Protein 7ANA (pdb70)

Structure (mmCIF, N/CA/C/O backbone):
data_7ANA
#
_entry.id   7ANA
#
_cell.length_a   83.246
_cell.length_b   83.246
_cell.length_c   390.341
_cell.angle_alpha   90.000
_cell.angle_beta   90.000
_cell.angle_gamma   90.000
#
_symmetry.space_group_name_H-M   'P 43 21 2'
#
loop_
_entity.id
_entity.type
_entity.pdbx_description
1 polymer N-acetylgalactosamine-6-sulfatase
2 non-polymer 2-acetamido-2-deoxy-alpha-D-galactopyranose
3 non-polymer 'CALCIUM ION'
4 non-polymer 2-acetamido-2-deoxy-beta-D-galactopyranose
5 non-polymer 1,2-ETHANEDIOL
6 water water
#
loop_
_atom_site.group_PDB
_atom_site.id
_atom_site.type_symbol
_atom_site.label_atom_id
_atom_site.label_alt_id
_atom_site.label_comp_id
_atom_site.label_asym_id
_atom_site.label_entity_id
_atom_site.label_seq_id
_atom_site.pdbx_PDB_ins_code
_atom_site.Cartn_x
_atom_site.Cartn_y
_atom_site.Cartn_z
_atom_site.occupancy
_atom_site.B_iso_or_equiv
_atom_site.auth_seq_id
_atom_site.auth_comp_id
_atom_site.auth_asym_id
_atom_site.auth_atom_id
_atom_site.pdbx_PDB_model_num
ATOM 1 N N . SER A 1 29 ? 25.796 -51.300 -8.370 1.000 133.943 26 SER AAA N 1
ATOM 2 C CA . SER A 1 29 ? 24.673 -50.577 -7.693 1.000 128.399 26 SER AAA CA 1
ATOM 3 C C . SER A 1 29 ? 25.172 -49.254 -7.113 1.000 125.945 26 SER AAA C 1
ATOM 4 O O . SER A 1 29 ? 26.052 -49.238 -6.253 1.000 127.069 26 SER AAA O 1
ATOM 7 N N . PRO A 1 30 ? 24.597 -48.104 -7.535 1.000 121.981 27 PRO AAA N 1
ATOM 8 C CA . PRO A 1 30 ? 25.169 -46.791 -7.238 1.000 119.778 27 PRO AAA CA 1
ATOM 9 C C . PRO A 1 30 ? 24.714 -46.186 -5.906 1.000 115.248 27 PRO AAA C 1
ATOM 10 O O . PRO A 1 30 ? 23.779 -46.687 -5.309 1.000 112.968 27 PRO AAA O 1
ATOM 14 N N . ASN A 1 31 ? 25.361 -45.090 -5.512 1.000 113.676 28 ASN AAA N 1
ATOM 15 C CA . ASN A 1 31 ? 24.887 -44.200 -4.424 1.000 109.171 28 ASN AAA CA 1
ATOM 16 C C . ASN A 1 31 ? 23.539 -43.617 -4.857 1.000 105.185 28 ASN AAA C 1
ATOM 17 O O . ASN A 1 31 ? 23.333 -43.446 -6.077 1.000 105.204 28 ASN AAA O 1
ATOM 22 N N . VAL A 1 32 ? 22.652 -43.359 -3.893 1.000 100.622 29 VAL AAA N 1
ATOM 23 C CA . VAL A 1 32 ? 21.304 -42.764 -4.122 1.000 96.847 29 VAL AAA CA 1
ATOM 24 C C . VAL A 1 32 ? 21.149 -41.570 -3.180 1.000 93.153 29 VAL AAA C 1
ATOM 25 O O . VAL A 1 32 ? 21.304 -41.766 -1.965 1.000 91.614 29 VAL AAA O 1
ATOM 29 N N . ILE A 1 33 ? 20.869 -40.389 -3.736 1.000 91.323 30 ILE AAA N 1
ATOM 30 C CA . ILE A 1 33 ? 20.514 -39.150 -2.984 1.000 87.052 30 ILE AAA CA 1
ATOM 31 C C . ILE A 1 33 ? 19.080 -38.773 -3.376 1.000 83.928 30 ILE AAA C 1
ATOM 32 O O . ILE A 1 33 ? 18.862 -38.454 -4.563 1.000 84.575 30 ILE AAA O 1
ATOM 37 N N . TYR A 1 34 ? 18.142 -38.855 -2.424 1.000 80.160 31 TYR AAA N 1
ATOM 38 C CA . TYR A 1 34 ? 16.699 -38.542 -2.606 1.000 76.443 31 TYR AAA CA 1
ATOM 39 C C . TYR A 1 34 ? 16.407 -37.198 -1.929 1.000 73.376 31 TYR AAA C 1
ATOM 40 O O . TYR A 1 34 ? 16.371 -37.143 -0.680 1.000 72.360 31 TYR AAA O 1
ATOM 49 N N . ILE A 1 35 ? 16.242 -36.143 -2.731 1.000 72.056 32 ILE AAA N 1
ATOM 50 C CA . ILE A 1 35 ? 15.996 -34.750 -2.256 1.000 69.664 32 ILE AAA CA 1
ATOM 51 C C . ILE A 1 35 ? 14.483 -34.502 -2.301 1.000 67.663 32 ILE AAA C 1
ATOM 52 O O . ILE A 1 35 ? 13.897 -34.499 -3.411 1.000 68.266 32 ILE AAA O 1
ATOM 57 N N . LEU A 1 36 ? 13.877 -34.340 -1.124 1.000 65.124 33 LEU AAA N 1
ATOM 58 C CA . LEU A 1 36 ? 12.419 -34.131 -0.939 1.000 62.775 33 LEU AAA CA 1
ATOM 59 C C . LEU A 1 36 ? 12.218 -32.750 -0.324 1.000 61.615 33 LEU AAA C 1
ATOM 60 O O . LEU A 1 36 ? 12.631 -32.559 0.830 1.000 64.089 33 LEU AAA O 1
ATOM 65 N N . MET A 1 37 ? 11.678 -31.802 -1.087 1.000 61.045 34 MET AAA N 1
ATOM 66 C CA . MET A 1 37 ? 11.305 -30.473 -0.549 1.000 59.407 34 MET AAA CA 1
ATOM 67 C C . MET A 1 37 ? 9.912 -30.612 0.074 1.000 57.132 34 MET AAA C 1
ATOM 68 O O . MET A 1 37 ? 9.330 -31.716 -0.018 1.000 56.904 34 MET AAA O 1
ATOM 73 N N . ASP A 1 38 ? 9.433 -29.561 0.739 1.000 55.405 35 ASP AAA N 1
ATOM 74 C CA . ASP A 1 38 ? 8.240 -29.598 1.621 1.000 53.230 35 ASP AAA CA 1
ATOM 75 C C . ASP A 1 38 ? 7.302 -28.461 1.207 1.000 51.668 35 ASP AAA C 1
ATOM 76 O O . ASP A 1 38 ? 7.597 -27.312 1.563 1.000 52.230 35 ASP AAA O 1
ATOM 81 N N . ASP A 1 39 ? 6.213 -28.777 0.500 1.000 50.096 36 ASP AAA N 1
ATOM 82 C CA . ASP A 1 39 ? 5.188 -27.809 0.011 1.000 49.733 36 ASP AAA CA 1
ATOM 83 C C . ASP A 1 39 ? 5.694 -27.062 -1.231 1.000 50.992 36 ASP AAA C 1
ATOM 84 O O . ASP A 1 39 ? 5.158 -25.964 -1.503 1.000 50.536 36 ASP AAA O 1
ATOM 89 N N . LEU A 1 40 ? 6.685 -27.611 -1.948 1.000 52.627 37 LEU AAA N 1
ATOM 90 C CA . LEU A 1 40 ? 7.156 -27.062 -3.252 1.000 55.040 37 LEU AAA CA 1
ATOM 91 C C . LEU A 1 40 ? 6.156 -27.487 -4.325 1.000 55.113 37 LEU AAA C 1
ATOM 92 O O . LEU A 1 40 ? 5.913 -28.701 -4.442 1.000 55.207 37 LEU AAA O 1
ATOM 97 N N . GLY A 1 41 ? 5.602 -26.528 -5.067 1.000 56.263 38 GLY AAA N 1
ATOM 98 C CA . GLY A 1 41 ? 4.565 -26.791 -6.089 1.000 56.949 38 GLY AAA CA 1
ATOM 99 C C . GLY A 1 41 ? 5.127 -27.313 -7.400 1.000 58.948 38 GLY AAA C 1
ATOM 100 O O . GLY A 1 41 ? 6.304 -27.041 -7.694 1.000 61.667 38 GLY AAA O 1
ATOM 101 N N . TYR A 1 42 ? 4.300 -28.024 -8.174 1.000 58.604 39 TYR AAA N 1
ATOM 102 C CA . TYR A 1 42 ? 4.626 -28.572 -9.519 1.000 59.304 39 TYR AAA CA 1
ATOM 103 C C . TYR A 1 42 ? 5.363 -27.501 -10.328 1.000 61.595 39 TYR AAA C 1
ATOM 104 O O . TYR A 1 42 ? 6.337 -27.846 -10.987 1.000 64.386 39 TYR AAA O 1
ATOM 113 N N . GLY A 1 43 ? 4.927 -26.242 -10.252 1.000 62.490 40 GLY AAA N 1
ATOM 114 C CA . GLY A 1 43 ? 5.433 -25.143 -11.098 1.000 65.747 40 GLY AAA CA 1
ATOM 115 C C . GLY A 1 43 ? 6.371 -24.183 -10.380 1.000 67.996 40 GLY AAA C 1
ATOM 116 O O . GLY A 1 43 ? 6.511 -23.050 -10.879 1.000 70.926 40 GLY AAA O 1
ATOM 117 N N . ASP A 1 44 ? 7.005 -24.592 -9.271 1.000 68.467 41 ASP AAA N 1
ATOM 118 C CA . ASP A 1 44 ? 7.877 -23.709 -8.441 1.000 69.232 41 ASP AAA CA 1
ATOM 119 C C . ASP A 1 44 ? 9.345 -23.786 -8.904 1.000 71.736 41 ASP AAA C 1
ATOM 120 O O . ASP A 1 44 ? 10.160 -23.026 -8.347 1.000 72.942 41 ASP AAA O 1
ATOM 125 N N . ILE A 1 45 ? 9.681 -24.633 -9.884 1.000 72.537 42 ILE AAA N 1
ATOM 126 C CA . ILE A 1 45 ? 11.068 -24.746 -10.432 1.000 75.585 42 ILE AAA CA 1
ATOM 127 C C . ILE A 1 45 ? 11.063 -24.421 -11.934 1.000 78.759 42 ILE AAA C 1
ATOM 128 O O . ILE A 1 45 ? 10.071 -24.750 -12.623 1.000 76.338 42 ILE AAA O 1
ATOM 133 N N . GLY A 1 46 ? 12.142 -23.787 -12.410 1.000 82.623 43 GLY AAA N 1
ATOM 134 C CA . GLY A 1 46 ? 12.313 -23.276 -13.785 1.000 84.607 43 GLY AAA CA 1
ATOM 135 C C . GLY A 1 46 ? 11.963 -24.302 -14.848 1.000 86.116 43 GLY AAA C 1
ATOM 136 O O . GLY A 1 46 ? 11.221 -23.945 -15.792 1.000 86.921 43 GLY AAA O 1
ATOM 137 N N . CYS A 1 47 ? 12.441 -25.543 -14.710 1.000 85.864 44 CYS AAA N 1
ATOM 138 C CA . CYS A 1 47 ? 12.250 -26.625 -15.723 1.000 86.545 44 CYS AAA CA 1
ATOM 139 C C . CYS A 1 47 ? 10.797 -27.144 -15.740 1.000 83.569 44 CYS AAA C 1
ATOM 140 O O . CYS A 1 47 ? 10.500 -28.005 -16.583 1.000 83.717 44 CYS AAA O 1
ATOM 143 N N . PHE A 1 48 ? 9.922 -26.666 -14.845 1.000 80.842 45 PHE AAA N 1
ATOM 144 C CA . PHE A 1 48 ? 8.458 -26.945 -14.863 1.000 77.284 45 PHE AAA CA 1
ATOM 145 C C . PHE A 1 48 ? 7.660 -25.641 -15.045 1.000 77.111 45 PHE AAA C 1
ATOM 146 O O . PHE A 1 48 ? 6.441 -25.639 -14.733 1.000 74.674 45 PHE AAA O 1
ATOM 154 N N . GLY A 1 49 ? 8.319 -24.567 -15.509 1.000 78.959 46 GLY AAA N 1
ATOM 155 C CA . GLY A 1 49 ? 7.665 -23.349 -16.034 1.000 79.394 46 GLY AAA CA 1
ATOM 156 C C . GLY A 1 49 ? 7.760 -22.132 -15.122 1.000 78.674 46 GLY AAA C 1
ATOM 157 O O . GLY A 1 49 ? 7.162 -21.101 -15.471 1.000 77.744 46 GLY AAA O 1
ATOM 158 N N . GLN A 1 50 ? 8.469 -22.216 -13.990 1.000 79.127 47 GLN AAA N 1
ATOM 159 C CA . GLN A 1 50 ? 8.604 -21.092 -13.021 1.000 78.330 47 GLN AAA CA 1
ATOM 160 C C . GLN A 1 50 ? 9.403 -19.951 -13.667 1.000 83.533 47 GLN AAA C 1
ATOM 161 O O . GLN A 1 50 ? 10.540 -20.202 -14.105 1.000 84.704 47 GLN AAA O 1
ATOM 167 N N . ASP A 1 51 ? 8.845 -18.735 -13.674 1.000 86.778 48 ASP AAA N 1
ATOM 168 C CA . ASP A 1 51 ? 9.392 -17.554 -14.407 1.000 92.872 48 ASP AAA CA 1
ATOM 169 C C . ASP A 1 51 ? 10.051 -16.549 -13.448 1.000 93.276 48 ASP AAA C 1
ATOM 170 O O . ASP A 1 51 ? 10.848 -15.725 -13.945 1.000 96.026 48 ASP AAA O 1
ATOM 175 N N . LYS A 1 52 ? 9.734 -16.578 -12.147 1.000 91.281 49 LYS AAA N 1
ATOM 176 C CA . LYS A 1 52 ? 10.197 -15.548 -11.172 1.000 91.596 49 LYS AAA CA 1
ATOM 177 C C . LYS A 1 52 ? 11.314 -16.109 -10.288 1.000 88.957 49 LYS AAA C 1
ATOM 178 O O . LYS A 1 52 ? 12.348 -15.432 -10.159 1.000 90.048 49 LYS AAA O 1
ATOM 184 N N . ILE A 1 53 ? 11.119 -17.298 -9.719 1.000 84.727 50 ILE AAA N 1
ATOM 185 C CA . ILE A 1 53 ? 12.116 -17.955 -8.824 1.000 83.339 50 ILE AAA CA 1
ATOM 186 C C . ILE A 1 53 ? 13.192 -18.589 -9.708 1.000 84.940 50 ILE AAA C 1
ATOM 187 O O . ILE A 1 53 ? 12.833 -19.370 -10.601 1.000 83.009 50 ILE AAA O 1
ATOM 192 N N . GLU A 1 54 ? 14.459 -18.264 -9.439 1.000 88.084 51 GLU AAA N 1
ATOM 193 C CA . GLU A 1 54 ? 15.643 -18.795 -10.160 1.000 91.428 51 GLU AAA CA 1
ATOM 194 C C . GLU A 1 54 ? 16.068 -20.105 -9.492 1.000 89.891 51 GLU AAA C 1
ATOM 195 O O . GLU A 1 54 ? 16.401 -20.077 -8.280 1.000 87.428 51 GLU AAA O 1
ATOM 201 N N . THR A 1 55 ? 16.056 -21.198 -10.258 1.000 89.794 52 THR AAA N 1
ATOM 202 C CA . THR A 1 55 ? 16.488 -22.551 -9.821 1.000 88.980 52 THR AAA CA 1
ATOM 203 C C . THR A 1 55 ? 17.509 -23.083 -10.821 1.000 91.614 52 THR AAA C 1
ATOM 204 O O . THR A 1 55 ? 17.306 -24.144 -11.401 1.000 91.609 52 THR AAA O 1
ATOM 208 N N . PRO A 1 56 ? 18.641 -22.372 -11.035 1.000 94.826 53 PRO AAA N 1
ATOM 209 C CA . PRO A 1 56 ? 19.614 -22.758 -12.061 1.000 99.344 53 PRO AAA CA 1
ATOM 210 C C . PRO A 1 56 ? 20.202 -24.164 -11.849 1.000 99.215 53 PRO AAA C 1
ATOM 211 O O . PRO A 1 56 ? 20.334 -24.880 -12.827 1.000 100.698 53 PRO AAA O 1
ATOM 215 N N . HIS A 1 57 ? 20.524 -24.535 -10.603 1.000 96.017 54 HIS AAA N 1
ATOM 216 C CA . HIS A 1 57 ? 21.228 -25.809 -10.289 1.000 96.547 54 HIS AAA CA 1
ATOM 217 C C . HIS A 1 57 ? 20.244 -26.973 -10.468 1.000 93.770 54 HIS AAA C 1
ATOM 218 O O . HIS A 1 57 ? 20.655 -28.017 -11.024 1.000 94.582 54 HIS AAA O 1
ATOM 225 N N . ILE A 1 58 ? 18.986 -26.778 -10.057 1.000 90.124 55 ILE AAA N 1
ATOM 226 C CA . ILE A 1 58 ? 17.873 -27.760 -10.240 1.000 88.160 55 ILE AAA CA 1
ATOM 227 C C . ILE A 1 58 ? 17.555 -27.903 -11.736 1.000 90.342 55 ILE AAA C 1
ATOM 228 O O . ILE A 1 58 ? 17.334 -29.045 -12.179 1.000 88.929 55 ILE AAA O 1
ATOM 233 N N . ASP A 1 59 ? 17.492 -26.791 -12.474 1.000 93.605 56 ASP AAA N 1
ATOM 234 C CA . ASP A 1 59 ? 17.232 -26.789 -13.941 1.000 97.585 56 ASP AAA CA 1
ATOM 235 C C . ASP A 1 59 ? 18.369 -27.543 -14.644 1.000 101.743 56 ASP AAA C 1
ATOM 236 O O . ASP A 1 59 ? 18.072 -28.349 -15.547 1.000 103.720 56 ASP AAA O 1
ATOM 241 N N . ARG A 1 60 ? 19.617 -27.317 -14.218 1.000 105.340 57 ARG AAA N 1
ATOM 242 C CA . ARG A 1 60 ? 20.827 -28.018 -14.734 1.000 110.338 57 ARG AAA CA 1
ATOM 243 C C . ARG A 1 60 ? 20.676 -29.526 -14.499 1.000 109.533 57 ARG AAA C 1
ATOM 244 O O . ARG A 1 60 ? 20.936 -30.305 -15.430 1.000 114.130 57 ARG AAA O 1
ATOM 252 N N . LEU A 1 61 ? 20.266 -29.916 -13.294 1.000 106.791 58 LEU AAA N 1
ATOM 253 C CA . LEU A 1 61 ? 20.003 -31.331 -12.916 1.000 105.287 58 LEU AAA CA 1
ATOM 254 C C . LEU A 1 61 ? 18.981 -31.937 -13.886 1.000 103.689 58 LEU AAA C 1
ATOM 255 O O . LEU A 1 61 ? 19.229 -33.043 -14.378 1.000 104.608 58 LEU AAA O 1
ATOM 260 N N . CYS A 1 62 ? 17.884 -31.227 -14.159 1.000 100.420 59 CYS AAA N 1
ATOM 261 C CA . CYS A 1 62 ? 16.820 -31.643 -15.114 1.000 100.119 59 CYS AAA CA 1
ATOM 262 C C . CYS A 1 62 ? 17.424 -31.845 -16.513 1.000 104.590 59 CYS AAA C 1
ATOM 263 O O . CYS A 1 62 ? 17.170 -32.905 -17.126 1.000 104.439 59 CYS AAA O 1
ATOM 266 N N . SER A 1 63 ? 18.216 -30.881 -16.992 1.000 106.675 60 SER AAA N 1
ATOM 267 C CA . SER A 1 63 ? 18.897 -30.936 -18.314 1.000 110.298 60 SER AAA CA 1
ATOM 268 C C . SER A 1 63 ? 19.804 -32.174 -18.401 1.000 112.524 60 SER AAA C 1
ATOM 269 O O . SER A 1 63 ? 19.994 -32.671 -19.522 1.000 117.139 60 SER AAA O 1
ATOM 272 N N . GLU A 1 64 ? 20.331 -32.667 -17.275 1.000 110.769 61 GLU AAA N 1
ATOM 273 C CA . GLU A 1 64 ? 21.330 -33.773 -17.242 1.000 113.959 61 GLU AAA CA 1
ATOM 274 C C . GLU A 1 64 ? 20.648 -35.130 -16.986 1.000 111.916 61 GLU AAA C 1
ATOM 275 O O . GLU A 1 64 ? 21.381 -36.140 -16.904 1.000 112.734 61 GLU AAA O 1
ATOM 281 N N . GLY A 1 65 ? 19.311 -35.175 -16.895 1.000 108.712 62 GLY AAA N 1
ATOM 282 C CA . GLY A 1 65 ? 18.559 -36.420 -16.626 1.000 106.774 62 GLY AAA CA 1
ATOM 283 C C . GLY A 1 65 ? 17.142 -36.396 -17.176 1.000 104.289 62 GLY AAA C 1
ATOM 284 O O . GLY A 1 65 ? 16.895 -35.662 -18.150 1.000 105.963 62 GLY AAA O 1
ATOM 285 N N . ILE A 1 66 ? 16.247 -37.192 -16.581 1.000 101.254 63 ILE AAA N 1
ATOM 286 C CA . ILE A 1 66 ? 14.842 -37.389 -17.050 1.000 98.752 63 ILE AAA CA 1
ATOM 287 C C . ILE A 1 66 ? 13.887 -36.561 -16.178 1.000 94.215 63 ILE AAA C 1
ATOM 288 O O . ILE A 1 66 ? 14.100 -36.475 -14.952 1.000 91.092 63 ILE AAA O 1
ATOM 293 N N . LYS A 1 67 ? 12.869 -35.979 -16.812 1.000 92.340 64 LYS AAA N 1
ATOM 294 C CA . LYS A 1 67 ? 11.802 -35.167 -16.173 1.000 88.483 64 LYS AAA CA 1
ATOM 295 C C . LYS A 1 67 ? 10.524 -36.010 -16.136 1.000 85.059 64 LYS AAA C 1
ATOM 296 O O . LYS A 1 67 ? 10.095 -36.435 -17.217 1.000 85.337 64 LYS AAA O 1
ATOM 302 N N . LEU A 1 68 ? 9.961 -36.267 -14.949 1.000 80.437 65 LEU AAA N 1
ATOM 303 C CA . LEU A 1 68 ? 8.672 -37.000 -14.796 1.000 77.797 65 LEU AAA CA 1
ATOM 304 C C . LEU A 1 68 ? 7.545 -35.980 -14.617 1.000 74.507 65 LEU AAA C 1
ATOM 305 O O . LEU A 1 68 ? 7.655 -35.126 -13.718 1.000 73.467 65 LEU AAA O 1
ATOM 310 N N . THR A 1 69 ? 6.514 -36.053 -15.466 1.000 73.701 66 THR AAA N 1
ATOM 311 C CA . THR A 1 69 ? 5.440 -35.029 -15.592 1.000 71.042 66 THR AAA CA 1
ATOM 312 C C . THR A 1 69 ? 4.134 -35.524 -14.972 1.000 67.425 66 THR AAA C 1
ATOM 313 O O . THR A 1 69 ? 3.242 -34.672 -14.784 1.000 65.381 66 THR AAA O 1
ATOM 317 N N . GLN A 1 70 ? 4.009 -36.831 -14.713 1.000 67.151 67 GLN AAA N 1
ATOM 318 C CA . GLN A 1 70 ? 2.820 -37.431 -14.051 1.000 65.984 67 GLN AAA CA 1
ATOM 319 C C . GLN A 1 70 ? 3.271 -38.247 -12.831 1.000 65.880 67 GLN AAA C 1
ATOM 320 O O . GLN A 1 70 ? 2.845 -39.422 -12.701 1.000 65.755 67 GLN AAA O 1
ATOM 326 N N . HIS A 1 71 ? 4.086 -37.631 -11.964 1.000 65.209 68 HIS AAA N 1
ATOM 327 C CA . HIS A 1 71 ? 4.568 -38.215 -10.683 1.000 65.372 68 HIS AAA CA 1
ATOM 328 C C . HIS A 1 71 ? 3.743 -37.662 -9.514 1.000 62.003 68 HIS AAA C 1
ATOM 329 O O . HIS A 1 71 ? 3.608 -36.424 -9.403 1.000 59.526 68 HIS AAA O 1
ATOM 336 N N . TYR A 1 72 ? 3.234 -38.553 -8.665 1.000 60.857 69 TYR AAA N 1
ATOM 337 C CA . TYR A 1 72 ? 2.283 -38.230 -7.575 1.000 58.980 69 TYR AAA CA 1
ATOM 338 C C . TYR A 1 72 ? 2.894 -38.554 -6.208 1.000 58.188 69 TYR AAA C 1
ATOM 339 O O . TYR A 1 72 ? 3.574 -39.590 -6.058 1.000 59.956 69 TYR AAA O 1
ATOM 348 N N . SER A 1 73 ? 2.623 -37.694 -5.224 1.000 56.016 70 SER AAA N 1
ATOM 349 C CA . SER A 1 73 ? 2.876 -37.950 -3.785 1.000 53.836 70 SER AAA CA 1
ATOM 350 C C . SER A 1 73 ? 1.968 -39.082 -3.299 1.000 52.677 70 SER AAA C 1
ATOM 351 O O . SER A 1 73 ? 1.068 -39.499 -4.050 1.000 52.046 70 SER AAA O 1
ATOM 354 N N . GLY A 1 74 ? 2.178 -39.531 -2.061 1.000 51.631 71 GLY AAA N 1
ATOM 355 C CA . GLY A 1 74 ? 1.257 -40.446 -1.367 1.000 50.855 71 GLY AAA CA 1
ATOM 356 C C . GLY A 1 74 ? 0.034 -39.708 -0.853 1.000 49.294 71 GLY AAA C 1
ATOM 357 O O . GLY A 1 74 ? -0.996 -40.375 -0.605 1.000 49.168 71 GLY AAA O 1
ATOM 358 N N . SER A 1 75 ? 0.128 -38.384 -0.687 1.000 48.217 72 SER AAA N 1
ATOM 359 C CA . SER A 1 75 ? -0.823 -37.578 0.126 1.000 47.540 72 SER AAA CA 1
ATOM 360 C C . SER A 1 75 ? -0.610 -36.093 -0.133 1.000 46.648 72 SER AAA C 1
ATOM 361 O O . SER A 1 75 ? 0.501 -35.662 -0.447 1.000 47.285 72 SER AAA O 1
ATOM 364 N N . PRO A 1 76 ? -1.667 -35.261 -0.006 1.000 45.884 73 PRO AAA N 1
ATOM 365 C CA . PRO A 1 76 ? -1.517 -33.813 -0.143 1.000 45.455 73 PRO AAA CA 1
ATOM 366 C C . PRO A 1 76 ? -1.068 -33.067 1.128 1.000 44.859 73 PRO AAA C 1
ATOM 367 O O . PRO A 1 76 ? -1.111 -31.842 1.105 1.000 44.119 73 PRO AAA O 1
ATOM 371 N N . VAL A 1 77 ? -0.633 -33.789 2.172 1.000 46.037 74 VAL AAA N 1
ATOM 372 C CA . VAL A 1 77 ? 0.019 -33.224 3.399 1.000 46.582 74 VAL AAA CA 1
ATOM 373 C C . VAL A 1 77 ? 1.237 -34.082 3.783 1.000 47.999 74 VAL AAA C 1
ATOM 374 O O . VAL A 1 77 ? 1.349 -35.203 3.264 1.000 48.540 74 VAL AAA O 1
ATOM 378 N N . SER A 1 78 ? 2.088 -33.578 4.689 1.000 48.855 75 SER AAA N 1
ATOM 379 C CA . SER A 1 78 ? 3.511 -33.977 4.890 1.000 49.948 75 SER AAA CA 1
ATOM 380 C C . SER A 1 78 ? 3.641 -35.422 5.384 1.000 50.055 75 SER AAA C 1
ATOM 381 O O . SER A 1 78 ? 4.262 -36.236 4.682 1.000 52.213 75 SER AAA O 1
ATOM 384 N N . ALA A 1 79 ? 3.134 -35.729 6.573 1.000 48.665 76 ALA AAA N 1
ATOM 385 C CA . ALA A 1 79 ? 3.433 -37.004 7.265 1.000 49.238 76 ALA AAA CA 1
ATOM 386 C C . ALA A 1 79 ? 2.977 -38.178 6.403 1.000 49.355 76 ALA AAA C 1
ATOM 387 O O . ALA A 1 79 ? 3.767 -39.086 6.149 1.000 49.893 76 ALA AAA O 1
ATOM 389 N N . PRO A 1 80 ? 1.689 -38.247 5.991 1.000 48.428 77 PRO AAA N 1
ATOM 390 C CA . PRO A 1 80 ? 1.221 -39.368 5.177 1.000 49.421 77 PRO AAA CA 1
ATOM 391 C C . PRO A 1 80 ? 1.960 -39.488 3.839 1.000 49.492 77 PRO AAA C 1
ATOM 392 O O . PRO A 1 80 ? 2.215 -40.600 3.442 1.000 51.588 77 PRO AAA O 1
ATOM 396 N N . ALA A 1 81 ? 2.332 -38.377 3.203 1.000 49.147 78 ALA AAA N 1
ATOM 397 C CA . ALA A 1 81 ? 3.134 -38.408 1.955 1.000 51.128 78 ALA AAA CA 1
ATOM 398 C C . ALA A 1 81 ? 4.421 -39.184 2.250 1.000 53.225 78 ALA AAA C 1
ATOM 399 O O . ALA A 1 81 ? 4.715 -40.165 1.534 1.000 56.957 78 ALA AAA O 1
ATOM 401 N N . ARG A 1 82 ? 5.125 -38.773 3.305 1.000 53.196 79 ARG AAA N 1
ATOM 402 C CA . ARG A 1 82 ? 6.415 -39.359 3.741 1.000 54.567 79 ARG AAA CA 1
ATOM 403 C C . ARG A 1 82 ? 6.214 -40.817 4.164 1.000 56.040 79 ARG AAA C 1
ATOM 404 O O . ARG A 1 82 ? 7.110 -41.617 3.887 1.000 59.444 79 ARG AAA O 1
ATOM 412 N N . CYS A 1 83 ? 5.088 -41.155 4.796 1.000 55.454 80 CYS AAA N 1
ATOM 413 C CA . CYS A 1 83 ? 4.763 -42.538 5.240 1.000 57.431 80 CYS AAA CA 1
ATOM 414 C C . CYS A 1 83 ? 4.673 -43.449 4.010 1.000 59.741 80 CYS AAA C 1
ATOM 415 O O . CYS A 1 83 ? 5.275 -44.542 4.035 1.000 62.523 80 CYS AAA O 1
ATOM 418 N N . VAL A 1 84 ? 3.991 -42.994 2.956 1.000 59.674 81 VAL AAA N 1
ATOM 419 C CA . VAL A 1 84 ? 3.835 -43.751 1.679 1.000 60.634 81 VAL AAA CA 1
ATOM 420 C C . VAL A 1 84 ? 5.220 -43.936 1.052 1.000 62.585 81 VAL AAA C 1
ATOM 421 O O . VAL A 1 84 ? 5.541 -45.070 0.673 1.000 64.399 81 VAL AAA O 1
ATOM 425 N N . LEU A 1 85 ? 6.009 -42.864 0.976 1.000 61.941 82 LEU AAA N 1
ATOM 426 C CA . LEU A 1 85 ? 7.383 -42.880 0.410 1.000 64.104 82 LEU AAA CA 1
ATOM 427 C C . LEU A 1 85 ? 8.243 -43.899 1.169 1.000 66.743 82 LEU AAA C 1
ATOM 428 O O . LEU A 1 85 ? 8.876 -44.746 0.514 1.000 69.347 82 LEU AAA O 1
ATOM 433 N N . MET A 1 86 ? 8.269 -43.826 2.502 1.000 67.320 83 MET AAA N 1
ATOM 434 C CA . MET A 1 86 ? 9.163 -44.666 3.342 1.000 69.757 83 MET AAA CA 1
ATOM 435 C C . MET A 1 86 ? 8.755 -46.142 3.249 1.000 71.189 83 MET AAA C 1
ATOM 436 O O . MET A 1 86 ? 9.676 -46.982 3.235 1.000 74.405 83 MET AAA O 1
ATOM 441 N N . THR A 1 87 ? 7.453 -46.447 3.186 1.000 69.350 84 THR AAA N 1
ATOM 442 C CA . THR A 1 87 ? 6.918 -47.819 3.415 1.000 71.233 84 THR AAA CA 1
ATOM 443 C C . THR A 1 87 ? 6.469 -48.500 2.113 1.000 72.780 84 THR AAA C 1
ATOM 444 O O . THR A 1 87 ? 6.169 -49.703 2.179 1.000 75.187 84 THR AAA O 1
ATOM 448 N N . GLY A 1 88 ? 6.401 -47.787 0.984 1.000 71.891 85 GLY AAA N 1
ATOM 449 C CA . GLY A 1 88 ? 5.942 -48.350 -0.304 1.000 72.722 85 GLY AAA CA 1
ATOM 450 C C . GLY A 1 88 ? 4.516 -48.895 -0.246 1.000 72.502 85 GLY AAA C 1
ATOM 451 O O . GLY A 1 88 ? 4.204 -49.818 -1.025 1.000 74.544 85 GLY AAA O 1
ATOM 452 N N . MET A 1 89 ? 3.677 -48.346 0.637 1.000 70.083 86 MET AAA N 1
ATOM 453 C CA . MET A 1 89 ? 2.220 -48.630 0.720 1.000 69.485 86 MET AAA CA 1
ATOM 454 C C . MET A 1 89 ? 1.472 -47.324 0.425 1.000 66.557 86 MET AAA C 1
ATOM 455 O O . MET A 1 89 ? 1.898 -46.278 0.945 1.000 64.315 86 MET AAA O 1
ATOM 460 N N . HIS A 1 90 ? 0.416 -47.366 -0.393 1.000 65.628 87 HIS AAA N 1
ATOM 461 C CA . HIS A 1 90 ? -0.370 -46.155 -0.757 1.000 63.381 87 HIS AAA CA 1
ATOM 462 C C . HIS A 1 90 ? -1.273 -45.763 0.423 1.000 62.087 87 HIS AAA C 1
ATOM 463 O O . HIS A 1 90 ? -1.439 -46.588 1.366 1.000 63.571 87 HIS AAA O 1
ATOM 470 N N . SER A 1 91 ? -1.821 -44.544 0.379 1.000 58.944 88 SER AAA N 1
ATOM 471 C CA . SER A 1 91 ? -2.532 -43.876 1.502 1.000 57.371 88 SER AAA CA 1
ATOM 472 C C . SER A 1 91 ? -3.779 -44.664 1.914 1.000 57.577 88 SER AAA C 1
ATOM 473 O O . SER A 1 91 ? -4.262 -44.432 3.031 1.000 58.657 88 SER AAA O 1
ATOM 476 N N . GLY A 1 92 ? -4.288 -45.545 1.048 1.000 58.165 89 GLY AAA N 1
ATOM 477 C CA . GLY A 1 92 ? -5.404 -46.458 1.369 1.000 59.101 89 GLY AAA CA 1
ATOM 478 C C . GLY A 1 92 ? -4.977 -47.634 2.247 1.000 61.285 89 GLY AAA C 1
ATOM 479 O O . GLY A 1 92 ? -5.882 -48.280 2.828 1.000 61.919 89 GLY AAA O 1
ATOM 480 N N . HIS A 1 93 ? -3.668 -47.919 2.337 1.000 61.514 90 HIS AAA N 1
ATOM 481 C CA . HIS A 1 93 ? -3.091 -49.063 3.098 1.000 64.369 90 HIS AAA CA 1
ATOM 482 C C . HIS A 1 93 ? -2.164 -48.591 4.233 1.000 64.572 90 HIS AAA C 1
ATOM 483 O O . HIS A 1 93 ? -1.877 -49.410 5.118 1.000 66.646 90 HIS AAA O 1
ATOM 490 N N . ALA A 1 94 ? -1.716 -47.331 4.212 1.000 63.138 91 ALA AAA N 1
ATOM 491 C CA . ALA A 1 94 ? -0.572 -46.817 5.004 1.000 62.606 91 ALA AAA CA 1
ATOM 492 C C . ALA A 1 94 ? -0.956 -46.679 6.480 1.000 62.973 91 ALA AAA C 1
ATOM 493 O O . ALA A 1 94 ? -2.155 -46.521 6.767 1.000 62.596 91 ALA AAA O 1
ATOM 495 N N . GLN A 1 95 ? 0.043 -46.715 7.372 1.000 64.067 92 GLN AAA N 1
ATOM 496 C CA . GLN A 1 95 ? -0.137 -46.549 8.842 1.000 64.523 92 GLN AAA CA 1
ATOM 497 C C . GLN A 1 95 ? -0.571 -45.118 9.164 1.000 61.726 92 GLN AAA C 1
ATOM 498 O O . GLN A 1 95 ? -1.387 -44.950 10.083 1.000 62.979 92 GLN AAA O 1
ATOM 504 N N . ILE A 1 96 ? -0.009 -44.130 8.462 1.000 59.302 93 ILE AAA N 1
ATOM 505 C CA . ILE A 1 96 ? -0.209 -42.680 8.751 1.000 57.421 93 ILE AAA CA 1
ATOM 506 C C . ILE A 1 96 ? -0.874 -42.039 7.534 1.000 56.022 93 ILE AAA C 1
ATOM 507 O O . ILE A 1 96 ? -0.241 -42.016 6.476 1.000 58.070 93 ILE AAA O 1
ATOM 512 N N . ARG A 1 97 ? -2.098 -41.538 7.703 1.000 55.220 94 ARG AAA N 1
ATOM 513 C CA . ARG A 1 97 ? -2.971 -41.019 6.621 1.000 54.073 94 ARG AAA CA 1
ATOM 514 C C . ARG A 1 97 ? -3.319 -39.542 6.847 1.000 53.087 94 ARG AAA C 1
ATOM 515 O O . ARG A 1 97 ? -3.971 -38.956 5.966 1.000 52.740 94 ARG AAA O 1
ATOM 523 N N . PHE A 1 98 ? -2.920 -38.953 7.980 1.000 53.334 95 PHE AAA N 1
ATOM 524 C CA . PHE A 1 98 ? -3.122 -37.508 8.277 1.000 52.101 95 PHE AAA CA 1
ATOM 525 C C . PHE A 1 98 ? -2.018 -37.046 9.223 1.000 51.226 95 PHE AAA C 1
ATOM 526 O O . PHE A 1 98 ? -1.293 -37.908 9.718 1.000 52.713 95 PHE AAA O 1
ATOM 534 N N . ASN A 1 99 ? -1.856 -35.732 9.393 1.000 49.595 96 ASN AAA N 1
ATOM 535 C CA . ASN A 1 99 ? -0.927 -35.147 10.389 1.000 49.131 96 ASN AAA CA 1
ATOM 536 C C . ASN A 1 99 ? -1.588 -35.285 11.765 1.000 49.381 96 ASN AAA C 1
ATOM 537 O O . ASN A 1 99 ? -2.561 -34.562 12.036 1.000 49.050 96 ASN AAA O 1
ATOM 542 N N . ASN A 1 100 ? -1.086 -36.210 12.581 1.000 50.408 97 ASN AAA N 1
ATOM 543 C CA . ASN A 1 100 ? -1.615 -36.524 13.931 1.000 50.893 97 ASN AAA CA 1
ATOM 544 C C . ASN A 1 100 ? -0.605 -36.020 14.962 1.000 50.806 97 ASN AAA C 1
ATOM 545 O O . ASN A 1 100 ? 0.508 -36.587 15.018 1.000 50.954 97 ASN AAA O 1
ATOM 550 N N . GLU A 1 101 ? -0.984 -34.991 15.729 1.000 50.098 98 GLU AAA N 1
ATOM 551 C CA . GLU A 1 101 ? -0.100 -34.275 16.689 1.000 49.482 98 GLU AAA CA 1
ATOM 552 C C . GLU A 1 101 ? -0.235 -34.901 18.080 1.000 52.280 98 GLU AAA C 1
ATOM 553 O O . GLU A 1 101 ? 0.434 -34.408 19.011 1.000 53.562 98 GLU AAA O 1
ATOM 559 N N . LEU A 1 102 ? -1.058 -35.944 18.217 1.000 54.555 99 LEU AAA N 1
ATOM 560 C CA . LEU A 1 102 ? -1.294 -36.674 19.492 1.000 55.952 99 LEU AAA CA 1
ATOM 561 C C . LEU A 1 102 ? -1.475 -35.657 20.624 1.000 56.087 99 LEU AAA C 1
ATOM 562 O O . LEU A 1 102 ? -0.703 -35.705 21.610 1.000 58.402 99 LEU AAA O 1
ATOM 567 N N . ALA A 1 103 ? -2.490 -34.801 20.489 1.000 55.270 100 ALA AAA N 1
ATOM 568 C CA . ALA A 1 103 ? -2.774 -33.645 21.376 1.000 56.391 100 ALA AAA CA 1
ATOM 569 C C . ALA A 1 103 ? -3.224 -34.102 22.773 1.000 58.685 100 ALA AAA C 1
ATOM 570 O O . ALA A 1 103 ? -3.220 -33.245 23.667 1.000 59.039 100 ALA AAA O 1
ATOM 572 N N . GLU A 1 104 ? -3.583 -35.381 22.954 1.000 61.172 101 GLU AAA N 1
ATOM 573 C CA . GLU A 1 104 ? -4.050 -35.951 24.252 1.000 64.394 101 GLU AAA CA 1
ATOM 574 C C . GLU A 1 104 ? -2.869 -36.062 25.228 1.000 63.929 101 GLU AAA C 1
ATOM 575 O O . GLU A 1 104 ? -3.123 -36.284 26.419 1.000 65.854 101 GLU AAA O 1
ATOM 581 N N . ARG A 1 105 ? -1.628 -35.974 24.739 1.000 61.077 102 ARG AAA N 1
ATOM 582 C CA . ARG A 1 105 ? -0.416 -36.076 25.590 1.000 59.541 102 ARG AAA CA 1
ATOM 583 C C . ARG A 1 105 ? -0.308 -34.847 26.498 1.000 59.589 102 ARG AAA C 1
ATOM 584 O O . ARG A 1 105 ? 0.358 -34.956 27.546 1.000 60.148 102 ARG AAA O 1
ATOM 592 N N . GLY A 1 106 ? -0.894 -33.716 26.093 1.000 58.510 103 GLY AAA N 1
ATOM 593 C CA . GLY A 1 106 ? -0.788 -32.431 26.812 1.000 58.337 103 GLY AAA CA 1
ATOM 594 C C . GLY A 1 106 ? -0.643 -31.258 25.852 1.000 56.315 103 GLY AAA C 1
ATOM 595 O O . GLY A 1 106 ? -1.211 -31.319 24.751 1.000 54.164 103 GLY AAA O 1
ATOM 596 N N . ALA A 1 107 ? 0.096 -30.226 26.264 1.000 55.796 104 ALA AAA N 1
ATOM 597 C CA . ALA A 1 107 ? 0.213 -28.921 25.570 1.000 54.445 104 ALA AAA CA 1
ATOM 598 C C . ALA A 1 107 ? 1.198 -29.023 24.393 1.000 51.918 104 ALA AAA C 1
ATOM 599 O O . ALA A 1 107 ? 2.175 -28.251 24.356 1.000 50.520 104 ALA AAA O 1
ATOM 601 N N . VAL A 1 108 ? 0.905 -29.902 23.428 1.000 51.260 105 VAL AAA N 1
ATOM 602 C CA . VAL A 1 108 ? 1.794 -30.224 22.271 1.000 49.618 105 VAL AAA CA 1
ATOM 603 C C . VAL A 1 108 ? 1.998 -28.970 21.413 1.000 48.849 105 VAL AAA C 1
ATOM 604 O O . VAL A 1 108 ? 3.034 -28.884 20.711 1.000 48.964 105 VAL AAA O 1
ATOM 608 N N . ASN A 1 109 ? 1.048 -28.040 21.454 1.000 49.129 106 ASN AAA N 1
ATOM 609 C CA . ASN A 1 109 ? 1.058 -26.806 20.631 1.000 49.415 106 ASN AAA CA 1
ATOM 610 C C . ASN A 1 109 ? 1.789 -25.677 21.355 1.000 49.556 106 ASN AAA C 1
ATOM 611 O O . ASN A 1 109 ? 1.912 -24.605 20.754 1.000 50.259 106 ASN AAA O 1
ATOM 616 N N . ASN A 1 110 ? 2.229 -25.892 22.598 1.000 49.791 107 ASN AAA N 1
ATOM 617 C CA . ASN A 1 110 ? 2.981 -24.880 23.377 1.000 49.720 107 ASN AAA CA 1
ATOM 618 C C . ASN A 1 110 ? 4.480 -25.167 23.221 1.000 49.278 107 ASN AAA C 1
ATOM 619 O O . ASN A 1 110 ? 4.933 -26.239 23.671 1.000 48.947 107 ASN AAA O 1
ATOM 624 N N . TYR A 1 111 ? 5.211 -24.231 22.611 1.000 48.385 108 TYR AAA N 1
ATOM 625 C CA . TYR A 1 111 ? 6.634 -24.380 22.207 1.000 47.474 108 TYR AAA CA 1
ATOM 626 C C . TYR A 1 111 ? 7.534 -24.359 23.449 1.000 48.116 108 TYR AAA C 1
ATOM 627 O O . TYR A 1 111 ? 8.571 -25.055 23.445 1.000 48.474 108 TYR AAA O 1
ATOM 636 N N . ASP A 1 112 ? 7.158 -23.600 24.483 1.000 48.451 109 ASP AAA N 1
ATOM 637 C CA . ASP A 1 112 ? 7.838 -23.664 25.807 1.000 49.252 109 ASP AAA CA 1
ATOM 638 C C . ASP A 1 112 ? 7.716 -25.097 26.342 1.000 48.330 109 ASP AAA C 1
ATOM 639 O O . ASP A 1 112 ? 8.737 -25.677 26.748 1.000 49.371 109 ASP AAA O 1
ATOM 644 N N . SER A 1 113 ? 6.505 -25.651 26.313 1.000 47.901 110 SER AAA N 1
ATOM 645 C CA . SER A 1 113 ? 6.187 -27.001 26.844 1.000 48.372 110 SER AAA CA 1
ATOM 646 C C . SER A 1 113 ? 6.947 -28.073 26.054 1.000 47.800 110 SER AAA C 1
ATOM 647 O O . SER A 1 113 ? 7.443 -29.008 26.697 1.000 47.641 110 SER AAA O 1
ATOM 650 N N . VAL A 1 114 ? 7.019 -27.974 24.717 1.000 47.065 111 VAL AAA N 1
ATOM 651 C CA . VAL A 1 114 ? 7.711 -29.011 23.896 1.000 47.097 111 VAL AAA CA 1
ATOM 652 C C . VAL A 1 114 ? 9.208 -28.954 24.215 1.000 48.061 111 VAL AAA C 1
ATOM 653 O O . VAL A 1 114 ? 9.814 -30.040 24.328 1.000 50.168 111 VAL AAA O 1
ATOM 657 N N . TYR A 1 115 ? 9.770 -27.750 24.379 1.000 47.636 112 TYR AAA N 1
ATOM 658 C CA . TYR A 1 115 ? 11.184 -27.543 24.779 1.000 48.318 112 TYR AAA CA 1
ATOM 659 C C . TYR A 1 115 ? 11.456 -28.247 26.111 1.000 49.681 112 TYR AAA C 1
ATOM 660 O O . TYR A 1 115 ? 12.528 -28.864 26.255 1.000 50.169 112 TYR AAA O 1
ATOM 669 N N . VAL A 1 116 ? 10.538 -28.138 27.077 1.000 50.432 113 VAL AAA N 1
ATOM 670 C CA . VAL A 1 116 ? 10.738 -28.719 28.440 1.000 51.273 113 VAL AAA CA 1
ATOM 671 C C . VAL A 1 116 ? 10.495 -30.232 28.368 1.000 51.640 113 VAL AAA C 1
ATOM 672 O O . VAL A 1 116 ? 11.282 -30.975 28.949 1.000 52.832 113 VAL AAA O 1
ATOM 676 N N . HIS A 1 117 ? 9.445 -30.657 27.667 1.000 51.956 114 HIS AAA N 1
ATOM 677 C CA . HIS A 1 117 ? 8.956 -32.061 27.629 1.000 53.570 114 HIS AAA CA 1
ATOM 678 C C . HIS A 1 117 ? 9.015 -32.612 26.199 1.000 53.185 114 HIS AAA C 1
ATOM 679 O O . HIS A 1 117 ? 8.088 -32.334 25.426 1.000 52.221 114 HIS AAA O 1
ATOM 686 N N . LYS A 1 118 ? 10.047 -33.399 25.890 1.000 55.669 115 LYS AAA N 1
ATOM 687 C CA . LYS A 1 118 ? 10.233 -34.059 24.572 1.000 57.387 115 LYS AAA CA 1
ATOM 688 C C . LYS A 1 118 ? 9.087 -35.055 24.343 1.000 57.682 115 LYS AAA C 1
ATOM 689 O O . LYS A 1 118 ? 8.778 -35.327 23.174 1.000 57.084 115 LYS AAA O 1
ATOM 695 N N . GLU A 1 119 ? 8.462 -35.544 25.416 1.000 59.241 116 GLU AAA N 1
ATOM 696 C CA . GLU A 1 119 ? 7.266 -36.434 25.379 1.000 59.732 116 GLU AAA CA 1
ATOM 697 C C . GLU A 1 119 ? 6.117 -35.768 24.610 1.000 57.598 116 GLU AAA C 1
ATOM 698 O O . GLU A 1 119 ? 5.218 -36.510 24.170 1.000 58.531 116 GLU AAA O 1
ATOM 704 N N . LEU A 1 120 ? 6.121 -34.432 24.494 1.000 55.531 117 LEU AAA N 1
ATOM 705 C CA . LEU A 1 120 ? 5.037 -33.632 23.856 1.000 53.186 117 LEU AAA CA 1
ATOM 706 C C . LEU A 1 120 ? 5.399 -33.328 22.401 1.000 51.626 117 LEU AAA C 1
ATOM 707 O O . LEU A 1 120 ? 4.523 -32.808 21.677 1.000 51.346 117 LEU AAA O 1
ATOM 712 N N . GLU A 1 121 ? 6.635 -33.621 21.994 1.000 50.761 118 GLU AAA N 1
ATOM 713 C CA . GLU A 1 121 ? 7.183 -33.251 20.662 1.000 50.172 118 GLU AAA CA 1
ATOM 714 C C . GLU A 1 121 ? 6.658 -34.220 19.594 1.000 48.956 118 GLU AAA C 1
ATOM 715 O O . GLU A 1 121 ? 6.334 -35.361 19.931 1.000 49.318 118 GLU AAA O 1
ATOM 721 N N . GLY A 1 122 ? 6.545 -33.749 18.354 1.000 48.375 119 GLY AAA N 1
ATOM 722 C CA . GLY A 1 122 ? 6.472 -34.597 17.151 1.000 48.216 119 GLY AAA CA 1
ATOM 723 C C . GLY A 1 122 ? 5.120 -35.259 16.937 1.000 48.570 119 GLY AAA C 1
ATOM 724 O O . GLY A 1 122 ? 4.117 -34.830 17.564 1.000 48.447 119 GLY AAA O 1
ATOM 725 N N . GLN A 1 123 ? 5.110 -36.291 16.087 1.000 48.941 120 GLN AAA N 1
ATOM 726 C CA . GLN A 1 123 ? 3.896 -36.804 15.400 1.000 50.169 120 GLN AAA CA 1
ATOM 727 C C . GLN A 1 123 ? 3.687 -38.293 15.689 1.000 52.206 120 GLN AAA C 1
ATOM 728 O O . GLN A 1 123 ? 4.600 -38.929 16.215 1.000 52.907 120 GLN AAA O 1
ATOM 734 N N . PHE A 1 124 ? 2.513 -38.811 15.319 1.000 54.448 121 PHE AAA N 1
ATOM 735 C CA . PHE A 1 124 ? 2.136 -40.244 15.431 1.000 57.429 121 PHE AAA CA 1
ATOM 736 C C . PHE A 1 124 ? 3.296 -41.078 14.882 1.000 57.906 121 PHE AAA C 1
ATOM 737 O O . PHE A 1 124 ? 3.856 -40.752 13.843 1.000 57.672 121 PHE AAA O 1
ATOM 745 N N . PRO A 1 125 ? 3.751 -42.129 15.594 1.000 59.436 122 PRO AAA N 1
ATOM 746 C CA . PRO A 1 125 ? 4.894 -42.919 15.134 1.000 61.061 122 PRO AAA CA 1
ATOM 747 C C . PRO A 1 125 ? 4.582 -44.090 14.186 1.000 61.822 122 PRO AAA C 1
ATOM 748 O O . PRO A 1 125 ? 3.562 -44.727 14.342 1.000 61.481 122 PRO AAA O 1
ATOM 752 N N . LEU A 1 126 ? 5.485 -44.340 13.233 1.000 62.497 123 LEU AAA N 1
ATOM 753 C CA . LEU A 1 126 ? 5.598 -45.644 12.527 1.000 65.609 123 LEU AAA CA 1
ATOM 754 C C . LEU A 1 126 ? 5.695 -46.750 13.581 1.000 68.985 123 LEU AAA C 1
ATOM 755 O O . LEU A 1 126 ? 6.300 -46.499 14.633 1.000 69.159 123 LEU AAA O 1
ATOM 760 N N . GLN A 1 127 ? 5.126 -47.923 13.308 1.000 72.411 124 GLN AAA N 1
ATOM 761 C CA . GLN A 1 127 ? 5.196 -49.097 14.221 1.000 76.990 124 GLN AAA CA 1
ATOM 762 C C . GLN A 1 127 ? 6.626 -49.657 14.223 1.000 78.703 124 GLN AAA C 1
ATOM 763 O O . GLN A 1 127 ? 7.361 -49.455 13.222 1.000 78.224 124 GLN AAA O 1
ATOM 769 N N . ALA A 1 128 ? 7.007 -50.315 15.321 1.000 79.661 125 ALA AAA N 1
ATOM 770 C CA . ALA A 1 128 ? 8.307 -51.007 15.478 1.000 82.116 125 ALA AAA CA 1
ATOM 771 C C . ALA A 1 128 ? 8.486 -52.010 14.331 1.000 83.376 125 ALA AAA C 1
ATOM 772 O O . ALA A 1 128 ? 7.511 -52.712 14.014 1.000 83.767 125 ALA AAA O 1
ATOM 774 N N . ASN A 1 129 ? 9.675 -52.024 13.716 1.000 84.034 126 ASN AAA N 1
ATOM 775 C CA . ASN A 1 129 ? 10.133 -53.002 12.686 1.000 87.219 126 ASN AAA CA 1
ATOM 776 C C . ASN A 1 129 ? 9.390 -52.812 11.354 1.000 85.282 126 ASN AAA C 1
ATOM 777 O O . ASN A 1 129 ? 9.455 -53.722 10.507 1.000 86.574 126 ASN AAA O 1
ATOM 782 N N . THR A 1 130 ? 8.750 -51.664 11.148 1.000 81.839 127 THR AAA N 1
ATOM 783 C CA . THR A 1 130 ? 8.152 -51.283 9.843 1.000 80.735 127 THR AAA CA 1
ATOM 784 C C . THR A 1 130 ? 9.245 -51.327 8.773 1.000 82.235 127 THR AAA C 1
ATOM 785 O O . THR A 1 130 ? 10.221 -50.567 8.904 1.000 81.442 127 THR AAA O 1
ATOM 789 N N . MET A 1 131 ? 9.093 -52.175 7.754 1.000 84.525 128 MET AAA N 1
ATOM 790 C CA . MET A 1 131 ? 10.023 -52.188 6.596 1.000 85.011 128 MET AAA CA 1
ATOM 791 C C . MET A 1 131 ? 9.948 -50.807 5.935 1.000 80.849 128 MET AAA C 1
ATOM 792 O O . MET A 1 131 ? 8.845 -50.415 5.526 1.000 80.887 128 MET AAA O 1
ATOM 797 N N . THR A 1 132 ? 11.062 -50.073 5.901 1.000 79.656 129 THR AAA N 1
ATOM 798 C CA . THR A 1 132 ? 11.190 -48.769 5.193 1.000 77.122 129 THR AAA CA 1
ATOM 799 C C . THR A 1 132 ? 12.245 -48.894 4.088 1.000 78.583 129 THR AAA C 1
ATOM 800 O O . THR A 1 132 ? 13.012 -49.877 4.105 1.000 81.043 129 THR AAA O 1
ATOM 804 N N . ILE A 1 133 ? 12.288 -47.925 3.171 1.000 77.329 130 ILE AAA N 1
ATOM 805 C CA . ILE A 1 133 ? 13.330 -47.863 2.103 1.000 80.035 130 ILE AAA CA 1
ATOM 806 C C . ILE A 1 133 ? 14.708 -47.692 2.759 1.000 81.941 130 ILE AAA C 1
ATOM 807 O O . ILE A 1 133 ? 15.691 -48.221 2.209 1.000 84.418 130 ILE AAA O 1
ATOM 812 N N . GLY A 1 134 ? 14.777 -47.027 3.918 1.000 81.157 131 GLY AAA N 1
ATOM 813 C CA . GLY A 1 134 ? 16.007 -46.936 4.735 1.000 82.266 131 GLY AAA CA 1
ATOM 814 C C . GLY A 1 134 ? 16.495 -48.312 5.149 1.000 85.549 131 GLY AAA C 1
ATOM 815 O O . GLY A 1 134 ? 17.643 -48.663 4.819 1.000 87.419 131 GLY AAA O 1
ATOM 816 N N . ARG A 1 135 ? 15.625 -49.073 5.819 1.000 86.752 132 ARG AAA N 1
ATOM 817 C CA . ARG A 1 135 ? 15.891 -50.445 6.328 1.000 91.317 132 ARG AAA CA 1
ATOM 818 C C . ARG A 1 135 ? 16.265 -51.353 5.154 1.000 95.161 132 ARG AAA C 1
ATOM 819 O O . ARG A 1 135 ? 17.269 -52.075 5.267 1.000 98.259 132 ARG AAA O 1
ATOM 827 N N . MET A 1 136 ? 15.476 -51.320 4.076 1.000 94.502 133 MET AAA N 1
ATOM 828 C CA . MET A 1 136 ? 15.693 -52.153 2.866 1.000 97.815 133 MET AAA CA 1
ATOM 829 C C . MET A 1 136 ? 17.100 -51.900 2.306 1.000 99.918 133 MET AAA C 1
ATOM 830 O O . MET A 1 136 ? 17.793 -52.884 2.002 1.000 104.686 133 MET AAA O 1
ATOM 835 N N . MET A 1 137 ? 17.511 -50.635 2.179 1.000 97.753 134 MET AAA N 1
ATOM 836 C CA . MET A 1 137 ? 18.843 -50.249 1.630 1.000 99.566 134 MET AAA CA 1
ATOM 837 C C . MET A 1 137 ? 19.953 -50.661 2.613 1.000 101.439 134 MET AAA C 1
ATOM 838 O O . MET A 1 137 ? 20.999 -51.151 2.139 1.000 104.777 134 MET AAA O 1
ATOM 843 N N . GLN A 1 138 ? 19.730 -50.492 3.922 1.000 99.199 135 GLN AAA N 1
ATOM 844 C CA . GLN A 1 138 ? 20.637 -50.974 5.006 1.000 101.571 135 GLN AAA CA 1
ATOM 845 C C . GLN A 1 138 ? 20.959 -52.460 4.802 1.000 105.155 135 GLN AAA C 1
ATOM 846 O O . GLN A 1 138 ? 22.144 -52.810 4.910 1.000 107.856 135 GLN AAA O 1
ATOM 852 N N . GLN A 1 139 ? 19.947 -53.296 4.534 1.000 105.707 136 GLN AAA N 1
ATOM 853 C CA . GLN A 1 139 ? 20.096 -54.772 4.389 1.000 110.201 136 GLN AAA CA 1
ATOM 854 C C . GLN A 1 139 ? 20.804 -55.106 3.071 1.000 113.764 136 GLN AAA C 1
ATOM 855 O O . GLN A 1 139 ? 21.328 -56.233 2.957 1.000 117.122 136 GLN AAA O 1
ATOM 861 N N . ALA A 1 140 ? 20.799 -54.172 2.113 1.000 112.474 137 ALA AAA N 1
ATOM 862 C CA . ALA A 1 140 ? 21.487 -54.289 0.805 1.000 115.254 137 ALA AAA CA 1
ATOM 863 C C . ALA A 1 140 ? 22.966 -53.882 0.919 1.000 117.142 137 ALA AAA C 1
ATOM 864 O O . ALA A 1 140 ? 23.689 -54.069 -0.077 1.000 120.594 137 ALA AAA O 1
ATOM 866 N N . GLY A 1 141 ? 23.396 -53.347 2.071 1.000 115.127 138 GLY AAA N 1
ATOM 867 C CA . GLY A 1 141 ? 24.797 -52.965 2.350 1.000 116.840 138 GLY AAA CA 1
ATOM 868 C C . GLY A 1 141 ? 25.055 -51.471 2.197 1.000 113.940 138 GLY AAA C 1
ATOM 869 O O . GLY A 1 141 ? 26.236 -51.086 2.142 1.000 115.538 138 GLY AAA O 1
ATOM 870 N N . TYR A 1 142 ? 24.007 -50.644 2.142 1.000 110.322 139 TYR AAA N 1
ATOM 871 C CA . TYR A 1 142 ? 24.116 -49.160 2.101 1.000 107.131 139 TYR AAA CA 1
ATOM 872 C C . TYR A 1 142 ? 24.242 -48.623 3.529 1.000 104.491 139 TYR AAA C 1
ATOM 873 O O . TYR A 1 142 ? 23.603 -49.189 4.437 1.000 102.796 139 TYR AAA O 1
ATOM 882 N N . THR A 1 143 ? 25.049 -47.573 3.706 1.000 103.851 140 THR AAA N 1
ATOM 883 C CA . THR A 1 143 ? 25.039 -46.687 4.899 1.000 101.686 140 THR AAA CA 1
ATOM 884 C C . THR A 1 143 ? 23.941 -45.637 4.672 1.000 97.835 140 THR AAA C 1
ATOM 885 O O . THR A 1 143 ? 24.025 -44.901 3.658 1.000 98.363 140 THR AAA O 1
ATOM 889 N N . THR A 1 144 ? 22.937 -45.588 5.555 1.000 93.796 141 THR AAA N 1
ATOM 890 C CA . THR A 1 144 ? 21.713 -44.769 5.365 1.000 89.413 141 THR AAA CA 1
ATOM 891 C C . THR A 1 144 ? 21.771 -43.521 6.245 1.000 86.583 141 THR AAA C 1
ATOM 892 O O . THR A 1 144 ? 22.272 -43.608 7.382 1.000 86.811 141 THR AAA O 1
ATOM 896 N N . GLY A 1 145 ? 21.266 -42.412 5.707 1.000 84.747 142 GLY AAA N 1
ATOM 897 C CA . GLY A 1 145 ? 21.246 -41.089 6.351 1.000 82.446 142 GLY AAA CA 1
ATOM 898 C C . GLY A 1 145 ? 19.992 -40.322 5.975 1.000 79.572 142 GLY AAA C 1
ATOM 899 O O . GLY A 1 145 ? 19.573 -40.402 4.803 1.000 80.015 142 GLY AAA O 1
ATOM 900 N N . CYS A 1 146 ? 19.396 -39.621 6.939 1.000 76.603 143 CYS AAA N 1
ATOM 901 C CA . CYS A 1 146 ? 18.247 -38.711 6.717 1.000 73.795 143 CYS AAA CA 1
ATOM 902 C C . CYS A 1 146 ? 18.591 -37.346 7.315 1.000 71.685 143 CYS AAA C 1
ATOM 903 O O . CYS A 1 146 ? 18.893 -37.307 8.499 1.000 72.736 143 CYS AAA O 1
ATOM 906 N N . PHE A 1 147 ? 18.590 -36.285 6.506 1.000 70.427 144 PHE AAA N 1
ATOM 907 C CA . PHE A 1 147 ? 18.956 -34.904 6.914 1.000 68.207 144 PHE AAA CA 1
ATOM 908 C C . PHE A 1 147 ? 17.842 -33.941 6.506 1.000 65.715 144 PHE AAA C 1
ATOM 909 O O . PHE A 1 147 ? 17.524 -33.868 5.301 1.000 66.678 144 PHE AAA O 1
ATOM 917 N N . GLY A 1 148 ? 17.260 -33.250 7.489 1.000 63.321 145 GLY AAA N 1
ATOM 918 C CA . GLY A 1 148 ? 16.194 -32.248 7.300 1.000 61.362 145 GLY AAA CA 1
ATOM 919 C C . GLY A 1 148 ? 15.092 -32.384 8.338 1.000 59.813 145 GLY AAA C 1
ATOM 920 O O . GLY A 1 148 ? 15.276 -31.879 9.457 1.000 59.543 145 GLY AAA O 1
ATOM 921 N N . LYS A 1 149 ? 14.001 -33.064 7.984 1.000 58.657 146 LYS AAA N 1
ATOM 922 C CA . LYS A 1 149 ? 12.769 -33.197 8.799 1.000 57.732 146 LYS AAA CA 1
ATOM 923 C C . LYS A 1 149 ? 12.340 -34.668 8.794 1.000 57.330 146 LYS AAA C 1
ATOM 924 O O . LYS A 1 149 ? 12.528 -35.328 7.756 1.000 60.661 146 LYS AAA O 1
ATOM 930 N N . TRP A 1 150 ? 11.783 -35.157 9.905 1.000 54.604 147 TRP AAA N 1
ATOM 931 C CA . TRP A 1 150 ? 11.259 -36.543 10.052 1.000 53.373 147 TRP AAA CA 1
ATOM 932 C C . TRP A 1 150 ? 9.723 -36.527 9.943 1.000 51.272 147 TRP AAA C 1
ATOM 933 O O . TRP A 1 150 ? 9.217 -36.780 8.831 1.000 51.495 147 TRP AAA O 1
ATOM 944 N N . GLY A 1 151 ? 9.004 -36.230 11.033 1.000 49.363 148 GLY AAA N 1
ATOM 945 C CA . GLY A 1 151 ? 7.531 -36.117 11.062 1.000 46.683 148 GLY AAA CA 1
ATOM 946 C C . GLY A 1 151 ? 6.834 -37.465 11.187 1.000 47.183 148 GLY AAA C 1
ATOM 947 O O . GLY A 1 151 ? 5.586 -37.490 11.146 1.000 47.098 148 GLY AAA O 1
ATOM 948 N N . LEU A 1 152 ? 7.577 -38.557 11.366 1.000 48.985 149 LEU AAA N 1
ATOM 949 C CA . LEU A 1 152 ? 7.023 -39.939 11.314 1.000 50.819 149 LEU AAA CA 1
ATOM 950 C C . LEU A 1 152 ? 7.144 -40.660 12.664 1.000 52.748 149 LEU AAA C 1
ATOM 951 O O . LEU A 1 152 ? 6.889 -41.891 12.692 1.000 53.842 149 LEU AAA O 1
ATOM 956 N N . GLY A 1 153 ? 7.468 -39.941 13.743 1.000 53.201 150 GLY AAA N 1
ATOM 957 C CA . GLY A 1 153 ? 7.431 -40.512 15.103 1.000 56.035 150 GLY AAA CA 1
ATOM 958 C C . GLY A 1 153 ? 8.143 -39.658 16.132 1.000 56.175 150 GLY AAA C 1
ATOM 959 O O . GLY A 1 153 ? 9.302 -39.258 15.882 1.000 56.927 150 GLY AAA O 1
ATOM 960 N N . TYR A 1 154 ? 7.470 -39.404 17.255 1.000 56.378 151 TYR AAA N 1
ATOM 961 C CA . TYR A 1 154 ? 7.935 -38.497 18.333 1.000 57.127 151 TYR AAA CA 1
ATOM 962 C C . TYR A 1 154 ? 9.167 -39.081 19.022 1.000 59.180 151 TYR AAA C 1
ATOM 963 O O . TYR A 1 154 ? 9.373 -40.294 19.004 1.000 61.704 151 TYR AAA O 1
ATOM 972 N N . PRO A 1 155 ? 10.022 -38.237 19.650 1.000 58.329 152 PRO AAA N 1
ATOM 973 C CA . PRO A 1 155 ? 11.220 -38.721 20.339 1.000 60.356 152 PRO AAA CA 1
ATOM 974 C C . PRO A 1 155 ? 10.853 -39.668 21.494 1.000 61.892 152 PRO AAA C 1
ATOM 975 O O . PRO A 1 155 ? 9.925 -39.360 22.212 1.000 60.947 152 PRO AAA O 1
ATOM 979 N N . GLY A 1 156 ? 11.563 -40.795 21.609 1.000 64.346 153 GLY AAA N 1
ATOM 980 C CA . GLY A 1 156 ? 11.274 -41.877 22.570 1.000 66.508 153 GLY AAA CA 1
ATOM 981 C C . GLY A 1 156 ? 10.366 -42.954 21.994 1.000 67.807 153 GLY AAA C 1
ATOM 982 O O . GLY A 1 156 ? 10.346 -44.062 22.551 1.000 69.348 153 GLY AAA O 1
ATOM 983 N N . SER A 1 157 ? 9.625 -42.656 20.921 1.000 67.552 154 SER AAA N 1
ATOM 984 C CA . SER A 1 157 ? 8.723 -43.612 20.225 1.000 68.491 154 SER AAA CA 1
ATOM 985 C C . SER A 1 157 ? 9.553 -44.635 19.444 1.000 70.643 154 SER AAA C 1
ATOM 986 O O . SER A 1 157 ? 10.764 -44.399 19.247 1.000 72.825 154 SER AAA O 1
ATOM 989 N N . GLU A 1 158 ? 8.906 -45.699 18.965 1.000 72.572 155 GLU AAA N 1
ATOM 990 C CA . GLU A 1 158 ? 9.534 -46.739 18.106 1.000 74.202 155 GLU AAA CA 1
ATOM 991 C C . GLU A 1 158 ? 9.575 -46.261 16.646 1.000 70.413 155 GLU AAA C 1
ATOM 992 O O . GLU A 1 158 ? 10.118 -47.007 15.805 1.000 70.074 155 GLU AAA O 1
ATOM 998 N N . GLY A 1 159 ? 9.077 -45.047 16.373 1.000 65.903 156 GLY AAA N 1
ATOM 999 C CA . GLY A 1 159 ? 8.979 -44.469 15.020 1.000 63.895 156 GLY AAA CA 1
ATOM 1000 C C . GLY A 1 159 ? 10.107 -43.503 14.687 1.000 62.620 156 GLY AAA C 1
ATOM 1001 O O . GLY A 1 159 ? 10.024 -42.867 13.625 1.000 60.986 156 GLY AAA O 1
ATOM 1002 N N . THR A 1 160 ? 11.139 -43.396 15.524 1.000 63.298 157 THR AAA N 1
ATOM 1003 C CA . THR A 1 160 ? 12.269 -42.445 15.325 1.000 62.961 157 THR AAA CA 1
ATOM 1004 C C . THR A 1 160 ? 13.112 -42.913 14.142 1.000 64.260 157 THR AAA C 1
ATOM 1005 O O . THR A 1 160 ? 13.157 -44.104 13.851 1.000 66.492 157 THR AAA O 1
ATOM 1009 N N . PRO A 1 161 ? 13.768 -41.997 13.397 1.000 63.569 158 PRO AAA N 1
ATOM 1010 C CA . PRO A 1 161 ? 14.482 -42.370 12.178 1.000 65.664 158 PRO AAA CA 1
ATOM 1011 C C . PRO A 1 161 ? 15.546 -43.462 12.381 1.000 70.203 158 PRO AAA C 1
ATOM 1012 O O . PRO A 1 161 ? 15.690 -44.305 11.504 1.000 71.987 158 PRO AAA O 1
ATOM 1016 N N . ASN A 1 162 ? 16.247 -43.444 13.521 1.000 71.961 159 ASN AAA N 1
ATOM 1017 C CA . ASN A 1 162 ? 17.328 -44.418 13.846 1.000 75.443 159 ASN AAA CA 1
ATOM 1018 C C . ASN A 1 162 ? 16.726 -45.808 14.078 1.000 76.665 159 ASN AAA C 1
ATOM 1019 O O . ASN A 1 162 ? 17.469 -46.791 13.929 1.000 80.043 159 ASN AAA O 1
ATOM 1024 N N . LYS A 1 163 ? 15.439 -45.889 14.422 1.000 74.850 160 LYS AAA N 1
ATOM 1025 C CA . LYS A 1 163 ? 14.734 -47.180 14.631 1.000 77.006 160 LYS AAA CA 1
ATOM 1026 C C . LYS A 1 163 ? 13.909 -47.534 13.387 1.000 76.855 160 LYS AAA C 1
ATOM 1027 O O . LYS A 1 163 ? 13.130 -48.500 13.476 1.000 78.198 160 LYS AAA O 1
ATOM 1033 N N . GLN A 1 164 ? 14.074 -46.787 12.288 1.000 75.152 161 GLN AAA N 1
ATOM 1034 C CA . GLN A 1 164 ? 13.290 -46.941 11.033 1.000 75.285 161 GLN AAA CA 1
ATOM 1035 C C . GLN A 1 164 ? 14.236 -46.926 9.821 1.000 76.844 161 GLN AAA C 1
ATOM 1036 O O . GLN A 1 164 ? 13.849 -46.382 8.775 1.000 75.630 161 GLN AAA O 1
ATOM 1042 N N . GLY A 1 165 ? 15.430 -47.510 9.965 1.000 79.838 162 GLY AAA N 1
ATOM 1043 C CA . GLY A 1 165 ? 16.327 -47.871 8.848 1.000 81.922 162 GLY AAA CA 1
ATOM 1044 C C . GLY A 1 165 ? 17.354 -46.800 8.518 1.000 81.901 162 GLY AAA C 1
ATOM 1045 O O . GLY A 1 165 ? 17.951 -46.888 7.424 1.000 82.805 162 GLY AAA O 1
ATOM 1046 N N . PHE A 1 166 ? 17.593 -45.839 9.419 1.000 80.322 163 PHE AAA N 1
ATOM 1047 C CA . PHE A 1 166 ? 18.615 -44.775 9.227 1.000 80.395 163 PHE AAA CA 1
ATOM 1048 C C . PHE A 1 166 ? 19.726 -44.910 10.277 1.000 82.509 163 PHE AAA C 1
ATOM 1049 O O . PHE A 1 166 ? 19.459 -44.798 11.494 1.000 82.916 163 PHE AAA O 1
ATOM 1057 N N . ASP A 1 167 ? 20.948 -45.165 9.799 1.000 84.421 164 ASP AAA N 1
ATOM 1058 C CA . ASP A 1 167 ? 22.184 -45.192 10.626 1.000 85.985 164 ASP AAA CA 1
ATOM 1059 C C . ASP A 1 167 ? 22.418 -43.791 11.198 1.000 82.744 164 ASP AAA C 1
ATOM 1060 O O . ASP A 1 167 ? 23.000 -43.680 12.284 1.000 83.328 164 ASP AAA O 1
ATOM 1065 N N . ARG A 1 168 ? 21.990 -42.767 10.463 1.000 80.717 165 ARG AAA N 1
ATOM 1066 C CA . ARG A 1 168 ? 22.339 -41.353 10.722 1.000 78.775 165 ARG AAA CA 1
ATOM 1067 C C . ARG A 1 168 ? 21.105 -40.477 10.470 1.000 74.685 165 ARG AAA C 1
ATOM 1068 O O . ARG A 1 168 ? 20.503 -40.593 9.386 1.000 74.788 165 ARG AAA O 1
ATOM 1076 N N . PHE A 1 169 ? 20.733 -39.643 11.448 1.000 70.690 166 PHE AAA N 1
ATOM 1077 C CA . PHE A 1 169 ? 19.730 -38.555 11.298 1.000 66.367 166 PHE AAA CA 1
ATOM 1078 C C . PHE A 1 169 ? 20.307 -37.246 11.836 1.000 64.535 166 PHE AAA C 1
ATOM 1079 O O . PHE A 1 169 ? 20.992 -37.279 12.873 1.000 64.839 166 PHE AAA O 1
ATOM 1087 N N . TYR A 1 170 ? 20.007 -36.129 11.170 1.000 62.097 167 TYR AAA N 1
ATOM 1088 C CA . TYR A 1 170 ? 20.182 -34.765 11.736 1.000 60.464 167 TYR AAA CA 1
ATOM 1089 C C . TYR A 1 170 ? 19.043 -33.865 11.254 1.000 58.254 167 TYR AAA C 1
ATOM 1090 O O . TYR A 1 170 ? 18.683 -33.913 10.072 1.000 57.844 167 TYR AAA O 1
ATOM 1099 N N . GLY A 1 171 ? 18.488 -33.076 12.173 1.000 56.934 168 GLY AAA N 1
ATOM 1100 C CA . GLY A 1 171 ? 17.532 -31.995 11.871 1.000 55.645 168 GLY AAA CA 1
ATOM 1101 C C . GLY A 1 171 ? 16.322 -32.046 12.790 1.000 54.101 168 GLY AAA C 1
ATOM 1102 O O . GLY A 1 171 ? 16.490 -32.333 13.987 1.000 53.407 168 GLY AAA O 1
ATOM 1103 N N . TYR A 1 172 ? 15.139 -31.748 12.245 1.000 52.936 169 TYR AAA N 1
ATOM 1104 C CA . TYR A 1 172 ? 13.869 -31.661 13.004 1.000 50.941 169 TYR AAA CA 1
ATOM 1105 C C . TYR A 1 172 ? 13.228 -33.042 13.113 1.000 51.060 169 TYR AAA C 1
ATOM 1106 O O . TYR A 1 172 ? 13.045 -33.687 12.081 1.000 52.327 169 TYR AAA O 1
ATOM 1115 N N . ASN A 1 173 ? 12.870 -33.467 14.321 1.000 52.025 170 ASN AAA N 1
ATOM 1116 C CA . ASN A 1 173 ? 11.964 -34.623 14.527 1.000 52.475 170 ASN AAA CA 1
ATOM 1117 C C . ASN A 1 173 ? 10.545 -34.207 14.130 1.000 51.752 170 ASN AAA C 1
ATOM 1118 O O . ASN A 1 173 ? 9.797 -35.053 13.580 1.000 51.572 170 ASN AAA O 1
ATOM 1123 N N . CYS A 1 174 ? 10.206 -32.946 14.415 1.000 50.497 171 CYS AAA N 1
ATOM 1124 C CA . CYS A 1 174 ? 8.818 -32.471 14.617 1.000 49.282 171 CYS AAA CA 1
ATOM 1125 C C . CYS A 1 174 ? 8.436 -31.447 13.545 1.000 48.084 171 CYS AAA C 1
ATOM 1126 O O . CYS A 1 174 ? 9.158 -30.458 13.373 1.000 47.287 171 CYS AAA O 1
ATOM 1129 N N . GLN A 1 175 ? 7.301 -31.685 12.892 1.000 47.924 172 GLN AAA N 1
ATOM 1130 C CA . GLN A 1 175 ? 6.701 -30.808 11.853 1.000 47.526 172 GLN AAA CA 1
ATOM 1131 C C . GLN A 1 175 ? 6.257 -29.469 12.454 1.000 46.146 172 GLN AAA C 1
ATOM 1132 O O . GLN A 1 175 ? 6.232 -28.485 11.713 1.000 45.798 172 GLN AAA O 1
ATOM 1138 N N . ARG A 1 176 ? 5.921 -29.430 13.747 1.000 45.902 173 ARG AAA N 1
ATOM 1139 C CA . ARG A 1 176 ? 5.528 -28.174 14.448 1.000 45.115 173 ARG AAA CA 1
ATOM 1140 C C . ARG A 1 176 ? 6.788 -27.346 14.745 1.000 44.970 173 ARG AAA C 1
ATOM 1141 O O . ARG A 1 176 ? 6.747 -26.115 14.567 1.000 44.989 173 ARG AAA O 1
ATOM 1149 N N . GLN A 1 177 ? 7.876 -27.998 15.150 1.000 45.354 174 GLN AAA N 1
ATOM 1150 C CA . GLN A 1 177 ? 9.181 -27.342 15.439 1.000 46.701 174 GLN AAA CA 1
ATOM 1151 C C . GLN A 1 177 ? 9.687 -26.580 14.206 1.000 47.534 174 GLN AAA C 1
ATOM 1152 O O . GLN A 1 177 ? 10.279 -25.500 14.388 1.000 47.467 174 GLN AAA O 1
ATOM 1158 N N . SER A 1 178 ? 9.483 -27.123 12.998 1.000 47.605 175 SER AAA N 1
ATOM 1159 C CA . SER A 1 178 ? 10.051 -26.560 11.745 1.000 48.503 175 SER AAA CA 1
ATOM 1160 C C . SER A 1 178 ? 9.233 -25.346 11.280 1.000 48.649 175 SER AAA C 1
ATOM 1161 O O . SER A 1 178 ? 9.621 -24.753 10.265 1.000 49.387 175 SER AAA O 1
ATOM 1164 N N . HIS A 1 179 ? 8.201 -24.931 12.023 1.000 47.366 176 HIS AAA N 1
ATOM 1165 C CA . HIS A 1 179 ? 7.436 -23.685 11.749 1.000 46.974 176 HIS AAA CA 1
ATOM 1166 C C . HIS A 1 179 ? 8.326 -22.457 11.978 1.000 47.854 176 HIS AAA C 1
ATOM 1167 O O . HIS A 1 179 ? 7.920 -21.351 11.556 1.000 47.450 176 HIS AAA O 1
ATOM 1174 N N . THR A 1 180 ? 9.491 -22.644 12.606 1.000 48.572 177 THR AAA N 1
ATOM 1175 C CA . THR A 1 180 ? 10.584 -21.638 12.659 1.000 50.662 177 THR AAA CA 1
ATOM 1176 C C . THR A 1 180 ? 11.887 -22.268 12.147 1.000 51.395 177 THR AAA C 1
ATOM 1177 O O . THR A 1 180 ? 12.112 -23.474 12.389 1.000 50.832 177 THR AAA O 1
ATOM 1181 N N . TYR A 1 181 ? 12.711 -21.469 11.465 1.000 52.742 178 TYR AAA N 1
ATOM 1182 C CA . TYR A 1 181 ? 14.023 -21.880 10.903 1.000 54.352 178 TYR AAA CA 1
ATOM 1183 C C . TYR A 1 181 ? 15.151 -21.483 11.866 1.000 56.736 178 TYR AAA C 1
ATOM 1184 O O . TYR A 1 181 ? 16.328 -21.687 11.508 1.000 57.935 178 TYR AAA O 1
ATOM 1193 N N . TYR A 1 182 ? 14.796 -20.966 13.053 1.000 56.003 179 TYR AAA N 1
ATOM 1194 C CA . TYR A 1 182 ? 15.721 -20.656 14.173 1.000 57.773 179 TYR AAA CA 1
ATOM 1195 C C . TYR A 1 182 ? 15.223 -21.367 15.429 1.000 56.029 179 TYR AAA C 1
ATOM 1196 O O . TYR A 1 182 ? 14.853 -20.728 16.413 1.000 54.896 179 TYR AAA O 1
ATOM 1205 N N . PRO A 1 183 ? 15.189 -22.720 15.416 1.000 54.480 180 PRO AAA N 1
ATOM 1206 C CA . PRO A 1 183 ? 14.639 -23.492 16.526 1.000 53.032 180 PRO AAA CA 1
ATOM 1207 C C . PRO A 1 183 ? 15.624 -23.574 17.687 1.000 53.446 180 PRO AAA C 1
ATOM 1208 O O . PRO A 1 183 ? 16.830 -23.459 17.489 1.000 54.218 180 PRO AAA O 1
ATOM 1212 N N . PRO A 1 184 ? 15.136 -23.800 18.926 1.000 52.590 181 PRO AAA N 1
ATOM 1213 C CA . PRO A 1 184 ? 16.013 -23.861 20.101 1.000 53.732 181 PRO AAA CA 1
ATOM 1214 C C . PRO A 1 184 ? 16.902 -25.118 20.140 1.000 54.123 181 PRO AAA C 1
ATOM 1215 O O . PRO A 1 184 ? 17.891 -25.110 20.828 1.000 55.178 181 PRO AAA O 1
ATOM 1219 N N . PHE A 1 185 ? 16.542 -26.154 19.380 1.000 54.114 182 PHE AAA N 1
ATOM 1220 C CA . PHE A 1 185 ? 17.289 -27.434 19.302 1.000 54.696 182 PHE AAA CA 1
ATOM 1221 C C . PHE A 1 185 ? 16.993 -28.141 17.976 1.000 54.387 182 PHE AAA C 1
ATOM 1222 O O . PHE A 1 185 ? 15.986 -27.839 17.312 1.000 54.424 182 PHE AAA O 1
ATOM 1230 N N . LEU A 1 186 ? 17.859 -29.081 17.609 1.000 55.011 183 LEU AAA N 1
ATOM 1231 C CA . LEU A 1 186 ? 17.595 -30.098 16.559 1.000 54.738 183 LEU AAA CA 1
ATOM 1232 C C . LEU A 1 186 ? 18.009 -31.453 17.127 1.000 55.827 183 LEU AAA C 1
ATOM 1233 O O . LEU A 1 186 ? 18.378 -31.494 18.313 1.000 56.606 183 LEU AAA O 1
ATOM 1238 N N . TYR A 1 187 ? 17.927 -32.515 16.328 1.000 55.948 184 TYR AAA N 1
ATOM 1239 C CA . TYR A 1 187 ? 18.352 -33.877 16.727 1.000 57.628 184 TYR AAA CA 1
ATOM 1240 C C . TYR A 1 187 ? 19.582 -34.261 15.917 1.000 60.105 184 TYR AAA C 1
ATOM 1241 O O . TYR A 1 187 ? 19.609 -34.017 14.711 1.000 60.856 184 TYR AAA O 1
ATOM 1250 N N . ASN A 1 188 ? 20.602 -34.754 16.614 1.000 63.496 185 ASN AAA N 1
ATOM 1251 C CA . ASN A 1 188 ? 21.706 -35.572 16.056 1.000 66.344 185 ASN AAA CA 1
ATOM 1252 C C . ASN A 1 188 ? 21.395 -37.010 16.474 1.000 67.474 185 ASN AAA C 1
ATOM 1253 O O . ASN A 1 188 ? 21.523 -37.321 17.665 1.000 67.805 185 ASN AAA O 1
ATOM 1258 N N . ASP A 1 189 ? 20.932 -37.827 15.531 1.000 68.232 186 ASP AAA N 1
ATOM 1259 C CA . ASP A 1 189 ? 20.425 -39.196 15.801 1.000 69.940 186 ASP AAA CA 1
ATOM 1260 C C . ASP A 1 189 ? 19.318 -39.070 16.857 1.000 68.799 186 ASP AAA C 1
ATOM 1261 O O . ASP A 1 189 ? 18.385 -38.277 16.639 1.000 68.316 186 ASP AAA O 1
ATOM 1266 N N . GLU A 1 190 ? 19.430 -39.780 17.975 1.000 70.783 187 GLU AAA N 1
ATOM 1267 C CA . GLU A 1 190 ? 18.372 -39.884 19.014 1.000 70.503 187 GLU AAA CA 1
ATOM 1268 C C . GLU A 1 190 ? 18.510 -38.727 20.025 1.000 68.558 187 GLU AAA C 1
ATOM 1269 O O . GLU A 1 190 ? 17.594 -38.561 20.852 1.000 68.109 187 GLU AAA O 1
ATOM 1275 N N . GLU A 1 191 ? 19.583 -37.929 19.952 1.000 67.352 188 GLU AAA N 1
ATOM 1276 C CA . GLU A 1 191 ? 19.935 -36.890 20.959 1.000 65.528 188 GLU AAA CA 1
ATOM 1277 C C . GLU A 1 191 ? 19.549 -35.489 20.486 1.000 62.118 188 GLU AAA C 1
ATOM 1278 O O . GLU A 1 191 ? 19.914 -35.125 19.360 1.000 62.162 188 GLU AAA O 1
ATOM 1284 N N . ARG A 1 192 ? 18.959 -34.687 21.365 1.000 59.662 189 ARG AAA N 1
ATOM 1285 C CA . ARG A 1 192 ? 18.830 -33.224 21.149 1.000 57.440 189 ARG AAA CA 1
ATOM 1286 C C . ARG A 1 192 ? 20.222 -32.591 21.181 1.000 57.731 189 ARG AAA C 1
ATOM 1287 O O . ARG A 1 192 ? 21.018 -32.958 22.054 1.000 57.744 189 ARG AAA O 1
ATOM 1295 N N . VAL A 1 193 ? 20.502 -31.694 20.235 1.000 57.959 190 VAL AAA N 1
ATOM 1296 C CA . VAL A 1 193 ? 21.621 -30.711 20.322 1.000 59.165 190 VAL AAA CA 1
ATOM 1297 C C . VAL A 1 193 ? 20.971 -29.334 20.434 1.000 57.432 190 VAL AAA C 1
ATOM 1298 O O . VAL A 1 193 ? 20.197 -28.958 19.529 1.000 56.138 190 VAL AAA O 1
ATOM 1302 N N . TYR A 1 194 ? 21.237 -28.646 21.538 1.000 57.110 191 TYR AAA N 1
ATOM 1303 C CA . TYR A 1 194 ? 20.668 -27.313 21.847 1.000 56.366 191 TYR AAA CA 1
ATOM 1304 C C . TYR A 1 194 ? 21.484 -26.279 21.070 1.000 57.312 191 TYR AAA C 1
ATOM 1305 O O . TYR A 1 194 ? 22.721 -26.377 21.070 1.000 58.700 191 TYR AAA O 1
ATOM 1314 N N . LEU A 1 195 ? 20.794 -25.353 20.403 1.000 57.275 192 LEU AAA N 1
ATOM 1315 C CA . LEU A 1 195 ? 21.391 -24.254 19.601 1.000 58.890 192 LEU AAA CA 1
ATOM 1316 C C . LEU A 1 195 ? 21.360 -22.956 20.415 1.000 59.575 192 LEU AAA C 1
ATOM 1317 O O . LEU A 1 195 ? 20.763 -22.958 21.517 1.000 60.324 192 LEU AAA O 1
ATOM 1322 N N . SER A 1 196 ? 21.964 -21.887 19.889 1.000 60.897 193 SER AAA N 1
ATOM 1323 C CA . SER A 1 196 ? 22.068 -20.562 20.556 1.000 61.752 193 SER AAA CA 1
ATOM 1324 C C . SER A 1 196 ? 20.773 -19.760 20.368 1.000 60.798 193 SER AAA C 1
ATOM 1325 O O . SER A 1 196 ? 20.659 -18.691 20.986 1.000 62.415 193 SER AAA O 1
ATOM 1328 N N . ASN A 1 197 ? 19.835 -20.273 19.568 1.000 59.447 194 ASN AAA N 1
ATOM 1329 C CA . ASN A 1 197 ? 18.516 -19.642 19.295 1.000 58.256 194 ASN AAA CA 1
ATOM 1330 C C . ASN A 1 197 ? 17.622 -19.730 20.541 1.000 56.743 194 ASN AAA C 1
ATOM 1331 O O . ASN A 1 197 ? 17.560 -20.804 21.151 1.000 56.269 194 ASN AAA O 1
ATOM 1336 N N . LYS A 1 198 ? 16.940 -18.639 20.890 1.000 56.628 195 LYS AAA N 1
ATOM 1337 C CA . LYS A 1 198 ? 15.942 -18.580 21.981 1.000 56.328 195 LYS AAA CA 1
ATOM 1338 C C . LYS A 1 198 ? 14.685 -19.337 21.538 1.000 55.228 195 LYS AAA C 1
ATOM 1339 O O . LYS A 1 198 ? 14.398 -19.377 20.315 1.000 55.190 195 LYS AAA O 1
ATOM 1341 N N . VAL A 1 199 ? 13.974 -19.947 22.489 1.000 54.458 196 VAL AAA N 1
ATOM 1342 C CA . VAL A 1 199 ? 12.657 -20.610 22.253 1.000 52.891 196 VAL AAA CA 1
ATOM 1343 C C . VAL A 1 199 ? 11.650 -19.548 21.791 1.000 53.273 196 VAL AAA C 1
ATOM 1344 O O . VAL A 1 199 ? 11.544 -18.502 22.460 1.000 55.617 196 VAL AAA O 1
ATOM 1348 N N . THR A 1 200 ? 10.918 -19.836 20.716 1.000 51.563 197 THR AAA N 1
ATOM 1349 C CA . THR A 1 200 ? 9.880 -18.949 20.130 1.000 51.682 197 THR AAA CA 1
ATOM 1350 C C . THR A 1 200 ? 8.647 -19.786 19.793 1.000 51.342 197 THR AAA C 1
ATOM 1351 O O . THR A 1 200 ? 8.788 -21.019 19.581 1.000 49.942 197 THR AAA O 1
ATOM 1355 N N . ASP A 1 201 ? 7.496 -19.120 19.743 1.000 52.551 198 ASP AAA N 1
ATOM 1356 C CA . ASP A 1 201 ? 6.224 -19.639 19.179 1.000 52.087 198 ASP AAA CA 1
ATOM 1357 C C . ASP A 1 201 ? 5.973 -18.889 17.873 1.000 51.823 198 ASP AAA C 1
ATOM 1358 O O . ASP A 1 201 ? 5.553 -17.735 17.880 1.000 52.329 198 ASP AAA O 1
ATOM 1363 N N . PRO A 1 202 ? 6.253 -19.495 16.700 1.000 51.612 199 PRO AAA N 1
ATOM 1364 C CA . PRO A 1 202 ? 6.133 -18.772 15.431 1.000 51.392 199 PRO AAA CA 1
ATOM 1365 C C . PRO A 1 202 ? 4.691 -18.408 15.028 1.000 51.459 199 PRO AAA C 1
ATOM 1366 O O . PRO A 1 202 ? 4.532 -17.684 14.068 1.000 52.085 199 PRO AAA O 1
ATOM 1370 N N . HIS A 1 203 ? 3.688 -18.868 15.782 1.000 51.860 200 HIS AAA N 1
ATOM 1371 C CA . HIS A 1 203 ? 2.246 -18.517 15.614 1.000 52.669 200 HIS AAA CA 1
ATOM 1372 C C . HIS A 1 203 ? 1.815 -17.423 16.604 1.000 54.780 200 HIS AAA C 1
ATOM 1373 O O . HIS A 1 203 ? 0.710 -16.892 16.437 1.000 54.381 200 HIS AAA O 1
ATOM 1380 N N . ARG A 1 204 ? 2.650 -17.100 17.599 1.000 57.847 201 ARG AAA N 1
ATOM 1381 C CA . ARG A 1 204 ? 2.335 -16.081 18.639 1.000 61.436 201 ARG AAA CA 1
ATOM 1382 C C . ARG A 1 204 ? 3.531 -15.137 18.808 1.000 61.826 201 ARG AAA C 1
ATOM 1383 O O . ARG A 1 204 ? 3.862 -14.796 19.952 1.000 62.362 201 ARG AAA O 1
ATOM 1391 N N . SER A 1 205 ? 4.107 -14.689 17.694 1.000 61.094 202 SER AAA N 1
ATOM 1392 C CA . SER A 1 205 ? 5.220 -13.710 17.647 1.000 63.103 202 SER AAA CA 1
ATOM 1393 C C . SER A 1 205 ? 4.852 -12.571 16.705 1.000 65.329 202 SER AAA C 1
ATOM 1394 O O . SER A 1 205 ? 5.533 -12.354 15.707 1.000 65.834 202 SER AAA O 1
ATOM 1397 N N . PRO A 1 206 ? 3.777 -11.799 16.988 1.000 68.745 203 PRO AAA N 1
ATOM 1398 C CA . PRO A 1 206 ? 3.408 -10.663 16.142 1.000 71.452 203 PRO AAA CA 1
ATOM 1399 C C . PRO A 1 206 ? 4.440 -9.536 16.292 1.000 75.184 203 PRO AAA C 1
ATOM 1400 O O . PRO A 1 206 ? 5.287 -9.624 17.163 1.000 75.291 203 PRO AAA O 1
ATOM 1404 N N . LEU A 1 207 ? 4.362 -8.515 15.438 1.000 79.804 204 LEU AAA N 1
ATOM 1405 C CA . LEU A 1 207 ? 5.252 -7.323 15.493 1.000 83.733 204 LEU AAA CA 1
ATOM 1406 C C . LEU A 1 207 ? 5.094 -6.663 16.870 1.000 87.689 204 LEU AAA C 1
ATOM 1407 O O . LEU A 1 207 ? 3.988 -6.777 17.450 1.000 87.533 204 LEU AAA O 1
ATOM 1412 N N . ASP A 1 208 ? 6.154 -6.029 17.387 1.000 90.682 205 ASP AAA N 1
ATOM 1413 C CA . ASP A 1 208 ? 6.091 -5.225 18.638 1.000 94.887 205 ASP AAA CA 1
ATOM 1414 C C . ASP A 1 208 ? 4.981 -4.183 18.465 1.000 99.419 205 ASP AAA C 1
ATOM 1415 O O . ASP A 1 208 ? 4.810 -3.697 17.329 1.000 100.770 205 ASP AAA O 1
ATOM 1420 N N . LYS A 1 209 ? 4.244 -3.866 19.533 1.000 103.385 206 LYS AAA N 1
ATOM 1421 C CA . LYS A 1 209 ? 3.167 -2.838 19.507 1.000 108.860 206 LYS AAA CA 1
ATOM 1422 C C . LYS A 1 209 ? 3.772 -1.513 19.025 1.000 110.383 206 LYS AAA C 1
ATOM 1423 O O . LYS A 1 209 ? 4.846 -1.131 19.539 1.000 108.011 206 LYS AAA O 1
ATOM 1429 N N . GLY A 1 210 ? 3.134 -0.891 18.027 1.000 111.213 207 GLY AAA N 1
ATOM 1430 C CA . GLY A 1 210 ? 3.528 0.409 17.450 1.000 114.511 207 GLY AAA CA 1
ATOM 1431 C C . GLY A 1 210 ? 4.750 0.325 16.542 1.000 113.616 207 GLY AAA C 1
ATOM 1432 O O . GLY A 1 210 ? 5.267 1.397 16.178 1.000 118.299 207 GLY AAA O 1
ATOM 1433 N N . ALA A 1 211 ? 5.215 -0.880 16.187 1.000 108.097 208 ALA AAA N 1
ATOM 1434 C CA . ALA A 1 211 ? 6.326 -1.097 15.226 1.000 105.633 208 ALA AAA CA 1
ATOM 1435 C C . ALA A 1 211 ? 5.790 -0.911 13.804 1.000 104.612 208 ALA AAA C 1
ATOM 1436 O O . ALA A 1 211 ? 4.716 -1.463 13.513 1.000 102.943 208 ALA AAA O 1
ATOM 1438 N N . ASP A 1 212 ? 6.501 -0.152 12.963 1.000 105.436 209 ASP AAA N 1
ATOM 1439 C CA . ASP A 1 212 ? 6.117 0.116 11.548 1.000 104.663 209 ASP AAA CA 1
ATOM 1440 C C . ASP A 1 212 ? 6.241 -1.193 10.767 1.000 99.790 209 ASP AAA C 1
ATOM 1441 O O . ASP A 1 212 ? 7.339 -1.740 10.660 1.000 97.836 209 ASP AAA O 1
ATOM 1446 N N . PRO A 1 213 ? 5.129 -1.752 10.224 1.000 95.689 210 PRO AAA N 1
ATOM 1447 C CA . PRO A 1 213 ? 5.199 -2.982 9.433 1.000 91.726 210 PRO AAA CA 1
ATOM 1448 C C . PRO A 1 213 ? 5.946 -2.811 8.098 1.000 92.113 210 PRO AAA C 1
ATOM 1449 O O . PRO A 1 213 ? 6.324 -3.812 7.521 1.000 88.051 210 PRO AAA O 1
ATOM 1453 N N . ASN A 1 214 ? 6.140 -1.563 7.649 1.000 95.718 211 ASN AAA N 1
ATOM 1454 C CA . ASN A 1 214 ? 6.867 -1.214 6.397 1.000 97.403 211 ASN AAA CA 1
ATOM 1455 C C . ASN A 1 214 ? 8.372 -1.082 6.667 1.000 97.730 211 ASN AAA C 1
ATOM 1456 O O . ASN A 1 214 ? 9.130 -1.110 5.686 1.000 98.587 211 ASN AAA O 1
ATOM 1461 N N . ASP A 1 215 ? 8.789 -0.950 7.931 1.000 98.224 212 ASP AAA N 1
ATOM 1462 C CA . ASP A 1 215 ? 10.220 -0.851 8.341 1.000 99.317 212 ASP AAA CA 1
ATOM 1463 C C . ASP A 1 215 ? 10.787 -2.265 8.481 1.000 96.054 212 ASP AAA C 1
ATOM 1464 O O . ASP A 1 215 ? 10.285 -3.045 9.287 1.000 93.639 212 ASP AAA O 1
ATOM 1469 N N . PRO A 1 216 ? 11.824 -2.650 7.697 1.000 96.364 213 PRO AAA N 1
ATOM 1470 C CA . PRO A 1 216 ? 12.456 -3.966 7.829 1.000 93.545 213 PRO AAA CA 1
ATOM 1471 C C . PRO A 1 216 ? 13.038 -4.259 9.221 1.000 92.645 213 PRO AAA C 1
ATOM 1472 O O . PRO A 1 216 ? 13.087 -5.413 9.592 1.000 89.416 213 PRO AAA O 1
ATOM 1476 N N . ALA A 1 217 ? 13.463 -3.221 9.948 1.000 95.744 214 ALA AAA N 1
ATOM 1477 C CA . ALA A 1 217 ? 14.020 -3.312 11.322 1.000 95.064 214 ALA AAA CA 1
ATOM 1478 C C . ALA A 1 217 ? 12.999 -3.954 12.276 1.000 92.609 214 ALA AAA C 1
ATOM 1479 O O . ALA A 1 217 ? 13.435 -4.542 13.284 1.000 91.384 214 ALA AAA O 1
ATOM 1481 N N . SER A 1 218 ? 11.697 -3.849 11.974 1.000 91.760 215 SER AAA N 1
ATOM 1482 C CA . SER A 1 218 ? 10.584 -4.418 12.784 1.000 89.524 215 SER AAA CA 1
ATOM 1483 C C . SER A 1 218 ? 10.615 -5.953 12.741 1.000 86.055 215 SER AAA C 1
ATOM 1484 O O . SER A 1 218 ? 9.969 -6.571 13.612 1.000 85.198 215 SER AAA O 1
ATOM 1487 N N . TYR A 1 219 ? 11.326 -6.538 11.768 1.000 84.561 216 TYR AAA N 1
ATOM 1488 C CA . TYR A 1 219 ? 11.372 -8.001 11.498 1.000 80.798 216 TYR AAA CA 1
ATOM 1489 C C . TYR A 1 219 ? 12.731 -8.602 11.905 1.000 80.347 216 TYR AAA C 1
ATOM 1490 O O . TYR A 1 219 ? 12.868 -9.839 11.851 1.000 77.950 216 TYR AAA O 1
ATOM 1499 N N . ALA A 1 220 ? 13.684 -7.772 12.348 1.000 82.308 217 ALA AAA N 1
ATOM 1500 C CA . ALA A 1 220 ? 15.044 -8.174 12.790 1.000 81.952 217 ALA AAA CA 1
ATOM 1501 C C . ALA A 1 220 ? 14.974 -9.315 13.814 1.000 78.851 217 ALA AAA C 1
ATOM 1502 O O . ALA A 1 220 ? 15.816 -10.231 13.730 1.000 78.506 217 ALA AAA O 1
ATOM 1504 N N . LYS A 1 221 ? 14.016 -9.259 14.745 1.000 76.798 218 LYS AAA N 1
ATOM 1505 C CA . LYS A 1 221 ? 13.899 -10.208 15.890 1.000 73.998 218 LYS AAA CA 1
ATOM 1506 C C . LYS A 1 221 ? 13.573 -11.635 15.416 1.000 71.533 218 LYS AAA C 1
ATOM 1507 O O . LYS A 1 221 ? 13.791 -12.565 16.219 1.000 69.450 218 LYS AAA O 1
ATOM 1513 N N . TYR A 1 222 ? 13.064 -11.814 14.187 1.000 69.875 219 TYR AAA N 1
ATOM 1514 C CA . TYR A 1 222 ? 12.665 -13.137 13.633 1.000 66.959 219 TYR AAA CA 1
ATOM 1515 C C . TYR A 1 222 ? 13.918 -13.905 13.191 1.000 67.210 219 TYR AAA C 1
ATOM 1516 O O . TYR A 1 222 ? 13.893 -15.153 13.164 1.000 65.938 219 TYR AAA O 1
ATOM 1525 N N . THR A 1 223 ? 14.991 -13.183 12.869 1.000 69.326 220 THR AAA N 1
ATOM 1526 C CA . THR A 1 223 ? 16.330 -13.742 12.543 1.000 69.900 220 THR AAA CA 1
ATOM 1527 C C . THR A 1 223 ? 17.134 -13.838 13.845 1.000 70.205 220 THR AAA C 1
ATOM 1528 O O . THR A 1 223 ? 17.273 -12.800 14.517 1.000 71.971 220 THR AAA O 1
ATOM 1532 N N . GLN A 1 224 ? 17.609 -15.040 14.190 1.000 68.781 221 GLN AAA N 1
ATOM 1533 C CA . GLN A 1 224 ? 18.486 -15.303 15.363 1.000 68.395 221 GLN AAA CA 1
ATOM 1534 C C . GLN A 1 224 ? 19.867 -15.743 14.851 1.000 69.562 221 GLN AAA C 1
ATOM 1535 O O . GLN A 1 224 ? 20.311 -15.171 13.838 1.000 71.581 221 GLN AAA O 1
ATOM 1541 N N . LYS A 1 225 ? 20.528 -16.699 15.518 1.000 68.816 222 LYS AAA N 1
ATOM 1542 C CA . LYS A 1 225 ? 21.983 -16.974 15.338 1.000 69.652 222 LYS AAA CA 1
ATOM 1543 C C . LYS A 1 225 ? 22.194 -18.124 14.343 1.000 67.660 222 LYS AAA C 1
ATOM 1544 O O . LYS A 1 225 ? 23.119 -18.005 13.533 1.000 69.501 222 LYS AAA O 1
ATOM 1546 N N . GLU A 1 226 ? 21.392 -19.190 14.417 1.000 64.993 223 GLU AAA N 1
ATOM 1547 C CA . GLU A 1 226 ? 21.648 -20.470 13.697 1.000 64.683 223 GLU AAA CA 1
ATOM 1548 C C . GLU A 1 226 ? 20.437 -20.848 12.831 1.000 62.890 223 GLU AAA C 1
ATOM 1549 O O . GLU A 1 226 ? 19.441 -21.388 13.362 1.000 60.592 223 GLU AAA O 1
ATOM 1555 N N . TYR A 1 227 ? 20.521 -20.562 11.530 1.000 64.057 224 TYR AAA N 1
ATOM 1556 C CA . TYR A 1 227 ? 19.531 -20.970 10.497 1.000 62.690 224 TYR AAA CA 1
ATOM 1557 C C . TYR A 1 227 ? 19.633 -22.491 10.356 1.000 61.604 224 TYR AAA C 1
ATOM 1558 O O . TYR A 1 227 ? 20.701 -22.982 9.974 1.000 62.150 224 TYR AAA O 1
ATOM 1567 N N . ALA A 1 228 ? 18.571 -23.215 10.715 1.000 59.945 225 ALA AAA N 1
ATOM 1568 C CA . ALA A 1 228 ? 18.533 -24.698 10.774 1.000 59.370 225 ALA AAA CA 1
ATOM 1569 C C . ALA A 1 228 ? 19.061 -25.297 9.463 1.000 60.641 225 ALA AAA C 1
ATOM 1570 O O . ALA A 1 228 ? 19.770 -26.316 9.530 1.000 60.997 225 ALA AAA O 1
ATOM 1572 N N . ASN A 1 229 ? 18.740 -24.685 8.317 1.000 61.205 226 ASN AAA N 1
ATOM 1573 C CA . ASN A 1 229 ? 19.065 -25.236 6.970 1.000 62.989 226 ASN AAA CA 1
ATOM 1574 C C . ASN A 1 229 ? 20.580 -25.195 6.725 1.000 65.051 226 ASN AAA C 1
ATOM 1575 O O . ASN A 1 229 ? 21.070 -26.086 6.020 1.000 67.028 226 ASN AAA O 1
ATOM 1580 N N . ASP A 1 230 ? 21.292 -24.205 7.272 1.000 65.547 227 ASP AAA N 1
ATOM 1581 C CA . ASP A 1 230 ? 22.779 -24.140 7.205 1.000 67.495 227 ASP AAA CA 1
ATOM 1582 C C . ASP A 1 230 ? 23.348 -25.373 7.917 1.000 67.526 227 ASP AAA C 1
ATOM 1583 O O . ASP A 1 230 ? 24.230 -26.020 7.349 1.000 69.768 227 ASP AAA O 1
ATOM 1588 N N . LEU A 1 231 ? 22.829 -25.697 9.103 1.000 66.051 228 LEU AAA N 1
ATOM 1589 C CA . LEU A 1 231 ? 23.334 -26.793 9.974 1.000 66.165 228 LEU AAA CA 1
ATOM 1590 C C . LEU A 1 231 ? 23.011 -28.142 9.332 1.000 65.694 228 LEU AAA C 1
ATOM 1591 O O . LEU A 1 231 ? 23.903 -28.999 9.303 1.000 66.380 228 LEU AAA O 1
ATOM 1596 N N . ILE A 1 232 ? 21.775 -28.314 8.854 1.000 64.783 229 ILE AAA N 1
ATOM 1597 C CA . ILE A 1 232 ? 21.297 -29.551 8.161 1.000 65.640 229 ILE AAA CA 1
ATOM 1598 C C . ILE A 1 232 ? 22.247 -29.857 6.988 1.000 68.911 229 ILE AAA C 1
ATOM 1599 O O . ILE A 1 232 ? 22.659 -31.034 6.841 1.000 69.060 229 ILE AAA O 1
ATOM 1604 N N . PHE A 1 233 ? 22.617 -28.832 6.214 1.000 70.705 230 PHE AAA N 1
ATOM 1605 C CA . PHE A 1 233 ? 23.471 -28.966 5.008 1.000 75.244 230 PHE AAA CA 1
ATOM 1606 C C . PHE A 1 233 ? 24.892 -29.389 5.417 1.000 77.292 230 PHE AAA C 1
ATOM 1607 O O . PHE A 1 233 ? 25.414 -30.357 4.829 1.000 78.119 230 PHE AAA O 1
ATOM 1615 N N . ASP A 1 234 ? 25.498 -28.702 6.389 1.000 77.242 231 ASP AAA N 1
ATOM 1616 C CA . ASP A 1 234 ? 26.875 -29.005 6.870 1.000 79.509 231 ASP AAA CA 1
ATOM 1617 C C . ASP A 1 234 ? 26.927 -30.459 7.353 1.000 79.033 231 ASP AAA C 1
ATOM 1618 O O . ASP A 1 234 ? 27.931 -31.121 7.086 1.000 82.467 231 ASP AAA O 1
ATOM 1623 N N . GLU A 1 235 ? 25.869 -30.954 7.997 1.000 76.703 232 GLU AAA N 1
ATOM 1624 C CA . GLU A 1 235 ? 25.798 -32.354 8.499 1.000 76.639 232 GLU AAA CA 1
ATOM 1625 C C . GLU A 1 235 ? 25.639 -33.321 7.319 1.000 77.665 232 GLU AAA C 1
ATOM 1626 O O . GLU A 1 235 ? 26.325 -34.350 7.337 1.000 79.986 232 GLU AAA O 1
ATOM 1632 N N . LEU A 1 236 ? 24.780 -33.008 6.339 1.000 76.157 233 LEU AAA N 1
ATOM 1633 C CA . LEU A 1 236 ? 24.613 -33.821 5.100 1.000 77.389 233 LEU AAA CA 1
ATOM 1634 C C . LEU A 1 236 ? 25.962 -33.934 4.370 1.000 80.799 233 LEU AAA C 1
ATOM 1635 O O . LEU A 1 236 ? 26.344 -35.068 3.990 1.000 81.469 233 LEU AAA O 1
ATOM 1640 N N . MET A 1 237 ? 26.660 -32.807 4.193 1.000 81.981 234 MET AAA N 1
ATOM 1641 C CA . MET A 1 237 ? 27.955 -32.723 3.466 1.000 86.228 234 MET AAA CA 1
ATOM 1642 C C . MET A 1 237 ? 29.034 -33.516 4.216 1.000 88.377 234 MET AAA C 1
ATOM 1643 O O . MET A 1 237 ? 29.900 -34.101 3.531 1.000 92.200 234 MET AAA O 1
ATOM 1648 N N . GLY A 1 238 ? 28.976 -33.541 5.553 1.000 86.134 235 GLY AAA N 1
ATOM 1649 C CA . GLY A 1 238 ? 29.882 -34.328 6.411 1.000 87.915 235 GLY AAA CA 1
ATOM 1650 C C . GLY A 1 238 ? 29.630 -35.817 6.265 1.000 88.800 235 GLY AAA C 1
ATOM 1651 O O . GLY A 1 238 ? 30.601 -36.587 6.319 1.000 91.988 235 GLY AAA O 1
ATOM 1652 N N . PHE A 1 239 ? 28.368 -36.214 6.089 1.000 86.472 236 PHE AAA N 1
ATOM 1653 C CA . PHE A 1 239 ? 27.939 -37.620 5.865 1.000 88.120 236 PHE AAA CA 1
ATOM 1654 C C . PHE A 1 239 ? 28.485 -38.111 4.513 1.000 91.746 236 PHE AAA C 1
ATOM 1655 O O . PHE A 1 239 ? 29.040 -39.231 4.451 1.000 94.059 236 PHE AAA O 1
ATOM 1663 N N . VAL A 1 240 ? 28.354 -37.290 3.466 1.000 92.860 237 VAL AAA N 1
ATOM 1664 C CA . VAL A 1 240 ? 28.878 -37.594 2.098 1.000 97.429 237 VAL AAA CA 1
ATOM 1665 C C . VAL A 1 240 ? 30.399 -37.760 2.197 1.000 102.600 237 VAL AAA C 1
ATOM 1666 O O . VAL A 1 240 ? 30.912 -38.760 1.672 1.000 105.523 237 VAL AAA O 1
ATOM 1670 N N . ASP A 1 241 ? 31.073 -36.821 2.872 1.000 103.614 238 ASP AAA N 1
ATOM 1671 C CA . ASP A 1 241 ? 32.549 -36.790 3.054 1.000 107.471 238 ASP AAA CA 1
ATOM 1672 C C . ASP A 1 241 ? 33.001 -38.070 3.770 1.000 109.472 238 ASP AAA C 1
ATOM 1673 O O . ASP A 1 241 ? 34.060 -38.607 3.396 1.000 114.214 238 ASP AAA O 1
ATOM 1678 N N . ALA A 1 242 ? 32.221 -38.543 4.749 1.000 107.070 239 ALA AAA N 1
ATOM 1679 C CA . ALA A 1 242 ? 32.545 -39.700 5.616 1.000 108.399 239 ALA AAA CA 1
ATOM 1680 C C . ALA A 1 242 ? 32.264 -41.020 4.889 1.000 110.309 239 ALA AAA C 1
ATOM 1681 O O . ALA A 1 242 ? 32.953 -42.000 5.195 1.000 112.243 239 ALA AAA O 1
ATOM 1683 N N . ASN A 1 243 ? 31.285 -41.059 3.980 1.000 109.983 240 ASN AAA N 1
ATOM 1684 C CA . ASN A 1 243 ? 30.867 -42.308 3.282 1.000 113.059 240 ASN AAA CA 1
ATOM 1685 C C . ASN A 1 243 ? 31.224 -42.234 1.789 1.000 116.978 240 ASN AAA C 1
ATOM 1686 O O . ASN A 1 243 ? 30.630 -43.000 1.001 1.000 117.683 240 ASN AAA O 1
ATOM 1691 N N . LYS A 1 244 ? 32.200 -41.397 1.415 1.000 120.173 241 LYS AAA N 1
ATOM 1692 C CA . LYS A 1 244 ? 32.555 -41.125 -0.007 1.000 123.511 241 LYS AAA CA 1
ATOM 1693 C C . LYS A 1 244 ? 33.206 -42.350 -0.661 1.000 128.116 241 LYS AAA C 1
ATOM 1694 O O . LYS A 1 244 ? 33.322 -42.335 -1.897 1.000 130.432 241 LYS AAA O 1
ATOM 1700 N N . ARG A 1 245 ? 33.621 -43.356 0.115 1.000 130.375 242 ARG AAA N 1
ATOM 1701 C CA . ARG A 1 245 ? 34.303 -44.571 -0.410 1.000 136.269 242 ARG AAA CA 1
ATOM 1702 C C . ARG A 1 245 ? 33.422 -45.809 -0.174 1.000 134.980 242 ARG AAA C 1
ATOM 1703 O O . ARG A 1 245 ? 33.927 -46.925 -0.385 1.000 138.706 242 ARG AAA O 1
ATOM 1711 N N . LYS A 1 246 ? 32.154 -45.609 0.211 1.000 130.434 243 LYS AAA N 1
ATOM 1712 C CA . LYS A 1 246 ? 31.175 -46.675 0.557 1.000 129.399 243 LYS AAA CA 1
ATOM 1713 C C . LYS A 1 246 ? 29.848 -46.425 -0.154 1.000 124.923 243 LYS AAA C 1
ATOM 1714 O O . LYS A 1 246 ? 29.533 -45.283 -0.481 1.000 121.662 243 LYS AAA O 1
ATOM 1720 N N . PRO A 1 247 ? 29.020 -47.470 -0.388 1.000 123.727 244 PRO AAA N 1
ATOM 1721 C CA . PRO A 1 247 ? 27.649 -47.267 -0.863 1.000 120.106 244 PRO AAA CA 1
ATOM 1722 C C . PRO A 1 247 ? 26.797 -46.529 0.187 1.000 114.439 244 PRO AAA C 1
ATOM 1723 O O . PRO A 1 247 ? 26.715 -47.004 1.306 1.000 114.947 244 PRO AAA O 1
ATOM 1727 N N . PHE A 1 248 ? 26.206 -45.383 -0.167 1.000 110.146 245 PHE AAA N 1
ATOM 1728 C CA . PHE A 1 248 ? 25.335 -44.605 0.756 1.000 105.331 245 PHE AAA CA 1
ATOM 1729 C C . PHE A 1 248 ? 23.987 -44.300 0.096 1.000 102.741 245 PHE AAA C 1
ATOM 1730 O O . PHE A 1 248 ? 23.935 -44.061 -1.134 1.000 105.508 245 PHE AAA O 1
ATOM 1738 N N . PHE A 1 249 ? 22.930 -44.369 0.914 1.000 98.719 246 PHE AAA N 1
ATOM 1739 C CA . PHE A 1 249 ? 21.540 -43.946 0.609 1.000 94.828 246 PHE AAA CA 1
ATOM 1740 C C . PHE A 1 249 ? 21.198 -42.785 1.548 1.000 91.279 246 PHE AAA C 1
ATOM 1741 O O . PHE A 1 249 ? 21.089 -43.004 2.775 1.000 89.170 246 PHE AAA O 1
ATOM 1749 N N . LEU A 1 250 ? 21.050 -41.593 0.969 1.000 89.413 247 LEU AAA N 1
ATOM 1750 C CA . LEU A 1 250 ? 20.967 -40.290 1.673 1.000 86.361 247 LEU AAA CA 1
ATOM 1751 C C . LEU A 1 250 ? 19.631 -39.632 1.316 1.000 82.395 247 LEU AAA C 1
ATOM 1752 O O . LEU A 1 250 ? 19.402 -39.380 0.117 1.000 83.183 247 LEU AAA O 1
ATOM 1757 N N . MET A 1 251 ? 18.767 -39.386 2.304 1.000 78.182 248 MET AAA N 1
ATOM 1758 C CA . MET A 1 251 ? 17.496 -38.651 2.077 1.000 74.014 248 MET AAA CA 1
ATOM 1759 C C . MET A 1 251 ? 17.656 -37.234 2.624 1.000 71.192 248 MET AAA C 1
ATOM 1760 O O . MET A 1 251 ? 17.865 -37.090 3.834 1.000 71.846 248 MET AAA O 1
ATOM 1765 N N . TRP A 1 252 ? 17.634 -36.245 1.734 1.000 69.775 249 TRP AAA N 1
ATOM 1766 C CA . TRP A 1 252 ? 17.667 -34.799 2.062 1.000 67.677 249 TRP AAA CA 1
ATOM 1767 C C . TRP A 1 252 ? 16.218 -34.305 2.141 1.000 64.741 249 TRP AAA C 1
ATOM 1768 O O . TRP A 1 252 ? 15.706 -33.803 1.115 1.000 64.068 249 TRP AAA O 1
ATOM 1779 N N . THR A 1 253 ? 15.576 -34.489 3.302 1.000 61.763 250 THR AAA N 1
ATOM 1780 C CA . THR A 1 253 ? 14.159 -34.133 3.564 1.000 58.584 250 THR AAA CA 1
ATOM 1781 C C . THR A 1 253 ? 14.111 -32.713 4.133 1.000 56.270 250 THR AAA C 1
ATOM 1782 O O . THR A 1 253 ? 13.722 -32.559 5.297 1.000 53.186 250 THR AAA O 1
ATOM 1786 N N . THR A 1 254 ? 14.505 -31.722 3.331 1.000 56.873 251 THR AAA N 1
ATOM 1787 C CA . THR A 1 254 ? 14.512 -30.292 3.724 1.000 56.312 251 THR AAA CA 1
ATOM 1788 C C . THR A 1 254 ? 13.092 -29.859 4.069 1.000 55.024 251 THR AAA C 1
ATOM 1789 O O . THR A 1 254 ? 12.129 -30.229 3.385 1.000 54.470 251 THR AAA O 1
ATOM 1793 N N . PRO A 1 255 ? 12.928 -29.100 5.175 1.000 54.849 252 PRO AAA N 1
ATOM 1794 C CA . PRO A 1 255 ? 11.665 -28.423 5.468 1.000 53.650 252 PRO AAA CA 1
ATOM 1795 C C . PRO A 1 255 ? 11.356 -27.273 4.499 1.000 53.638 252 PRO AAA C 1
ATOM 1796 O O . PRO A 1 255 ? 10.232 -26.826 4.486 1.000 52.303 252 PRO AAA O 1
ATOM 1800 N N . LEU A 1 256 ? 12.335 -26.813 3.715 1.000 56.254 253 LEU AAA N 1
ATOM 1801 C CA . LEU A 1 256 ? 12.092 -25.734 2.716 1.000 56.950 253 LEU AAA CA 1
ATOM 1802 C C . LEU A 1 256 ? 11.234 -26.279 1.579 1.000 55.878 253 LEU AAA C 1
ATOM 1803 O O . LEU A 1 256 ? 11.340 -27.453 1.233 1.000 56.187 253 LEU AAA O 1
ATOM 1808 N N . PRO A 1 257 ? 10.359 -25.455 0.955 1.000 55.228 254 PRO AAA N 1
ATOM 1809 C CA . PRO A 1 257 ? 10.074 -24.089 1.402 1.000 54.385 254 PRO AAA CA 1
ATOM 1810 C C . PRO A 1 257 ? 8.791 -23.938 2.243 1.000 51.863 254 PRO AAA C 1
ATOM 1811 O O . PRO A 1 257 ? 8.059 -22.989 2.039 1.000 50.957 254 PRO AAA O 1
ATOM 1815 N N . HIS A 1 258 ? 8.549 -24.858 3.181 1.000 51.048 255 HIS AAA N 1
ATOM 1816 C CA . HIS A 1 258 ? 7.448 -24.763 4.185 1.000 49.570 255 HIS AAA CA 1
ATOM 1817 C C . HIS A 1 258 ? 7.592 -23.454 4.969 1.000 49.146 255 HIS AAA C 1
ATOM 1818 O O . HIS A 1 258 ? 8.724 -23.099 5.302 1.000 51.682 255 HIS AAA O 1
ATOM 1825 N N . VAL A 1 259 ? 6.491 -22.742 5.208 1.000 49.147 256 VAL AAA N 1
ATOM 1826 C CA . VAL A 1 259 ? 6.452 -21.528 6.081 1.000 50.901 256 VAL AAA CA 1
ATOM 1827 C C . VAL A 1 259 ? 6.875 -21.940 7.495 1.000 50.632 256 VAL AAA C 1
ATOM 1828 O O . VAL A 1 259 ? 6.738 -23.110 7.854 1.000 48.947 256 VAL AAA O 1
ATOM 1832 N N . SER A 1 260 ? 7.403 -21.014 8.310 1.000 51.817 257 SER AAA N 1
ATOM 1833 C CA . SER A 1 260 ? 7.408 -19.573 8.104 1.000 53.760 257 SER AAA CA 1
ATOM 1834 C C . SER A 1 260 ? 8.382 -19.135 7.001 1.000 55.054 257 SER AAA C 1
ATOM 1835 O O . SER A 1 260 ? 9.351 -19.874 6.711 1.000 54.774 257 SER AAA O 1
ATOM 1838 N N . LEU A 1 261 ? 8.149 -17.938 6.459 1.000 56.382 258 LEU AAA N 1
ATOM 1839 C CA . LEU A 1 261 ? 9.012 -17.301 5.430 1.000 59.210 258 LEU AAA CA 1
ATOM 1840 C C . LEU A 1 261 ? 10.242 -16.690 6.108 1.000 60.714 258 LEU AAA C 1
ATOM 1841 O O . LEU A 1 261 ? 10.134 -15.569 6.659 1.000 62.030 258 LEU AAA O 1
ATOM 1846 N N . GLN A 1 262 ? 11.356 -17.423 6.097 1.000 60.224 259 GLN AAA N 1
ATOM 1847 C CA . GLN A 1 262 ? 12.653 -16.968 6.658 1.000 62.879 259 GLN AAA CA 1
ATOM 1848 C C . GLN A 1 262 ? 13.784 -17.443 5.747 1.000 63.914 259 GLN AAA C 1
ATOM 1849 O O . GLN A 1 262 ? 13.836 -18.661 5.441 1.000 62.921 259 GLN AAA O 1
ATOM 1855 N N . ALA A 1 263 ? 14.656 -16.514 5.361 1.000 65.759 260 ALA AAA N 1
ATOM 1856 C CA . ALA A 1 263 ? 15.803 -16.769 4.469 1.000 68.402 260 ALA AAA CA 1
ATOM 1857 C C . ALA A 1 263 ? 16.915 -15.782 4.797 1.000 70.594 260 ALA AAA C 1
ATOM 1858 O O . ALA A 1 263 ? 16.654 -14.686 5.301 1.000 69.251 260 ALA AAA O 1
ATOM 1860 N N . PRO A 1 264 ? 18.183 -16.147 4.508 1.000 73.604 261 PRO AAA N 1
ATOM 1861 C CA . PRO A 1 264 ? 19.303 -15.221 4.672 1.000 77.868 261 PRO AAA CA 1
ATOM 1862 C C . PRO A 1 264 ? 19.055 -13.942 3.857 1.000 82.499 261 PRO AAA C 1
ATOM 1863 O O . PRO A 1 264 ? 18.579 -14.045 2.737 1.000 82.545 261 PRO AAA O 1
ATOM 1867 N N . GLU A 1 265 ? 19.379 -12.785 4.441 1.000 88.149 262 GLU AAA N 1
ATOM 1868 C CA . GLU A 1 265 ? 19.149 -11.433 3.860 1.000 93.291 262 GLU AAA CA 1
ATOM 1869 C C . GLU A 1 265 ? 19.790 -11.331 2.467 1.000 97.158 262 GLU AAA C 1
ATOM 1870 O O . GLU A 1 265 ? 19.185 -10.648 1.627 1.000 97.845 262 GLU AAA O 1
ATOM 1876 N N . ARG A 1 266 ? 20.934 -11.993 2.227 1.000 100.228 263 ARG AAA N 1
ATOM 1877 C CA . ARG A 1 266 ? 21.605 -12.114 0.897 1.000 104.517 263 ARG AAA CA 1
ATOM 1878 C C . ARG A 1 266 ? 20.556 -12.399 -0.181 1.000 101.666 263 ARG AAA C 1
ATOM 1879 O O . ARG A 1 266 ? 20.455 -11.642 -1.178 1.000 103.199 263 ARG AAA O 1
ATOM 1887 N N . TRP A 1 267 ? 19.798 -13.474 0.039 1.000 95.934 264 TRP AAA N 1
ATOM 1888 C CA . TRP A 1 267 ? 18.865 -14.060 -0.956 1.000 93.466 264 TRP AAA CA 1
ATOM 1889 C C . TRP A 1 267 ? 17.566 -13.251 -1.005 1.000 91.390 264 TRP AAA C 1
ATOM 1890 O O . TRP A 1 267 ? 17.020 -13.097 -2.116 1.000 91.762 264 TRP AAA O 1
ATOM 1901 N N . VAL A 1 268 ? 17.102 -12.734 0.135 1.000 87.781 265 VAL AAA N 1
ATOM 1902 C CA . VAL A 1 268 ? 15.893 -11.858 0.188 1.000 86.400 265 VAL AAA CA 1
ATOM 1903 C C . VAL A 1 268 ? 16.158 -10.604 -0.663 1.000 88.315 265 VAL AAA C 1
ATOM 1904 O O . VAL A 1 268 ? 15.286 -10.260 -1.471 1.000 86.705 265 VAL AAA O 1
ATOM 1908 N N . GLN A 1 269 ? 17.320 -9.960 -0.499 1.000 91.021 266 GLN AAA N 1
ATOM 1909 C CA . GLN A 1 269 ? 17.658 -8.676 -1.178 1.000 95.066 266 GLN AAA CA 1
ATOM 1910 C C . GLN A 1 269 ? 17.780 -8.890 -2.695 1.000 95.294 266 GLN AAA C 1
ATOM 1911 O O . GLN A 1 269 ? 17.342 -7.994 -3.436 1.000 96.393 266 GLN AAA O 1
ATOM 1917 N N . HIS A 1 270 ? 18.338 -10.025 -3.132 1.000 93.477 267 HIS AAA N 1
ATOM 1918 C CA . HIS A 1 270 ? 18.410 -10.434 -4.561 1.000 94.840 267 HIS AAA CA 1
ATOM 1919 C C . HIS A 1 270 ? 17.020 -10.276 -5.194 1.000 93.679 267 HIS AAA C 1
ATOM 1920 O O . HIS A 1 270 ? 16.933 -9.662 -6.276 1.000 95.549 267 HIS AAA O 1
ATOM 1927 N N . TYR A 1 271 ? 15.974 -10.764 -4.518 1.000 89.462 268 TYR AAA N 1
ATOM 1928 C CA . TYR A 1 271 ? 14.586 -10.810 -5.042 1.000 87.986 268 TYR AAA CA 1
ATOM 1929 C C . TYR A 1 271 ? 13.851 -9.498 -4.740 1.000 90.009 268 TYR AAA C 1
ATOM 1930 O O . TYR A 1 271 ? 12.878 -9.200 -5.449 1.000 90.113 268 TYR AAA O 1
ATOM 1939 N N . VAL A 1 272 ? 14.290 -8.723 -3.748 1.000 91.908 269 VAL AAA N 1
ATOM 1940 C CA . VAL A 1 272 ? 13.754 -7.347 -3.531 1.000 95.473 269 VAL AAA CA 1
ATOM 1941 C C . VAL A 1 272 ? 14.169 -6.480 -4.728 1.000 101.063 269 VAL AAA C 1
ATOM 1942 O O . VAL A 1 272 ? 13.325 -5.690 -5.186 1.000 103.790 269 VAL AAA O 1
ATOM 1946 N N . LYS A 1 273 ? 15.407 -6.643 -5.217 1.000 104.136 270 LYS AAA N 1
ATOM 1947 C CA . LYS A 1 273 ? 15.956 -5.946 -6.418 1.000 109.194 270 LYS AAA CA 1
ATOM 1948 C C . LYS A 1 273 ? 15.157 -6.342 -7.666 1.000 109.012 270 LYS AAA C 1
ATOM 1949 O O . LYS A 1 273 ? 14.832 -5.445 -8.465 1.000 111.680 270 LYS AAA O 1
ATOM 1955 N N . LYS A 1 274 ? 14.868 -7.636 -7.822 1.000 105.901 271 LYS AAA N 1
ATOM 1956 C CA . LYS A 1 274 ? 14.199 -8.213 -9.019 1.000 105.443 271 LYS AAA CA 1
ATOM 1957 C C . LYS A 1 274 ? 12.708 -7.848 -9.029 1.000 103.738 271 LYS AAA C 1
ATOM 1958 O O . LYS A 1 274 ? 12.243 -7.351 -10.065 1.000 107.782 271 LYS AAA O 1
ATOM 1964 N N . PHE A 1 275 ? 11.987 -8.097 -7.932 1.000 99.603 272 PHE AAA N 1
ATOM 1965 C CA . PHE A 1 275 ? 10.511 -7.928 -7.828 1.000 97.480 272 PHE AAA CA 1
ATOM 1966 C C . PHE A 1 275 ? 10.154 -6.479 -7.480 1.000 99.825 272 PHE AAA C 1
ATOM 1967 O O . PHE A 1 275 ? 9.112 -5.999 -7.966 1.000 101.009 272 PHE AAA O 1
ATOM 1975 N N . GLY A 1 276 ? 10.971 -5.820 -6.651 1.000 100.808 273 GLY AAA N 1
ATOM 1976 C CA . GLY A 1 276 ? 10.700 -4.474 -6.105 1.000 102.182 273 GLY AAA CA 1
ATOM 1977 C C . GLY A 1 276 ? 10.001 -4.549 -4.757 1.000 98.494 273 GLY AAA C 1
ATOM 1978 O O . GLY A 1 276 ? 9.911 -5.656 -4.205 1.000 94.585 273 GLY AAA O 1
ATOM 1979 N N . ASP A 1 277 ? 9.513 -3.412 -4.255 1.000 99.938 274 ASP AAA N 1
ATOM 1980 C CA . ASP A 1 277 ? 8.793 -3.312 -2.956 1.000 98.016 274 ASP AAA CA 1
ATOM 1981 C C . ASP A 1 277 ? 7.477 -4.091 -3.070 1.000 95.164 274 ASP AAA C 1
ATOM 1982 O O . ASP A 1 277 ? 6.981 -4.248 -4.198 1.000 95.425 274 ASP AAA O 1
ATOM 1987 N N . GLU A 1 278 ? 6.961 -4.588 -1.943 1.000 93.525 275 GLU AAA N 1
ATOM 1988 C CA . GLU A 1 278 ? 5.704 -5.382 -1.871 1.000 91.179 275 GLU AAA CA 1
ATOM 1989 C C . GLU A 1 278 ? 5.021 -5.141 -0.519 1.000 90.689 275 GLU AAA C 1
ATOM 1990 O O . GLU A 1 278 ? 5.695 -4.637 0.409 1.000 92.009 275 GLU AAA O 1
ATOM 1996 N N . LYS A 1 279 ? 3.727 -5.469 -0.441 1.000 89.925 276 LYS AAA N 1
ATOM 1997 C CA . LYS A 1 279 ? 2.922 -5.520 0.810 1.000 89.588 276 LYS AAA CA 1
ATOM 1998 C C . LYS A 1 279 ? 3.617 -6.446 1.803 1.000 86.272 276 LYS AAA C 1
ATOM 1999 O O . LYS A 1 279 ? 3.991 -7.561 1.444 1.000 84.079 276 LYS AAA O 1
ATOM 2005 N N . PRO A 1 280 ? 3.814 -6.023 3.072 1.000 85.884 277 PRO AAA N 1
ATOM 2006 C CA . PRO A 1 280 ? 4.344 -6.920 4.100 1.000 83.781 277 PRO AAA CA 1
ATOM 2007 C C . PRO A 1 280 ? 3.294 -7.951 4.540 1.000 80.545 277 PRO AAA C 1
ATOM 2008 O O . PRO A 1 280 ? 2.121 -7.685 4.369 1.000 80.233 277 PRO AAA O 1
ATOM 2012 N N . TYR A 1 281 ? 3.749 -9.086 5.082 1.000 77.804 278 TYR AAA N 1
ATOM 2013 C CA . TYR A 1 281 ? 2.908 -10.128 5.726 1.000 74.281 278 TYR AAA CA 1
ATOM 2014 C C . TYR A 1 281 ? 2.966 -9.940 7.247 1.000 74.220 278 TYR AAA C 1
ATOM 2015 O O . TYR A 1 281 ? 4.074 -9.927 7.809 1.000 74.639 278 TYR AAA O 1
ATOM 2024 N N . THR A 1 282 ? 1.796 -9.798 7.879 1.000 75.002 279 THR AAA N 1
ATOM 2025 C CA . THR A 1 282 ? 1.613 -9.408 9.300 1.000 75.546 279 THR AAA CA 1
ATOM 2026 C C . THR A 1 282 ? 1.163 -10.612 10.143 1.000 73.021 279 THR AAA C 1
ATOM 2027 O O . THR A 1 282 ? 0.942 -10.412 11.348 1.000 75.168 279 THR AAA O 1
ATOM 2031 N N . GLY A 1 283 ? 1.022 -11.803 9.549 1.000 69.980 280 GLY AAA N 1
ATOM 2032 C CA . GLY A 1 283 ? 0.720 -13.061 10.264 1.000 66.967 280 GLY AAA CA 1
ATOM 2033 C C . GLY A 1 283 ? -0.757 -13.425 10.259 1.000 66.489 280 GLY AAA C 1
ATOM 2034 O O . GLY A 1 283 ? -1.112 -14.352 10.997 1.000 64.887 280 GLY AAA O 1
ATOM 2035 N N . GLN A 1 284 ? -1.577 -12.784 9.415 1.000 69.119 281 GLN AAA N 1
ATOM 2036 C CA . GLN A 1 284 ? -3.058 -12.972 9.367 1.000 70.621 281 GLN AAA CA 1
ATOM 2037 C C . GLN A 1 284 ? -3.409 -14.440 9.079 1.000 66.549 281 GLN AAA C 1
ATOM 2038 O O . GLN A 1 284 ? -4.483 -14.885 9.526 1.000 66.692 281 GLN AAA O 1
ATOM 2044 N N . ALA A 1 285 ? -2.568 -15.147 8.319 1.000 61.964 282 ALA AAA N 1
ATOM 2045 C CA . ALA A 1 285 ? -2.786 -16.554 7.910 1.000 58.426 282 ALA AAA CA 1
ATOM 2046 C C . ALA A 1 285 ? -1.785 -17.471 8.626 1.000 55.059 282 ALA AAA C 1
ATOM 2047 O O . ALA A 1 285 ? -1.362 -18.464 8.009 1.000 51.726 282 ALA AAA O 1
ATOM 2049 N N . GLY A 1 286 ? -1.423 -17.142 9.876 1.000 54.254 283 GLY AAA N 1
ATOM 2050 C CA . GLY A 1 286 ? -0.539 -17.961 10.725 1.000 51.757 283 GLY AAA CA 1
ATOM 2051 C C . GLY A 1 286 ? 0.935 -17.735 10.426 1.000 51.837 283 GLY AAA C 1
ATOM 2052 O O . GLY A 1 286 ? 1.257 -16.970 9.500 1.000 52.767 283 GLY AAA O 1
ATOM 2053 N N . TYR A 1 287 ? 1.813 -18.366 11.213 1.000 50.407 284 TYR AAA N 1
ATOM 2054 C CA . TYR A 1 287 ? 3.288 -18.324 11.054 1.000 49.326 284 TYR AAA CA 1
ATOM 2055 C C . TYR A 1 287 ? 3.802 -16.894 11.279 1.000 51.046 284 TYR AAA C 1
ATOM 2056 O O . TYR A 1 287 ? 3.031 -16.013 11.725 1.000 50.996 284 TYR AAA O 1
ATOM 2065 N N . LEU A 1 288 ? 5.099 -16.688 11.052 1.000 52.728 285 LEU AAA N 1
ATOM 2066 C CA . LEU A 1 288 ? 5.800 -15.427 11.409 1.000 56.146 285 LEU AAA CA 1
ATOM 2067 C C . LEU A 1 288 ? 5.433 -14.343 10.402 1.000 58.857 285 LEU AAA C 1
ATOM 2068 O O . LEU A 1 288 ? 5.279 -14.619 9.216 1.000 58.530 285 LEU AAA O 1
ATOM 2073 N N . PRO A 1 289 ? 5.287 -13.075 10.849 1.000 62.291 286 PRO AAA N 1
ATOM 2074 C CA . PRO A 1 289 ? 5.343 -11.932 9.939 1.000 64.444 286 PRO AAA CA 1
ATOM 2075 C C . PRO A 1 289 ? 6.621 -11.974 9.088 1.000 66.394 286 PRO AAA C 1
ATOM 2076 O O . PRO A 1 289 ? 7.624 -12.505 9.544 1.000 66.573 286 PRO AAA O 1
ATOM 2080 N N . CYS A 1 290 ? 6.544 -11.442 7.868 1.000 68.922 287 CYS AAA N 1
ATOM 2081 C CA . CYS A 1 290 ? 7.666 -11.348 6.898 1.000 70.817 287 CYS AAA CA 1
ATOM 2082 C C . CYS A 1 290 ? 7.515 -10.052 6.099 1.000 74.441 287 CYS AAA C 1
ATOM 2083 O O . CYS A 1 290 ? 6.441 -9.856 5.503 1.000 77.500 287 CYS AAA O 1
ATOM 2086 N N . ARG A 1 291 ? 8.535 -9.189 6.124 1.000 77.457 288 ARG AAA N 1
ATOM 2087 C CA . ARG A 1 291 ? 8.518 -7.866 5.444 1.000 79.811 288 ARG AAA CA 1
ATOM 2088 C C . ARG A 1 291 ? 8.262 -8.055 3.943 1.000 79.445 288 ARG AAA C 1
ATOM 2089 O O . ARG A 1 291 ? 7.447 -7.295 3.382 1.000 80.273 288 ARG AAA O 1
ATOM 2097 N N . TYR A 1 292 ? 8.940 -9.034 3.333 1.000 77.244 289 TYR AAA N 1
ATOM 2098 C CA . TYR A 1 292 ? 8.974 -9.285 1.869 1.000 75.951 289 TYR AAA CA 1
ATOM 2099 C C . TYR A 1 292 ? 8.599 -10.739 1.583 1.000 72.028 289 TYR AAA C 1
ATOM 2100 O O . TYR A 1 292 ? 9.472 -11.552 1.281 1.000 70.577 289 TYR AAA O 1
ATOM 2109 N N . PRO A 1 293 ? 7.297 -11.110 1.669 1.000 69.706 290 PRO AAA N 1
ATOM 2110 C CA . PRO A 1 293 ? 6.870 -12.500 1.505 1.000 66.785 290 PRO AAA CA 1
ATOM 2111 C C . PRO A 1 293 ? 7.233 -13.136 0.157 1.000 67.221 290 PRO AAA C 1
ATOM 2112 O O . PRO A 1 293 ? 7.660 -14.269 0.178 1.000 65.794 290 PRO AAA O 1
ATOM 2116 N N . HIS A 1 294 ? 7.047 -12.419 -0.960 1.000 69.878 291 HIS AAA N 1
ATOM 2117 C CA . HIS A 1 294 ? 7.405 -12.890 -2.326 1.000 70.788 291 HIS AAA CA 1
ATOM 2118 C C . HIS A 1 294 ? 8.915 -13.107 -2.403 1.000 71.036 291 HIS AAA C 1
ATOM 2119 O O . HIS A 1 294 ? 9.345 -14.214 -2.770 1.000 69.481 291 HIS AAA O 1
ATOM 2126 N N . ALA A 1 295 ? 9.685 -12.072 -2.076 1.000 72.608 292 ALA AAA N 1
ATOM 2127 C CA . ALA A 1 295 ? 11.163 -12.101 -2.124 1.000 74.447 292 ALA AAA CA 1
ATOM 2128 C C . ALA A 1 295 ? 11.679 -13.237 -1.233 1.000 71.935 292 ALA AAA C 1
ATOM 2129 O O . ALA A 1 295 ? 12.634 -13.918 -1.646 1.000 72.295 292 ALA AAA O 1
ATOM 2131 N N . THR A 1 296 ? 11.063 -13.452 -0.065 1.000 69.496 293 THR AAA N 1
ATOM 2132 C CA . THR A 1 296 ? 11.538 -14.441 0.939 1.000 67.795 293 THR AAA CA 1
ATOM 2133 C C . THR A 1 296 ? 11.196 -15.864 0.466 1.000 65.286 293 THR AAA C 1
ATOM 2134 O O . THR A 1 296 ? 12.061 -16.761 0.614 1.000 63.559 293 THR AAA O 1
ATOM 2138 N N . TYR A 1 297 ? 10.006 -16.082 -0.099 1.000 64.520 294 TYR AAA N 1
ATOM 2139 C CA . TYR A 1 297 ? 9.610 -17.413 -0.632 1.000 63.630 294 TYR AAA CA 1
ATOM 2140 C C . TYR A 1 297 ? 10.581 -17.810 -1.750 1.000 65.362 294 TYR AAA C 1
ATOM 2141 O O . TYR A 1 297 ? 11.067 -18.960 -1.745 1.000 64.328 294 TYR AAA O 1
ATOM 2150 N N . ALA A 1 298 ? 10.869 -16.881 -2.668 1.000 68.268 295 ALA AAA N 1
ATOM 2151 C CA . ALA A 1 298 ? 11.836 -17.069 -3.776 1.000 70.462 295 ALA AAA CA 1
ATOM 2152 C C . ALA A 1 298 ? 13.234 -17.301 -3.189 1.000 70.957 295 ALA AAA C 1
ATOM 2153 O O . ALA A 1 298 ? 13.921 -18.232 -3.647 1.000 71.321 295 ALA AAA O 1
ATOM 2155 N N . ALA A 1 299 ? 13.630 -16.487 -2.206 1.000 70.971 296 ALA AAA N 1
ATOM 2156 C CA . ALA A 1 299 ? 14.932 -16.592 -1.506 1.000 72.364 296 ALA AAA CA 1
ATOM 2157 C C . ALA A 1 299 ? 15.106 -18.013 -0.963 1.000 70.610 296 ALA AAA C 1
ATOM 2158 O O . ALA A 1 299 ? 16.204 -18.579 -1.121 1.000 71.580 296 ALA AAA O 1
ATOM 2160 N N . MET A 1 300 ? 14.056 -18.566 -0.351 1.000 68.005 297 MET AAA N 1
ATOM 2161 C CA . MET A 1 300 ? 14.102 -19.888 0.322 1.000 66.282 297 MET AAA CA 1
ATOM 2162 C C . MET A 1 300 ? 14.441 -20.967 -0.714 1.000 67.439 297 MET AAA C 1
ATOM 2163 O O . MET A 1 300 ? 15.395 -21.753 -0.475 1.000 67.535 297 MET AAA O 1
ATOM 2168 N N . ILE A 1 301 ? 13.740 -20.969 -1.853 1.000 68.050 298 ILE AAA N 1
ATOM 2169 C CA . ILE A 1 301 ? 13.912 -22.010 -2.911 1.000 68.119 298 ILE AAA CA 1
ATOM 2170 C C . ILE A 1 301 ? 15.291 -21.846 -3.574 1.000 70.335 298 ILE AAA C 1
ATOM 2171 O O . ILE A 1 301 ? 15.953 -22.879 -3.796 1.000 69.726 298 ILE AAA O 1
ATOM 2176 N N . SER A 1 302 ? 15.728 -20.616 -3.858 1.000 72.531 299 SER AAA N 1
ATOM 2177 C CA . SER A 1 302 ? 17.004 -20.341 -4.582 1.000 76.575 299 SER AAA CA 1
ATOM 2178 C C . SER A 1 302 ? 18.204 -20.641 -3.672 1.000 77.416 299 SER AAA C 1
ATOM 2179 O O . SER A 1 302 ? 19.240 -21.103 -4.196 1.000 79.007 299 SER AAA O 1
ATOM 2182 N N . TYR A 1 303 ? 18.073 -20.374 -2.365 1.000 75.695 300 TYR AAA N 1
ATOM 2183 C CA . TYR A 1 303 ? 19.084 -20.723 -1.334 1.000 75.611 300 TYR AAA CA 1
ATOM 2184 C C . TYR A 1 303 ? 19.276 -22.242 -1.345 1.000 74.556 300 TYR AAA C 1
ATOM 2185 O O . TYR A 1 303 ? 20.430 -22.704 -1.375 1.000 76.618 300 TYR AAA O 1
ATOM 2194 N N . PHE A 1 304 ? 18.182 -23.002 -1.329 1.000 71.841 301 PHE AAA N 1
ATOM 2195 C CA . PHE A 1 304 ? 18.243 -24.483 -1.345 1.000 71.306 301 PHE AAA CA 1
ATOM 2196 C C . PHE A 1 304 ? 18.842 -24.942 -2.678 1.000 74.835 301 PHE AAA C 1
ATOM 2197 O O . PHE A 1 304 ? 19.682 -25.855 -2.688 1.000 75.965 301 PHE AAA O 1
ATOM 2205 N N . ASP A 1 305 ? 18.416 -24.317 -3.773 1.000 76.952 302 ASP AAA N 1
ATOM 2206 C CA . ASP A 1 305 ? 18.997 -24.527 -5.123 1.000 80.228 302 ASP AAA CA 1
ATOM 2207 C C . ASP A 1 305 ? 20.525 -24.401 -5.048 1.000 83.966 302 ASP AAA C 1
ATOM 2208 O O . ASP A 1 305 ? 21.215 -25.301 -5.566 1.000 85.604 302 ASP AAA O 1
ATOM 2213 N N . GLU A 1 306 ? 21.031 -23.334 -4.419 1.000 85.630 303 GLU AAA N 1
ATOM 2214 C CA . GLU A 1 306 ? 22.493 -23.081 -4.261 1.000 89.104 303 GLU AAA CA 1
ATOM 2215 C C . GLU A 1 306 ? 23.132 -24.232 -3.471 1.000 87.920 303 GLU AAA C 1
ATOM 2216 O O . GLU A 1 306 ? 24.267 -24.607 -3.803 1.000 91.208 303 GLU AAA O 1
ATOM 2222 N N . GLN A 1 307 ? 22.437 -24.790 -2.477 1.000 84.255 304 GLN AAA N 1
ATOM 2223 C CA . GLN A 1 307 ? 22.975 -25.910 -1.657 1.000 83.846 304 GLN AAA CA 1
ATOM 2224 C C . GLN A 1 307 ? 23.109 -27.159 -2.539 1.000 84.416 304 GLN AAA C 1
ATOM 2225 O O . GLN A 1 307 ? 24.145 -27.841 -2.437 1.000 85.975 304 GLN AAA O 1
ATOM 2231 N N . ILE A 1 308 ? 22.118 -27.442 -3.389 1.000 83.247 305 ILE AAA N 1
ATOM 2232 C CA . ILE A 1 308 ? 22.164 -28.596 -4.335 1.000 84.176 305 ILE AAA CA 1
ATOM 2233 C C . ILE A 1 308 ? 23.395 -28.420 -5.231 1.000 87.965 305 ILE AAA C 1
ATOM 2234 O O . ILE A 1 308 ? 24.142 -29.400 -5.395 1.000 88.793 305 ILE AAA O 1
ATOM 2239 N N . GLY A 1 309 ? 23.608 -27.206 -5.752 1.000 89.645 306 GLY AAA N 1
ATOM 2240 C CA . GLY A 1 309 ? 24.797 -26.833 -6.546 1.000 94.380 306 GLY AAA CA 1
ATOM 2241 C C . GLY A 1 309 ? 26.095 -27.181 -5.828 1.000 96.046 306 GLY AAA C 1
ATOM 2242 O O . GLY A 1 309 ? 26.992 -27.729 -6.479 1.000 99.331 306 GLY AAA O 1
ATOM 2243 N N . GLN A 1 310 ? 26.199 -26.880 -4.530 1.000 95.203 307 GLN AAA N 1
ATOM 2244 C CA . GLN A 1 310 ? 27.416 -27.163 -3.718 1.000 97.207 307 GLN AAA CA 1
ATOM 2245 C C . GLN A 1 310 ? 27.591 -28.683 -3.567 1.000 97.392 307 GLN AAA C 1
ATOM 2246 O O . GLN A 1 310 ? 28.750 -29.145 -3.645 1.000 102.068 307 GLN AAA O 1
ATOM 2252 N N . LEU A 1 311 ? 26.495 -29.426 -3.373 1.000 93.490 308 LEU AAA N 1
ATOM 2253 C CA . LEU A 1 311 ? 26.512 -30.910 -3.240 1.000 93.521 308 LEU AAA CA 1
ATOM 2254 C C . LEU A 1 311 ? 27.003 -31.551 -4.547 1.000 97.857 308 LEU AAA C 1
ATOM 2255 O O . LEU A 1 311 ? 27.799 -32.506 -4.458 1.000 100.309 308 LEU AAA O 1
ATOM 2260 N N . ILE A 1 312 ? 26.523 -31.076 -5.703 1.000 98.557 309 ILE AAA N 1
ATOM 2261 C CA . ILE A 1 312 ? 26.930 -31.594 -7.046 1.000 103.256 309 ILE AAA CA 1
ATOM 2262 C C . ILE A 1 312 ? 28.448 -31.407 -7.184 1.000 108.136 309 ILE AAA C 1
ATOM 2263 O O . ILE A 1 312 ? 29.129 -32.380 -7.546 1.000 111.112 309 ILE AAA O 1
ATOM 2268 N N . GLU A 1 313 ? 28.943 -30.198 -6.891 1.000 109.639 310 GLU AAA N 1
ATOM 2269 C CA . GLU A 1 313 ? 30.392 -29.854 -6.856 1.000 113.605 310 GLU AAA CA 1
ATOM 2270 C C . GLU A 1 313 ? 31.165 -30.891 -6.037 1.000 113.996 310 GLU AAA C 1
ATOM 2271 O O . GLU A 1 313 ? 32.204 -31.359 -6.524 1.000 118.997 310 GLU AAA O 1
ATOM 2277 N N . LYS A 1 314 ? 30.700 -31.205 -4.825 1.000 109.797 311 LYS AAA N 1
ATOM 2278 C CA . LYS A 1 314 ? 31.402 -32.139 -3.904 1.000 109.878 311 LYS AAA CA 1
ATOM 2279 C C . LYS A 1 314 ? 31.429 -33.539 -4.527 1.000 110.492 311 LYS AAA C 1
ATOM 2280 O O . LYS A 1 314 ? 32.508 -34.159 -4.511 1.000 112.800 311 LYS AAA O 1
ATOM 2286 N N . LEU A 1 315 ? 30.296 -34.011 -5.056 1.000 108.087 312 LEU AAA N 1
ATOM 2287 C CA . LEU A 1 315 ? 30.182 -35.346 -5.708 1.000 110.315 312 LEU AAA CA 1
ATOM 2288 C C . LEU A 1 315 ? 31.197 -35.442 -6.858 1.000 115.026 312 LEU AAA C 1
ATOM 2289 O O . LEU A 1 315 ? 31.891 -36.473 -6.946 1.000 117.205 312 LEU AAA O 1
ATOM 2294 N N . LYS A 1 316 ? 31.290 -34.396 -7.687 1.000 116.128 313 LYS AAA N 1
ATOM 2295 C CA . LYS A 1 316 ? 32.234 -34.312 -8.834 1.000 121.478 313 LYS AAA CA 1
ATOM 2296 C C . LYS A 1 316 ? 33.681 -34.311 -8.323 1.000 124.132 313 LYS AAA C 1
ATOM 2297 O O . LYS A 1 316 ? 34.483 -35.087 -8.863 1.000 127.726 313 LYS AAA O 1
ATOM 2303 N N . ALA A 1 317 ? 33.996 -33.479 -7.325 1.000 122.218 314 ALA AAA N 1
ATOM 2304 C CA . ALA A 1 317 ? 35.352 -33.323 -6.742 1.000 125.209 314 ALA AAA CA 1
ATOM 2305 C C . ALA A 1 317 ? 35.826 -34.642 -6.110 1.000 126.840 314 ALA AAA C 1
ATOM 2306 O O . ALA A 1 317 ? 37.049 -34.890 -6.137 1.000 131.418 314 ALA AAA O 1
ATOM 2308 N N . GLU A 1 318 ? 34.908 -35.461 -5.581 1.000 124.320 315 GLU AAA N 1
ATOM 2309 C CA . GLU A 1 318 ? 35.209 -36.769 -4.933 1.000 125.706 315 GLU AAA CA 1
ATOM 2310 C C . GLU A 1 318 ? 34.974 -37.924 -5.918 1.000 128.367 315 GLU AAA C 1
ATOM 2311 O O . GLU A 1 318 ? 35.035 -39.086 -5.474 1.000 128.393 315 GLU AAA O 1
ATOM 2317 N N . HIS A 1 319 ? 34.737 -37.624 -7.199 1.000 131.289 316 HIS AAA N 1
ATOM 2318 C CA . HIS A 1 319 ? 34.587 -38.616 -8.300 1.000 135.183 316 HIS AAA CA 1
ATOM 2319 C C . HIS A 1 319 ? 33.412 -39.554 -8.001 1.000 132.706 316 HIS AAA C 1
ATOM 2320 O O . HIS A 1 319 ? 33.533 -40.764 -8.279 1.000 134.230 316 HIS AAA O 1
ATOM 2327 N N . LEU A 1 320 ? 32.319 -39.009 -7.457 1.000 128.644 317 LEU AAA N 1
ATOM 2328 C CA . LEU A 1 320 ? 31.085 -39.766 -7.123 1.000 125.656 317 LEU AAA CA 1
ATOM 2329 C C . LEU A 1 320 ? 29.988 -39.506 -8.165 1.000 124.908 317 LEU AAA C 1
ATOM 2330 O O . LEU A 1 320 ? 29.020 -40.293 -8.173 1.000 123.810 317 LEU AAA O 1
ATOM 2335 N N . TYR A 1 321 ? 30.113 -38.463 -9.000 1.000 126.259 318 TYR AAA N 1
ATOM 2336 C CA . TYR A 1 321 ? 28.980 -37.916 -9.801 1.000 124.805 318 TYR AAA CA 1
ATOM 2337 C C . TYR A 1 321 ? 28.391 -38.983 -10.732 1.000 125.231 318 TYR AAA C 1
ATOM 2338 O O . TYR A 1 321 ? 27.150 -39.030 -10.866 1.000 122.314 318 TYR AAA O 1
ATOM 2347 N N . GLU A 1 322 ? 29.238 -39.802 -11.356 1.000 129.025 319 GLU AAA N 1
ATOM 2348 C CA . GLU A 1 322 ? 28.820 -40.810 -12.370 1.000 130.531 319 GLU AAA CA 1
ATOM 2349 C C . GLU A 1 322 ? 28.183 -42.017 -11.663 1.000 128.212 319 GLU AAA C 1
ATOM 2350 O O . GLU A 1 322 ? 27.356 -42.698 -12.303 1.000 128.518 319 GLU AAA O 1
ATOM 2356 N N . ASN A 1 323 ? 28.536 -42.258 -10.394 1.000 125.951 320 ASN AAA N 1
ATOM 2357 C CA . ASN A 1 323 ? 28.135 -43.466 -9.624 1.000 124.390 320 ASN AAA CA 1
ATOM 2358 C C . ASN A 1 323 ? 27.060 -43.105 -8.583 1.000 118.045 320 ASN AAA C 1
ATOM 2359 O O . ASN A 1 323 ? 26.937 -43.845 -7.579 1.000 116.762 320 ASN AAA O 1
ATOM 2364 N N . THR A 1 324 ? 26.301 -42.026 -8.808 1.000 113.608 321 THR AAA N 1
ATOM 2365 C CA . THR A 1 324 ? 25.260 -41.517 -7.875 1.000 107.956 321 THR AAA CA 1
ATOM 2366 C C . THR A 1 324 ? 23.996 -41.154 -8.661 1.000 104.863 321 THR AAA C 1
ATOM 2367 O O . THR A 1 324 ? 24.086 -40.300 -9.576 1.000 104.819 321 THR AAA O 1
ATOM 2371 N N . LEU A 1 325 ? 22.875 -41.793 -8.305 1.000 101.895 322 LEU AAA N 1
ATOM 2372 C CA . LEU A 1 325 ? 21.508 -41.475 -8.797 1.000 98.752 322 LEU AAA CA 1
ATOM 2373 C C . LEU A 1 325 ? 20.880 -40.457 -7.847 1.000 94.354 322 LEU AAA C 1
ATOM 2374 O O . LEU A 1 325 ? 20.883 -40.701 -6.621 1.000 92.332 322 LEU AAA O 1
ATOM 2379 N N . ILE A 1 326 ? 20.355 -39.368 -8.406 1.000 92.627 323 ILE AAA N 1
ATOM 2380 C CA . ILE A 1 326 ? 19.750 -38.248 -7.637 1.000 88.304 323 ILE AAA CA 1
ATOM 2381 C C . ILE A 1 326 ? 18.281 -38.116 -8.047 1.000 85.611 323 ILE AAA C 1
ATOM 2382 O O . ILE A 1 326 ? 18.019 -37.945 -9.247 1.000 87.283 323 ILE AAA O 1
ATOM 2387 N N . VAL A 1 327 ? 17.372 -38.201 -7.073 1.000 82.416 324 VAL AAA N 1
ATOM 2388 C CA . VAL A 1 327 ? 15.928 -37.846 -7.209 1.000 78.565 324 VAL AAA CA 1
ATOM 2389 C C . VAL A 1 327 ? 15.728 -36.463 -6.585 1.000 75.748 324 VAL AAA C 1
ATOM 2390 O O . VAL A 1 327 ? 16.281 -36.229 -5.503 1.000 75.443 324 VAL AAA O 1
ATOM 2394 N N . PHE A 1 328 ? 14.990 -35.581 -7.261 1.000 75.423 325 PHE AAA N 1
ATOM 2395 C CA . PHE A 1 328 ? 14.496 -34.293 -6.711 1.000 73.433 325 PHE AAA CA 1
ATOM 2396 C C . PHE A 1 328 ? 12.982 -34.239 -6.893 1.000 71.525 325 PHE AAA C 1
ATOM 2397 O O . PHE A 1 328 ? 12.520 -34.410 -8.035 1.000 72.950 325 PHE AAA O 1
ATOM 2405 N N . THR A 1 329 ? 12.242 -34.000 -5.809 1.000 68.388 326 THR AAA N 1
ATOM 2406 C CA . THR A 1 329 ? 10.760 -33.931 -5.827 1.000 65.947 326 THR AAA CA 1
ATOM 2407 C C . THR A 1 329 ? 10.265 -33.189 -4.578 1.000 63.359 326 THR AAA C 1
ATOM 2408 O O . THR A 1 329 ? 11.103 -32.641 -3.838 1.000 61.983 326 THR AAA O 1
ATOM 2412 N N . SER A 1 330 ? 8.943 -33.141 -4.400 1.000 61.315 327 SER AAA N 1
ATOM 2413 C CA . SER A 1 330 ? 8.229 -32.447 -3.298 1.000 58.165 327 SER AAA CA 1
ATOM 2414 C C . SER A 1 330 ? 7.230 -33.424 -2.671 1.000 55.961 327 SER AAA C 1
ATOM 2415 O O . SER A 1 330 ? 6.812 -34.359 -3.362 1.000 55.175 327 SER AAA O 1
ATOM 2418 N N . ASP A 1 331 ? 6.880 -33.238 -1.400 1.000 53.550 328 ASP AAA N 1
ATOM 2419 C CA . ASP A 1 331 ? 6.010 -34.193 -0.663 1.000 52.481 328 ASP AAA CA 1
ATOM 2420 C C . ASP A 1 331 ? 4.530 -33.907 -0.975 1.000 50.925 328 ASP AAA C 1
ATOM 2421 O O . ASP A 1 331 ? 3.699 -34.820 -0.799 1.000 48.831 328 ASP AAA O 1
ATOM 2426 N N . ASN A 1 332 ? 4.198 -32.695 -1.421 1.000 51.010 329 ASN AAA N 1
ATOM 2427 C CA . ASN A 1 332 ? 2.795 -32.337 -1.768 1.000 50.194 329 ASN AAA CA 1
ATOM 2428 C C . ASN A 1 332 ? 2.761 -30.976 -2.459 1.000 50.214 329 ASN AAA C 1
ATOM 2429 O O . ASN A 1 332 ? 3.820 -30.330 -2.563 1.000 49.487 329 ASN AAA O 1
ATOM 2434 N N . GLY A 1 333 ? 1.572 -30.567 -2.908 1.000 51.624 330 GLY AAA N 1
ATOM 2435 C CA . GLY A 1 333 ? 1.359 -29.325 -3.672 1.000 51.678 330 GLY AAA CA 1
ATOM 2436 C C . GLY A 1 333 ? 1.614 -28.100 -2.800 1.000 52.535 330 GLY AAA C 1
ATOM 2437 O O . GLY A 1 333 ? 1.766 -28.206 -1.582 1.000 51.132 330 GLY AAA O 1
ATOM 2438 N N . PRO A 1 334 ? 1.610 -26.895 -3.406 1.000 53.084 331 PRO AAA N 1
ATOM 2439 C CA . PRO A 1 334 ? 1.945 -25.670 -2.691 1.000 52.968 331 PRO AAA CA 1
ATOM 2440 C C . PRO A 1 334 ? 0.813 -25.189 -1.777 1.000 51.999 331 PRO AAA C 1
ATOM 2441 O O . PRO A 1 334 ? -0.354 -25.497 -2.027 1.000 49.516 331 PRO AAA O 1
ATOM 2445 N N . THR A 1 335 ? 1.178 -24.395 -0.768 1.000 51.095 332 THR AAA N 1
ATOM 2446 C CA . THR A 1 335 ? 0.266 -24.047 0.350 1.000 49.669 332 THR AAA CA 1
ATOM 2447 C C . THR A 1 335 ? -0.516 -22.770 0.020 1.000 50.300 332 THR AAA C 1
ATOM 2448 O O . THR A 1 335 ? -0.318 -22.197 -1.077 1.000 52.510 332 THR AAA O 1
ATOM 2452 N N . PHE A 1 336 ? -1.350 -22.352 0.969 1.000 49.178 333 PHE AAA N 1
ATOM 2453 C CA . PHE A 1 336 ? -2.337 -21.251 0.881 1.000 49.377 333 PHE AAA CA 1
ATOM 2454 C C . PHE A 1 336 ? -2.231 -20.322 2.102 1.000 50.141 333 PHE AAA C 1
ATOM 2455 O O . PHE A 1 336 ? -3.093 -19.450 2.229 1.000 52.449 333 PHE AAA O 1
ATOM 2463 N N . ASN A 1 337 ? -1.244 -20.494 2.991 1.000 49.389 334 ASN AAA N 1
ATOM 2464 C CA . ASN A 1 337 ? -1.163 -19.721 4.260 1.000 49.483 334 ASN AAA CA 1
ATOM 2465 C C . ASN A 1 337 ? 0.279 -19.303 4.546 1.000 49.732 334 ASN AAA C 1
ATOM 2466 O O . ASN A 1 337 ? 1.152 -19.520 3.685 1.000 49.275 334 ASN AAA O 1
ATOM 2471 N N . GLY A 1 338 ? 0.499 -18.680 5.707 1.000 50.466 335 GLY AAA N 1
ATOM 2472 C CA . GLY A 1 338 ? 1.836 -18.350 6.234 1.000 52.109 335 GLY AAA CA 1
ATOM 2473 C C . GLY A 1 338 ? 2.523 -17.254 5.436 1.000 53.953 335 GLY AAA C 1
ATOM 2474 O O . GLY A 1 338 ? 3.742 -17.098 5.596 1.000 54.650 335 GLY AAA O 1
ATOM 2475 N N . GLY A 1 339 ? 1.776 -16.519 4.608 1.000 55.929 336 GLY AAA N 1
ATOM 2476 C CA . GLY A 1 339 ? 2.312 -15.452 3.739 1.000 57.714 336 GLY AAA CA 1
ATOM 2477 C C . GLY A 1 339 ? 2.776 -15.974 2.392 1.000 57.565 336 GLY AAA C 1
ATOM 2478 O O . GLY A 1 339 ? 3.326 -15.177 1.616 1.000 59.522 336 GLY AAA O 1
ATOM 2479 N N . SER A 1 340 ? 2.573 -17.264 2.115 1.000 56.194 337 SER AAA N 1
ATOM 2480 C CA . SER A 1 340 ? 2.728 -17.863 0.762 1.000 56.419 337 SER AAA CA 1
ATOM 2481 C C . SER A 1 340 ? 1.866 -17.065 -0.217 1.000 57.182 337 SER AAA C 1
ATOM 2482 O O . SER A 1 340 ? 0.882 -16.454 0.218 1.000 57.606 337 SER AAA O 1
ATOM 2485 N N . ASP A 1 341 ? 2.230 -17.063 -1.493 1.000 59.137 338 ASP AAA N 1
ATOM 2486 C CA . ASP A 1 341 ? 1.392 -16.460 -2.564 1.000 60.655 338 ASP AAA CA 1
ATOM 2487 C C . ASP A 1 341 ? 1.519 -17.352 -3.797 1.000 60.756 338 ASP AAA C 1
ATOM 2488 O O . ASP A 1 341 ? 2.152 -16.935 -4.778 1.000 63.544 338 ASP AAA O 1
ATOM 2493 N N . SER A 1 342 ? 0.959 -18.555 -3.704 1.000 58.805 339 SER AAA N 1
ATOM 2494 C CA . SER A 1 342 ? 1.054 -19.616 -4.730 1.000 59.274 339 SER AAA CA 1
ATOM 2495 C C . SER A 1 342 ? 0.505 -19.117 -6.064 1.000 61.104 339 SER AAA C 1
ATOM 2496 O O . SER A 1 342 ? 1.139 -19.347 -7.095 1.000 60.905 339 SER AAA O 1
ATOM 2499 N N . PRO A 1 343 ? -0.655 -18.413 -6.100 1.000 61.477 340 PRO AAA N 1
ATOM 2500 C CA . PRO A 1 343 ? -1.186 -17.877 -7.358 1.000 63.891 340 PRO AAA CA 1
ATOM 2501 C C . PRO A 1 343 ? -0.218 -16.911 -8.065 1.000 67.398 340 PRO AAA C 1
ATOM 2502 O O . PRO A 1 343 ? -0.071 -17.012 -9.259 1.000 69.089 340 PRO AAA O 1
ATOM 2506 N N . TRP A 1 344 ? 0.437 -16.027 -7.306 1.000 70.063 341 TRP AAA N 1
ATOM 2507 C CA . TRP A 1 344 ? 1.379 -14.992 -7.817 1.000 73.057 341 TRP AAA CA 1
ATOM 2508 C C . TRP A 1 344 ? 2.597 -15.655 -8.481 1.000 72.432 341 TRP AAA C 1
ATOM 2509 O O . TRP A 1 344 ? 3.064 -15.132 -9.504 1.000 76.821 341 TRP AAA O 1
ATOM 2520 N N . PHE A 1 345 ? 3.094 -16.758 -7.921 1.000 69.365 342 PHE AAA N 1
ATOM 2521 C CA . PHE A 1 345 ? 4.238 -17.545 -8.455 1.000 68.964 342 PHE AAA CA 1
ATOM 2522 C C . PHE A 1 345 ? 3.751 -18.587 -9.462 1.000 68.006 342 PHE AAA C 1
ATOM 2523 O O . PHE A 1 345 ? 4.602 -19.264 -10.064 1.000 67.475 342 PHE AAA O 1
ATOM 2531 N N . ASN A 1 346 ? 2.431 -18.752 -9.588 1.000 66.856 343 ASN AAA N 1
ATOM 2532 C CA . ASN A 1 346 ? 1.804 -19.902 -10.284 1.000 66.353 343 ASN AAA CA 1
ATOM 2533 C C . ASN A 1 346 ? 2.495 -21.195 -9.825 1.000 64.153 343 ASN AAA C 1
ATOM 2534 O O . ASN A 1 346 ? 3.019 -21.924 -10.683 1.000 66.064 343 ASN AAA O 1
ATOM 2539 N N . SER A 1 347 ? 2.493 -21.478 -8.517 1.000 60.954 344 SER AAA N 1
ATOM 2540 C CA . SER A 1 347 ? 3.226 -22.619 -7.899 1.000 59.175 344 SER AAA CA 1
ATOM 2541 C C . SER A 1 347 ? 2.616 -23.954 -8.350 1.000 58.214 344 SER AAA C 1
ATOM 2542 O O . SER A 1 347 ? 3.334 -24.977 -8.325 1.000 57.558 344 SER AAA O 1
ATOM 2545 N N . GLY A 1 348 ? 1.346 -23.957 -8.765 1.000 58.084 345 GLY AAA N 1
ATOM 2546 C CA . GLY A 1 348 ? 0.692 -25.151 -9.337 1.000 57.676 345 GLY AAA CA 1
ATOM 2547 C C . GLY A 1 348 ? 1.185 -25.468 -10.744 1.000 59.645 345 GLY AAA C 1
ATOM 2548 O O . GLY A 1 348 ? 0.990 -26.617 -11.189 1.000 59.476 345 GLY AAA O 1
ATOM 2549 N N . GLY A 1 349 ? 1.775 -24.491 -11.438 1.000 61.381 346 GLY AAA N 1
ATOM 2550 C CA . GLY A 1 349 ? 2.225 -24.636 -12.840 1.000 64.349 346 GLY AAA CA 1
ATOM 2551 C C . GLY A 1 349 ? 1.046 -24.807 -13.790 1.000 63.874 346 GLY AAA C 1
ATOM 2552 O O . GLY A 1 349 ? 0.413 -23.797 -14.144 1.000 63.239 346 GLY AAA O 1
ATOM 2553 N N . LEU A 1 350 ? 0.741 -26.054 -14.157 1.000 63.404 347 LEU AAA N 1
ATOM 2554 C CA . LEU A 1 350 ? -0.464 -26.425 -14.943 1.000 63.662 347 LEU AAA CA 1
ATOM 2555 C C . LEU A 1 350 ? -1.728 -26.267 -14.082 1.000 61.098 347 LEU AAA C 1
ATOM 2556 O O . LEU A 1 350 ? -2.810 -26.059 -14.647 1.000 59.997 347 LEU AAA O 1
ATOM 2561 N N . PHE A 1 351 ? -1.615 -26.363 -12.752 1.000 60.078 348 PHE AAA N 1
ATOM 2562 C CA . PHE A 1 351 ? -2.783 -26.541 -11.853 1.000 57.678 348 PHE AAA CA 1
ATOM 2563 C C . PHE A 1 351 ? -3.050 -25.259 -11.065 1.000 58.374 348 PHE AAA C 1
ATOM 2564 O O . PHE A 1 351 ? -2.098 -24.539 -10.739 1.000 60.811 348 PHE AAA O 1
ATOM 2572 N N . ASN A 1 352 ? -4.322 -25.004 -10.746 1.000 58.760 349 ASN AAA N 1
ATOM 2573 C CA . ASN A 1 352 ? -4.738 -23.978 -9.751 1.000 58.845 349 ASN AAA CA 1
ATOM 2574 C C . ASN A 1 352 ? -4.048 -24.294 -8.416 1.000 57.481 349 ASN AAA C 1
ATOM 2575 O O . ASN A 1 352 ? -3.832 -25.500 -8.127 1.000 56.843 349 ASN AAA O 1
ATOM 2580 N N . SER A 1 353 ? -3.711 -23.255 -7.642 1.000 56.039 350 SER AAA N 1
ATOM 2581 C CA . SER A 1 353 ? -2.957 -23.366 -6.368 1.000 54.882 350 SER AAA CA 1
ATOM 2582 C C . SER A 1 353 ? -3.604 -22.561 -5.228 1.000 53.310 350 SER AAA C 1
ATOM 2583 O O . SER A 1 353 ? -3.024 -22.572 -4.126 1.000 54.082 350 SER AAA O 1
ATOM 2586 N N . ALA A 1 354 ? -4.766 -21.935 -5.439 1.000 51.806 351 ALA AAA N 1
ATOM 2587 C CA . ALA A 1 354 ? -5.564 -21.300 -4.367 1.000 51.066 351 ALA AAA CA 1
ATOM 2588 C C . ALA A 1 354 ? -6.016 -22.375 -3.371 1.000 49.844 351 ALA AAA C 1
ATOM 2589 O O . ALA A 1 354 ? -6.046 -23.579 -3.739 1.000 49.710 351 ALA AAA O 1
ATOM 2591 N N . TYR A 1 355 ? -6.375 -21.964 -2.155 1.000 49.074 352 TYR AAA N 1
ATOM 2592 C CA . TYR A 1 355 ? -6.987 -22.857 -1.142 1.000 48.367 352 TYR AAA CA 1
ATOM 2593 C C . TYR A 1 355 ? -8.041 -23.738 -1.818 1.000 47.997 352 TYR AAA C 1
ATOM 2594 O O . TYR A 1 355 ? -8.963 -23.182 -2.436 1.000 49.730 352 TYR AAA O 1
ATOM 2603 N N . GLY A 1 356 ? -7.924 -25.060 -1.672 1.000 46.805 353 GLY AAA N 1
ATOM 2604 C CA . GLY A 1 356 ? -8.897 -26.034 -2.206 1.000 45.424 353 GLY AAA CA 1
ATOM 2605 C C . GLY A 1 356 ? -8.362 -26.763 -3.429 1.000 45.664 353 GLY AAA C 1
ATOM 2606 O O . GLY A 1 356 ? -8.987 -27.767 -3.833 1.000 45.196 353 GLY AAA O 1
ATOM 2607 N N . TRP A 1 357 ? -7.249 -26.288 -3.996 1.000 45.730 354 TRP AAA N 1
ATOM 2608 C CA . TRP A 1 357 ? -6.694 -26.761 -5.297 1.000 47.019 354 TRP AAA CA 1
ATOM 2609 C C . TRP A 1 357 ? -5.285 -27.331 -5.118 1.000 46.981 354 TRP AAA C 1
ATOM 2610 O O . TRP A 1 357 ? -4.835 -28.059 -6.026 1.000 45.456 354 TRP AAA O 1
ATOM 2621 N N . GLY A 1 358 ? -4.615 -27.005 -4.006 1.000 46.548 355 GLY AAA N 1
ATOM 2622 C CA . GLY A 1 358 ? -3.230 -27.433 -3.731 1.000 46.857 355 GLY AAA CA 1
ATOM 2623 C C . GLY A 1 358 ? -3.156 -28.296 -2.490 1.000 46.537 355 GLY AAA C 1
ATOM 2624 O O . GLY A 1 358 ? -3.963 -29.228 -2.368 1.000 46.994 355 GLY AAA O 1
ATOM 2625 N N . LYS A 1 359 ? -2.193 -28.000 -1.620 1.000 46.162 356 LYS AAA N 1
ATOM 2626 C CA . LYS A 1 359 ? -1.964 -28.670 -0.320 1.000 45.835 356 LYS AAA CA 1
ATOM 2627 C C . LYS A 1 359 ? -3.296 -28.922 0.392 1.000 44.830 356 LYS AAA C 1
ATOM 2628 O O . LYS A 1 359 ? -4.127 -28.009 0.419 1.000 45.372 356 LYS AAA O 1
ATOM 2634 N N . CYS A 1 360 ? -3.471 -30.123 0.939 1.000 44.146 357 CYS AAA N 1
ATOM 2635 C CA . CYS A 1 360 ? -4.641 -30.586 1.732 1.000 44.531 357 CYS AAA CA 1
ATOM 2636 C C . CYS A 1 360 ? -5.747 -31.156 0.840 1.000 44.191 357 CYS AAA C 1
ATOM 2637 O O . CYS A 1 360 ? -6.739 -31.631 1.412 1.000 44.939 357 CYS AAA O 1
ATOM 2640 N N . PHE A 1 361 ? -5.619 -31.111 -0.488 1.000 44.872 358 PHE AAA N 1
ATOM 2641 C CA . PHE A 1 361 ? -6.712 -31.523 -1.410 1.000 44.776 358 PHE AAA CA 1
ATOM 2642 C C . PHE A 1 361 ? -6.200 -32.525 -2.441 1.000 45.575 358 PHE AAA C 1
ATOM 2643 O O . PHE A 1 361 ? -4.992 -32.546 -2.736 1.000 46.053 358 PHE AAA O 1
ATOM 2651 N N . LEU A 1 362 ? -7.121 -33.319 -2.994 1.000 45.912 359 LEU AAA N 1
ATOM 2652 C CA . LEU A 1 362 ? -6.790 -34.403 -3.955 1.000 46.033 359 LEU AAA CA 1
ATOM 2653 C C . LEU A 1 362 ? -6.939 -33.919 -5.403 1.000 47.125 359 LEU AAA C 1
ATOM 2654 O O . LEU A 1 362 ? -6.798 -34.767 -6.318 1.000 48.653 359 LEU AAA O 1
ATOM 2659 N N . HIS A 1 363 ? -7.157 -32.621 -5.627 1.000 46.839 360 HIS AAA N 1
ATOM 2660 C CA . HIS A 1 363 ? -6.967 -32.001 -6.968 1.000 47.386 360 HIS AAA CA 1
ATOM 2661 C C . HIS A 1 363 ? -5.512 -32.236 -7.382 1.000 49.615 360 HIS AAA C 1
ATOM 2662 O O . HIS A 1 363 ? -4.657 -32.438 -6.468 1.000 48.310 360 HIS AAA O 1
ATOM 2669 N N . GLU A 1 364 ? -5.246 -32.246 -8.694 1.000 50.773 361 GLU AAA N 1
ATOM 2670 C CA . GLU A 1 364 ? -3.900 -32.508 -9.272 1.000 52.615 361 GLU AAA CA 1
ATOM 2671 C C . GLU A 1 364 ? -2.887 -31.574 -8.608 1.000 52.845 361 GLU AAA C 1
ATOM 2672 O O . GLU A 1 364 ? -1.788 -32.042 -8.273 1.000 53.868 361 GLU AAA O 1
ATOM 2678 N N . GLY A 1 365 ? -3.257 -30.307 -8.409 1.000 52.570 362 GLY AAA N 1
ATOM 2679 C CA . GLY A 1 365 ? -2.379 -29.299 -7.786 1.000 52.826 362 GLY AAA CA 1
ATOM 2680 C C . GLY A 1 365 ? -1.892 -29.725 -6.410 1.000 51.232 362 GLY AAA C 1
ATOM 2681 O O . GLY A 1 365 ? -0.867 -29.202 -5.973 1.000 52.602 362 GLY AAA O 1
ATOM 2682 N N . GLY A 1 366 ? -2.607 -30.629 -5.741 1.000 50.356 363 GLY AAA N 1
ATOM 2683 C CA . GLY A 1 366 ? -2.301 -31.068 -4.362 1.000 48.514 363 GLY AAA CA 1
ATOM 2684 C C . GLY A 1 366 ? -1.405 -32.290 -4.307 1.000 48.914 363 GLY AAA C 1
ATOM 2685 O O . GLY A 1 366 ? -0.584 -32.365 -3.365 1.000 47.166 363 GLY AAA O 1
ATOM 2686 N N . ILE A 1 367 ? -1.540 -33.209 -5.275 1.000 49.570 364 ILE AAA N 1
ATOM 2687 C CA . ILE A 1 367 ? -0.927 -34.571 -5.211 1.000 50.461 364 ILE AAA CA 1
ATOM 2688 C C . ILE A 1 367 ? 0.106 -34.772 -6.326 1.000 52.363 364 ILE AAA C 1
ATOM 2689 O O . ILE A 1 367 ? 0.935 -35.671 -6.184 1.000 53.147 364 ILE AAA O 1
ATOM 2694 N N . ARG A 1 368 ? 0.079 -33.977 -7.391 1.000 53.798 365 ARG AAA N 1
ATOM 2695 C CA . ARG A 1 368 ? 1.105 -34.071 -8.453 1.000 54.995 365 ARG AAA CA 1
ATOM 2696 C C . ARG A 1 368 ? 2.265 -33.132 -8.121 1.000 55.616 365 ARG AAA C 1
ATOM 2697 O O . ARG A 1 368 ? 2.045 -31.919 -7.931 1.000 55.053 365 ARG AAA O 1
ATOM 2705 N N . VAL A 1 369 ? 3.464 -33.697 -8.102 1.000 57.289 366 VAL AAA N 1
ATOM 2706 C CA . VAL A 1 369 ? 4.709 -33.028 -7.639 1.000 57.590 366 VAL AAA CA 1
ATOM 2707 C C . VAL A 1 369 ? 5.728 -33.126 -8.765 1.000 60.554 366 VAL AAA C 1
ATOM 2708 O O . VAL A 1 369 ? 5.757 -34.121 -9.484 1.000 61.531 366 VAL AAA O 1
ATOM 2712 N N . PRO A 1 370 ? 6.608 -32.118 -8.932 1.000 61.661 367 PRO AAA N 1
ATOM 2713 C CA . PRO A 1 370 ? 7.607 -32.152 -9.994 1.000 63.766 367 PRO AAA CA 1
ATOM 2714 C C . PRO A 1 370 ? 8.639 -33.210 -9.589 1.000 65.013 367 PRO AAA C 1
ATOM 2715 O O . PRO A 1 370 ? 8.861 -33.379 -8.396 1.000 63.860 367 PRO AAA O 1
ATOM 2719 N N . ALA A 1 371 ? 9.211 -33.924 -10.555 1.000 67.382 368 ALA AAA N 1
ATOM 2720 C CA . ALA A 1 371 ? 10.206 -34.989 -10.302 1.000 69.863 368 ALA AAA CA 1
ATOM 2721 C C . ALA A 1 371 ? 11.300 -34.951 -11.375 1.000 74.374 368 ALA AAA C 1
ATOM 2722 O O . ALA A 1 371 ? 10.963 -34.900 -12.572 1.000 76.998 368 ALA AAA O 1
ATOM 2724 N N . ILE A 1 372 ? 12.563 -34.951 -10.934 1.000 76.535 369 ILE AAA N 1
ATOM 2725 C CA . ILE A 1 372 ? 13.792 -35.104 -11.767 1.000 79.404 369 ILE AAA CA 1
ATOM 2726 C C . ILE A 1 372 ? 14.590 -36.286 -11.212 1.000 80.565 369 ILE AAA C 1
ATOM 2727 O O . ILE A 1 372 ? 14.753 -36.353 -9.972 1.000 78.151 369 ILE AAA O 1
ATOM 2732 N N . ILE A 1 373 ? 15.080 -37.175 -12.079 1.000 83.314 370 ILE AAA N 1
ATOM 2733 C CA . ILE A 1 373 ? 16.062 -38.230 -11.693 1.000 86.210 370 ILE AAA CA 1
ATOM 2734 C C . ILE A 1 373 ? 17.256 -38.159 -12.653 1.000 92.548 370 ILE AAA C 1
ATOM 2735 O O . ILE A 1 373 ? 17.044 -38.190 -13.896 1.000 94.679 370 ILE AAA O 1
ATOM 2740 N N . THR A 1 374 ? 18.468 -38.060 -12.095 1.000 95.224 371 THR AAA N 1
ATOM 2741 C CA . THR A 1 374 ? 19.741 -38.111 -12.858 1.000 99.596 371 THR AAA CA 1
ATOM 2742 C C . THR A 1 374 ? 20.547 -39.324 -12.395 1.000 101.864 371 THR AAA C 1
ATOM 2743 O O . THR A 1 374 ? 20.416 -39.720 -11.214 1.000 99.654 371 THR AAA O 1
ATOM 2747 N N . TRP A 1 375 ? 21.319 -39.887 -13.324 1.000 106.106 372 TRP AAA N 1
ATOM 2748 C CA . TRP A 1 375 ? 22.317 -40.964 -13.116 1.000 109.308 372 TRP AAA CA 1
ATOM 2749 C C . TRP A 1 375 ? 23.253 -40.920 -14.320 1.000 114.543 372 TRP AAA C 1
ATOM 2750 O O . TRP A 1 375 ? 23.091 -41.681 -15.273 1.000 117.476 372 TRP AAA O 1
ATOM 2761 N N . PRO A 1 376 ? 24.199 -39.950 -14.332 1.000 116.394 373 PRO AAA N 1
ATOM 2762 C CA . PRO A 1 376 ? 25.007 -39.648 -15.517 1.000 120.676 373 PRO AAA CA 1
ATOM 2763 C C . PRO A 1 376 ? 25.613 -40.885 -16.202 1.000 125.371 373 PRO AAA C 1
ATOM 2764 O O . PRO A 1 376 ? 26.297 -41.660 -15.534 1.000 126.465 373 PRO AAA O 1
ATOM 2768 N N . GLY A 1 377 ? 25.334 -41.037 -17.504 1.000 128.112 374 GLY AAA N 1
ATOM 2769 C CA . GLY A 1 377 ? 25.822 -42.137 -18.359 1.000 133.001 374 GLY AAA CA 1
ATOM 2770 C C . GLY A 1 377 ? 24.822 -43.280 -18.461 1.000 132.085 374 GLY AAA C 1
ATOM 2771 O O . GLY A 1 377 ? 25.035 -44.156 -19.310 1.000 135.034 374 GLY AAA O 1
ATOM 2772 N N . LYS A 1 378 ? 23.772 -43.286 -17.630 1.000 127.370 375 LYS AAA N 1
ATOM 2773 C CA . LYS A 1 378 ? 22.778 -44.393 -17.559 1.000 126.532 375 LYS AAA CA 1
ATOM 2774 C C . LYS A 1 378 ? 21.392 -43.860 -17.941 1.000 123.006 375 LYS AAA C 1
ATOM 2775 O O . LYS A 1 378 ? 20.709 -44.526 -18.733 1.000 124.107 375 LYS AAA O 1
ATOM 2781 N N . ILE A 1 379 ? 20.992 -42.717 -17.381 1.000 119.001 376 ILE AAA N 1
ATOM 2782 C CA . ILE A 1 379 ? 19.719 -42.010 -17.713 1.000 116.095 376 ILE AAA CA 1
ATOM 2783 C C . ILE A 1 379 ? 20.028 -40.978 -18.807 1.000 117.841 376 ILE AAA C 1
ATOM 2784 O O . ILE A 1 379 ? 20.896 -40.118 -18.579 1.000 117.951 376 ILE AAA O 1
ATOM 2789 N N . LYS A 1 380 ? 19.370 -41.083 -19.963 1.000 119.326 377 LYS AAA N 1
ATOM 2790 C CA . LYS A 1 380 ? 19.600 -40.177 -21.122 1.000 122.136 377 LYS AAA CA 1
ATOM 2791 C C . LYS A 1 380 ? 19.285 -38.748 -20.690 1.000 118.195 377 LYS AAA C 1
ATOM 2792 O O . LYS A 1 380 ? 18.211 -38.497 -20.152 1.000 112.876 377 LYS AAA O 1
ATOM 2798 N N . PRO A 1 381 ? 20.201 -37.775 -20.903 1.000 120.041 378 PRO AAA N 1
ATOM 2799 C CA . PRO A 1 381 ? 19.994 -36.407 -20.421 1.000 117.481 378 PRO AAA CA 1
ATOM 2800 C C . PRO A 1 381 ? 18.970 -35.604 -21.242 1.000 116.070 378 PRO AAA C 1
ATOM 2801 O O . PRO A 1 381 ? 18.917 -35.744 -22.437 1.000 118.161 378 PRO AAA O 1
ATOM 2805 N N . GLY A 1 382 ? 18.172 -34.779 -20.561 1.000 112.720 379 GLY AAA N 1
ATOM 2806 C CA . GLY A 1 382 ? 17.218 -33.839 -21.178 1.000 111.197 379 GLY AAA CA 1
ATOM 2807 C C . GLY A 1 382 ? 15.983 -34.544 -21.700 1.000 109.343 379 GLY AAA C 1
ATOM 2808 O O . GLY A 1 382 ? 15.311 -33.959 -22.560 1.000 110.895 379 GLY AAA O 1
ATOM 2809 N N . THR A 1 383 ? 15.694 -35.751 -21.200 1.000 107.012 380 THR AAA N 1
ATOM 2810 C CA . THR A 1 383 ? 14.524 -36.573 -21.609 1.000 105.406 380 THR AAA CA 1
ATOM 2811 C C . THR A 1 383 ? 13.361 -36.336 -20.642 1.000 100.577 380 THR AAA C 1
ATOM 2812 O O . THR A 1 383 ? 13.558 -35.694 -19.584 1.000 97.171 380 THR AAA O 1
ATOM 2816 N N . GLN A 1 384 ? 12.194 -36.858 -21.020 1.000 99.615 381 GLN AAA N 1
ATOM 2817 C CA . GLN A 1 384 ? 10.890 -36.666 -20.344 1.000 94.769 381 GLN AAA CA 1
ATOM 2818 C C . GLN A 1 384 ? 10.089 -37.965 -20.457 1.000 92.872 381 GLN AAA C 1
ATOM 2819 O O . GLN A 1 384 ? 10.189 -38.619 -21.501 1.000 96.113 381 GLN AAA O 1
ATOM 2825 N N . SER A 1 385 ? 9.322 -38.316 -19.428 1.000 88.050 382 SER AAA N 1
ATOM 2826 C CA . SER A 1 385 ? 8.362 -39.451 -19.437 1.000 86.326 382 SER AAA CA 1
ATOM 2827 C C . SER A 1 385 ? 7.091 -39.031 -18.698 1.000 81.998 382 SER AAA C 1
ATOM 2828 O O . SER A 1 385 ? 7.206 -38.462 -17.592 1.000 79.745 382 SER AAA O 1
ATOM 2831 N N . ASP A 1 386 ? 5.932 -39.320 -19.290 1.000 80.925 383 ASP AAA N 1
ATOM 2832 C CA . ASP A 1 386 ? 4.597 -39.016 -18.713 1.000 77.650 383 ASP AAA CA 1
ATOM 2833 C C . ASP A 1 386 ? 4.072 -40.259 -17.983 1.000 76.236 383 ASP AAA C 1
ATOM 2834 O O . ASP A 1 386 ? 2.868 -40.297 -17.697 1.000 74.643 383 ASP AAA O 1
ATOM 2839 N N . HIS A 1 387 ? 4.926 -41.249 -17.703 1.000 77.556 384 HIS AAA N 1
ATOM 2840 C CA . HIS A 1 387 ? 4.522 -42.514 -17.038 1.000 77.625 384 HIS AAA CA 1
ATOM 2841 C C . HIS A 1 387 ? 3.880 -42.182 -15.683 1.000 76.164 384 HIS AAA C 1
ATOM 2842 O O . HIS A 1 387 ? 4.505 -41.440 -14.886 1.000 73.339 384 HIS AAA O 1
ATOM 2849 N N . ILE A 1 388 ? 2.668 -42.697 -15.452 1.000 75.660 385 ILE AAA N 1
ATOM 2850 C CA . ILE A 1 388 ? 1.887 -42.483 -14.203 1.000 73.198 385 ILE AAA CA 1
ATOM 2851 C C . ILE A 1 388 ? 2.559 -43.309 -13.104 1.000 74.498 385 ILE AAA C 1
ATOM 2852 O O . ILE A 1 388 ? 2.535 -44.559 -13.204 1.000 77.127 385 ILE AAA O 1
ATOM 2857 N N . CYS A 1 389 ? 3.175 -42.635 -12.128 1.000 72.468 386 CYS AAA N 1
ATOM 2858 C CA . CYS A 1 389 ? 3.877 -43.272 -10.987 1.000 72.160 386 CYS AAA CA 1
ATOM 2859 C C . CYS A 1 389 ? 3.730 -42.391 -9.737 1.000 69.958 386 CYS AAA C 1
ATOM 2860 O O . CYS A 1 389 ? 3.230 -41.250 -9.850 1.000 68.411 386 CYS AAA O 1
ATOM 2863 N N . ALA A 1 390 ? 4.117 -42.920 -8.577 1.000 69.757 387 ALA AAA N 1
ATOM 2864 C CA . ALA A 1 390 ? 3.829 -42.320 -7.256 1.000 66.832 387 ALA AAA CA 1
ATOM 2865 C C . ALA A 1 390 ? 4.846 -42.799 -6.216 1.000 67.103 387 ALA AAA C 1
ATOM 2866 O O . ALA A 1 390 ? 5.691 -43.659 -6.536 1.000 70.407 387 ALA AAA O 1
ATOM 2868 N N . PHE A 1 391 ? 4.749 -42.260 -5.002 1.000 63.552 388 PHE AAA N 1
ATOM 2869 C CA . PHE A 1 391 ? 5.725 -42.466 -3.905 1.000 62.845 388 PHE AAA CA 1
ATOM 2870 C C . PHE A 1 391 ? 5.809 -43.957 -3.553 1.000 64.739 388 PHE AAA C 1
ATOM 2871 O O . PHE A 1 391 ? 6.919 -44.413 -3.263 1.000 68.031 388 PHE AAA O 1
ATOM 2879 N N . GLN A 1 392 ? 4.704 -44.700 -3.598 1.000 64.757 389 GLN AAA N 1
ATOM 2880 C CA . GLN A 1 392 ? 4.715 -46.165 -3.326 1.000 68.088 389 GLN AAA CA 1
ATOM 2881 C C . GLN A 1 392 ? 5.727 -46.872 -4.250 1.000 71.091 389 GLN AAA C 1
ATOM 2882 O O . GLN A 1 392 ? 6.255 -47.930 -3.848 1.000 73.381 389 GLN AAA O 1
ATOM 2888 N N . ASP A 1 393 ? 5.988 -46.323 -5.435 1.000 71.010 390 ASP AAA N 1
ATOM 2889 C CA . ASP A 1 393 ? 6.809 -46.969 -6.490 1.000 74.686 390 ASP AAA CA 1
ATOM 2890 C C . ASP A 1 393 ? 8.296 -46.870 -6.137 1.000 76.254 390 ASP AAA C 1
ATOM 2891 O O . ASP A 1 393 ? 9.089 -47.631 -6.733 1.000 79.200 390 ASP AAA O 1
ATOM 2896 N N . VAL A 1 394 ? 8.675 -45.977 -5.219 1.000 74.714 391 VAL AAA N 1
ATOM 2897 C CA . VAL A 1 394 ? 10.113 -45.714 -4.909 1.000 75.996 391 VAL AAA CA 1
ATOM 2898 C C . VAL A 1 394 ? 10.724 -46.979 -4.287 1.000 78.732 391 VAL AAA C 1
ATOM 2899 O O . VAL A 1 394 ? 11.858 -47.328 -4.669 1.000 80.295 391 VAL AAA O 1
ATOM 2903 N N . MET A 1 395 ? 9.998 -47.662 -3.397 1.000 79.165 392 MET AAA N 1
ATOM 2904 C CA . MET A 1 395 ? 10.524 -48.870 -2.713 1.000 83.115 392 MET AAA CA 1
ATOM 2905 C C . MET A 1 395 ? 10.940 -49.901 -3.763 1.000 87.248 392 MET AAA C 1
ATOM 2906 O O . MET A 1 395 ? 12.106 -50.299 -3.781 1.000 90.919 392 MET AAA O 1
ATOM 2911 N N . PRO A 1 396 ? 10.040 -50.374 -4.664 1.000 87.520 393 PRO AAA N 1
ATOM 2912 C CA . PRO A 1 396 ? 10.433 -51.342 -5.690 1.000 90.579 393 PRO AAA CA 1
ATOM 2913 C C . PRO A 1 396 ? 11.453 -50.800 -6.703 1.000 92.276 393 PRO AAA C 1
ATOM 2914 O O . PRO A 1 396 ? 12.236 -51.598 -7.190 1.000 97.053 393 PRO AAA O 1
ATOM 2918 N N . THR A 1 397 ? 11.443 -49.497 -7.001 1.000 89.437 394 THR AAA N 1
ATOM 2919 C CA . THR A 1 397 ? 12.425 -48.871 -7.928 1.000 91.393 394 THR AAA CA 1
ATOM 2920 C C . THR A 1 397 ? 13.831 -49.047 -7.340 1.000 94.341 394 THR AAA C 1
ATOM 2921 O O . THR A 1 397 ? 14.733 -49.504 -8.076 1.000 97.731 394 THR AAA O 1
ATOM 2925 N N . LEU A 1 398 ? 13.996 -48.722 -6.054 1.000 93.157 395 LEU AAA N 1
ATOM 2926 C CA . LEU A 1 398 ? 15.294 -48.816 -5.341 1.000 95.490 395 LEU AAA CA 1
ATOM 2927 C C . LEU A 1 398 ? 15.694 -50.288 -5.190 1.000 99.837 395 LEU AAA C 1
ATOM 2928 O O . LEU A 1 398 ? 16.901 -50.574 -5.308 1.000 101.838 395 LEU AAA O 1
ATOM 2933 N N . ALA A 1 399 ? 14.725 -51.183 -4.959 1.000 101.002 396 ALA AAA N 1
ATOM 2934 C CA . ALA A 1 399 ? 14.952 -52.642 -4.821 1.000 105.066 396 ALA AAA CA 1
ATOM 2935 C C . ALA A 1 399 ? 15.536 -53.184 -6.130 1.000 109.342 396 ALA AAA C 1
ATOM 2936 O O . ALA A 1 399 ? 16.590 -53.848 -6.075 1.000 113.582 396 ALA AAA O 1
ATOM 2938 N N . GLU A 1 400 ? 14.893 -52.892 -7.264 1.000 109.270 397 GLU AAA N 1
ATOM 2939 C CA . GLU A 1 400 ? 15.382 -53.319 -8.603 1.000 113.202 397 GLU AAA CA 1
ATOM 2940 C C . GLU A 1 400 ? 16.781 -52.732 -8.832 1.000 114.909 397 GLU AAA C 1
ATOM 2941 O O . GLU A 1 400 ? 17.668 -53.487 -9.274 1.000 118.820 397 GLU AAA O 1
ATOM 2947 N N . LEU A 1 401 ? 16.966 -51.449 -8.503 1.000 111.788 398 LEU AAA N 1
ATOM 2948 C CA . LEU A 1 401 ? 18.228 -50.687 -8.718 1.000 112.789 398 LEU AAA CA 1
ATOM 2949 C C . LEU A 1 401 ? 19.378 -51.336 -7.924 1.000 115.371 398 LEU AAA C 1
ATOM 2950 O O . LEU A 1 401 ? 20.450 -51.543 -8.521 1.000 118.808 398 LEU AAA O 1
ATOM 2955 N N . ALA A 1 402 ? 19.164 -51.669 -6.644 1.000 113.703 399 ALA AAA N 1
ATOM 2956 C CA . ALA A 1 402 ? 20.202 -52.189 -5.715 1.000 115.738 399 ALA AAA CA 1
ATOM 2957 C C . ALA A 1 402 ? 20.332 -53.715 -5.826 1.000 119.835 399 ALA AAA C 1
ATOM 2958 O O . ALA A 1 402 ? 21.252 -54.268 -5.187 1.000 122.439 399 ALA AAA O 1
ATOM 2960 N N . GLY A 1 403 ? 19.445 -54.369 -6.585 1.000 120.021 400 GLY AAA N 1
ATOM 2961 C CA . GLY A 1 403 ? 19.515 -55.808 -6.906 1.000 123.789 400 GLY AAA CA 1
ATOM 2962 C C . GLY A 1 403 ? 19.175 -56.692 -5.718 1.000 123.464 400 GLY AAA C 1
ATOM 2963 O O . GLY A 1 403 ? 19.822 -57.751 -5.586 1.000 128.756 400 GLY AAA O 1
ATOM 2964 N N . ILE A 1 404 ? 18.186 -56.298 -4.905 1.000 118.276 401 ILE AAA N 1
ATOM 2965 C CA . ILE A 1 404 ? 17.666 -57.095 -3.751 1.000 117.876 401 ILE AAA CA 1
ATOM 2966 C C . ILE A 1 404 ? 16.169 -57.334 -3.975 1.000 114.584 401 ILE AAA C 1
ATOM 2967 O O . ILE A 1 404 ? 15.536 -56.463 -4.577 1.000 111.574 401 ILE AAA O 1
ATOM 2972 N N . THR A 1 405 ? 15.628 -58.469 -3.522 1.000 115.483 402 THR AAA N 1
ATOM 2973 C CA . THR A 1 405 ? 14.190 -58.808 -3.683 1.000 114.191 402 THR AAA CA 1
ATOM 2974 C C . THR A 1 405 ? 13.363 -57.768 -2.921 1.000 109.487 402 THR AAA C 1
ATOM 2975 O O . THR A 1 405 ? 13.695 -57.464 -1.756 1.000 109.272 402 THR AAA O 1
ATOM 2979 N N . CYS A 1 406 ? 12.350 -57.224 -3.592 1.000 106.646 403 CYS AAA N 1
ATOM 2980 C CA . CYS A 1 406 ? 11.443 -56.169 -3.087 1.000 101.497 403 CYS AAA CA 1
ATOM 2981 C C . CYS A 1 406 ? 10.579 -56.715 -1.953 1.000 100.466 403 CYS AAA C 1
ATOM 2982 O O . CYS A 1 406 ? 9.999 -57.793 -2.078 1.000 101.490 403 CYS AAA O 1
ATOM 2985 N N . PRO A 1 407 ? 10.485 -56.006 -0.803 1.000 97.721 404 PRO AAA N 1
ATOM 2986 C CA . PRO A 1 407 ? 9.513 -56.352 0.235 1.000 96.288 404 PRO AAA CA 1
ATOM 2987 C C . PRO A 1 407 ? 8.082 -56.194 -0.269 1.000 94.111 404 PRO AAA C 1
ATOM 2988 O O . PRO A 1 407 ? 7.866 -55.687 -1.370 1.000 92.819 404 PRO AAA O 1
ATOM 2992 N N . PRO A 1 408 ? 7.064 -56.624 0.512 1.000 93.392 405 PRO AAA N 1
ATOM 2993 C CA . PRO A 1 408 ? 5.668 -56.343 0.165 1.000 90.939 405 PRO AAA CA 1
ATOM 2994 C C . PRO A 1 408 ? 5.479 -54.839 -0.111 1.000 86.916 405 PRO AAA C 1
ATOM 2995 O O . PRO A 1 408 ? 6.063 -54.037 0.602 1.000 86.502 405 PRO AAA O 1
ATOM 2999 N N . THR A 1 409 ? 4.706 -54.487 -1.143 1.000 84.313 406 THR AAA N 1
ATOM 3000 C CA . THR A 1 409 ? 4.537 -53.092 -1.630 1.000 80.539 406 THR AAA CA 1
ATOM 3001 C C . THR A 1 409 ? 3.255 -52.977 -2.468 1.000 79.352 406 THR AAA C 1
ATOM 3002 O O . THR A 1 409 ? 2.812 -54.000 -3.021 1.000 81.348 406 THR AAA O 1
ATOM 3006 N N . ASP A 1 410 ? 2.692 -51.768 -2.547 1.000 76.238 407 ASP AAA N 1
ATOM 3007 C CA . ASP A 1 410 ? 1.610 -51.384 -3.497 1.000 74.700 407 ASP AAA CA 1
ATOM 3008 C C . ASP A 1 410 ? 2.247 -50.787 -4.758 1.000 74.391 407 ASP AAA C 1
ATOM 3009 O O . ASP A 1 410 ? 1.509 -50.506 -5.714 1.000 73.754 407 ASP AAA O 1
ATOM 3014 N N . GLY A 1 411 ? 3.569 -50.612 -4.755 1.000 75.381 408 GLY AAA N 1
ATOM 3015 C CA . GLY A 1 411 ? 4.307 -49.890 -5.805 1.000 76.430 408 GLY AAA CA 1
ATOM 3016 C C . GLY A 1 411 ? 4.675 -50.778 -6.982 1.000 80.471 408 GLY AAA C 1
ATOM 3017 O O . GLY A 1 411 ? 4.568 -52.022 -6.871 1.000 82.413 408 GLY AAA O 1
ATOM 3018 N N . ILE A 1 412 ? 5.086 -50.142 -8.079 1.000 81.753 409 ILE AAA N 1
ATOM 3019 C CA . ILE A 1 412 ? 5.642 -50.780 -9.305 1.000 85.706 409 ILE AAA CA 1
ATOM 3020 C C . ILE A 1 412 ? 6.900 -50.001 -9.686 1.000 86.185 409 ILE AAA C 1
ATOM 3021 O O . ILE A 1 412 ? 6.794 -48.768 -9.843 1.000 82.796 409 ILE AAA O 1
ATOM 3026 N N . SER A 1 413 ? 8.025 -50.704 -9.854 1.000 90.126 410 SER AAA N 1
ATOM 3027 C CA . SER A 1 413 ? 9.328 -50.119 -10.261 1.000 91.573 410 SER AAA CA 1
ATOM 3028 C C . SER A 1 413 ? 9.130 -49.241 -11.498 1.000 91.714 410 SER AAA C 1
ATOM 3029 O O . SER A 1 413 ? 8.468 -49.707 -12.437 1.000 92.952 410 SER AAA O 1
ATOM 3032 N N . PHE A 1 414 ? 9.674 -48.021 -11.492 1.000 91.342 411 PHE AAA N 1
ATOM 3033 C CA . PHE A 1 414 ? 9.743 -47.144 -12.691 1.000 92.357 411 PHE AAA CA 1
ATOM 3034 C C . PHE A 1 414 ? 11.198 -47.038 -13.175 1.000 95.577 411 PHE AAA C 1
ATOM 3035 O O . PHE A 1 414 ? 11.488 -46.140 -13.994 1.000 96.430 411 PHE AAA O 1
ATOM 3043 N N . LEU A 1 415 ? 12.074 -47.958 -12.747 1.000 97.869 412 LEU AAA N 1
ATOM 3044 C CA . LEU A 1 415 ? 13.485 -48.031 -13.223 1.000 101.175 412 LEU AAA CA 1
ATOM 3045 C C . LEU A 1 415 ? 13.511 -48.205 -14.743 1.000 103.619 412 LEU AAA C 1
ATOM 3046 O O . LEU A 1 415 ? 14.303 -47.545 -15.417 1.000 104.055 412 LEU AAA O 1
ATOM 3051 N N . PRO A 1 416 ? 12.672 -49.088 -15.344 1.000 105.079 413 PRO AAA N 1
ATOM 3052 C CA . PRO A 1 416 ? 12.672 -49.263 -16.800 1.000 108.337 413 PRO AAA CA 1
ATOM 3053 C C . PRO A 1 416 ? 12.472 -47.935 -17.552 1.000 107.106 413 PRO AAA C 1
ATOM 3054 O O . PRO A 1 416 ? 13.162 -47.721 -18.527 1.000 109.217 413 PRO AAA O 1
ATOM 3058 N N . THR A 1 417 ? 11.566 -47.075 -17.071 1.000 103.427 414 THR AAA N 1
ATOM 3059 C CA . THR A 1 417 ? 11.337 -45.702 -17.600 1.000 102.209 414 THR AAA CA 1
ATOM 3060 C C . THR A 1 417 ? 12.630 -44.884 -17.478 1.000 104.151 414 THR AAA C 1
ATOM 3061 O O . THR A 1 417 ? 13.011 -44.235 -18.473 1.000 106.745 414 THR AAA O 1
ATOM 3065 N N . LEU A 1 418 ? 13.286 -44.929 -16.315 1.000 103.998 415 LEU AAA N 1
ATOM 3066 C CA . LEU A 1 418 ? 14.519 -44.143 -16.034 1.000 105.714 415 LEU AAA CA 1
ATOM 3067 C C . LEU A 1 418 ? 15.622 -44.541 -17.021 1.000 110.553 415 LEU AAA C 1
ATOM 3068 O O . LEU A 1 418 ? 16.358 -43.639 -17.457 1.000 111.823 415 LEU AAA O 1
ATOM 3073 N N . LEU A 1 419 ? 15.722 -45.831 -17.366 1.000 114.560 416 LEU AAA N 1
ATOM 3074 C CA . LEU A 1 419 ? 16.799 -46.386 -18.236 1.000 120.156 416 LEU AAA CA 1
ATOM 3075 C C . LEU A 1 419 ? 16.364 -46.437 -19.710 1.000 123.283 416 LEU AAA C 1
ATOM 3076 O O . LEU A 1 419 ? 17.173 -46.911 -20.531 1.000 126.884 416 LEU AAA O 1
ATOM 3081 N N . GLY A 1 420 ? 15.152 -45.968 -20.035 1.000 122.078 417 GLY AAA N 1
ATOM 3082 C CA . GLY A 1 420 ? 14.622 -45.906 -21.415 1.000 123.797 417 GLY AAA CA 1
ATOM 3083 C C . GLY A 1 420 ? 14.315 -47.281 -21.989 1.000 126.887 417 GLY AAA C 1
ATOM 3084 O O . GLY A 1 420 ? 14.487 -47.453 -23.208 1.000 130.815 417 GLY AAA O 1
ATOM 3085 N N . LYS A 1 421 ? 13.877 -48.225 -21.147 1.000 126.522 418 LYS AAA N 1
ATOM 3086 C CA . LYS A 1 421 ? 13.425 -49.588 -21.547 1.000 129.967 418 LYS AAA CA 1
ATOM 3087 C C . LYS A 1 421 ? 11.905 -49.664 -21.355 1.000 128.146 418 LYS AAA C 1
ATOM 3088 O O . LYS A 1 421 ? 11.431 -50.565 -20.627 1.000 127.246 418 LYS AAA O 1
ATOM 3094 N N . LYS A 1 422 ? 11.189 -48.744 -22.012 1.000 128.747 419 LYS AAA N 1
ATOM 3095 C CA . LYS A 1 422 ? 9.731 -48.481 -21.858 1.000 126.761 419 LYS AAA CA 1
ATOM 3096 C C . LYS A 1 422 ? 8.928 -49.747 -22.174 1.000 126.830 419 LYS AAA C 1
ATOM 3097 O O . LYS A 1 422 ? 7.844 -49.905 -21.570 1.000 123.436 419 LYS AAA O 1
ATOM 3103 N N . GLY A 1 423 ? 9.436 -50.592 -23.086 1.000 129.325 420 GLY AAA N 1
ATOM 3104 C CA . GLY A 1 423 ? 8.895 -51.928 -23.414 1.000 129.197 420 GLY AAA CA 1
ATOM 3105 C C . GLY A 1 423 ? 8.580 -52.752 -22.172 1.000 126.063 420 GLY AAA C 1
ATOM 3106 O O . GLY A 1 423 ? 7.539 -53.450 -22.187 1.000 124.505 420 GLY AAA O 1
ATOM 3107 N N . LYS A 1 424 ? 9.425 -52.669 -21.130 1.000 123.827 421 LYS AAA N 1
ATOM 3108 C CA . LYS A 1 424 ? 9.327 -53.497 -19.890 1.000 121.210 421 LYS AAA CA 1
ATOM 3109 C C . LYS A 1 424 ? 8.864 -52.657 -18.688 1.000 114.718 421 LYS AAA C 1
ATOM 3110 O O . LYS A 1 424 ? 9.097 -53.089 -17.539 1.000 113.208 421 LYS AAA O 1
ATOM 3116 N N . GLN A 1 425 ? 8.183 -51.533 -18.931 1.000 109.977 422 GLN AAA N 1
ATOM 3117 C CA . GLN A 1 425 ? 7.578 -50.682 -17.868 1.000 103.744 422 GLN AAA CA 1
ATOM 3118 C C . GLN A 1 425 ? 6.142 -51.146 -17.605 1.000 101.109 422 GLN AAA C 1
ATOM 3119 O O . GLN A 1 425 ? 5.268 -50.867 -18.447 1.000 101.080 422 GLN AAA O 1
ATOM 3125 N N . LYS A 1 426 ? 5.909 -51.821 -16.480 1.000 99.860 423 LYS AAA N 1
ATOM 3126 C CA . LYS A 1 426 ? 4.550 -52.229 -16.037 1.000 98.273 423 LYS AAA CA 1
ATOM 3127 C C . LYS A 1 426 ? 3.783 -50.969 -15.620 1.000 93.643 423 LYS AAA C 1
ATOM 3128 O O . LYS A 1 426 ? 4.423 -49.995 -15.178 1.000 90.967 423 LYS AAA O 1
ATOM 3134 N N . GLU A 1 427 ? 2.461 -50.994 -15.780 1.000 92.119 424 GLU AAA N 1
ATOM 3135 C CA . GLU A 1 427 ? 1.553 -49.839 -15.553 1.000 87.824 424 GLU AAA CA 1
ATOM 3136 C C . GLU A 1 427 ? 0.588 -50.195 -14.420 1.000 84.757 424 GLU AAA C 1
ATOM 3137 O O . GLU A 1 427 ? 0.132 -51.355 -14.383 1.000 85.631 424 GLU AAA O 1
ATOM 3143 N N . HIS A 1 428 ? 0.302 -49.236 -13.534 1.000 80.538 425 HIS AAA N 1
ATOM 3144 C CA . HIS A 1 428 ? -0.823 -49.293 -12.564 1.000 77.375 425 HIS AAA CA 1
ATOM 3145 C C . HIS A 1 428 ? -2.142 -49.332 -13.341 1.000 76.374 425 HIS AAA C 1
ATOM 3146 O O . HIS A 1 428 ? -2.317 -48.467 -14.220 1.000 74.214 425 HIS AAA O 1
ATOM 3153 N N . THR A 1 429 ? -3.041 -50.259 -13.004 1.000 77.124 426 THR AAA N 1
ATOM 3154 C CA . THR A 1 429 ? -4.454 -50.248 -13.467 1.000 76.891 426 THR AAA CA 1
ATOM 3155 C C . THR A 1 429 ? -5.084 -48.905 -13.065 1.000 73.582 426 THR AAA C 1
ATOM 3156 O O . THR A 1 429 ? -5.704 -48.256 -13.929 1.000 73.723 426 THR AAA O 1
ATOM 3160 N N . TYR A 1 430 ? -4.911 -48.497 -11.806 1.000 71.466 427 TYR AAA N 1
ATOM 3161 C CA . TYR A 1 430 ? -5.394 -47.202 -11.260 1.000 68.112 427 TYR AAA CA 1
ATOM 3162 C C . TYR A 1 430 ? -4.558 -46.818 -10.034 1.000 66.603 427 TYR AAA C 1
ATOM 3163 O O . TYR A 1 430 ? -3.862 -47.686 -9.477 1.000 67.389 427 TYR AAA O 1
ATOM 3172 N N . LEU A 1 431 ? -4.628 -45.545 -9.644 1.000 62.792 428 LEU AAA N 1
ATOM 3173 C CA . LEU A 1 431 ? -4.065 -45.019 -8.381 1.000 60.602 428 LEU AAA CA 1
ATOM 3174 C C . LEU A 1 431 ? -5.237 -44.550 -7.519 1.000 59.724 428 LEU AAA C 1
ATOM 3175 O O . LEU A 1 431 ? -6.243 -44.038 -8.105 1.000 60.902 428 LEU AAA O 1
ATOM 3180 N N . TYR A 1 432 ? -5.111 -44.743 -6.201 1.000 57.708 429 TYR AAA N 1
ATOM 3181 C CA . TYR A 1 432 ? -6.080 -44.337 -5.152 1.000 56.056 429 TYR AAA CA 1
ATOM 3182 C C . TYR A 1 432 ? -5.355 -43.473 -4.124 1.000 54.728 429 TYR AAA C 1
ATOM 3183 O O . TYR A 1 432 ? -4.181 -43.773 -3.803 1.000 54.978 429 TYR AAA O 1
ATOM 3192 N N . TRP A 1 433 ? -6.032 -42.425 -3.652 1.000 53.249 430 TRP AAA N 1
ATOM 3193 C CA . TRP A 1 433 ? -5.588 -41.558 -2.530 1.000 51.875 430 TRP AAA CA 1
ATOM 3194 C C . TRP A 1 433 ? -6.749 -41.405 -1.556 1.000 51.112 430 TRP AAA C 1
ATOM 3195 O O . TRP A 1 433 ? -7.898 -41.308 -2.012 1.000 50.614 430 TRP AAA O 1
ATOM 3206 N N . GLU A 1 434 ? -6.461 -41.380 -0.259 1.000 52.617 431 GLU AAA N 1
ATOM 3207 C CA . GLU A 1 434 ? -7.416 -40.833 0.735 1.000 51.871 431 GLU AAA CA 1
ATOM 3208 C C . GLU A 1 434 ? -6.663 -39.894 1.671 1.000 51.042 431 GLU AAA C 1
ATOM 3209 O O . GLU A 1 434 ? -5.471 -40.121 1.930 1.000 53.353 431 GLU AAA O 1
ATOM 3215 N N . TYR A 1 435 ? -7.334 -38.813 2.045 1.000 50.610 432 TYR AAA N 1
ATOM 3216 C CA . TYR A 1 435 ? -6.892 -37.842 3.064 1.000 49.777 432 TYR AAA CA 1
ATOM 3217 C C . TYR A 1 435 ? -8.068 -37.656 4.010 1.000 51.108 432 TYR AAA C 1
ATOM 3218 O O . TYR A 1 435 ? -8.918 -36.793 3.793 1.000 50.596 432 TYR AAA O 1
ATOM 3227 N N . PRO A 1 436 ? -8.162 -38.505 5.060 1.000 53.567 433 PRO AAA N 1
ATOM 3228 C CA . PRO A 1 436 ? -9.254 -38.427 6.027 1.000 54.415 433 PRO AAA CA 1
ATOM 3229 C C . PRO A 1 436 ? -8.964 -37.408 7.140 1.000 54.995 433 PRO AAA C 1
ATOM 3230 O O . PRO A 1 436 ? -8.972 -37.785 8.290 1.000 56.110 433 PRO AAA O 1
ATOM 3234 N N . ASP A 1 437 ? -8.717 -36.148 6.771 1.000 55.006 434 ASP AAA N 1
ATOM 3235 C CA . ASP A 1 437 ? -8.567 -35.018 7.725 1.000 54.719 434 ASP AAA CA 1
ATOM 3236 C C . ASP A 1 437 ? -9.868 -34.902 8.514 1.000 56.352 434 ASP AAA C 1
ATOM 3237 O O . ASP A 1 437 ? -10.907 -35.348 8.040 1.000 57.980 434 ASP AAA O 1
ATOM 3242 N N . PRO A 1 438 ? -9.855 -34.321 9.737 1.000 58.089 435 PRO AAA N 1
ATOM 3243 C CA . PRO A 1 438 ? -11.050 -34.282 10.584 1.000 60.520 435 PRO AAA CA 1
ATOM 3244 C C . PRO A 1 438 ? -12.204 -33.440 10.017 1.000 60.816 435 PRO AAA C 1
ATOM 3245 O O . PRO A 1 438 ? -13.338 -33.756 10.297 1.000 61.924 435 PRO AAA O 1
ATOM 3249 N N . ARG A 1 439 ? -11.885 -32.392 9.258 1.000 61.807 436 ARG AAA N 1
ATOM 3250 C CA . ARG A 1 439 ? -12.828 -31.302 8.886 1.000 64.549 436 ARG AAA CA 1
ATOM 3251 C C . ARG A 1 439 ? -13.507 -31.608 7.536 1.000 61.618 436 ARG AAA C 1
ATOM 3252 O O . ARG A 1 439 ? -14.737 -31.391 7.428 1.000 61.743 436 ARG AAA O 1
ATOM 3260 N N . ILE A 1 440 ? -12.761 -32.085 6.531 1.000 55.660 437 ILE AAA N 1
ATOM 3261 C CA . ILE A 1 440 ? -13.267 -32.160 5.126 1.000 52.473 437 ILE AAA CA 1
ATOM 3262 C C . ILE A 1 440 ? -13.383 -33.625 4.685 1.000 49.794 437 ILE AAA C 1
ATOM 3263 O O . ILE A 1 440 ? -14.519 -34.077 4.474 1.000 48.825 437 ILE AAA O 1
ATOM 3268 N N . GLY A 1 441 ? -12.267 -34.344 4.576 1.000 48.210 438 GLY AAA N 1
ATOM 3269 C CA . GLY A 1 441 ? -12.257 -35.776 4.214 1.000 48.573 438 GLY AAA CA 1
ATOM 3270 C C . GLY A 1 441 ? -12.329 -35.976 2.708 1.000 46.805 438 GLY AAA C 1
ATOM 3271 O O . GLY A 1 441 ? -13.305 -35.521 2.104 1.000 46.180 438 GLY AAA O 1
ATOM 3272 N N . ASN A 1 442 ? -11.333 -36.651 2.132 1.000 46.851 439 ASN AAA N 1
ATOM 3273 C CA . ASN A 1 442 ? -11.113 -36.715 0.664 1.000 46.742 439 ASN AAA CA 1
ATOM 3274 C C . ASN A 1 442 ? -10.768 -38.145 0.231 1.000 47.967 439 ASN AAA C 1
ATOM 3275 O O . ASN A 1 442 ? -10.009 -38.814 0.951 1.000 49.595 439 ASN AAA O 1
ATOM 3280 N N . LYS A 1 443 ? -11.301 -38.570 -0.917 1.000 47.325 440 LYS AAA N 1
ATOM 3281 C CA . LYS A 1 443 ? -10.877 -39.775 -1.673 1.000 48.646 440 LYS AAA CA 1
ATOM 3282 C C . LYS A 1 443 ? -10.758 -39.412 -3.162 1.000 49.128 440 LYS AAA C 1
ATOM 3283 O O . LYS A 1 443 ? -11.525 -38.550 -3.635 1.000 48.175 440 LYS AAA O 1
ATOM 3289 N N . ALA A 1 444 ? -9.829 -40.041 -3.877 1.000 50.436 441 ALA AAA N 1
ATOM 3290 C CA . ALA A 1 444 ? -9.610 -39.820 -5.325 1.000 51.631 441 ALA AAA CA 1
ATOM 3291 C C . ALA A 1 444 ? -9.161 -41.116 -6.003 1.000 53.129 441 ALA AAA C 1
ATOM 3292 O O . ALA A 1 444 ? -8.495 -41.936 -5.358 1.000 53.806 441 ALA AAA O 1
ATOM 3294 N N . ILE A 1 445 ? -9.542 -41.261 -7.268 1.000 54.359 442 ILE AAA N 1
ATOM 3295 C CA . ILE A 1 445 ? -9.081 -42.320 -8.209 1.000 56.790 442 ILE AAA CA 1
ATOM 3296 C C . ILE A 1 445 ? -8.524 -41.620 -9.450 1.000 55.600 442 ILE AAA C 1
ATOM 3297 O O . ILE A 1 445 ? -9.155 -40.662 -9.912 1.000 52.749 442 ILE AAA O 1
ATOM 3302 N N . ARG A 1 446 ? -7.388 -42.086 -9.958 1.000 56.839 443 ARG AAA N 1
ATOM 3303 C CA . ARG A 1 446 ? -6.993 -41.846 -11.364 1.000 58.089 443 ARG AAA CA 1
ATOM 3304 C C . ARG A 1 446 ? -6.877 -43.194 -12.080 1.000 60.951 443 ARG AAA C 1
ATOM 3305 O O . ARG A 1 446 ? -6.155 -44.077 -11.588 1.000 61.827 443 ARG AAA O 1
ATOM 3313 N N . MET A 1 447 ? -7.571 -43.321 -13.214 1.000 62.663 444 MET AAA N 1
ATOM 3314 C CA . MET A 1 447 ? -7.510 -44.480 -14.134 1.000 64.524 444 MET AAA CA 1
ATOM 3315 C C . MET A 1 447 ? -7.464 -43.911 -15.549 1.000 65.645 444 MET AAA C 1
ATOM 3316 O O . MET A 1 447 ? -8.522 -43.463 -16.037 1.000 66.393 444 MET AAA O 1
ATOM 3321 N N . GLY A 1 448 ? -6.271 -43.893 -16.151 1.000 66.258 445 GLY AAA N 1
ATOM 3322 C CA . GLY A 1 448 ? -6.014 -43.276 -17.463 1.000 66.704 445 GLY AAA CA 1
ATOM 3323 C C . GLY A 1 448 ? -6.249 -41.779 -17.411 1.000 64.267 445 GLY AAA C 1
ATOM 3324 O O . GLY A 1 448 ? -5.714 -41.119 -16.481 1.000 62.865 445 GLY AAA O 1
ATOM 3325 N N . LYS A 1 449 ? -7.057 -41.261 -18.336 1.000 62.949 446 LYS AAA N 1
ATOM 3326 C CA . LYS A 1 449 ? -7.373 -39.812 -18.431 1.000 61.977 446 LYS AAA CA 1
ATOM 3327 C C . LYS A 1 449 ? -8.408 -39.397 -17.371 1.000 59.409 446 LYS AAA C 1
ATOM 3328 O O . LYS A 1 449 ? -8.565 -38.183 -17.165 1.000 57.127 446 LYS AAA O 1
ATOM 3334 N N . TRP A 1 450 ? -9.075 -40.355 -16.713 1.000 58.739 447 TRP AAA N 1
ATOM 3335 C CA . TRP A 1 450 ? -10.213 -40.106 -15.787 1.000 56.482 447 TRP AAA CA 1
ATOM 3336 C C . TRP A 1 450 ? -9.710 -39.913 -14.347 1.000 56.257 447 TRP AAA C 1
ATOM 3337 O O . TRP A 1 450 ? -8.858 -40.689 -13.880 1.000 57.161 447 TRP AAA O 1
ATOM 3348 N N . LYS A 1 451 ? -10.248 -38.899 -13.671 1.000 54.977 448 LYS AAA N 1
ATOM 3349 C CA . LYS A 1 451 ? -9.868 -38.488 -12.297 1.000 53.259 448 LYS AAA CA 1
ATOM 3350 C C . LYS A 1 451 ? -11.159 -38.258 -11.511 1.000 51.117 448 LYS AAA C 1
ATOM 3351 O O . LYS A 1 451 ? -11.904 -37.330 -11.856 1.000 49.746 448 LYS AAA O 1
ATOM 3357 N N . GLY A 1 452 ? -11.429 -39.126 -10.538 1.000 50.925 449 GLY AAA N 1
ATOM 3358 C CA . GLY A 1 452 ? -12.590 -39.025 -9.641 1.000 50.677 449 GLY AAA CA 1
ATOM 3359 C C . GLY A 1 452 ? -12.168 -38.491 -8.285 1.000 49.342 449 GLY AAA C 1
ATOM 3360 O O . GLY A 1 452 ? -11.124 -38.938 -7.785 1.000 49.664 449 GLY AAA O 1
ATOM 3361 N N . ILE A 1 453 ? -12.940 -37.558 -7.721 1.000 48.789 450 ILE AAA N 1
ATOM 3362 C CA . ILE A 1 453 ? -12.728 -36.996 -6.356 1.000 47.471 450 ILE AAA CA 1
ATOM 3363 C C . ILE A 1 453 ? -14.055 -37.029 -5.597 1.000 48.231 450 ILE AAA C 1
ATOM 3364 O O . ILE A 1 453 ? -15.076 -36.613 -6.176 1.000 48.733 450 ILE AAA O 1
ATOM 3369 N N . ILE A 1 454 ? -14.023 -37.505 -4.349 1.000 48.811 451 ILE AAA N 1
ATOM 3370 C CA . ILE A 1 454 ? -15.092 -37.292 -3.331 1.000 49.153 451 ILE AAA CA 1
ATOM 3371 C C . ILE A 1 454 ? -14.475 -36.458 -2.211 1.000 48.471 451 ILE AAA C 1
ATOM 3372 O O . ILE A 1 454 ? -13.518 -36.949 -1.576 1.000 50.090 451 ILE AAA O 1
ATOM 3377 N N . THR A 1 455 ? -14.970 -35.235 -2.017 1.000 47.391 452 THR AAA N 1
ATOM 3378 C CA . THR A 1 455 ? -14.532 -34.318 -0.935 1.000 47.607 452 THR AAA CA 1
ATOM 3379 C C . THR A 1 455 ? -15.754 -34.046 -0.050 1.000 49.292 452 THR AAA C 1
ATOM 3380 O O . THR A 1 455 ? -16.849 -34.563 -0.382 1.000 48.430 452 THR AAA O 1
ATOM 3384 N N . ASP A 1 456 ? -15.552 -33.318 1.056 1.000 50.549 453 ASP AAA N 1
ATOM 3385 C CA . ASP A 1 456 ? -16.599 -32.986 2.061 1.000 51.773 453 ASP AAA CA 1
ATOM 3386 C C . ASP A 1 456 ? -17.224 -34.287 2.581 1.000 51.349 453 ASP AAA C 1
ATOM 3387 O O . ASP A 1 456 ? -18.440 -34.306 2.805 1.000 52.587 453 ASP AAA O 1
ATOM 3392 N N . ILE A 1 457 ? -16.426 -35.341 2.761 1.000 50.580 454 ILE AAA N 1
ATOM 3393 C CA . ILE A 1 457 ? -16.920 -36.668 3.237 1.000 52.659 454 ILE AAA CA 1
ATOM 3394 C C . ILE A 1 457 ? -17.393 -36.536 4.700 1.000 55.335 454 ILE AAA C 1
ATOM 3395 O O . ILE A 1 457 ? -18.452 -37.096 5.029 1.000 55.598 454 ILE AAA O 1
ATOM 3400 N N . ARG A 1 458 ? -16.668 -35.779 5.531 1.000 56.287 455 ARG AAA N 1
ATOM 3401 C CA . ARG A 1 458 ? -16.997 -35.556 6.969 1.000 59.986 455 ARG AAA CA 1
ATOM 3402 C C . ARG A 1 458 ? -18.328 -34.806 7.117 1.000 62.010 455 ARG AAA C 1
ATOM 3403 O O . ARG A 1 458 ? -18.929 -34.927 8.176 1.000 61.601 455 ARG AAA O 1
ATOM 3411 N N . LYS A 1 459 ? -18.768 -34.071 6.086 1.000 63.979 456 LYS AAA N 1
ATOM 3412 C CA . LYS A 1 459 ? -20.085 -33.379 6.046 1.000 65.859 456 LYS AAA CA 1
ATOM 3413 C C . LYS A 1 459 ? -21.148 -34.314 5.448 1.000 64.693 456 LYS AAA C 1
ATOM 3414 O O . LYS A 1 459 ? -22.268 -33.837 5.204 1.000 65.207 456 LYS AAA O 1
ATOM 3420 N N . GLY A 1 460 ? -20.810 -35.587 5.197 1.000 63.091 457 GLY AAA N 1
ATOM 3421 C CA . GLY A 1 460 ? -21.739 -36.616 4.684 1.000 63.206 457 GLY AAA CA 1
ATOM 3422 C C . GLY A 1 460 ? -21.976 -36.536 3.175 1.000 62.343 457 GLY AAA C 1
ATOM 3423 O O . GLY A 1 460 ? -23.027 -37.028 2.711 1.000 63.690 457 GLY AAA O 1
ATOM 3424 N N . ASN A 1 461 ? -21.055 -35.947 2.407 1.000 58.553 458 ASN AAA N 1
ATOM 3425 C CA . ASN A 1 461 ? -21.096 -36.026 0.923 1.000 56.824 458 ASN AAA CA 1
ATOM 3426 C C . ASN A 1 461 ? -20.513 -37.372 0.482 1.000 55.502 458 ASN AAA C 1
ATOM 3427 O O . ASN A 1 461 ? -19.454 -37.761 0.998 1.000 54.230 458 ASN AAA O 1
ATOM 3432 N N . THR A 1 462 ? -21.193 -38.047 -0.442 1.000 56.729 459 THR AAA N 1
ATOM 3433 C CA . THR A 1 462 ? -20.715 -39.267 -1.148 1.000 57.205 459 THR AAA CA 1
ATOM 3434 C C . THR A 1 462 ? -20.681 -39.016 -2.663 1.000 57.225 459 THR AAA C 1
ATOM 3435 O O . THR A 1 462 ? -20.209 -39.909 -3.398 1.000 57.954 459 THR AAA O 1
ATOM 3439 N N . GLN A 1 463 ? -21.156 -37.854 -3.116 1.000 55.918 460 GLN AAA N 1
ATOM 3440 C CA . GLN A 1 463 ? -21.233 -37.525 -4.557 1.000 55.867 460 GLN AAA CA 1
ATOM 3441 C C . GLN A 1 463 ? -19.826 -37.290 -5.105 1.000 52.613 460 GLN AAA C 1
ATOM 3442 O O . GLN A 1 463 ? -19.107 -36.440 -4.553 1.000 50.145 460 GLN AAA O 1
ATOM 3448 N N . MET A 1 464 ? -19.475 -38.004 -6.173 1.000 51.369 461 MET AAA N 1
ATOM 3449 C CA . MET A 1 464 ? -18.143 -37.935 -6.816 1.000 50.189 461 MET AAA CA 1
ATOM 3450 C C . MET A 1 464 ? -18.160 -36.877 -7.922 1.000 49.652 461 MET AAA C 1
ATOM 3451 O O . MET A 1 464 ? -19.155 -36.780 -8.668 1.000 49.822 461 MET AAA O 1
ATOM 3456 N N . GLN A 1 465 ? -17.075 -36.119 -8.018 1.000 48.925 462 GLN AAA N 1
ATOM 3457 C CA . GLN A 1 465 ? -16.785 -35.219 -9.159 1.000 48.865 462 GLN AAA CA 1
ATOM 3458 C C . GLN A 1 465 ? -15.830 -35.977 -10.084 1.000 48.352 462 GLN AAA C 1
ATOM 3459 O O . GLN A 1 465 ? -14.972 -36.707 -9.551 1.000 47.334 462 GLN AAA O 1
ATOM 3465 N N . LEU A 1 466 ? -16.008 -35.848 -11.404 1.000 47.986 463 LEU AAA N 1
ATOM 3466 C CA . LEU A 1 466 ? -15.242 -36.602 -12.431 1.000 48.541 463 LEU AAA CA 1
ATOM 3467 C C . LEU A 1 466 ? -14.674 -35.615 -13.444 1.000 48.837 463 LEU AAA C 1
ATOM 3468 O O . LEU A 1 466 ? -15.461 -34.826 -14.006 1.000 48.934 463 LEU AAA O 1
ATOM 3473 N N . TYR A 1 467 ? -13.365 -35.666 -13.680 1.000 48.943 464 TYR AAA N 1
ATOM 3474 C CA . TYR A 1 467 ? -12.675 -34.779 -14.645 1.000 50.028 464 TYR AAA CA 1
ATOM 3475 C C . TYR A 1 467 ? -11.928 -35.646 -15.658 1.000 51.158 464 TYR AAA C 1
ATOM 3476 O O . TYR A 1 467 ? -11.347 -36.687 -15.289 1.000 50.260 464 TYR AAA O 1
ATOM 3485 N N . ASN A 1 468 ? -11.984 -35.235 -16.926 1.000 52.115 465 ASN AAA N 1
ATOM 3486 C CA . ASN A 1 468 ? -11.119 -35.774 -18.005 1.000 54.262 465 ASN AAA CA 1
ATOM 3487 C C . ASN A 1 468 ? -9.836 -34.941 -18.005 1.000 54.279 465 ASN AAA C 1
ATOM 3488 O O . ASN A 1 468 ? -9.900 -33.794 -18.415 1.000 54.254 465 ASN AAA O 1
ATOM 3493 N N . LEU A 1 469 ? -8.720 -35.493 -17.528 1.000 54.855 466 LEU AAA N 1
ATOM 3494 C CA . LEU A 1 469 ? -7.413 -34.780 -17.432 1.000 56.008 466 LEU AAA CA 1
ATOM 3495 C C . LEU A 1 469 ? -6.823 -34.516 -18.822 1.000 59.030 466 LEU AAA C 1
ATOM 3496 O O . LEU A 1 469 ? -5.912 -33.679 -18.916 1.000 61.100 466 LEU AAA O 1
ATOM 3501 N N . GLU A 1 470 ? -7.290 -35.218 -19.857 1.000 60.949 467 GLU AAA N 1
ATOM 3502 C CA . GLU A 1 470 ? -6.839 -34.985 -21.252 1.000 63.724 467 GLU AAA CA 1
ATOM 3503 C C . GLU A 1 470 ? -7.470 -33.681 -21.752 1.000 63.782 467 GLU AAA C 1
ATOM 3504 O O . GLU A 1 470 ? -6.769 -32.940 -22.453 1.000 67.210 467 GLU AAA O 1
ATOM 3510 N N . THR A 1 471 ? -8.739 -33.425 -21.422 1.000 61.596 468 THR AAA N 1
ATOM 3511 C CA . THR A 1 471 ? -9.539 -32.289 -21.957 1.000 62.652 468 THR AAA CA 1
ATOM 3512 C C . THR A 1 471 ? -9.768 -31.207 -20.891 1.000 60.919 468 THR AAA C 1
ATOM 3513 O O . THR A 1 471 ? -10.224 -30.108 -21.258 1.000 60.204 468 THR AAA O 1
ATOM 3517 N N . ASP A 1 472 ? -9.466 -31.491 -19.619 1.000 60.336 469 ASP AAA N 1
ATOM 3518 C CA . ASP A 1 472 ? -9.711 -30.577 -18.475 1.000 59.081 469 ASP AAA CA 1
ATOM 3519 C C . ASP A 1 472 ? -8.633 -30.820 -17.402 1.000 59.160 469 ASP AAA C 1
ATOM 3520 O O . ASP A 1 472 ? -8.971 -31.331 -16.313 1.000 56.038 469 ASP AAA O 1
ATOM 3525 N N . ILE A 1 473 ? -7.386 -30.442 -17.705 1.000 60.636 470 ILE AAA N 1
ATOM 3526 C CA . ILE A 1 473 ? -6.181 -30.671 -16.850 1.000 60.284 470 ILE AAA CA 1
ATOM 3527 C C . ILE A 1 473 ? -6.363 -29.970 -15.492 1.000 59.646 470 ILE AAA C 1
ATOM 3528 O O . ILE A 1 473 ? -5.804 -30.472 -14.499 1.000 60.121 470 ILE AAA O 1
ATOM 3533 N N . ARG A 1 474 ? -7.125 -28.871 -15.445 1.000 60.399 471 ARG AAA N 1
ATOM 3534 C CA . ARG A 1 474 ? -7.297 -28.010 -14.246 1.000 58.733 471 ARG AAA CA 1
ATOM 3535 C C . ARG A 1 474 ? -8.519 -28.455 -13.437 1.000 56.583 471 ARG AAA C 1
ATOM 3536 O O . ARG A 1 474 ? -8.784 -27.834 -12.387 1.000 55.290 471 ARG AAA O 1
ATOM 3544 N N . GLU A 1 475 ? -9.228 -29.491 -13.886 1.000 55.746 472 GLU AAA N 1
ATOM 3545 C CA . GLU A 1 475 ? -10.377 -30.081 -13.150 1.000 54.346 472 GLU AAA CA 1
ATOM 3546 C C . GLU A 1 475 ? -11.396 -28.976 -12.830 1.000 53.761 472 GLU AAA C 1
ATOM 3547 O O . GLU A 1 475 ? -11.777 -28.838 -11.660 1.000 51.669 472 GLU AAA O 1
ATOM 3553 N N . GLU A 1 476 ? -11.822 -28.240 -13.859 1.000 55.370 473 GLU AAA N 1
ATOM 3554 C CA . GLU A 1 476 ? -12.742 -27.076 -13.755 1.000 56.012 473 GLU AAA CA 1
ATOM 3555 C C . GLU A 1 476 ? -14.131 -27.446 -14.288 1.000 55.487 473 GLU AAA C 1
ATOM 3556 O O . GLU A 1 476 ? -15.062 -26.631 -14.087 1.000 55.434 473 GLU AAA O 1
ATOM 3562 N N . HIS A 1 477 ? -14.280 -28.626 -14.906 1.000 54.425 474 HIS AAA N 1
ATOM 3563 C CA . HIS A 1 477 ? -15.527 -29.048 -15.602 1.000 54.215 474 HIS AAA CA 1
ATOM 3564 C C . HIS A 1 477 ? -15.905 -30.472 -15.178 1.000 52.932 474 HIS AAA C 1
ATOM 3565 O O . HIS A 1 477 ? -15.547 -31.427 -15.901 1.000 54.385 474 HIS AAA O 1
ATOM 3572 N N . ASP A 1 478 ? -16.612 -30.583 -14.049 1.000 50.721 475 ASP AAA N 1
ATOM 3573 C CA . ASP A 1 478 ? -17.169 -31.842 -13.497 1.000 49.044 475 ASP AAA CA 1
ATOM 3574 C C . ASP A 1 478 ? -18.179 -32.388 -14.502 1.000 48.506 475 ASP AAA C 1
ATOM 3575 O O . ASP A 1 478 ? -19.086 -31.631 -14.889 1.000 48.123 475 ASP AAA O 1
ATOM 3580 N N . VAL A 1 479 ? -18.011 -33.652 -14.906 1.000 47.925 476 VAL AAA N 1
ATOM 3581 C CA . VAL A 1 479 ? -18.843 -34.312 -15.955 1.000 48.703 476 VAL AAA CA 1
ATOM 3582 C C . VAL A 1 479 ? -19.307 -35.676 -15.435 1.000 48.043 476 VAL AAA C 1
ATOM 3583 O O . VAL A 1 479 ? -19.556 -36.560 -16.262 1.000 49.279 476 VAL AAA O 1
ATOM 3587 N N . ALA A 1 480 ? -19.451 -35.826 -14.116 1.000 47.339 477 ALA AAA N 1
ATOM 3588 C CA . ALA A 1 480 ? -19.847 -37.086 -13.439 1.000 47.090 477 ALA AAA CA 1
ATOM 3589 C C . ALA A 1 480 ? -21.165 -37.628 -14.013 1.000 47.637 477 ALA AAA C 1
ATOM 3590 O O . ALA A 1 480 ? -21.212 -38.826 -14.340 1.000 48.823 477 ALA AAA O 1
ATOM 3592 N N . ALA A 1 481 ? -22.172 -36.773 -14.200 1.000 47.731 478 ALA AAA N 1
ATOM 3593 C CA . ALA A 1 481 ? -23.513 -37.143 -14.721 1.000 48.723 478 ALA AAA CA 1
ATOM 3594 C C . ALA A 1 481 ? -23.437 -37.628 -16.175 1.000 50.709 478 ALA AAA C 1
ATOM 3595 O O . ALA A 1 481 ? -24.379 -38.307 -16.614 1.000 52.101 478 ALA AAA O 1
ATOM 3597 N N . GLN A 1 482 ? -22.389 -37.265 -16.919 1.000 50.883 479 GLN AAA N 1
ATOM 3598 C CA . GLN A 1 482 ? -22.202 -37.675 -18.335 1.000 52.819 479 GLN AAA CA 1
ATOM 3599 C C . GLN A 1 482 ? -21.494 -39.034 -18.418 1.000 53.189 479 GLN AAA C 1
ATOM 3600 O O . GLN A 1 482 ? -21.422 -39.587 -19.538 1.000 54.634 479 GLN AAA O 1
ATOM 3606 N N . HIS A 1 483 ? -20.983 -39.561 -17.297 1.000 52.759 480 HIS AAA N 1
ATOM 3607 C CA . HIS A 1 483 ? -20.271 -40.870 -17.245 1.000 53.075 480 HIS AAA CA 1
ATOM 3608 C C . HIS A 1 483 ? -20.619 -41.616 -15.962 1.000 52.649 480 HIS AAA C 1
ATOM 3609 O O . HIS A 1 483 ? -19.735 -41.916 -15.150 1.000 51.853 480 HIS AAA O 1
ATOM 3616 N N . PRO A 1 484 ? -21.911 -41.959 -15.746 1.000 53.531 481 PRO AAA N 1
ATOM 3617 C CA . PRO A 1 484 ? -22.324 -42.651 -14.526 1.000 54.239 481 PRO AAA CA 1
ATOM 3618 C C . PRO A 1 484 ? -21.664 -44.036 -14.443 1.000 56.103 481 PRO AAA C 1
ATOM 3619 O O . PRO A 1 484 ? -21.421 -44.480 -13.346 1.000 55.793 481 PRO AAA O 1
ATOM 3623 N N . ASP A 1 485 ? -21.381 -44.652 -15.600 1.000 58.739 482 ASP AAA N 1
ATOM 3624 C CA . ASP A 1 485 ? -20.631 -45.932 -15.728 1.000 61.525 482 ASP AAA CA 1
ATOM 3625 C C . ASP A 1 485 ? -19.275 -45.787 -15.025 1.000 60.383 482 ASP AAA C 1
ATOM 3626 O O . ASP A 1 485 ? -18.940 -46.668 -14.197 1.000 60.703 482 ASP AAA O 1
ATOM 3631 N N . ILE A 1 486 ? -18.545 -44.702 -15.304 1.000 58.494 483 ILE AAA N 1
ATOM 3632 C CA . ILE A 1 486 ? -17.157 -44.483 -14.803 1.000 56.662 483 ILE AAA CA 1
ATOM 3633 C C . ILE A 1 486 ? -17.224 -44.193 -13.298 1.000 55.796 483 ILE AAA C 1
ATOM 3634 O O . ILE A 1 486 ? -16.334 -44.654 -12.559 1.000 54.225 483 ILE AAA O 1
ATOM 3639 N N . VAL A 1 487 ? -18.256 -43.477 -12.856 1.000 55.935 484 VAL AAA N 1
ATOM 3640 C CA . VAL A 1 487 ? -18.415 -43.103 -11.424 1.000 55.865 484 VAL AAA CA 1
ATOM 3641 C C . VAL A 1 487 ? -18.652 -44.390 -10.627 1.000 58.316 484 VAL AAA C 1
ATOM 3642 O O . VAL A 1 487 ? -17.994 -44.565 -9.594 1.000 58.605 484 VAL AAA O 1
ATOM 3646 N N . LYS A 1 488 ? -19.522 -45.272 -11.112 1.000 61.952 485 LYS AAA N 1
ATOM 3647 C CA . LYS A 1 488 ? -19.838 -46.561 -10.445 1.000 66.150 485 LYS AAA CA 1
ATOM 3648 C C . LYS A 1 488 ? -18.569 -47.418 -10.358 1.000 66.418 485 LYS AAA C 1
ATOM 3649 O O . LYS A 1 488 ? -18.324 -47.971 -9.263 1.000 65.563 485 LYS AAA O 1
ATOM 3655 N N . ARG A 1 489 ? -17.789 -47.506 -11.444 1.000 66.214 486 ARG AAA N 1
ATOM 3656 C CA . ARG A 1 489 ? -16.512 -48.268 -11.478 1.000 67.712 486 ARG AAA CA 1
ATOM 3657 C C . ARG A 1 489 ? -15.549 -47.695 -10.429 1.000 65.017 486 ARG AAA C 1
ATOM 3658 O O . ARG A 1 489 ? -14.874 -48.486 -9.761 1.000 66.299 486 ARG AAA O 1
ATOM 3666 N N . PHE A 1 490 ? -15.480 -46.371 -10.290 1.000 61.898 487 PHE AAA N 1
ATOM 3667 C CA . PHE A 1 490 ? -14.531 -45.677 -9.379 1.000 59.822 487 PHE AAA CA 1
ATOM 3668 C C . PHE A 1 490 ? -14.948 -45.888 -7.917 1.000 59.982 487 PHE AAA C 1
ATOM 3669 O O . PHE A 1 490 ? -14.051 -46.060 -7.065 1.000 59.713 487 PHE AAA O 1
ATOM 3677 N N . GLU A 1 491 ? -16.255 -45.860 -7.636 1.000 60.983 488 GLU AAA N 1
ATOM 3678 C CA . GLU A 1 491 ? -16.830 -46.154 -6.296 1.000 62.642 488 GLU AAA CA 1
ATOM 3679 C C . GLU A 1 491 ? -16.401 -47.571 -5.888 1.000 66.307 488 GLU AAA C 1
ATOM 3680 O O . GLU A 1 491 ? -15.932 -47.732 -4.739 1.000 66.162 488 GLU AAA O 1
ATOM 3686 N N . ARG A 1 492 ? -16.531 -48.543 -6.804 1.000 69.189 489 ARG AAA N 1
ATOM 3687 C CA . ARG A 1 492 ? -16.146 -49.960 -6.571 1.000 72.747 489 ARG AAA CA 1
ATOM 3688 C C . ARG A 1 492 ? -14.642 -50.023 -6.273 1.000 71.918 489 ARG AAA C 1
ATOM 3689 O O . ARG A 1 492 ? -14.277 -50.635 -5.240 1.000 73.268 489 ARG AAA O 1
ATOM 3697 N N . LEU A 1 493 ? -13.808 -49.413 -7.126 1.000 69.282 490 LEU AAA N 1
ATOM 3698 C CA . LEU A 1 493 ? -12.326 -49.471 -7.016 1.000 68.861 490 LEU AAA CA 1
ATOM 3699 C C . LEU A 1 493 ? -11.872 -48.796 -5.716 1.000 67.490 490 LEU AAA C 1
ATOM 3700 O O . LEU A 1 493 ? -10.825 -49.213 -5.183 1.000 67.698 490 LEU AAA O 1
ATOM 3705 N N . MET A 1 494 ? -12.622 -47.808 -5.218 1.000 66.285 491 MET AAA N 1
ATOM 3706 C CA . MET A 1 494 ? -12.300 -47.112 -3.939 1.000 65.484 491 MET AAA CA 1
ATOM 3707 C C . MET A 1 494 ? -12.499 -48.073 -2.757 1.000 68.474 491 MET AAA C 1
ATOM 3708 O O . MET A 1 494 ? -11.673 -48.026 -1.826 1.000 70.604 491 MET AAA O 1
ATOM 3713 N N . LYS A 1 495 ? -13.537 -48.913 -2.782 1.000 71.482 492 LYS AAA N 1
ATOM 3714 C CA . LYS A 1 495 ? -13.780 -49.948 -1.735 1.000 75.538 492 LYS AAA CA 1
ATOM 3715 C C . LYS A 1 495 ? -12.659 -50.998 -1.784 1.000 76.551 492 LYS AAA C 1
ATOM 3716 O O . LYS A 1 495 ? -12.126 -51.333 -0.717 1.000 76.225 492 LYS AAA O 1
ATOM 3722 N N . GLU A 1 496 ? -12.283 -51.465 -2.977 1.000 77.055 493 GLU AAA N 1
ATOM 3723 C CA . GLU A 1 496 ? -11.261 -52.533 -3.168 1.000 78.663 493 GLU AAA CA 1
ATOM 3724 C C . GLU A 1 496 ? -9.867 -52.060 -2.735 1.000 76.711 493 GLU AAA C 1
ATOM 3725 O O . GLU A 1 496 ? -9.074 -52.914 -2.316 1.000 77.967 493 GLU AAA O 1
ATOM 3731 N N . ALA A 1 497 ? -9.568 -50.764 -2.853 1.000 74.079 494 ALA AAA N 1
ATOM 3732 C CA . ALA A 1 497 ? -8.197 -50.212 -2.738 1.000 72.940 494 ALA AAA CA 1
ATOM 3733 C C . ALA A 1 497 ? -7.804 -49.953 -1.279 1.000 71.620 494 ALA AAA C 1
ATOM 3734 O O . ALA A 1 497 ? -6.593 -49.868 -1.027 1.000 71.511 494 ALA AAA O 1
ATOM 3736 N N . ARG A 1 498 ? -8.770 -49.815 -0.364 1.000 71.065 495 ARG AAA N 1
ATOM 3737 C CA . ARG A 1 498 ? -8.517 -49.244 0.986 1.000 71.176 495 ARG AAA CA 1
ATOM 3738 C C . ARG A 1 498 ? -8.640 -50.313 2.088 1.000 74.601 495 ARG AAA C 1
ATOM 3739 O O . ARG A 1 498 ? -9.425 -51.271 1.908 1.000 75.964 495 ARG AAA O 1
ATOM 3747 N N . ASN A 1 499 ? -7.879 -50.111 3.178 1.000 74.936 496 ASN AAA N 1
ATOM 3748 C CA . ASN A 1 499 ? -7.861 -50.881 4.459 1.000 77.909 496 ASN AAA CA 1
ATOM 3749 C C . ASN A 1 499 ? -8.421 -50.043 5.605 1.000 77.188 496 ASN AAA C 1
ATOM 3750 O O . ASN A 1 499 ? -8.481 -48.806 5.456 1.000 74.419 496 ASN AAA O 1
ATOM 3755 N N . GLY A 1 500 ? -8.679 -50.694 6.741 1.000 78.857 497 GLY AAA N 1
ATOM 3756 C CA . GLY A 1 500 ? -8.924 -50.044 8.041 1.000 78.669 497 GLY AAA CA 1
ATOM 3757 C C . GLY A 1 500 ? -10.317 -49.433 8.105 1.000 78.954 497 GLY AAA C 1
ATOM 3758 O O . GLY A 1 500 ? -11.100 -49.565 7.164 1.000 78.067 497 GLY AAA O 1
ATOM 3759 N N . PRO A 1 501 ? -10.657 -48.749 9.220 1.000 79.193 498 PRO AAA N 1
ATOM 3760 C CA . PRO A 1 501 ? -11.966 -48.111 9.370 1.000 79.349 498 PRO AAA CA 1
ATOM 3761 C C . PRO A 1 501 ? -12.244 -47.092 8.253 1.000 77.700 498 PRO AAA C 1
ATOM 3762 O O . PRO A 1 501 ? -11.360 -46.318 7.948 1.000 75.689 498 PRO AAA O 1
ATOM 3766 N N . ASP A 1 502 ? -13.449 -47.124 7.672 1.000 79.107 499 ASP AAA N 1
ATOM 3767 C CA . ASP A 1 502 ? -13.929 -46.127 6.676 1.000 76.457 499 ASP AAA CA 1
ATOM 3768 C C . ASP A 1 502 ? -14.227 -44.812 7.411 1.000 75.910 499 ASP AAA C 1
ATOM 3769 O O . ASP A 1 502 ? -14.210 -44.809 8.663 1.000 76.404 499 ASP AAA O 1
ATOM 3774 N N . PHE A 1 503 ? -14.464 -43.730 6.665 1.000 74.175 500 PHE AAA N 1
ATOM 3775 C CA . PHE A 1 503 ? -14.838 -42.395 7.206 1.000 72.625 500 PHE AAA CA 1
ATOM 3776 C C . PHE A 1 503 ? -15.976 -41.810 6.351 1.000 72.628 500 PHE AAA C 1
ATOM 3777 O O . PHE A 1 503 ? -16.605 -40.819 6.736 1.000 72.551 500 PHE AAA O 1
ATOM 3786 N N . SER B 1 29 ? -33.990 -13.897 -26.797 1.000 70.992 26 SER BBB N 1
ATOM 3787 C CA . SER B 1 29 ? -33.864 -15.042 -27.775 1.000 69.377 26 SER BBB CA 1
ATOM 3788 C C . SER B 1 29 ? -32.469 -15.058 -28.396 1.000 64.735 26 SER BBB C 1
ATOM 3789 O O . SER B 1 29 ? -32.067 -14.113 -29.081 1.000 67.824 26 SER BBB O 1
ATOM 3792 N N . PRO B 1 30 ? -31.701 -16.149 -28.202 1.000 58.540 27 PRO BBB N 1
ATOM 3793 C CA . PRO B 1 30 ? -30.278 -16.151 -28.523 1.000 56.440 27 PRO BBB CA 1
ATOM 3794 C C . PRO B 1 30 ? -29.956 -16.539 -29.969 1.000 53.311 27 PRO BBB C 1
ATOM 3795 O O . PRO B 1 30 ? -30.825 -17.039 -30.661 1.000 51.590 27 PRO BBB O 1
ATOM 3799 N N . ASN B 1 31 ? -28.699 -16.330 -30.355 1.000 52.028 28 ASN BBB N 1
ATOM 3800 C CA . ASN B 1 31 ? -28.105 -16.910 -31.581 1.000 50.892 28 ASN BBB CA 1
ATOM 3801 C C . ASN B 1 31 ? -28.157 -18.433 -31.436 1.000 49.688 28 ASN BBB C 1
ATOM 3802 O O . ASN B 1 31 ? -28.076 -18.936 -30.290 1.000 50.884 28 ASN BBB O 1
ATOM 3807 N N . VAL B 1 32 ? -28.300 -19.142 -32.554 1.000 48.294 29 VAL BBB N 1
ATOM 3808 C CA . VAL B 1 32 ? -28.316 -20.630 -32.613 1.000 45.851 29 VAL BBB CA 1
ATOM 3809 C C . VAL B 1 32 ? -27.301 -21.067 -33.669 1.000 44.283 29 VAL BBB C 1
ATOM 3810 O O . VAL B 1 32 ? -27.417 -20.600 -34.815 1.000 45.278 29 VAL BBB O 1
ATOM 3814 N N . ILE B 1 33 ? -26.352 -21.918 -33.280 1.000 43.068 30 ILE BBB N 1
ATOM 3815 C CA . ILE B 1 33 ? -25.395 -22.610 -34.190 1.000 42.662 30 ILE BBB CA 1
ATOM 3816 C C . ILE B 1 33 ? -25.678 -24.116 -34.103 1.000 41.731 30 ILE BBB C 1
ATOM 3817 O O . ILE B 1 33 ? -25.521 -24.680 -32.998 1.000 41.115 30 ILE BBB O 1
ATOM 3822 N N . TYR B 1 34 ? -26.129 -24.721 -35.212 1.000 40.862 31 TYR BBB N 1
ATOM 3823 C CA . TYR B 1 34 ? -26.476 -26.162 -35.323 1.000 40.798 31 TYR BBB CA 1
ATOM 3824 C C . TYR B 1 34 ? -25.386 -26.858 -36.141 1.000 41.583 31 TYR BBB C 1
ATOM 3825 O O . TYR B 1 34 ? -25.339 -26.663 -37.365 1.000 44.554 31 TYR BBB O 1
ATOM 3834 N N . ILE B 1 35 ? -24.507 -27.613 -35.477 1.000 42.101 32 ILE BBB N 1
ATOM 3835 C CA . ILE B 1 35 ? -23.353 -28.310 -36.116 1.000 40.873 32 ILE BBB CA 1
ATOM 3836 C C . ILE B 1 35 ? -23.770 -29.764 -36.348 1.000 41.233 32 ILE BBB C 1
ATOM 3837 O O . ILE B 1 35 ? -24.009 -30.497 -35.357 1.000 41.497 32 ILE BBB O 1
ATOM 3842 N N . LEU B 1 36 ? -23.885 -30.143 -37.622 1.000 41.631 33 LEU BBB N 1
ATOM 3843 C CA . LEU B 1 36 ? -24.299 -31.488 -38.072 1.000 40.956 33 LEU BBB CA 1
ATOM 3844 C C . LEU B 1 36 ? -23.131 -32.117 -38.834 1.000 39.797 33 LEU BBB C 1
ATOM 3845 O O . LEU B 1 36 ? -22.797 -31.614 -39.917 1.000 39.698 33 LEU BBB O 1
ATOM 3850 N N . MET B 1 37 ? -22.502 -33.140 -38.263 1.000 38.424 34 MET BBB N 1
ATOM 3851 C CA . MET B 1 37 ? -21.459 -33.916 -38.973 1.000 37.542 34 MET BBB CA 1
ATOM 3852 C C . MET B 1 37 ? -22.178 -34.975 -39.810 1.000 37.061 34 MET BBB C 1
ATOM 3853 O O . MET B 1 37 ? -23.414 -35.059 -39.710 1.000 37.629 34 MET BBB O 1
ATOM 3858 N N . ASP B 1 38 ? -21.435 -35.691 -40.653 1.000 37.431 35 ASP BBB N 1
ATOM 3859 C CA . ASP B 1 38 ? -21.975 -36.570 -41.718 1.000 36.857 35 ASP BBB CA 1
ATOM 3860 C C . ASP B 1 38 ? -21.348 -37.961 -41.581 1.000 36.584 35 ASP BBB C 1
ATOM 3861 O O . ASP B 1 38 ? -20.195 -38.117 -41.991 1.000 39.198 35 ASP BBB O 1
ATOM 3866 N N . ASP B 1 39 ? -22.090 -38.929 -41.046 1.000 35.535 36 ASP BBB N 1
ATOM 3867 C CA . ASP B 1 39 ? -21.649 -40.334 -40.829 1.000 36.219 36 ASP BBB CA 1
ATOM 3868 C C . ASP B 1 39 ? -20.752 -40.435 -39.579 1.000 36.685 36 ASP BBB C 1
ATOM 3869 O O . ASP B 1 39 ? -19.981 -41.415 -39.489 1.000 37.102 36 ASP BBB O 1
ATOM 3874 N N . LEU B 1 40 ? -20.827 -39.472 -38.659 1.000 36.664 37 LEU BBB N 1
ATOM 3875 C CA . LEU B 1 40 ? -20.128 -39.531 -37.347 1.000 36.523 37 LEU BBB CA 1
ATOM 3876 C C . LEU B 1 40 ? -20.931 -40.447 -36.425 1.000 36.274 37 LEU BBB C 1
ATOM 3877 O O . LEU B 1 40 ? -22.134 -40.191 -36.259 1.000 38.769 37 LEU BBB O 1
ATOM 3882 N N . GLY B 1 41 ? -20.301 -41.489 -35.888 1.000 35.154 38 GLY BBB N 1
ATOM 3883 C CA . GLY B 1 41 ? -20.974 -42.499 -35.053 1.000 35.780 38 GLY BBB CA 1
ATOM 3884 C C . GLY B 1 41 ? -21.172 -42.032 -33.613 1.000 35.196 38 GLY BBB C 1
ATOM 3885 O O . GLY B 1 41 ? -20.423 -41.159 -33.144 1.000 34.861 38 GLY BBB O 1
ATOM 3886 N N . TYR B 1 42 ? -22.154 -42.614 -32.931 1.000 35.806 39 TYR BBB N 1
ATOM 3887 C CA . TYR B 1 42 ? -22.485 -42.355 -31.504 1.000 36.854 39 TYR BBB CA 1
ATOM 3888 C C . TYR B 1 42 ? -21.188 -42.312 -30.680 1.000 38.102 39 TYR BBB C 1
ATOM 3889 O O . TYR B 1 42 ? -21.064 -41.429 -29.818 1.000 39.716 39 TYR BBB O 1
ATOM 3898 N N . GLY B 1 43 ? -20.242 -43.208 -30.957 1.000 38.124 40 GLY BBB N 1
ATOM 3899 C CA . GLY B 1 43 ? -19.023 -43.388 -30.147 1.000 38.482 40 GLY BBB CA 1
ATOM 3900 C C . GLY B 1 43 ? -17.769 -42.817 -30.782 1.000 38.046 40 GLY BBB C 1
ATOM 3901 O O . GLY B 1 43 ? -16.699 -43.258 -30.370 1.000 37.499 40 GLY BBB O 1
ATOM 3902 N N . ASP B 1 44 ? -17.881 -41.858 -31.714 1.000 39.140 41 ASP BBB N 1
ATOM 3903 C CA . ASP B 1 44 ? -16.724 -41.303 -32.475 1.000 39.408 41 ASP BBB CA 1
ATOM 3904 C C . ASP B 1 44 ? -16.149 -40.057 -31.779 1.000 39.819 41 ASP BBB C 1
ATOM 3905 O O . ASP B 1 44 ? -15.118 -39.557 -32.244 1.000 40.550 41 ASP BBB O 1
ATOM 3910 N N . ILE B 1 45 ? -16.757 -39.584 -30.692 1.000 41.089 42 ILE BBB N 1
ATOM 3911 C CA . ILE B 1 45 ? -16.258 -38.414 -29.908 1.000 41.786 42 ILE BBB CA 1
ATOM 3912 C C . ILE B 1 45 ? -15.950 -38.856 -28.473 1.000 43.299 42 ILE BBB C 1
ATOM 3913 O O . ILE B 1 45 ? -16.668 -39.723 -27.935 1.000 45.037 42 ILE BBB O 1
ATOM 3918 N N . GLY B 1 46 ? -14.902 -38.269 -27.893 1.000 44.521 43 GLY BBB N 1
ATOM 3919 C CA . GLY B 1 46 ? -14.369 -38.596 -26.553 1.000 46.018 43 GLY BBB CA 1
ATOM 3920 C C . GLY B 1 46 ? -15.443 -38.647 -25.481 1.000 45.711 43 GLY BBB C 1
ATOM 3921 O O . GLY B 1 46 ? -15.420 -39.610 -24.702 1.000 48.848 43 GLY BBB O 1
ATOM 3922 N N . CYS B 1 47 ? -16.358 -37.672 -25.442 1.000 45.154 44 CYS BBB N 1
ATOM 3923 C CA . CYS B 1 47 ? -17.408 -37.544 -24.390 1.000 45.515 44 CYS BBB CA 1
ATOM 3924 C C . CYS B 1 47 ? -18.495 -38.623 -24.556 1.000 44.874 44 CYS BBB C 1
ATOM 3925 O O . CYS B 1 47 ? -19.374 -38.698 -23.674 1.000 45.014 44 CYS BBB O 1
ATOM 3928 N N . PHE B 1 48 ? -18.446 -39.439 -25.617 1.000 42.793 45 PHE BBB N 1
ATOM 3929 C CA . PHE B 1 48 ? -19.319 -40.630 -25.790 1.000 41.631 45 PHE BBB CA 1
ATOM 3930 C C . PHE B 1 48 ? -18.492 -41.928 -25.831 1.000 41.667 45 PHE BBB C 1
ATOM 3931 O O . PHE B 1 48 ? -19.028 -42.971 -26.284 1.000 40.458 45 PHE BBB O 1
ATOM 3939 N N . GLY B 1 49 ? -17.240 -41.870 -25.366 1.000 42.468 46 GLY BBB N 1
ATOM 3940 C CA . GLY B 1 49 ? -16.409 -43.052 -25.051 1.000 43.564 46 GLY BBB CA 1
ATOM 3941 C C . GLY B 1 49 ? -15.298 -43.341 -26.059 1.000 43.630 46 GLY BBB C 1
ATOM 3942 O O . GLY B 1 49 ? -14.617 -44.358 -25.859 1.000 45.344 46 GLY BBB O 1
ATOM 3943 N N . GLN B 1 50 ? -15.069 -42.481 -27.059 1.000 42.148 47 GLN BBB N 1
ATOM 3944 C CA . GLN B 1 50 ? -14.018 -42.680 -28.099 1.000 42.844 47 GLN BBB CA 1
ATOM 3945 C C . GLN B 1 50 ? -12.626 -42.641 -27.450 1.000 45.005 47 GLN BBB C 1
ATOM 3946 O O . GLN B 1 50 ? -12.309 -41.620 -26.786 1.000 45.965 47 GLN BBB O 1
ATOM 3952 N N . ASP B 1 51 ? -11.816 -43.677 -27.689 1.000 47.147 48 ASP BBB N 1
ATOM 3953 C CA . ASP B 1 51 ? -10.487 -43.906 -27.063 1.000 52.220 48 ASP BBB CA 1
ATOM 3954 C C . ASP B 1 51 ? -9.307 -43.485 -27.961 1.000 51.269 48 ASP BBB C 1
ATOM 3955 O O . ASP B 1 51 ? -8.224 -43.258 -27.411 1.000 53.101 48 ASP BBB O 1
ATOM 3960 N N . LYS B 1 52 ? -9.471 -43.442 -29.286 1.000 50.070 49 LYS BBB N 1
ATOM 3961 C CA . LYS B 1 52 ? -8.353 -43.245 -30.253 1.000 49.199 49 LYS BBB CA 1
ATOM 3962 C C . LYS B 1 52 ? -8.375 -41.828 -30.825 1.000 47.171 49 LYS BBB C 1
ATOM 3963 O O . LYS B 1 52 ? -7.319 -41.178 -30.815 1.000 46.365 49 LYS BBB O 1
ATOM 3969 N N . ILE B 1 53 ? -9.534 -41.377 -31.298 1.000 45.441 50 ILE BBB N 1
ATOM 3970 C CA . ILE B 1 53 ? -9.705 -40.036 -31.925 1.000 44.939 50 ILE BBB CA 1
ATOM 3971 C C . ILE B 1 53 ? -9.801 -38.993 -30.806 1.000 45.703 50 ILE BBB C 1
ATOM 3972 O O . ILE B 1 53 ? -10.638 -39.162 -29.908 1.000 45.477 50 ILE BBB O 1
ATOM 3977 N N . GLU B 1 54 ? -8.968 -37.955 -30.872 1.000 45.871 51 GLU BBB N 1
ATOM 3978 C CA . GLU B 1 54 ? -8.922 -36.837 -29.892 1.000 45.584 51 GLU BBB CA 1
ATOM 3979 C C . GLU B 1 54 ? -9.906 -35.761 -30.351 1.000 44.155 51 GLU BBB C 1
ATOM 3980 O O . GLU B 1 54 ? -9.721 -35.231 -31.466 1.000 44.235 51 GLU BBB O 1
ATOM 3986 N N . THR B 1 55 ? -10.905 -35.461 -29.517 1.000 43.136 52 THR BBB N 1
ATOM 3987 C CA . THR B 1 55 ? -11.949 -34.426 -29.753 1.000 42.002 52 THR BBB CA 1
ATOM 3988 C C . THR B 1 55 ? -12.011 -33.499 -28.542 1.000 42.559 52 THR BBB C 1
ATOM 3989 O O . THR B 1 55 ? -13.064 -33.341 -27.927 1.000 43.179 52 THR BBB O 1
ATOM 3993 N N . PRO B 1 56 ? -10.890 -32.837 -28.179 1.000 43.226 53 PRO BBB N 1
ATOM 3994 C CA . PRO B 1 56 ? -10.838 -32.000 -26.976 1.000 44.415 53 PRO BBB CA 1
ATOM 3995 C C . PRO B 1 56 ? -11.862 -30.854 -26.967 1.000 44.635 53 PRO BBB C 1
ATOM 3996 O O . PRO B 1 56 ? -12.468 -30.634 -25.939 1.000 43.734 53 PRO BBB O 1
ATOM 4000 N N . HIS B 1 57 ? -12.063 -30.173 -28.101 1.000 44.475 54 HIS BBB N 1
ATOM 4001 C CA . HIS B 1 57 ? -12.916 -28.952 -28.173 1.000 44.736 54 HIS BBB CA 1
ATOM 4002 C C . HIS B 1 57 ? -14.389 -29.368 -28.096 1.000 43.704 54 HIS BBB C 1
ATOM 4003 O O . HIS B 1 57 ? -15.162 -28.677 -27.391 1.000 44.674 54 HIS BBB O 1
ATOM 4010 N N . ILE B 1 58 ? -14.743 -30.483 -28.738 1.000 42.512 55 ILE BBB N 1
ATOM 4011 C CA . ILE B 1 58 ? -16.106 -31.095 -28.672 1.000 41.873 55 ILE BBB CA 1
ATOM 4012 C C . ILE B 1 58 ? -16.368 -31.601 -27.243 1.000 41.926 55 ILE BBB C 1
ATOM 4013 O O . ILE B 1 58 ? -17.490 -31.401 -26.753 1.000 40.561 55 ILE BBB O 1
ATOM 4018 N N . ASP B 1 59 ? -15.391 -32.271 -26.626 1.000 43.098 56 ASP BBB N 1
ATOM 4019 C CA . ASP B 1 59 ? -15.509 -32.791 -25.235 1.000 45.059 56 ASP BBB CA 1
ATOM 4020 C C . ASP B 1 59 ? -15.701 -31.600 -24.279 1.000 47.345 56 ASP BBB C 1
ATOM 4021 O O . ASP B 1 59 ? -16.549 -31.697 -23.378 1.000 47.592 56 ASP BBB O 1
ATOM 4026 N N . ARG B 1 60 ? -14.964 -30.502 -24.492 1.000 49.734 57 ARG BBB N 1
ATOM 4027 C CA . ARG B 1 60 ? -15.078 -29.236 -23.716 1.000 51.456 57 ARG BBB CA 1
ATOM 4028 C C . ARG B 1 60 ? -16.501 -28.688 -23.845 1.000 48.578 57 ARG BBB C 1
ATOM 4029 O O . ARG B 1 60 ? -17.088 -28.320 -22.820 1.000 48.831 57 ARG BBB O 1
ATOM 4037 N N . LEU B 1 61 ? -17.033 -28.648 -25.066 1.000 45.748 58 LEU BBB N 1
ATOM 4038 C CA . LEU B 1 61 ? -18.422 -28.211 -25.355 1.000 44.614 58 LEU BBB CA 1
ATOM 4039 C C . LEU B 1 61 ? -19.404 -29.054 -24.537 1.000 43.872 58 LEU BBB C 1
ATOM 4040 O O . LEU B 1 61 ? -20.297 -28.468 -23.898 1.000 44.496 58 LEU BBB O 1
ATOM 4045 N N . CYS B 1 62 ? -19.242 -30.379 -24.553 1.000 42.571 59 CYS BBB N 1
ATOM 4046 C CA . CYS B 1 62 ? -20.072 -31.334 -23.773 1.000 42.982 59 CYS BBB CA 1
ATOM 4047 C C . CYS B 1 62 ? -19.983 -31.001 -22.269 1.000 44.294 59 CYS BBB C 1
ATOM 4048 O O . CYS B 1 62 ? -21.052 -30.903 -21.616 1.000 45.291 59 CYS BBB O 1
ATOM 4051 N N . SER B 1 63 ? -18.770 -30.801 -21.742 1.000 44.332 60 SER BBB N 1
ATOM 4052 C CA . SER B 1 63 ? -18.520 -30.458 -20.313 1.000 46.682 60 SER BBB CA 1
ATOM 4053 C C . SER B 1 63 ? -19.250 -29.159 -19.936 1.000 48.297 60 SER BBB C 1
ATOM 4054 O O . SER B 1 63 ? -19.599 -29.020 -18.761 1.000 50.836 60 SER BBB O 1
ATOM 4057 N N . GLU B 1 64 ? -19.475 -28.253 -20.893 1.000 48.568 61 GLU BBB N 1
ATOM 4058 C CA . GLU B 1 64 ? -20.043 -26.901 -20.640 1.000 51.206 61 GLU BBB CA 1
ATOM 4059 C C . GLU B 1 64 ? -21.562 -26.884 -20.886 1.000 49.942 61 GLU BBB C 1
ATOM 4060 O O . GLU B 1 64 ? -22.169 -25.789 -20.745 1.000 50.829 61 GLU BBB O 1
ATOM 4066 N N . GLY B 1 65 ? -22.178 -28.032 -21.197 1.000 47.904 62 GLY BBB N 1
ATOM 4067 C CA . GLY B 1 65 ? -23.631 -28.120 -21.448 1.000 47.599 62 GLY BBB CA 1
ATOM 4068 C C . GLY B 1 65 ? -24.211 -29.490 -21.134 1.000 47.553 62 GLY BBB C 1
ATOM 4069 O O . GLY B 1 65 ? -23.640 -30.202 -20.277 1.000 48.949 62 GLY BBB O 1
ATOM 4070 N N . ILE B 1 66 ? -25.306 -29.852 -21.812 1.000 45.959 63 ILE BBB N 1
ATOM 4071 C CA . ILE B 1 66 ? -26.072 -31.110 -21.566 1.000 45.517 63 ILE BBB CA 1
ATOM 4072 C C . ILE B 1 66 ? -25.716 -32.141 -22.641 1.000 44.899 63 ILE BBB C 1
ATOM 4073 O O . ILE B 1 66 ? -25.556 -31.760 -23.838 1.000 44.369 63 ILE BBB O 1
ATOM 4078 N N . LYS B 1 67 ? -25.612 -33.405 -22.222 1.000 44.256 64 LYS BBB N 1
ATOM 4079 C CA . LYS B 1 67 ? -25.358 -34.570 -23.102 1.000 42.847 64 LYS BBB CA 1
ATOM 4080 C C . LYS B 1 67 ? -26.674 -35.330 -23.277 1.000 42.697 64 LYS BBB C 1
ATOM 4081 O O . LYS B 1 67 ? -27.234 -35.747 -22.253 1.000 43.373 64 LYS BBB O 1
ATOM 4087 N N . LEU B 1 68 ? -27.155 -35.490 -24.517 1.000 41.519 65 LEU BBB N 1
ATOM 4088 C CA . LEU B 1 68 ? -28.357 -36.315 -24.818 1.000 41.768 65 LEU BBB CA 1
ATOM 4089 C C . LEU B 1 68 ? -27.895 -37.706 -25.259 1.000 40.911 65 LEU BBB C 1
ATOM 4090 O O . LEU B 1 68 ? -27.082 -37.779 -26.206 1.000 40.868 65 LEU BBB O 1
ATOM 4095 N N . THR B 1 69 ? -28.402 -38.754 -24.604 1.000 40.222 66 THR BBB N 1
ATOM 4096 C CA . THR B 1 69 ? -27.959 -40.162 -24.797 1.000 39.925 66 THR BBB CA 1
ATOM 4097 C C . THR B 1 69 ? -28.962 -40.952 -25.634 1.000 39.582 66 THR BBB C 1
ATOM 4098 O O . THR B 1 69 ? -28.567 -42.035 -26.085 1.000 39.725 66 THR BBB O 1
ATOM 4102 N N . GLN B 1 70 ? -30.200 -40.464 -25.783 1.000 40.588 67 GLN BBB N 1
ATOM 4103 C CA . GLN B 1 70 ? -31.272 -41.146 -26.562 1.000 41.469 67 GLN BBB CA 1
ATOM 4104 C C . GLN B 1 70 ? -31.838 -40.176 -27.604 1.000 41.598 67 GLN BBB C 1
ATOM 4105 O O . GLN B 1 70 ? -33.070 -40.034 -27.679 1.000 42.870 67 GLN BBB O 1
ATOM 4111 N N . HIS B 1 71 ? -30.950 -39.540 -28.372 1.000 40.701 68 HIS BBB N 1
ATOM 4112 C CA . HIS B 1 71 ? -31.280 -38.610 -29.483 1.000 41.188 68 HIS BBB CA 1
ATOM 4113 C C . HIS B 1 71 ? -31.121 -39.338 -30.819 1.000 40.502 68 HIS BBB C 1
ATOM 4114 O O . HIS B 1 71 ? -30.054 -39.951 -31.056 1.000 41.032 68 HIS BBB O 1
ATOM 4121 N N . TYR B 1 72 ? -32.146 -39.262 -31.663 1.000 40.029 69 TYR BBB N 1
ATOM 4122 C CA . TYR B 1 72 ? -32.252 -40.033 -32.920 1.000 39.234 69 TYR BBB CA 1
ATOM 4123 C C . TYR B 1 72 ? -32.320 -39.095 -34.128 1.000 38.451 69 TYR BBB C 1
ATOM 4124 O O . TYR B 1 72 ? -32.991 -38.035 -34.060 1.000 39.435 69 TYR BBB O 1
ATOM 4133 N N . SER B 1 73 ? -31.647 -39.488 -35.208 1.000 36.494 70 SER BBB N 1
ATOM 4134 C CA . SER B 1 73 ? -31.782 -38.883 -36.555 1.000 36.775 70 SER BBB CA 1
ATOM 4135 C C . SER B 1 73 ? -33.193 -39.122 -37.092 1.000 37.483 70 SER BBB C 1
ATOM 4136 O O . SER B 1 73 ? -33.954 -39.886 -36.474 1.000 38.616 70 SER BBB O 1
ATOM 4139 N N . GLY B 1 74 ? -33.512 -38.506 -38.225 1.000 38.062 71 GLY BBB N 1
ATOM 4140 C CA . GLY B 1 74 ? -34.736 -38.806 -38.987 1.000 39.395 71 GLY BBB CA 1
ATOM 4141 C C . GLY B 1 74 ? -34.601 -40.105 -39.757 1.000 39.401 71 GLY BBB C 1
ATOM 4142 O O . GLY B 1 74 ? -35.643 -40.708 -40.074 1.000 41.946 71 GLY BBB O 1
ATOM 4143 N N . SER B 1 75 ? -33.364 -40.524 -40.048 1.000 38.556 72 SER BBB N 1
ATOM 4144 C CA . SER B 1 75 ? -33.046 -41.559 -41.068 1.000 38.740 72 SER BBB CA 1
ATOM 4145 C C . SER B 1 75 ? -31.608 -42.046 -40.915 1.000 37.423 72 SER BBB C 1
ATOM 4146 O O . SER B 1 75 ? -30.735 -41.293 -40.469 1.000 36.557 72 SER BBB O 1
ATOM 4149 N N . PRO B 1 76 ? -31.314 -43.308 -41.298 1.000 36.643 73 PRO BBB N 1
ATOM 4150 C CA . PRO B 1 76 ? -29.945 -43.816 -41.279 1.000 36.276 73 PRO BBB CA 1
ATOM 4151 C C . PRO B 1 76 ? -29.093 -43.485 -42.517 1.000 36.249 73 PRO BBB C 1
ATOM 4152 O O . PRO B 1 76 ? -28.012 -44.038 -42.603 1.000 35.892 73 PRO BBB O 1
ATOM 4156 N N . VAL B 1 77 ? -29.564 -42.592 -43.401 1.000 36.771 74 VAL BBB N 1
ATOM 4157 C CA . VAL B 1 77 ? -28.787 -42.008 -44.538 1.000 38.018 74 VAL BBB CA 1
ATOM 4158 C C . VAL B 1 77 ? -29.044 -40.490 -44.629 1.000 38.748 74 VAL BBB C 1
ATOM 4159 O O . VAL B 1 77 ? -29.999 -40.019 -43.991 1.000 40.236 74 VAL BBB O 1
ATOM 4163 N N . SER B 1 78 ? -28.240 -39.767 -45.426 1.000 38.620 75 SER BBB N 1
ATOM 4164 C CA . SER B 1 78 ? -27.998 -38.298 -45.332 1.000 38.525 75 SER BBB CA 1
ATOM 4165 C C . SER B 1 78 ? -29.254 -37.488 -45.662 1.000 38.357 75 SER BBB C 1
ATOM 4166 O O . SER B 1 78 ? -29.713 -36.745 -44.791 1.000 39.088 75 SER BBB O 1
ATOM 4169 N N . ALA B 1 79 ? -29.761 -37.577 -46.889 1.000 37.580 76 ALA BBB N 1
ATOM 4170 C CA . ALA B 1 79 ? -30.793 -36.645 -47.399 1.000 38.252 76 ALA BBB CA 1
ATOM 4171 C C . ALA B 1 79 ? -32.045 -36.732 -46.527 1.000 37.696 76 ALA BBB C 1
ATOM 4172 O O . ALA B 1 79 ? -32.535 -35.704 -46.073 1.000 37.855 76 ALA BBB O 1
ATOM 4174 N N . PRO B 1 80 ? -32.648 -37.925 -46.324 1.000 38.789 77 PRO BBB N 1
ATOM 4175 C CA . PRO B 1 80 ? -33.855 -38.027 -45.509 1.000 40.916 77 PRO BBB CA 1
ATOM 4176 C C . PRO B 1 80 ? -33.634 -37.579 -44.054 1.000 41.695 77 PRO BBB C 1
ATOM 4177 O O . PRO B 1 80 ? -34.535 -36.975 -43.503 1.000 42.729 77 PRO BBB O 1
ATOM 4181 N N . ALA B 1 81 ? -32.460 -37.828 -43.473 1.000 41.351 78 ALA BBB N 1
ATOM 4182 C CA . ALA B 1 81 ? -32.136 -37.343 -42.104 1.000 42.046 78 ALA BBB CA 1
ATOM 4183 C C . ALA B 1 81 ? -32.292 -35.820 -42.105 1.000 42.000 78 ALA BBB C 1
ATOM 4184 O O . ALA B 1 81 ? -33.036 -35.281 -41.261 1.000 43.461 78 ALA BBB O 1
ATOM 4186 N N . ARG B 1 82 ? -31.646 -35.173 -43.072 1.000 40.488 79 ARG BBB N 1
ATOM 4187 C CA . ARG B 1 82 ? -31.613 -33.701 -43.216 1.000 40.210 79 ARG BBB CA 1
ATOM 4188 C C . ARG B 1 82 ? -33.019 -33.181 -43.527 1.000 40.241 79 ARG BBB C 1
ATOM 4189 O O . ARG B 1 82 ? -33.354 -32.102 -43.030 1.000 40.085 79 ARG BBB O 1
ATOM 4197 N N . CYS B 1 83 ? -33.808 -33.916 -44.318 1.000 39.758 80 CYS BBB N 1
ATOM 4198 C CA . CYS B 1 83 ? -35.203 -33.546 -44.667 1.000 40.609 80 CYS BBB CA 1
ATOM 4199 C C . CYS B 1 83 ? -36.048 -33.483 -43.385 1.000 40.601 80 CYS BBB C 1
ATOM 4200 O O . CYS B 1 83 ? -36.773 -32.487 -43.199 1.000 41.356 80 CYS BBB O 1
ATOM 4203 N N . VAL B 1 84 ? -35.927 -34.483 -42.511 1.000 40.956 81 VAL BBB N 1
ATOM 4204 C CA . VAL B 1 84 ? -36.658 -34.543 -41.209 1.000 40.998 81 VAL BBB CA 1
ATOM 4205 C C . VAL B 1 84 ? -36.223 -33.359 -40.341 1.000 40.493 81 VAL BBB C 1
ATOM 4206 O O . VAL B 1 84 ? -37.095 -32.677 -39.800 1.000 41.326 81 VAL BBB O 1
ATOM 4210 N N . LEU B 1 85 ? -34.919 -33.115 -40.238 1.000 39.644 82 LEU BBB N 1
ATOM 4211 C CA . LEU B 1 85 ? -34.343 -32.003 -39.448 1.000 39.639 82 LEU BBB CA 1
ATOM 4212 C C . LEU B 1 85 ? -34.900 -30.669 -39.948 1.000 41.676 82 LEU BBB C 1
ATOM 4213 O O . LEU B 1 85 ? -35.403 -29.880 -39.109 1.000 44.468 82 LEU BBB O 1
ATOM 4218 N N . MET B 1 86 ? -34.830 -30.419 -41.256 1.000 41.989 83 MET BBB N 1
ATOM 4219 C CA . MET B 1 86 ? -35.211 -29.113 -41.856 1.000 42.653 83 MET BBB CA 1
ATOM 4220 C C . MET B 1 86 ? -36.716 -28.878 -41.702 1.000 42.417 83 MET BBB C 1
ATOM 4221 O O . MET B 1 86 ? -37.084 -27.716 -41.474 1.000 42.762 83 MET BBB O 1
ATOM 4226 N N . THR B 1 87 ? -37.544 -29.917 -41.838 1.000 42.283 84 THR BBB N 1
ATOM 4227 C CA . THR B 1 87 ? -39.013 -29.776 -42.028 1.000 45.307 84 THR BBB CA 1
ATOM 4228 C C . THR B 1 87 ? -39.807 -30.129 -40.762 1.000 45.276 84 THR BBB C 1
ATOM 4229 O O . THR B 1 87 ? -41.011 -29.868 -40.766 1.000 46.980 84 THR BBB O 1
ATOM 4233 N N . GLY B 1 88 ? -39.186 -30.718 -39.738 1.000 45.592 85 GLY BBB N 1
ATOM 4234 C CA . GLY B 1 88 ? -39.865 -31.108 -38.482 1.000 45.882 85 GLY BBB CA 1
ATOM 4235 C C . GLY B 1 88 ? -40.972 -32.128 -38.716 1.000 46.449 85 GLY BBB C 1
ATOM 4236 O O . GLY B 1 88 ? -41.930 -32.156 -37.921 1.000 47.244 85 GLY BBB O 1
ATOM 4237 N N . MET B 1 89 ? -40.845 -32.939 -39.768 1.000 46.780 86 MET BBB N 1
ATOM 4238 C CA . MET B 1 89 ? -41.741 -34.083 -40.075 1.000 48.618 86 MET BBB CA 1
ATOM 4239 C C . MET B 1 89 ? -40.889 -35.351 -40.031 1.000 46.765 86 MET BBB C 1
ATOM 4240 O O . MET B 1 89 ? -39.766 -35.321 -40.559 1.000 46.500 86 MET BBB O 1
ATOM 4245 N N . HIS B 1 90 ? -41.377 -36.417 -39.401 1.000 46.549 87 HIS BBB N 1
ATOM 4246 C CA . HIS B 1 90 ? -40.620 -37.691 -39.291 1.000 45.726 87 HIS BBB CA 1
ATOM 4247 C C . HIS B 1 90 ? -40.665 -38.430 -40.641 1.000 45.177 87 HIS BBB C 1
ATOM 4248 O O . HIS B 1 90 ? -41.483 -38.050 -41.519 1.000 45.323 87 HIS BBB O 1
ATOM 4255 N N . SER B 1 91 ? -39.806 -39.442 -40.788 1.000 43.733 88 SER BBB N 1
ATOM 4256 C CA . SER B 1 91 ? -39.501 -40.142 -42.062 1.000 43.387 88 SER BBB CA 1
ATOM 4257 C C . SER B 1 91 ? -40.750 -40.838 -42.616 1.000 44.589 88 SER BBB C 1
ATOM 4258 O O . SER B 1 91 ? -40.748 -41.154 -43.811 1.000 44.146 88 SER BBB O 1
ATOM 4261 N N . GLY B 1 92 ? -41.766 -41.067 -41.781 1.000 45.234 89 GLY BBB N 1
ATOM 4262 C CA . GLY B 1 92 ? -43.072 -41.609 -42.204 1.000 46.758 89 GLY BBB CA 1
ATOM 4263 C C . GLY B 1 92 ? -43.949 -40.573 -42.889 1.000 47.623 89 GLY BBB C 1
ATOM 4264 O O . GLY B 1 92 ? -44.921 -40.997 -43.534 1.000 47.959 89 GLY BBB O 1
ATOM 4265 N N . HIS B 1 93 ? -43.648 -39.273 -42.731 1.000 47.849 90 HIS BBB N 1
ATOM 4266 C CA . HIS B 1 93 ? -44.438 -38.132 -43.281 1.000 49.149 90 HIS BBB CA 1
ATOM 4267 C C . HIS B 1 93 ? -43.623 -37.297 -44.285 1.000 47.956 90 HIS BBB C 1
ATOM 4268 O O . HIS B 1 93 ? -44.238 -36.517 -45.022 1.000 48.174 90 HIS BBB O 1
ATOM 4275 N N . ALA B 1 94 ? -42.296 -37.439 -44.304 1.000 47.156 91 ALA BBB N 1
ATOM 4276 C CA . ALA B 1 94 ? -41.339 -36.503 -44.942 1.000 46.709 91 ALA BBB CA 1
ATOM 4277 C C . ALA B 1 94 ? -41.390 -36.622 -46.470 1.000 47.260 91 ALA BBB C 1
ATOM 4278 O O . ALA B 1 94 ? -41.771 -37.678 -46.964 1.000 48.418 91 ALA BBB O 1
ATOM 4280 N N . GLN B 1 95 ? -41.005 -35.557 -47.176 1.000 47.915 92 GLN BBB N 1
ATOM 4281 C CA . GLN B 1 95 ? -40.948 -35.488 -48.668 1.000 48.179 92 GLN BBB CA 1
ATOM 4282 C C . GLN B 1 95 ? -39.858 -36.423 -49.209 1.000 47.335 92 GLN BBB C 1
ATOM 4283 O O . GLN B 1 95 ? -40.077 -37.030 -50.256 1.000 48.058 92 GLN BBB O 1
ATOM 4289 N N . ILE B 1 96 ? -38.713 -36.490 -48.529 1.000 45.868 93 ILE BBB N 1
ATOM 4290 C CA . ILE B 1 96 ? -37.494 -37.222 -48.981 1.000 44.912 93 ILE BBB CA 1
ATOM 4291 C C . ILE B 1 96 ? -37.187 -38.302 -47.943 1.000 44.176 93 ILE BBB C 1
ATOM 4292 O O . ILE B 1 96 ? -36.882 -37.940 -46.777 1.000 44.983 93 ILE BBB O 1
ATOM 4297 N N . ARG B 1 97 ? -37.270 -39.566 -48.350 1.000 43.788 94 ARG BBB N 1
ATOM 4298 C CA . ARG B 1 97 ? -37.157 -40.758 -47.473 1.000 44.416 94 ARG BBB CA 1
ATOM 4299 C C . ARG B 1 97 ? -35.987 -41.653 -47.904 1.000 45.820 94 ARG BBB C 1
ATOM 4300 O O . ARG B 1 97 ? -35.735 -42.646 -47.189 1.000 45.992 94 ARG BBB O 1
ATOM 4308 N N . PHE B 1 98 ? -35.303 -41.336 -49.012 1.000 47.203 95 PHE BBB N 1
ATOM 4309 C CA . PHE B 1 98 ? -34.083 -42.051 -49.476 1.000 47.429 95 PHE BBB CA 1
ATOM 4310 C C . PHE B 1 98 ? -33.212 -41.077 -50.273 1.000 46.841 95 PHE BBB C 1
ATOM 4311 O O . PHE B 1 98 ? -33.701 -39.978 -50.576 1.000 48.842 95 PHE BBB O 1
ATOM 4319 N N . ASN B 1 99 ? -31.956 -41.444 -50.543 1.000 46.209 96 ASN BBB N 1
ATOM 4320 C CA . ASN B 1 99 ? -31.036 -40.666 -51.411 1.000 45.872 96 ASN BBB CA 1
ATOM 4321 C C . ASN B 1 99 ? -31.446 -40.942 -52.866 1.000 47.453 96 ASN BBB C 1
ATOM 4322 O O . ASN B 1 99 ? -31.243 -42.077 -53.354 1.000 45.182 96 ASN BBB O 1
ATOM 4327 N N . ASN B 1 100 ? -32.060 -39.946 -53.503 1.000 47.277 97 ASN BBB N 1
ATOM 4328 C CA . ASN B 1 100 ? -32.569 -40.024 -54.892 1.000 49.783 97 ASN BBB CA 1
ATOM 4329 C C . ASN B 1 100 ? -31.671 -39.158 -55.780 1.000 49.788 97 ASN BBB C 1
ATOM 4330 O O . ASN B 1 100 ? -31.690 -37.914 -55.602 1.000 50.489 97 ASN BBB O 1
ATOM 4335 N N . GLU B 1 101 ? -30.911 -39.794 -56.679 1.000 49.816 98 GLU BBB N 1
ATOM 4336 C CA . GLU B 1 101 ? -29.880 -39.133 -57.525 1.000 49.306 98 GLU BBB CA 1
ATOM 4337 C C . GLU B 1 101 ? -30.501 -38.694 -58.849 1.000 48.607 98 GLU BBB C 1
ATOM 4338 O O . GLU B 1 101 ? -29.763 -38.095 -59.654 1.000 50.071 98 GLU BBB O 1
ATOM 4344 N N . LEU B 1 102 ? -31.799 -38.956 -59.044 1.000 48.095 99 LEU BBB N 1
ATOM 4345 C CA . LEU B 1 102 ? -32.556 -38.586 -60.272 1.000 49.161 99 LEU BBB CA 1
ATOM 4346 C C . LEU B 1 102 ? -31.705 -38.955 -61.494 1.000 49.427 99 LEU BBB C 1
ATOM 4347 O O . LEU B 1 102 ? -31.391 -38.071 -62.300 1.000 48.393 99 LEU BBB O 1
ATOM 4352 N N . ALA B 1 103 ? -31.327 -40.231 -61.583 1.000 50.922 100 ALA BBB N 1
ATOM 4353 C CA . ALA B 1 103 ? -30.398 -40.811 -62.582 1.000 53.816 100 ALA BBB CA 1
ATOM 4354 C C . ALA B 1 103 ? -31.018 -40.797 -63.983 1.000 55.012 100 ALA BBB C 1
ATOM 4355 O O . ALA B 1 103 ? -30.243 -40.958 -64.925 1.000 55.929 100 ALA BBB O 1
ATOM 4357 N N . GLU B 1 104 ? -32.338 -40.586 -64.097 1.000 56.598 101 GLU BBB N 1
ATOM 4358 C CA . GLU B 1 104 ? -33.088 -40.463 -65.377 1.000 59.225 101 GLU BBB CA 1
ATOM 4359 C C . GLU B 1 104 ? -32.679 -39.185 -66.125 1.000 58.295 101 GLU BBB C 1
ATOM 4360 O O . GLU B 1 104 ? -33.028 -39.069 -67.301 1.000 58.371 101 GLU BBB O 1
ATOM 4366 N N . ARG B 1 105 ? -32.032 -38.222 -65.466 1.000 54.986 102 ARG BBB N 1
ATOM 4367 C CA . ARG B 1 105 ? -31.627 -36.945 -66.110 1.000 54.770 102 ARG BBB CA 1
ATOM 4368 C C . ARG B 1 105 ? -30.499 -37.194 -67.116 1.000 54.658 102 ARG BBB C 1
ATOM 4369 O O . ARG B 1 105 ? -30.337 -36.354 -68.016 1.000 55.916 102 ARG BBB O 1
ATOM 4377 N N . GLY B 1 106 ? -29.732 -38.273 -66.934 1.000 53.193 103 GLY BBB N 1
ATOM 4378 C CA . GLY B 1 106 ? -28.532 -38.581 -67.733 1.000 53.910 103 GLY BBB CA 1
ATOM 4379 C C . GLY B 1 106 ? -27.393 -39.094 -66.872 1.000 52.649 103 GLY BBB C 1
ATOM 4380 O O . GLY B 1 106 ? -27.670 -39.763 -65.857 1.000 52.674 103 GLY BBB O 1
ATOM 4381 N N . ALA B 1 107 ? -26.156 -38.748 -67.235 1.000 53.154 104 ALA BBB N 1
ATOM 4382 C CA . ALA B 1 107 ? -24.907 -39.296 -66.658 1.000 52.189 104 ALA BBB CA 1
ATOM 4383 C C . ALA B 1 107 ? -24.578 -38.605 -65.322 1.000 51.242 104 ALA BBB C 1
ATOM 4384 O O . ALA B 1 107 ? -23.472 -38.055 -65.194 1.000 50.748 104 ALA BBB O 1
ATOM 4386 N N . VAL B 1 108 ? -25.483 -38.687 -64.341 1.000 50.485 105 VAL BBB N 1
ATOM 4387 C CA . VAL B 1 108 ? -25.364 -38.011 -63.014 1.000 49.859 105 VAL BBB CA 1
ATOM 4388 C C . VAL B 1 108 ? -24.130 -38.542 -62.266 1.000 48.409 105 VAL BBB C 1
ATOM 4389 O O . VAL B 1 108 ? -23.586 -37.805 -61.401 1.000 46.083 105 VAL BBB O 1
ATOM 4393 N N . ASN B 1 109 ? -23.703 -39.762 -62.592 1.000 48.776 106 ASN BBB N 1
ATOM 4394 C CA . ASN B 1 109 ? -22.561 -40.447 -61.937 1.000 49.026 106 ASN BBB CA 1
ATOM 4395 C C . ASN B 1 109 ? -21.246 -40.097 -62.634 1.000 48.878 106 ASN BBB C 1
ATOM 4396 O O . ASN B 1 109 ? -20.208 -40.539 -62.133 1.000 49.869 106 ASN BBB O 1
ATOM 4401 N N . ASN B 1 110 ? -21.282 -39.358 -63.748 1.000 49.136 107 ASN BBB N 1
ATOM 4402 C CA . ASN B 1 110 ? -20.060 -38.933 -64.475 1.000 48.620 107 ASN BBB CA 1
ATOM 4403 C C . ASN B 1 110 ? -19.695 -37.518 -64.016 1.000 47.576 107 ASN BBB C 1
ATOM 4404 O O . ASN B 1 110 ? -20.480 -36.593 -64.270 1.000 47.811 107 ASN BBB O 1
ATOM 4409 N N . TYR B 1 111 ? -18.542 -37.367 -63.359 1.000 46.958 108 TYR BBB N 1
ATOM 4410 C CA . TYR B 1 111 ? -18.113 -36.115 -62.678 1.000 46.373 108 TYR BBB CA 1
ATOM 4411 C C . TYR B 1 111 ? -17.706 -35.078 -63.734 1.000 48.064 108 TYR BBB C 1
ATOM 4412 O O . TYR B 1 111 ? -17.881 -33.873 -63.494 1.000 47.270 108 TYR BBB O 1
ATOM 4421 N N . ASP B 1 112 ? -17.169 -35.526 -64.874 1.000 48.503 109 ASP BBB N 1
ATOM 4422 C CA . ASP B 1 112 ? -16.907 -34.637 -66.034 1.000 49.918 109 ASP BBB CA 1
ATOM 4423 C C . ASP B 1 112 ? -18.251 -34.061 -66.501 1.000 50.300 109 ASP BBB C 1
ATOM 4424 O O . ASP B 1 112 ? -18.343 -32.825 -66.698 1.000 51.904 109 ASP BBB O 1
ATOM 4429 N N . SER B 1 113 ? -19.266 -34.917 -66.644 1.000 49.647 110 SER BBB N 1
ATOM 4430 C CA . SER B 1 113 ? -20.625 -34.532 -67.103 1.000 49.551 110 SER BBB CA 1
ATOM 4431 C C . SER B 1 113 ? -21.268 -33.558 -66.109 1.000 47.935 110 SER BBB C 1
ATOM 4432 O O . SER B 1 113 ? -21.887 -32.601 -66.577 1.000 48.961 110 SER BBB O 1
ATOM 4435 N N . VAL B 1 114 ? -21.154 -33.795 -64.797 1.000 46.575 111 VAL BBB N 1
ATOM 4436 C CA . VAL B 1 114 ? -21.788 -32.903 -63.783 1.000 45.815 111 VAL BBB CA 1
ATOM 4437 C C . VAL B 1 114 ? -21.101 -31.529 -63.844 1.000 46.357 111 VAL BBB C 1
ATOM 4438 O O . VAL B 1 114 ? -21.815 -30.523 -63.749 1.000 46.948 111 VAL BBB O 1
ATOM 4442 N N . TYR B 1 115 ? -19.777 -31.490 -64.017 1.000 46.015 112 TYR BBB N 1
ATOM 4443 C CA . TYR B 1 115 ? -18.983 -30.243 -64.171 1.000 46.398 112 TYR BBB CA 1
ATOM 4444 C C . TYR B 1 115 ? -19.508 -29.445 -65.373 1.000 48.573 112 TYR BBB C 1
ATOM 4445 O O . TYR B 1 115 ? -19.635 -28.218 -65.263 1.000 48.654 112 TYR BBB O 1
ATOM 4454 N N . VAL B 1 116 ? -19.799 -30.115 -66.492 1.000 49.347 113 VAL BBB N 1
ATOM 4455 C CA . VAL B 1 116 ? -20.255 -29.435 -67.735 1.000 51.377 113 VAL BBB CA 1
ATOM 4456 C C . VAL B 1 116 ? -21.730 -29.056 -67.575 1.000 51.315 113 VAL BBB C 1
ATOM 4457 O O . VAL B 1 116 ? -22.088 -27.938 -67.961 1.000 52.459 113 VAL BBB O 1
ATOM 4461 N N . HIS B 1 117 ? -22.550 -29.962 -67.035 1.000 50.569 114 HIS BBB N 1
ATOM 4462 C CA . HIS B 1 117 ? -24.032 -29.839 -66.966 1.000 51.144 114 HIS BBB CA 1
ATOM 4463 C C . HIS B 1 117 ? -24.498 -29.836 -65.507 1.000 50.623 114 HIS BBB C 1
ATOM 4464 O O . HIS B 1 117 ? -24.630 -30.925 -64.923 1.000 49.100 114 HIS BBB O 1
ATOM 4471 N N . LYS B 1 118 ? -24.765 -28.649 -64.962 1.000 52.112 115 LYS BBB N 1
ATOM 4472 C CA . LYS B 1 118 ? -25.257 -28.441 -63.578 1.000 52.477 115 LYS BBB CA 1
ATOM 4473 C C . LYS B 1 118 ? -26.627 -29.110 -63.418 1.000 51.853 115 LYS BBB C 1
ATOM 4474 O O . LYS B 1 118 ? -26.957 -29.495 -62.287 1.000 49.526 115 LYS BBB O 1
ATOM 4480 N N . GLU B 1 119 ? -27.364 -29.267 -64.520 1.000 53.794 116 GLU BBB N 1
ATOM 4481 C CA . GLU B 1 119 ? -28.680 -29.957 -64.591 1.000 55.700 116 GLU BBB CA 1
ATOM 4482 C C . GLU B 1 119 ? -28.558 -31.404 -64.085 1.000 54.376 116 GLU BBB C 1
ATOM 4483 O O . GLU B 1 119 ? -29.607 -31.980 -63.733 1.000 54.085 116 GLU BBB O 1
ATOM 4489 N N . LEU B 1 120 ? -27.347 -31.981 -64.098 1.000 52.445 117 LEU BBB N 1
ATOM 4490 C CA . LEU B 1 120 ? -27.077 -33.399 -63.734 1.000 51.346 117 LEU BBB CA 1
ATOM 4491 C C . LEU B 1 120 ? -26.632 -33.497 -62.275 1.000 49.228 117 LEU BBB C 1
ATOM 4492 O O . LEU B 1 120 ? -26.535 -34.623 -61.773 1.000 47.915 117 LEU BBB O 1
ATOM 4497 N N . GLU B 1 121 ? -26.362 -32.358 -61.637 1.000 49.615 118 GLU BBB N 1
ATOM 4498 C CA . GLU B 1 121 ? -25.794 -32.278 -60.267 1.000 47.064 118 GLU BBB CA 1
ATOM 4499 C C . GLU B 1 121 ? -26.902 -32.532 -59.240 1.000 46.562 118 GLU BBB C 1
ATOM 4500 O O . GLU B 1 121 ? -28.071 -32.260 -59.548 1.000 45.803 118 GLU BBB O 1
ATOM 4506 N N . GLY B 1 122 ? -26.535 -33.086 -58.085 1.000 45.570 119 GLY BBB N 1
ATOM 4507 C CA . GLY B 1 122 ? -27.332 -33.025 -56.842 1.000 46.199 119 GLY BBB CA 1
ATOM 4508 C C . GLY B 1 122 ? -28.494 -33.999 -56.809 1.000 44.989 119 GLY BBB C 1
ATOM 4509 O O . GLY B 1 122 ? -28.525 -34.922 -57.630 1.000 44.545 119 GLY BBB O 1
ATOM 4510 N N . GLN B 1 123 ? -29.438 -33.752 -55.899 1.000 44.327 120 GLN BBB N 1
ATOM 4511 C CA . GLN B 1 123 ? -30.416 -34.747 -55.386 1.000 44.539 120 GLN BBB CA 1
ATOM 4512 C C . GLN B 1 123 ? -31.852 -34.249 -55.565 1.000 44.812 120 GLN BBB C 1
ATOM 4513 O O . GLN B 1 123 ? -32.038 -33.059 -55.870 1.000 45.292 120 GLN BBB O 1
ATOM 4519 N N . PHE B 1 124 ? -32.825 -35.133 -55.332 1.000 45.326 121 PHE BBB N 1
ATOM 4520 C CA . PHE B 1 124 ? -34.279 -34.835 -55.399 1.000 47.265 121 PHE BBB CA 1
ATOM 4521 C C . PHE B 1 124 ? -34.527 -33.569 -54.582 1.000 46.978 121 PHE BBB C 1
ATOM 4522 O O . PHE B 1 124 ? -33.991 -33.423 -53.494 1.000 45.205 121 PHE BBB O 1
ATOM 4530 N N . PRO B 1 125 ? -35.282 -32.576 -55.102 1.000 48.331 122 PRO BBB N 1
ATOM 4531 C CA . PRO B 1 125 ? -35.495 -31.320 -54.375 1.000 47.413 122 PRO BBB CA 1
ATOM 4532 C C . PRO B 1 125 ? -36.676 -31.292 -53.391 1.000 47.228 122 PRO BBB C 1
ATOM 4533 O O . PRO B 1 125 ? -37.686 -31.917 -53.635 1.000 46.763 122 PRO BBB O 1
ATOM 4537 N N . LEU B 1 126 ? -36.502 -30.565 -52.284 1.000 47.707 123 LEU BBB N 1
ATOM 4538 C CA . LEU B 1 126 ? -37.618 -30.095 -51.425 1.000 48.787 123 LEU BBB CA 1
ATOM 4539 C C . LEU B 1 126 ? -38.602 -29.350 -52.326 1.000 51.115 123 LEU BBB C 1
ATOM 4540 O O . LEU B 1 126 ? -38.122 -28.695 -53.280 1.000 51.588 123 LEU BBB O 1
ATOM 4545 N N . GLN B 1 127 ? -39.903 -29.419 -52.029 1.000 52.840 124 GLN BBB N 1
ATOM 4546 C CA . GLN B 1 127 ? -40.945 -28.695 -52.802 1.000 56.030 124 GLN BBB CA 1
ATOM 4547 C C . GLN B 1 127 ? -40.827 -27.190 -52.519 1.000 56.529 124 GLN BBB C 1
ATOM 4548 O O . GLN B 1 127 ? -40.327 -26.816 -51.422 1.000 55.829 124 GLN BBB O 1
ATOM 4554 N N . ALA B 1 128 ? -41.239 -26.360 -53.482 1.000 57.215 125 ALA BBB N 1
ATOM 4555 C CA . ALA B 1 128 ? -41.304 -24.888 -53.362 1.000 58.161 125 ALA BBB CA 1
ATOM 4556 C C . ALA B 1 128 ? -42.116 -24.519 -52.115 1.000 58.644 125 ALA BBB C 1
ATOM 4557 O O . ALA B 1 128 ? -43.169 -25.141 -51.894 1.000 58.735 125 ALA BBB O 1
ATOM 4559 N N . ASN B 1 129 ? -41.613 -23.565 -51.325 1.000 59.592 126 ASN BBB N 1
ATOM 4560 C CA . ASN B 1 129 ? -42.302 -22.927 -50.165 1.000 61.707 126 ASN BBB CA 1
ATOM 4561 C C . ASN B 1 129 ? -42.442 -23.891 -48.981 1.000 58.207 126 ASN BBB C 1
ATOM 4562 O O . ASN B 1 129 ? -43.217 -23.571 -48.068 1.000 59.447 126 ASN BBB O 1
ATOM 4567 N N . THR B 1 130 ? -41.706 -25.003 -48.974 1.000 55.314 127 THR BBB N 1
ATOM 4568 C CA . THR B 1 130 ? -41.653 -25.947 -47.831 1.000 53.889 127 THR BBB CA 1
ATOM 4569 C C . THR B 1 130 ? -41.218 -25.174 -46.583 1.000 53.131 127 THR BBB C 1
ATOM 4570 O O . THR B 1 130 ? -40.097 -24.629 -46.599 1.000 51.630 127 THR BBB O 1
ATOM 4574 N N . MET B 1 131 ? -42.054 -25.134 -45.546 1.000 53.105 128 MET BBB N 1
ATOM 4575 C CA . MET B 1 131 ? -41.651 -24.558 -44.238 1.000 52.502 128 MET BBB CA 1
ATOM 4576 C C . MET B 1 131 ? -40.435 -25.346 -43.732 1.000 49.974 128 MET BBB C 1
ATOM 4577 O O . MET B 1 131 ? -40.560 -26.575 -43.541 1.000 48.304 128 MET BBB O 1
ATOM 4582 N N . THR B 1 132 ? -39.286 -24.679 -43.591 1.000 48.741 129 THR BBB N 1
ATOM 4583 C CA . THR B 1 132 ? -38.058 -25.252 -42.982 1.000 47.967 129 THR BBB CA 1
ATOM 4584 C C . THR B 1 132 ? -37.706 -24.476 -41.705 1.000 48.781 129 THR BBB C 1
ATOM 4585 O O . THR B 1 132 ? -38.276 -23.391 -41.481 1.000 48.866 129 THR BBB O 1
ATOM 4589 N N . ILE B 1 133 ? -36.795 -25.016 -40.890 1.000 48.627 130 ILE BBB N 1
ATOM 4590 C CA . ILE B 1 133 ? -36.304 -24.330 -39.658 1.000 48.674 130 ILE BBB CA 1
ATOM 4591 C C . ILE B 1 133 ? -35.572 -23.051 -40.087 1.000 48.905 130 ILE BBB C 1
ATOM 4592 O O . ILE B 1 133 ? -35.629 -22.057 -39.338 1.000 49.209 130 ILE BBB O 1
ATOM 4597 N N . GLY B 1 134 ? -34.944 -23.056 -41.267 1.000 48.458 131 GLY BBB N 1
ATOM 4598 C CA . GLY B 1 134 ? -34.337 -21.849 -41.860 1.000 48.573 131 GLY BBB CA 1
ATOM 4599 C C . GLY B 1 134 ? -35.374 -20.758 -42.065 1.000 49.288 131 GLY BBB C 1
ATOM 4600 O O . GLY B 1 134 ? -35.200 -19.660 -41.506 1.000 48.736 131 GLY BBB O 1
ATOM 4601 N N . ARG B 1 135 ? -36.434 -21.083 -42.811 1.000 50.167 132 ARG BBB N 1
ATOM 4602 C CA . ARG B 1 135 ? -37.568 -20.182 -43.133 1.000 52.967 132 ARG BBB CA 1
ATOM 4603 C C . ARG B 1 135 ? -38.221 -19.692 -41.841 1.000 52.114 132 ARG BBB C 1
ATOM 4604 O O . ARG B 1 135 ? -38.440 -18.488 -41.723 1.000 52.436 132 ARG BBB O 1
ATOM 4612 N N . MET B 1 136 ? -38.527 -20.605 -40.921 1.000 51.429 133 MET BBB N 1
ATOM 4613 C CA . MET B 1 136 ? -39.179 -20.290 -39.621 1.000 52.634 133 MET BBB CA 1
ATOM 4614 C C . MET B 1 136 ? -38.350 -19.248 -38.863 1.000 52.020 133 MET BBB C 1
ATOM 4615 O O . MET B 1 136 ? -38.942 -18.277 -38.377 1.000 54.295 133 MET BBB O 1
ATOM 4620 N N . MET B 1 137 ? -37.033 -19.431 -38.783 1.000 51.245 134 MET BBB N 1
ATOM 4621 C CA . MET B 1 137 ? -36.120 -18.519 -38.043 1.000 53.305 134 MET BBB CA 1
ATOM 4622 C C . MET B 1 137 ? -36.022 -17.175 -38.778 1.000 55.707 134 MET BBB C 1
ATOM 4623 O O . MET B 1 137 ? -36.038 -16.124 -38.092 1.000 56.583 134 MET BBB O 1
ATOM 4628 N N . GLN B 1 138 ? -35.951 -17.206 -40.117 1.000 56.389 135 GLN BBB N 1
ATOM 4629 C CA . GLN B 1 138 ? -36.000 -16.001 -40.988 1.000 57.015 135 GLN BBB CA 1
ATOM 4630 C C . GLN B 1 138 ? -37.215 -15.141 -40.632 1.000 58.203 135 GLN BBB C 1
ATOM 4631 O O . GLN B 1 138 ? -37.043 -13.908 -40.529 1.000 59.235 135 GLN BBB O 1
ATOM 4637 N N . GLN B 1 139 ? -38.403 -15.739 -40.478 1.000 58.148 136 GLN BBB N 1
ATOM 4638 C CA . GLN B 1 139 ? -39.629 -14.927 -40.254 1.000 61.244 136 GLN BBB CA 1
ATOM 4639 C C . GLN B 1 139 ? -39.711 -14.510 -38.779 1.000 61.835 136 GLN BBB C 1
ATOM 4640 O O . GLN B 1 139 ? -40.521 -13.622 -38.489 1.000 63.833 136 GLN BBB O 1
ATOM 4646 N N . ALA B 1 140 ? -38.859 -15.058 -37.905 1.000 60.036 137 ALA BBB N 1
ATOM 4647 C CA . ALA B 1 140 ? -38.689 -14.615 -36.501 1.000 59.709 137 ALA BBB CA 1
ATOM 4648 C C . ALA B 1 140 ? -37.688 -13.451 -36.404 1.000 59.389 137 ALA BBB C 1
ATOM 4649 O O . ALA B 1 140 ? -37.526 -12.926 -35.283 1.000 59.848 137 ALA BBB O 1
ATOM 4651 N N . GLY B 1 141 ? -37.022 -13.081 -37.509 1.000 57.999 138 GLY BBB N 1
ATOM 4652 C CA . GLY B 1 141 ? -36.069 -11.949 -37.581 1.000 57.777 138 GLY BBB CA 1
ATOM 4653 C C . GLY B 1 141 ? -34.603 -12.375 -37.496 1.000 55.761 138 GLY BBB C 1
ATOM 4654 O O . GLY B 1 141 ? -33.746 -11.501 -37.283 1.000 55.747 138 GLY BBB O 1
ATOM 4655 N N . TYR B 1 142 ? -34.299 -13.666 -37.652 1.000 53.562 139 TYR BBB N 1
ATOM 4656 C CA . TYR B 1 142 ? -32.910 -14.193 -37.693 1.000 52.593 139 TYR BBB CA 1
ATOM 4657 C C . TYR B 1 142 ? -32.371 -14.064 -39.123 1.000 51.815 139 TYR BBB C 1
ATOM 4658 O O . TYR B 1 142 ? -33.140 -14.239 -40.070 1.000 50.600 139 TYR BBB O 1
ATOM 4667 N N . THR B 1 143 ? -31.079 -13.761 -39.257 1.000 51.284 140 THR BBB N 1
ATOM 4668 C CA . THR B 1 143 ? -30.292 -13.923 -40.502 1.000 50.800 140 THR BBB CA 1
ATOM 4669 C C . THR B 1 143 ? -29.802 -15.380 -40.546 1.000 49.502 140 THR BBB C 1
ATOM 4670 O O . THR B 1 143 ? -29.103 -15.797 -39.595 1.000 48.906 140 THR BBB O 1
ATOM 4674 N N . THR B 1 144 ? -30.176 -16.134 -41.585 1.000 48.235 141 THR BBB N 1
ATOM 4675 C CA . THR B 1 144 ? -29.950 -17.598 -41.668 1.000 46.416 141 THR BBB CA 1
ATOM 4676 C C . THR B 1 144 ? -28.808 -17.909 -42.632 1.000 45.832 141 THR BBB C 1
ATOM 4677 O O . THR B 1 144 ? -28.668 -17.222 -43.639 1.000 46.231 141 THR BBB O 1
ATOM 4681 N N . GLY B 1 145 ? -28.025 -18.935 -42.300 1.000 45.104 142 GLY BBB N 1
ATOM 4682 C CA . GLY B 1 145 ? -26.841 -19.365 -43.053 1.000 44.767 142 GLY BBB CA 1
ATOM 4683 C C . GLY B 1 145 ? -26.680 -20.867 -42.977 1.000 44.222 142 GLY BBB C 1
ATOM 4684 O O . GLY B 1 145 ? -26.931 -21.434 -41.901 1.000 45.378 142 GLY BBB O 1
ATOM 4685 N N . CYS B 1 146 ? -26.293 -21.492 -44.084 1.000 44.251 143 CYS BBB N 1
ATOM 4686 C CA . CYS B 1 146 ? -25.957 -22.930 -44.157 1.000 43.048 143 CYS BBB CA 1
ATOM 4687 C C . CYS B 1 146 ? -24.577 -23.049 -44.803 1.000 43.076 143 CYS BBB C 1
ATOM 4688 O O . CYS B 1 146 ? -24.419 -22.561 -45.927 1.000 45.873 143 CYS BBB O 1
ATOM 4691 N N . PHE B 1 147 ? -23.610 -23.635 -44.097 1.000 42.267 144 PHE BBB N 1
ATOM 4692 C CA . PHE B 1 147 ? -22.213 -23.808 -44.567 1.000 41.769 144 PHE BBB CA 1
ATOM 4693 C C . PHE B 1 147 ? -21.819 -25.280 -44.448 1.000 42.204 144 PHE BBB C 1
ATOM 4694 O O . PHE B 1 147 ? -21.876 -25.838 -43.316 1.000 43.731 144 PHE BBB O 1
ATOM 4702 N N . GLY B 1 148 ? -21.453 -25.886 -45.583 1.000 42.074 145 GLY BBB N 1
ATOM 4703 C CA . GLY B 1 148 ? -21.003 -27.288 -45.676 1.000 41.670 145 GLY BBB CA 1
ATOM 4704 C C . GLY B 1 148 ? -21.604 -27.995 -46.878 1.000 42.605 145 GLY BBB C 1
ATOM 4705 O O . GLY B 1 148 ? -21.060 -27.846 -47.990 1.000 43.699 145 GLY BBB O 1
ATOM 4706 N N . LYS B 1 149 ? -22.695 -28.731 -46.658 1.000 42.626 146 LYS BBB N 1
ATOM 4707 C CA . LYS B 1 149 ? -23.328 -29.633 -47.652 1.000 43.441 146 LYS BBB CA 1
ATOM 4708 C C . LYS B 1 149 ? -24.838 -29.400 -47.590 1.000 43.077 146 LYS BBB C 1
ATOM 4709 O O . LYS B 1 149 ? -25.349 -29.134 -46.487 1.000 44.372 146 LYS BBB O 1
ATOM 4715 N N . TRP B 1 150 ? -25.517 -29.488 -48.730 1.000 42.130 147 TRP BBB N 1
ATOM 4716 C CA . TRP B 1 150 ? -26.991 -29.352 -48.845 1.000 41.491 147 TRP BBB CA 1
ATOM 4717 C C . TRP B 1 150 ? -27.625 -30.745 -49.009 1.000 39.768 147 TRP BBB C 1
ATOM 4718 O O . TRP B 1 150 ? -28.081 -31.292 -47.995 1.000 39.251 147 TRP BBB O 1
ATOM 4729 N N . GLY B 1 151 ? -27.672 -31.290 -50.234 1.000 38.787 148 GLY BBB N 1
ATOM 4730 C CA . GLY B 1 151 ? -28.200 -32.637 -50.536 1.000 37.973 148 GLY BBB CA 1
ATOM 4731 C C . GLY B 1 151 ? -29.717 -32.686 -50.654 1.000 37.898 148 GLY BBB C 1
ATOM 4732 O O . GLY B 1 151 ? -30.260 -33.801 -50.822 1.000 37.881 148 GLY BBB O 1
ATOM 4733 N N . LEU B 1 152 ? -30.392 -31.537 -50.598 1.000 38.610 149 LEU BBB N 1
ATOM 4734 C CA . LEU B 1 152 ? -31.876 -31.469 -50.523 1.000 40.097 149 LEU BBB CA 1
ATOM 4735 C C . LEU B 1 152 ? -32.472 -30.791 -51.764 1.000 41.581 149 LEU BBB C 1
ATOM 4736 O O . LEU B 1 152 ? -33.686 -30.493 -51.740 1.000 42.698 149 LEU BBB O 1
ATOM 4741 N N . GLY B 1 153 ? -31.689 -30.589 -52.825 1.000 42.993 150 GLY BBB N 1
ATOM 4742 C CA . GLY B 1 153 ? -32.225 -30.107 -54.113 1.000 45.005 150 GLY BBB CA 1
ATOM 4743 C C . GLY B 1 153 ? -31.142 -29.645 -55.063 1.000 45.848 150 GLY BBB C 1
ATOM 4744 O O . GLY B 1 153 ? -30.274 -28.846 -54.643 1.000 46.108 150 GLY BBB O 1
ATOM 4745 N N . TYR B 1 154 ? -31.211 -30.114 -56.309 1.000 45.762 151 TYR BBB N 1
ATOM 4746 C CA . TYR B 1 154 ? -30.196 -29.870 -57.365 1.000 45.997 151 TYR BBB CA 1
ATOM 4747 C C . TYR B 1 154 ? -30.191 -28.397 -57.753 1.000 46.564 151 TYR BBB C 1
ATOM 4748 O O . TYR B 1 154 ? -31.191 -27.700 -57.582 1.000 47.006 151 TYR BBB O 1
ATOM 4757 N N . PRO B 1 155 ? -29.062 -27.878 -58.292 1.000 47.269 152 PRO BBB N 1
ATOM 4758 C CA . PRO B 1 155 ? -28.977 -26.480 -58.739 1.000 48.434 152 PRO BBB CA 1
ATOM 4759 C C . PRO B 1 155 ? -30.001 -26.188 -59.840 1.000 49.373 152 PRO BBB C 1
ATOM 4760 O O . PRO B 1 155 ? -30.134 -27.012 -60.714 1.000 49.618 152 PRO BBB O 1
ATOM 4764 N N . GLY B 1 156 ? -30.698 -25.050 -59.745 1.000 50.997 153 GLY BBB N 1
ATOM 4765 C CA . GLY B 1 156 ? -31.810 -24.667 -60.638 1.000 51.732 153 GLY BBB CA 1
ATOM 4766 C C . GLY B 1 156 ? -33.170 -25.117 -60.116 1.000 52.250 153 GLY BBB C 1
ATOM 4767 O O . GLY B 1 156 ? -34.188 -24.569 -60.574 1.000 52.763 153 GLY BBB O 1
ATOM 4768 N N . SER B 1 157 ? -33.210 -26.082 -59.187 1.000 52.267 154 SER BBB N 1
ATOM 4769 C CA . SER B 1 157 ? -34.465 -26.611 -58.584 1.000 52.704 154 SER BBB CA 1
ATOM 4770 C C . SER B 1 157 ? -35.037 -25.588 -57.594 1.000 52.936 154 SER BBB C 1
ATOM 4771 O O . SER B 1 157 ? -34.331 -24.644 -57.244 1.000 52.670 154 SER BBB O 1
ATOM 4774 N N . GLU B 1 158 ? -36.276 -25.798 -57.151 1.000 54.773 155 GLU BBB N 1
ATOM 4775 C CA . GLU B 1 158 ? -36.945 -24.977 -56.109 1.000 56.515 155 GLU BBB CA 1
ATOM 4776 C C . GLU B 1 158 ? -36.509 -25.463 -54.716 1.000 54.594 155 GLU BBB C 1
ATOM 4777 O O . GLU B 1 158 ? -36.949 -24.860 -53.719 1.000 53.273 155 GLU BBB O 1
ATOM 4783 N N . GLY B 1 159 ? -35.645 -26.483 -54.650 1.000 53.075 156 GLY BBB N 1
ATOM 4784 C CA . GLY B 1 159 ? -35.152 -27.081 -53.393 1.000 50.934 156 GLY BBB CA 1
ATOM 4785 C C . GLY B 1 159 ? -33.791 -26.563 -52.959 1.000 49.203 156 GLY BBB C 1
ATOM 4786 O O . GLY B 1 159 ? -33.252 -27.124 -51.996 1.000 49.569 156 GLY BBB O 1
ATOM 4787 N N . THR B 1 160 ? -33.255 -25.524 -53.605 1.000 49.749 157 THR BBB N 1
ATOM 4788 C CA . THR B 1 160 ? -31.910 -24.962 -53.301 1.000 48.411 157 THR BBB CA 1
ATOM 4789 C C . THR B 1 160 ? -31.971 -24.265 -51.944 1.000 48.176 157 THR BBB C 1
ATOM 4790 O O . THR B 1 160 ? -33.026 -23.790 -51.543 1.000 48.244 157 THR BBB O 1
ATOM 4794 N N . PRO B 1 161 ? -30.858 -24.213 -51.179 1.000 47.272 158 PRO BBB N 1
ATOM 4795 C CA . PRO B 1 161 ? -30.879 -23.661 -49.828 1.000 46.992 158 PRO BBB CA 1
ATOM 4796 C C . PRO B 1 161 ? -31.397 -22.217 -49.756 1.000 48.353 158 PRO BBB C 1
ATOM 4797 O O . PRO B 1 161 ? -32.110 -21.924 -48.793 1.000 46.296 158 PRO BBB O 1
ATOM 4801 N N . ASN B 1 162 ? -31.086 -21.389 -50.765 1.000 48.986 159 ASN BBB N 1
ATOM 4802 C CA . ASN B 1 162 ? -31.497 -19.959 -50.809 1.000 51.298 159 ASN BBB CA 1
ATOM 4803 C C . ASN B 1 162 ? -33.012 -19.862 -51.016 1.000 51.621 159 ASN BBB C 1
ATOM 4804 O O . ASN B 1 162 ? -33.576 -18.808 -50.692 1.000 51.735 159 ASN BBB O 1
ATOM 4809 N N . LYS B 1 163 ? -33.647 -20.914 -51.537 1.000 51.365 160 LYS BBB N 1
ATOM 4810 C CA . LYS B 1 163 ? -35.120 -20.952 -51.752 1.000 52.475 160 LYS BBB CA 1
ATOM 4811 C C . LYS B 1 163 ? -35.783 -21.777 -50.646 1.000 50.191 160 LYS BBB C 1
ATOM 4812 O O . LYS B 1 163 ? -36.983 -22.040 -50.777 1.000 49.992 160 LYS BBB O 1
ATOM 4818 N N . GLN B 1 164 ? -35.029 -22.164 -49.611 1.000 49.042 161 GLN BBB N 1
ATOM 4819 C CA . GLN B 1 164 ? -35.501 -23.051 -48.505 1.000 48.596 161 GLN BBB CA 1
ATOM 4820 C C . GLN B 1 164 ? -35.083 -22.473 -47.150 1.000 48.034 161 GLN BBB C 1
ATOM 4821 O O . GLN B 1 164 ? -34.773 -23.250 -46.240 1.000 47.365 161 GLN BBB O 1
ATOM 4827 N N . GLY B 1 165 ? -35.100 -21.147 -47.029 1.000 49.642 162 GLY BBB N 1
ATOM 4828 C CA . GLY B 1 165 ? -35.035 -20.433 -45.745 1.000 50.350 162 GLY BBB CA 1
ATOM 4829 C C . GLY B 1 165 ? -33.624 -20.039 -45.345 1.000 50.234 162 GLY BBB C 1
ATOM 4830 O O . GLY B 1 165 ? -33.441 -19.693 -44.157 1.000 51.395 162 GLY BBB O 1
ATOM 4831 N N . PHE B 1 166 ? -32.661 -20.045 -46.273 1.000 48.849 163 PHE BBB N 1
ATOM 4832 C CA . PHE B 1 166 ? -31.260 -19.629 -45.999 1.000 48.517 163 PHE BBB CA 1
ATOM 4833 C C . PHE B 1 166 ? -30.908 -18.390 -46.823 1.000 51.191 163 PHE BBB C 1
ATOM 4834 O O . PHE B 1 166 ? -30.924 -18.423 -48.080 1.000 52.994 163 PHE BBB O 1
ATOM 4842 N N . ASP B 1 167 ? -30.615 -17.299 -46.115 1.000 51.498 164 ASP BBB N 1
ATOM 4843 C CA . ASP B 1 167 ? -30.134 -16.026 -46.708 1.000 53.410 164 ASP BBB CA 1
ATOM 4844 C C . ASP B 1 167 ? -28.767 -16.275 -47.343 1.000 52.963 164 ASP BBB C 1
ATOM 4845 O O . ASP B 1 167 ? -28.417 -15.585 -48.310 1.000 54.287 164 ASP BBB O 1
ATOM 4850 N N . ARG B 1 168 ? -28.017 -17.212 -46.772 1.000 52.532 165 ARG BBB N 1
ATOM 4851 C CA . ARG B 1 168 ? -26.591 -17.426 -47.091 1.000 52.909 165 ARG BBB CA 1
ATOM 4852 C C . ARG B 1 168 ? -26.305 -18.929 -47.160 1.000 50.329 165 ARG BBB C 1
ATOM 4853 O O . ARG B 1 168 ? -26.673 -19.638 -46.210 1.000 49.608 165 ARG BBB O 1
ATOM 4861 N N . PHE B 1 169 ? -25.730 -19.390 -48.275 1.000 47.997 166 PHE BBB N 1
ATOM 4862 C CA . PHE B 1 169 ? -25.181 -20.759 -48.431 1.000 46.044 166 PHE BBB CA 1
ATOM 4863 C C . PHE B 1 169 ? -23.758 -20.682 -48.979 1.000 45.889 166 PHE BBB C 1
ATOM 4864 O O . PHE B 1 169 ? -23.490 -19.853 -49.874 1.000 48.900 166 PHE BBB O 1
ATOM 4872 N N . TYR B 1 170 ? -22.876 -21.534 -48.469 1.000 43.824 167 TYR BBB N 1
ATOM 4873 C CA . TYR B 1 170 ? -21.572 -21.838 -49.101 1.000 43.513 167 TYR BBB CA 1
ATOM 4874 C C . TYR B 1 170 ? -21.242 -23.317 -48.912 1.000 42.945 167 TYR BBB C 1
ATOM 4875 O O . TYR B 1 170 ? -21.436 -23.854 -47.805 1.000 43.300 167 TYR BBB O 1
ATOM 4884 N N . GLY B 1 171 ? -20.785 -23.956 -49.986 1.000 42.658 168 GLY BBB N 1
ATOM 4885 C CA . GLY B 1 171 ? -20.226 -25.316 -49.953 1.000 41.941 168 GLY BBB CA 1
ATOM 4886 C C . GLY B 1 171 ? -20.773 -26.182 -51.065 1.000 41.879 168 GLY BBB C 1
ATOM 4887 O O . GLY B 1 171 ? -20.960 -25.672 -52.191 1.000 44.238 168 GLY BBB O 1
ATOM 4888 N N . TYR B 1 172 ? -20.995 -27.463 -50.772 1.000 40.237 169 TYR BBB N 1
ATOM 4889 C CA . TYR B 1 172 ? -21.467 -28.464 -51.757 1.000 39.361 169 TYR BBB CA 1
ATOM 4890 C C . TYR B 1 172 ? -22.993 -28.454 -51.823 1.000 39.396 169 TYR BBB C 1
ATOM 4891 O O . TYR B 1 172 ? -23.649 -28.548 -50.781 1.000 39.453 169 TYR BBB O 1
ATOM 4900 N N . ASN B 1 173 ? -23.543 -28.364 -53.025 1.000 39.843 170 ASN BBB N 1
ATOM 4901 C CA . ASN B 1 173 ? -24.975 -28.638 -53.277 1.000 39.629 170 ASN BBB CA 1
ATOM 4902 C C . ASN B 1 173 ? -25.211 -30.144 -53.159 1.000 39.456 170 ASN BBB C 1
ATOM 4903 O O . ASN B 1 173 ? -26.290 -30.558 -52.683 1.000 39.139 170 ASN BBB O 1
ATOM 4908 N N . CYS B 1 174 ? -24.230 -30.925 -53.617 1.000 39.521 171 CYS BBB N 1
ATOM 4909 C CA . CYS B 1 174 ? -24.408 -32.314 -54.099 1.000 39.538 171 CYS BBB CA 1
ATOM 4910 C C . CYS B 1 174 ? -23.642 -33.280 -53.200 1.000 38.144 171 CYS BBB C 1
ATOM 4911 O O . CYS B 1 174 ? -22.437 -33.087 -53.003 1.000 38.207 171 CYS BBB O 1
ATOM 4914 N N . GLN B 1 175 ? -24.342 -34.305 -52.726 1.000 38.314 172 GLN BBB N 1
ATOM 4915 C CA . GLN B 1 175 ? -23.799 -35.415 -51.900 1.000 38.904 172 GLN BBB CA 1
ATOM 4916 C C . GLN B 1 175 ? -22.786 -36.237 -52.699 1.000 39.056 172 GLN BBB C 1
ATOM 4917 O O . GLN B 1 175 ? -21.896 -36.809 -52.064 1.000 38.498 172 GLN BBB O 1
ATOM 4923 N N . ARG B 1 176 ? -22.914 -36.308 -54.029 1.000 40.405 173 ARG BBB N 1
ATOM 4924 C CA . ARG B 1 176 ? -21.949 -37.041 -54.895 1.000 41.018 173 ARG BBB CA 1
ATOM 4925 C C . ARG B 1 176 ? -20.666 -36.212 -55.053 1.000 40.747 173 ARG BBB C 1
ATOM 4926 O O . ARG B 1 176 ? -19.584 -36.794 -55.013 1.000 41.889 173 ARG BBB O 1
ATOM 4934 N N . GLN B 1 177 ? -20.785 -34.894 -55.212 1.000 40.909 174 GLN BBB N 1
ATOM 4935 C CA . GLN B 1 177 ? -19.635 -33.957 -55.337 1.000 40.531 174 GLN BBB CA 1
ATOM 4936 C C . GLN B 1 177 ? -18.726 -34.060 -54.103 1.000 40.001 174 GLN BBB C 1
ATOM 4937 O O . GLN B 1 177 ? -17.492 -33.965 -54.270 1.000 40.184 174 GLN BBB O 1
ATOM 4943 N N . SER B 1 178 ? -19.297 -34.232 -52.907 1.000 38.333 175 SER BBB N 1
ATOM 4944 C CA . SER B 1 178 ? -18.529 -34.234 -51.631 1.000 38.948 175 SER BBB CA 1
ATOM 4945 C C . SER B 1 178 ? -17.785 -35.562 -51.441 1.000 38.387 175 SER BBB C 1
ATOM 4946 O O . SER B 1 178 ? -17.087 -35.679 -50.455 1.000 39.463 175 SER BBB O 1
ATOM 4949 N N . HIS B 1 179 ? -17.854 -36.497 -52.397 1.000 39.242 176 HIS BBB N 1
ATOM 4950 C CA . HIS B 1 179 ? -17.055 -37.752 -52.369 1.000 39.194 176 HIS BBB CA 1
ATOM 4951 C C . HIS B 1 179 ? -15.569 -37.430 -52.546 1.000 39.276 176 HIS BBB C 1
ATOM 4952 O O . HIS B 1 179 ? -14.751 -38.330 -52.295 1.000 41.697 176 HIS BBB O 1
ATOM 4959 N N . THR B 1 180 ? -15.235 -36.205 -52.943 1.000 39.065 177 THR BBB N 1
ATOM 4960 C CA . THR B 1 180 ? -13.858 -35.654 -52.887 1.000 40.454 177 THR BBB CA 1
ATOM 4961 C C . THR B 1 180 ? -13.858 -34.336 -52.090 1.000 40.434 177 THR BBB C 1
ATOM 4962 O O . THR B 1 180 ? -14.850 -33.576 -52.183 1.000 40.343 177 THR BBB O 1
ATOM 4966 N N . TYR B 1 181 ? -12.776 -34.081 -51.348 1.000 39.928 178 TYR BBB N 1
ATOM 4967 C CA . TYR B 1 181 ? -12.577 -32.850 -50.537 1.000 40.465 178 TYR BBB CA 1
ATOM 4968 C C . TYR B 1 181 ? -11.721 -31.839 -51.307 1.000 41.652 178 TYR BBB C 1
ATOM 4969 O O . TYR B 1 181 ? -11.401 -30.778 -50.733 1.000 42.400 178 TYR BBB O 1
ATOM 4978 N N . TYR B 1 182 ? -11.402 -32.142 -52.574 1.000 41.581 179 TYR BBB N 1
ATOM 4979 C CA . TYR B 1 182 ? -10.731 -31.235 -53.539 1.000 42.535 179 TYR BBB CA 1
ATOM 4980 C C . TYR B 1 182 ? -11.597 -31.148 -54.790 1.000 42.416 179 TYR BBB C 1
ATOM 4981 O O . TYR B 1 182 ? -11.166 -31.537 -55.873 1.000 42.271 179 TYR BBB O 1
ATOM 4990 N N . PRO B 1 183 ? -12.838 -30.619 -54.663 1.000 41.648 180 PRO BBB N 1
ATOM 4991 C CA . PRO B 1 183 ? -13.773 -30.549 -55.776 1.000 41.812 180 PRO BBB CA 1
ATOM 4992 C C . PRO B 1 183 ? -13.421 -29.417 -56.731 1.000 43.674 180 PRO BBB C 1
ATOM 4993 O O . PRO B 1 183 ? -12.789 -28.439 -56.330 1.000 44.826 180 PRO BBB O 1
ATOM 4997 N N . PRO B 1 184 ? -13.847 -29.500 -58.008 1.000 43.965 181 PRO BBB N 1
ATOM 4998 C CA . PRO B 1 184 ? -13.533 -28.459 -58.989 1.000 45.127 181 PRO BBB CA 1
ATOM 4999 C C . PRO B 1 184 ? -14.287 -27.141 -58.738 1.000 44.983 181 PRO BBB C 1
ATOM 5000 O O . PRO B 1 184 ? -13.866 -26.121 -59.245 1.000 45.325 181 PRO BBB O 1
ATOM 5004 N N . PHE B 1 185 ? -15.379 -27.189 -57.974 1.000 43.790 182 PHE BBB N 1
ATOM 5005 C CA . PHE B 1 185 ? -16.212 -25.999 -57.663 1.000 44.345 182 PHE BBB CA 1
ATOM 5006 C C . PHE B 1 185 ? -16.985 -26.220 -56.358 1.000 41.506 182 PHE BBB C 1
ATOM 5007 O O . PHE B 1 185 ? -17.150 -27.358 -55.910 1.000 39.556 182 PHE BBB O 1
ATOM 5015 N N . LEU B 1 186 ? -17.455 -25.122 -55.772 1.000 42.054 183 LEU BBB N 1
ATOM 5016 C CA . LEU B 1 186 ? -18.483 -25.123 -54.703 1.000 41.654 183 LEU BBB CA 1
ATOM 5017 C C . LEU B 1 186 ? -19.524 -24.075 -55.079 1.000 43.082 183 LEU BBB C 1
ATOM 5018 O O . LEU B 1 186 ? -19.398 -23.497 -56.173 1.000 44.618 183 LEU BBB O 1
ATOM 5023 N N . TYR B 1 187 ? -20.520 -23.863 -54.220 1.000 43.845 184 TYR BBB N 1
ATOM 5024 C CA . TYR B 1 187 ? -21.559 -22.824 -54.416 1.000 44.778 184 TYR BBB CA 1
ATOM 5025 C C . TYR B 1 187 ? -21.371 -21.737 -53.364 1.000 44.861 184 TYR BBB C 1
ATOM 5026 O O . TYR B 1 187 ? -21.152 -22.061 -52.196 1.000 44.456 184 TYR BBB O 1
ATOM 5035 N N . ASN B 1 188 ? -21.366 -20.488 -53.819 1.000 46.814 185 ASN BBB N 1
ATOM 5036 C CA . ASN B 1 188 ? -21.635 -19.274 -53.016 1.000 47.918 185 ASN BBB CA 1
ATOM 5037 C C . ASN B 1 188 ? -23.069 -18.866 -53.357 1.000 48.884 185 ASN BBB C 1
ATOM 5038 O O . ASN B 1 188 ? -23.292 -18.386 -54.489 1.000 49.905 185 ASN BBB O 1
ATOM 5043 N N . ASP B 1 189 ? -24.004 -19.114 -52.436 1.000 49.018 186 ASP BBB N 1
ATOM 5044 C CA . ASP B 1 189 ? -25.460 -18.945 -52.665 1.000 50.694 186 ASP BBB CA 1
ATOM 5045 C C . ASP B 1 189 ? -25.817 -19.752 -53.918 1.000 52.131 186 ASP BBB C 1
ATOM 5046 O O . ASP B 1 189 ? -25.500 -20.971 -53.947 1.000 53.072 186 ASP BBB O 1
ATOM 5051 N N . GLU B 1 190 ? -26.399 -19.119 -54.934 1.000 54.033 187 GLU BBB N 1
ATOM 5052 C CA . GLU B 1 190 ? -26.960 -19.823 -56.118 1.000 56.002 187 GLU BBB CA 1
ATOM 5053 C C . GLU B 1 190 ? -25.866 -20.014 -57.190 1.000 55.751 187 GLU BBB C 1
ATOM 5054 O O . GLU B 1 190 ? -26.112 -20.749 -58.144 1.000 56.530 187 GLU BBB O 1
ATOM 5060 N N . GLU B 1 191 ? -24.682 -19.415 -57.017 1.000 55.264 188 GLU BBB N 1
ATOM 5061 C CA . GLU B 1 191 ? -23.602 -19.340 -58.048 1.000 54.560 188 GLU BBB CA 1
ATOM 5062 C C . GLU B 1 191 ? -22.486 -20.346 -57.761 1.000 50.729 188 GLU BBB C 1
ATOM 5063 O O . GLU B 1 191 ? -21.986 -20.381 -56.618 1.000 48.893 188 GLU BBB O 1
ATOM 5069 N N . ARG B 1 192 ? -22.019 -21.042 -58.790 1.000 49.003 189 ARG BBB N 1
ATOM 5070 C CA . ARG B 1 192 ? -20.753 -21.823 -58.735 1.000 48.465 189 ARG BBB CA 1
ATOM 5071 C C . ARG B 1 192 ? -19.571 -20.859 -58.566 1.000 48.609 189 ARG BBB C 1
ATOM 5072 O O . ARG B 1 192 ? -19.560 -19.828 -59.242 1.000 49.033 189 ARG BBB O 1
ATOM 5080 N N . VAL B 1 193 ? -18.647 -21.173 -57.660 1.000 48.400 190 VAL BBB N 1
ATOM 5081 C CA . VAL B 1 193 ? -17.280 -20.576 -57.631 1.000 49.950 190 VAL BBB CA 1
ATOM 5082 C C . VAL B 1 193 ? -16.308 -21.714 -57.945 1.000 49.455 190 VAL BBB C 1
ATOM 5083 O O . VAL B 1 193 ? -16.292 -22.731 -57.204 1.000 46.779 190 VAL BBB O 1
ATOM 5087 N N . TYR B 1 194 ? -15.562 -21.549 -59.030 1.000 50.519 191 TYR BBB N 1
ATOM 5088 C CA . TYR B 1 194 ? -14.604 -22.553 -59.542 1.000 50.949 191 TYR BBB CA 1
ATOM 5089 C C . TYR B 1 194 ? -13.319 -22.421 -58.718 1.000 50.862 191 TYR BBB C 1
ATOM 5090 O O . TYR B 1 194 ? -12.855 -21.289 -58.493 1.000 51.523 191 TYR BBB O 1
ATOM 5099 N N . LEU B 1 195 ? -12.794 -23.560 -58.268 1.000 49.691 192 LEU BBB N 1
ATOM 5100 C CA . LEU B 1 195 ? -11.529 -23.677 -57.507 1.000 50.223 192 LEU BBB CA 1
ATOM 5101 C C . LEU B 1 195 ? -10.394 -24.097 -58.457 1.000 53.162 192 LEU BBB C 1
ATOM 5102 O O . LEU B 1 195 ? -10.664 -24.391 -59.625 1.000 53.609 192 LEU BBB O 1
ATOM 5107 N N . SER B 1 196 ? -9.152 -24.083 -57.970 1.000 56.294 193 SER BBB N 1
ATOM 5108 C CA . SER B 1 196 ? -7.919 -24.437 -58.722 1.000 58.940 193 SER BBB CA 1
ATOM 5109 C C . SER B 1 196 ? -7.746 -25.960 -58.792 1.000 58.067 193 SER BBB C 1
ATOM 5110 O O . SER B 1 196 ? -6.811 -26.416 -59.464 1.000 63.472 193 SER BBB O 1
ATOM 5113 N N . ASN B 1 197 ? -8.621 -26.716 -58.132 1.000 54.001 194 ASN BBB N 1
ATOM 5114 C CA . ASN B 1 197 ? -8.631 -28.200 -58.146 1.000 52.219 194 ASN BBB CA 1
ATOM 5115 C C . ASN B 1 197 ? -9.109 -28.692 -59.516 1.000 52.190 194 ASN BBB C 1
ATOM 5116 O O . ASN B 1 197 ? -10.114 -28.159 -60.023 1.000 52.339 194 ASN BBB O 1
ATOM 5121 N N . LYS B 1 198 ? -8.433 -29.696 -60.077 1.000 51.873 195 LYS BBB N 1
ATOM 5122 C CA . LYS B 1 198 ? -8.835 -30.368 -61.333 1.000 51.932 195 LYS BBB CA 1
ATOM 5123 C C . LYS B 1 198 ? -10.047 -31.257 -61.029 1.000 49.856 195 LYS BBB C 1
ATOM 5124 O O . LYS B 1 198 ? -10.165 -31.742 -59.889 1.000 50.162 195 LYS BBB O 1
ATOM 5126 N N . VAL B 1 199 ? -10.958 -31.401 -61.983 1.000 49.656 196 VAL BBB N 1
ATOM 5127 C CA . VAL B 1 199 ? -12.132 -32.319 -61.902 1.000 49.451 196 VAL BBB CA 1
ATOM 5128 C C . VAL B 1 199 ? -11.610 -33.755 -61.772 1.000 49.494 196 VAL BBB C 1
ATOM 5129 O O . VAL B 1 199 ? -10.750 -34.175 -62.603 1.000 50.301 196 VAL BBB O 1
ATOM 5133 N N . THR B 1 200 ? -12.150 -34.496 -60.805 1.000 47.486 197 THR BBB N 1
ATOM 5134 C CA . THR B 1 200 ? -11.806 -35.909 -60.540 1.000 47.818 197 THR BBB CA 1
ATOM 5135 C C . THR B 1 200 ? -13.094 -36.705 -60.358 1.000 47.655 197 THR BBB C 1
ATOM 5136 O O . THR B 1 200 ? -14.130 -36.099 -60.012 1.000 48.141 197 THR BBB O 1
ATOM 5140 N N . ASP B 1 201 ? -12.998 -38.012 -60.585 1.000 47.859 198 ASP BBB N 1
ATOM 5141 C CA . ASP B 1 201 ? -14.004 -39.029 -60.203 1.000 47.740 198 ASP BBB CA 1
ATOM 5142 C C . ASP B 1 201 ? -13.418 -39.826 -59.043 1.000 47.424 198 ASP BBB C 1
ATOM 5143 O O . ASP B 1 201 ? -12.553 -40.670 -59.240 1.000 46.372 198 ASP BBB O 1
ATOM 5148 N N . PRO B 1 202 ? -13.842 -39.566 -57.787 1.000 47.312 199 PRO BBB N 1
ATOM 5149 C CA . PRO B 1 202 ? -13.237 -40.231 -56.633 1.000 47.034 199 PRO BBB CA 1
ATOM 5150 C C . PRO B 1 202 ? -13.504 -41.742 -56.551 1.000 46.963 199 PRO BBB C 1
ATOM 5151 O O . PRO B 1 202 ? -12.891 -42.362 -55.719 1.000 47.081 199 PRO BBB O 1
ATOM 5155 N N . HIS B 1 203 ? -14.353 -42.292 -57.429 1.000 47.040 200 HIS BBB N 1
ATOM 5156 C CA . HIS B 1 203 ? -14.643 -43.749 -57.558 1.000 47.207 200 HIS BBB CA 1
ATOM 5157 C C . HIS B 1 203 ? -13.878 -44.376 -58.739 1.000 49.326 200 HIS BBB C 1
ATOM 5158 O O . HIS B 1 203 ? -13.908 -45.625 -58.872 1.000 50.023 200 HIS BBB O 1
ATOM 5165 N N . ARG B 1 204 ? -13.223 -43.567 -59.576 1.000 50.945 201 ARG BBB N 1
ATOM 5166 C CA . ARG B 1 204 ? -12.441 -44.045 -60.750 1.000 53.038 201 ARG BBB CA 1
ATOM 5167 C C . ARG B 1 204 ? -11.090 -43.331 -60.803 1.000 52.399 201 ARG BBB C 1
ATOM 5168 O O . ARG B 1 204 ? -10.670 -42.935 -61.894 1.000 53.768 201 ARG BBB O 1
ATOM 5176 N N . SER B 1 205 ? -10.408 -43.245 -59.665 1.000 50.974 202 SER BBB N 1
ATOM 5177 C CA . SER B 1 205 ? -9.055 -42.647 -59.525 1.000 51.580 202 SER BBB CA 1
ATOM 5178 C C . SER B 1 205 ? -8.159 -43.632 -58.790 1.000 51.252 202 SER BBB C 1
ATOM 5179 O O . SER B 1 205 ? -7.6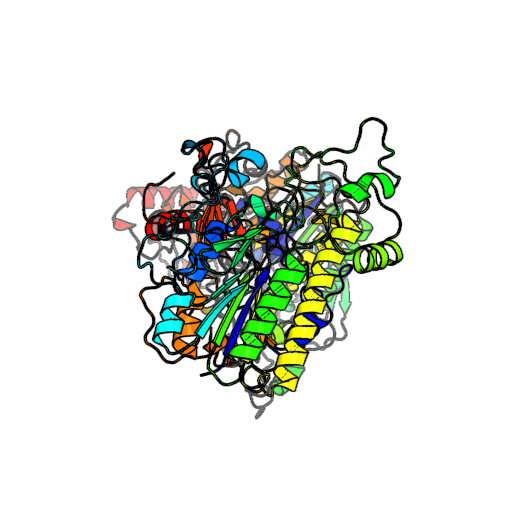89 -43.340 -57.691 1.000 51.739 202 SER BBB O 1
ATOM 5182 N N . PRO B 1 206 ? -7.899 -44.823 -59.369 1.000 52.728 203 PRO BBB N 1
ATOM 5183 C CA . PRO B 1 206 ? -7.041 -45.811 -58.712 1.000 53.333 203 PRO BBB CA 1
ATOM 5184 C C . PRO B 1 206 ? -5.583 -45.328 -58.743 1.000 54.758 203 PRO BBB C 1
ATOM 5185 O O . PRO B 1 206 ? -5.294 -44.348 -59.425 1.000 54.378 203 PRO BBB O 1
ATOM 5189 N N . LEU B 1 207 ? -4.700 -46.011 -58.018 1.000 56.587 204 LEU BBB N 1
ATOM 5190 C CA . LEU B 1 207 ? -3.238 -45.722 -58.021 1.000 59.162 204 LEU BBB CA 1
ATOM 5191 C C . LEU B 1 207 ? -2.717 -45.859 -59.457 1.000 62.008 204 LEU BBB C 1
ATOM 5192 O O . LEU B 1 207 ? -3.292 -46.645 -60.215 1.000 63.007 204 LEU BBB O 1
ATOM 5197 N N . ASP B 1 208 ? -1.687 -45.095 -59.824 1.000 65.284 205 ASP BBB N 1
ATOM 5198 C CA . ASP B 1 208 ? -0.971 -45.249 -61.119 1.000 67.754 205 ASP BBB CA 1
ATOM 5199 C C . ASP B 1 208 ? -0.515 -46.710 -61.232 1.000 70.171 205 ASP BBB C 1
ATOM 5200 O O . ASP B 1 208 ? -0.149 -47.298 -60.191 1.000 67.216 205 ASP BBB O 1
ATOM 5205 N N . LYS B 1 209 ? -0.550 -47.282 -62.439 1.000 74.362 206 LYS BBB N 1
ATOM 5206 C CA . LYS B 1 209 ? -0.131 -48.689 -62.675 1.000 78.775 206 LYS BBB CA 1
ATOM 5207 C C . LYS B 1 209 ? 1.328 -48.834 -62.233 1.000 77.326 206 LYS BBB C 1
ATOM 5208 O O . LYS B 1 209 ? 2.141 -47.960 -62.588 1.000 75.696 206 LYS BBB O 1
ATOM 5214 N N . GLY B 1 210 ? 1.603 -49.862 -61.423 1.000 75.930 207 GLY BBB N 1
ATOM 5215 C CA . GLY B 1 210 ? 2.946 -50.207 -60.919 1.000 77.098 207 GLY BBB CA 1
ATOM 5216 C C . GLY B 1 210 ? 3.428 -49.287 -59.806 1.000 75.698 207 GLY BBB C 1
ATOM 5217 O O . GLY B 1 210 ? 4.617 -49.414 -59.436 1.000 76.777 207 GLY BBB O 1
ATOM 5218 N N . ALA B 1 211 ? 2.569 -48.401 -59.282 1.000 71.951 208 ALA BBB N 1
ATOM 5219 C CA . ALA B 1 211 ? 2.882 -47.518 -58.132 1.000 71.032 208 ALA BBB CA 1
ATOM 5220 C C . ALA B 1 211 ? 2.803 -48.343 -56.844 1.000 69.565 208 ALA BBB C 1
ATOM 5221 O O . ALA B 1 211 ? 1.818 -49.099 -56.696 1.000 68.309 208 ALA BBB O 1
ATOM 5223 N N . ASP B 1 212 ? 3.805 -48.214 -55.965 1.000 69.546 209 ASP BBB N 1
ATOM 5224 C CA . ASP B 1 212 ? 3.878 -48.940 -54.666 1.000 68.606 209 ASP BBB CA 1
ATOM 5225 C C . ASP B 1 212 ? 2.756 -48.419 -53.768 1.000 64.480 209 ASP BBB C 1
ATOM 5226 O O . ASP B 1 212 ? 2.745 -47.234 -53.432 1.000 63.400 209 ASP BBB O 1
ATOM 5231 N N . PRO B 1 213 ? 1.764 -49.259 -53.383 1.000 62.285 210 PRO BBB N 1
ATOM 5232 C CA . PRO B 1 213 ? 0.688 -48.818 -52.489 1.000 60.110 210 PRO BBB CA 1
ATOM 5233 C C . PRO B 1 213 ? 1.174 -48.485 -51.065 1.000 59.266 210 PRO BBB C 1
ATOM 5234 O O . PRO B 1 213 ? 0.454 -47.816 -50.354 1.000 57.235 210 PRO BBB O 1
ATOM 5238 N N . ASN B 1 214 ? 2.379 -48.939 -50.700 1.000 61.382 211 ASN BBB N 1
ATOM 5239 C CA . ASN B 1 214 ? 3.019 -48.689 -49.380 1.000 62.367 211 ASN BBB CA 1
ATOM 5240 C C . ASN B 1 214 ? 3.798 -47.367 -49.402 1.000 63.045 211 ASN BBB C 1
ATOM 5241 O O . ASN B 1 214 ? 4.116 -46.879 -48.311 1.000 62.856 211 ASN BBB O 1
ATOM 5246 N N . ASP B 1 215 ? 4.089 -46.809 -50.585 1.000 63.771 212 ASP BBB N 1
ATOM 5247 C CA . ASP B 1 215 ? 4.799 -45.509 -50.748 1.000 64.388 212 ASP BBB CA 1
ATOM 5248 C C . ASP B 1 215 ? 3.773 -44.382 -50.662 1.000 62.411 212 ASP BBB C 1
ATOM 5249 O O . ASP B 1 215 ? 2.843 -44.337 -51.462 1.000 61.059 212 ASP BBB O 1
ATOM 5254 N N . PRO B 1 216 ? 3.879 -43.457 -49.676 1.000 62.056 213 PRO BBB N 1
ATOM 5255 C CA . PRO B 1 216 ? 2.957 -42.323 -49.577 1.000 60.224 213 PRO BBB CA 1
ATOM 5256 C C . PRO B 1 216 ? 2.954 -41.403 -50.809 1.000 59.824 213 PRO BBB C 1
ATOM 5257 O O . PRO B 1 216 ? 1.944 -40.787 -51.064 1.000 58.472 213 PRO BBB O 1
ATOM 5261 N N . ALA B 1 217 ? 4.071 -41.327 -51.534 1.000 61.480 214 ALA BBB N 1
ATOM 5262 C CA . ALA B 1 217 ? 4.219 -40.527 -52.776 1.000 63.064 214 ALA BBB CA 1
ATOM 5263 C C . ALA B 1 217 ? 3.186 -40.960 -53.834 1.000 61.537 214 ALA BBB C 1
ATOM 5264 O O . ALA B 1 217 ? 2.831 -40.110 -54.688 1.000 61.304 214 ALA BBB O 1
ATOM 5266 N N . SER B 1 218 ? 2.713 -42.216 -53.777 1.000 60.108 215 SER BBB N 1
ATOM 5267 C CA . SER B 1 218 ? 1.707 -42.795 -54.712 1.000 58.245 215 SER BBB CA 1
ATOM 5268 C C . SER B 1 218 ? 0.343 -42.117 -54.521 1.000 55.724 215 SER BBB C 1
ATOM 5269 O O . SER B 1 218 ? -0.501 -42.244 -55.416 1.000 54.631 215 SER BBB O 1
ATOM 5272 N N . TYR B 1 219 ? 0.136 -41.434 -53.389 1.000 54.910 216 TYR BBB N 1
ATOM 5273 C CA . TYR B 1 219 ? -1.158 -40.826 -52.974 1.000 52.695 216 TYR BBB CA 1
ATOM 5274 C C . TYR B 1 219 ? -1.120 -39.295 -53.093 1.000 52.550 216 TYR BBB C 1
ATOM 5275 O O . TYR B 1 219 ? -2.175 -38.688 -52.917 1.000 52.288 216 TYR BBB O 1
ATOM 5284 N N . ALA B 1 220 ? 0.033 -38.707 -53.417 1.000 54.856 217 ALA BBB N 1
ATOM 5285 C CA . ALA B 1 220 ? 0.243 -37.244 -53.575 1.000 56.376 217 ALA BBB CA 1
ATOM 5286 C C . ALA B 1 220 ? -0.855 -36.609 -54.440 1.000 55.804 217 ALA BBB C 1
ATOM 5287 O O . ALA B 1 220 ? -1.313 -35.516 -54.085 1.000 55.899 217 ALA BBB O 1
ATOM 5289 N N . LYS B 1 221 ? -1.238 -37.260 -55.544 1.000 57.168 218 LYS BBB N 1
ATOM 5290 C CA . LYS B 1 221 ? -2.176 -36.722 -56.571 1.000 57.344 218 LYS BBB CA 1
ATOM 5291 C C . LYS B 1 221 ? -3.587 -36.508 -55.998 1.000 55.820 218 LYS BBB C 1
ATOM 5292 O O . LYS B 1 221 ? -4.353 -35.757 -56.622 1.000 57.631 218 LYS BBB O 1
ATOM 5298 N N . TYR B 1 222 ? -3.935 -37.146 -54.876 1.000 53.093 219 TYR BBB N 1
ATOM 5299 C CA . TYR B 1 222 ? -5.285 -37.071 -54.257 1.000 50.877 219 TYR BBB CA 1
ATOM 5300 C C . TYR B 1 222 ? -5.420 -35.749 -53.486 1.000 50.698 219 TYR BBB C 1
ATOM 5301 O O . TYR B 1 222 ? -6.551 -35.273 -53.330 1.000 50.460 219 TYR BBB O 1
ATOM 5310 N N . THR B 1 223 ? -4.299 -35.171 -53.047 1.000 50.340 220 THR BBB N 1
ATOM 5311 C CA . THR B 1 223 ? -4.215 -33.817 -52.444 1.000 49.347 220 THR BBB CA 1
ATOM 5312 C C . THR B 1 223 ? -3.961 -32.805 -53.569 1.000 50.942 220 THR BBB C 1
ATOM 5313 O O . THR B 1 223 ? -2.953 -32.975 -54.287 1.000 52.953 220 THR BBB O 1
ATOM 5317 N N . GLN B 1 224 ? -4.851 -31.821 -53.734 1.000 50.120 221 GLN BBB N 1
ATOM 5318 C CA . GLN B 1 224 ? -4.718 -30.707 -54.719 1.000 50.290 221 GLN BBB CA 1
ATOM 5319 C C . GLN B 1 224 ? -4.537 -29.386 -53.945 1.000 50.487 221 GLN BBB C 1
ATOM 5320 O O . GLN B 1 224 ? -3.824 -29.423 -52.952 1.000 51.527 221 GLN BBB O 1
ATOM 5326 N N . LYS B 1 225 ? -5.147 -28.273 -54.373 1.000 51.056 222 LYS BBB N 1
ATOM 5327 C CA . LYS B 1 225 ? -4.792 -26.902 -53.900 1.000 52.837 222 LYS BBB CA 1
ATOM 5328 C C . LYS B 1 225 ? -5.738 -26.454 -52.785 1.000 52.243 222 LYS BBB C 1
ATOM 5329 O O . LYS B 1 225 ? -5.236 -25.857 -51.819 1.000 53.277 222 LYS BBB O 1
ATOM 5331 N N . GLU B 1 226 ? -7.043 -26.722 -52.910 1.000 50.651 223 GLU BBB N 1
ATOM 5332 C CA . GLU B 1 226 ? -8.103 -26.115 -52.063 1.000 49.670 223 GLU BBB CA 1
ATOM 5333 C C . GLU B 1 226 ? -8.934 -27.212 -51.385 1.000 47.504 223 GLU BBB C 1
ATOM 5334 O O . GLU B 1 226 ? -9.836 -27.778 -52.029 1.000 46.313 223 GLU BBB O 1
ATOM 5340 N N . TYR B 1 227 ? -8.628 -27.496 -50.117 1.000 45.630 224 TYR BBB N 1
ATOM 5341 C CA . TYR B 1 227 ? -9.398 -28.415 -49.239 1.000 44.042 224 TYR BBB CA 1
ATOM 5342 C C . TYR B 1 227 ? -10.736 -27.728 -48.950 1.000 43.183 224 TYR BBB C 1
ATOM 5343 O O . TYR B 1 227 ? -10.722 -26.650 -48.336 1.000 45.236 224 TYR BBB O 1
ATOM 5352 N N . ALA B 1 228 ? -11.843 -28.300 -49.427 1.000 41.808 225 ALA BBB N 1
ATOM 5353 C CA . ALA B 1 228 ? -13.198 -27.705 -49.353 1.000 41.609 225 ALA BBB CA 1
ATOM 5354 C C . ALA B 1 228 ? -13.508 -27.231 -47.921 1.000 41.761 225 ALA BBB C 1
ATOM 5355 O O . ALA B 1 228 ? -14.116 -26.166 -47.768 1.000 42.285 225 ALA BBB O 1
ATOM 5357 N N . ASN B 1 229 ? -13.086 -27.988 -46.906 1.000 41.881 226 ASN BBB N 1
ATOM 5358 C CA . ASN B 1 229 ? -13.444 -27.736 -45.482 1.000 42.159 226 ASN BBB CA 1
ATOM 5359 C C . ASN B 1 229 ? -12.753 -26.467 -44.973 1.000 43.658 226 ASN BBB C 1
ATOM 5360 O O . ASN B 1 229 ? -13.353 -25.793 -44.118 1.000 44.092 226 ASN BBB O 1
ATOM 5365 N N . ASP B 1 230 ? -11.556 -26.141 -45.472 1.000 45.840 227 ASP BBB N 1
AT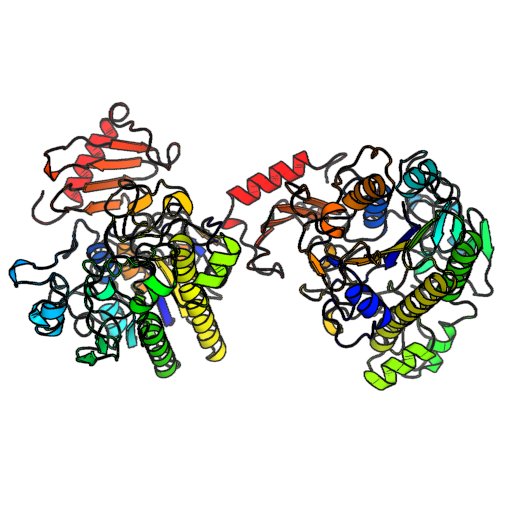OM 5366 C CA . ASP B 1 230 ? -10.873 -24.858 -45.143 1.000 47.108 227 ASP BB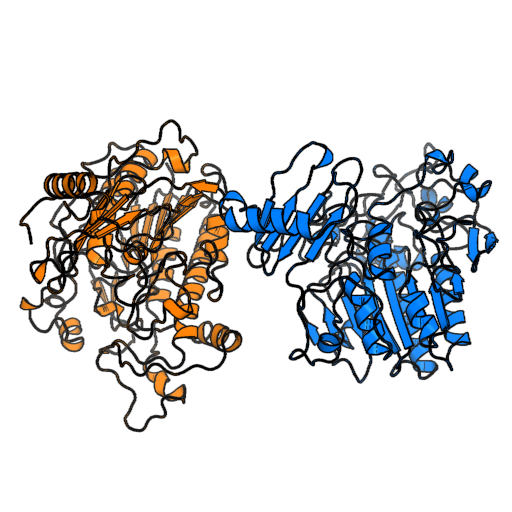B CA 1
ATOM 5367 C C . ASP B 1 230 ? -11.751 -23.697 -45.630 1.000 47.458 227 ASP BBB C 1
ATOM 5368 O O . ASP B 1 230 ? -11.952 -22.755 -44.858 1.000 48.924 227 ASP BBB O 1
ATOM 5373 N N . LEU B 1 231 ? -12.262 -23.786 -46.864 1.000 47.637 228 LEU BBB N 1
ATOM 5374 C CA . LEU B 1 231 ? -13.049 -22.721 -47.548 1.000 47.934 228 LEU BBB CA 1
ATOM 5375 C C . LEU B 1 231 ? -14.398 -22.559 -46.841 1.000 45.353 228 LEU BBB C 1
ATOM 5376 O O . LEU B 1 231 ? -14.807 -21.422 -46.594 1.000 45.489 228 LEU BBB O 1
ATOM 5381 N N . ILE B 1 232 ? -15.072 -23.672 -46.571 1.000 44.180 229 ILE BBB N 1
ATOM 5382 C CA . ILE B 1 232 ? -16.393 -23.703 -45.880 1.000 44.311 229 ILE BBB CA 1
ATOM 5383 C C . ILE B 1 232 ? -16.265 -22.973 -44.532 1.000 45.502 229 ILE BBB C 1
ATOM 5384 O O . ILE B 1 232 ? -17.159 -22.155 -44.202 1.000 45.942 229 ILE BBB O 1
ATOM 5389 N N . PHE B 1 233 ? -15.176 -23.218 -43.799 1.000 46.092 230 PHE BBB N 1
ATOM 5390 C CA . PHE B 1 233 ? -14.942 -22.642 -42.452 1.000 48.020 230 PHE BBB CA 1
ATOM 5391 C C . PHE B 1 233 ? -14.711 -21.125 -42.567 1.000 49.393 230 PHE BBB C 1
ATOM 5392 O O . PHE B 1 233 ? -15.360 -20.368 -41.805 1.000 49.253 230 PHE BBB O 1
ATOM 5400 N N . ASP B 1 234 ? -13.828 -20.689 -43.474 1.000 49.932 231 ASP BBB N 1
ATOM 5401 C CA . ASP B 1 234 ? -13.534 -19.247 -43.707 1.000 52.625 231 ASP BBB CA 1
ATOM 5402 C C . ASP B 1 234 ? -14.840 -18.504 -44.015 1.000 51.300 231 ASP BBB C 1
ATOM 5403 O O . ASP B 1 234 ? -15.012 -17.391 -43.507 1.000 53.339 231 ASP BBB O 1
ATOM 5408 N N . GLU B 1 235 ? -15.745 -19.115 -44.777 1.000 49.099 232 GLU BBB N 1
ATOM 5409 C CA . GLU B 1 235 ? -17.045 -18.502 -45.146 1.000 49.131 232 GLU BBB CA 1
ATOM 5410 C C . GLU B 1 235 ? -17.980 -18.479 -43.934 1.000 47.679 232 GLU BBB C 1
ATOM 5411 O O . GLU B 1 235 ? -18.620 -17.434 -43.724 1.000 47.941 232 GLU BBB O 1
ATOM 5417 N N . LEU B 1 236 ? -18.055 -19.569 -43.161 1.000 46.150 233 LEU BBB N 1
ATOM 5418 C CA . LEU B 1 236 ? -18.844 -19.613 -41.892 1.000 46.703 233 LEU BBB CA 1
ATOM 5419 C C . LEU B 1 236 ? -18.376 -18.500 -40.935 1.000 46.521 233 LEU BBB C 1
ATOM 5420 O O . LEU B 1 236 ? -19.231 -17.761 -40.409 1.000 46.328 233 LEU BBB O 1
ATOM 5425 N N . MET B 1 237 ? -17.064 -18.364 -40.756 1.000 46.671 234 MET BBB N 1
ATOM 5426 C CA . MET B 1 237 ? -16.447 -17.380 -39.828 1.000 48.264 234 MET BBB CA 1
ATOM 5427 C C . MET B 1 237 ? -16.700 -15.948 -40.313 1.000 49.227 234 MET BBB C 1
ATOM 5428 O O . MET B 1 237 ? -16.839 -15.059 -39.448 1.000 49.544 234 MET BBB O 1
ATOM 5433 N N . GLY B 1 238 ? -16.768 -15.737 -41.635 1.000 49.341 235 GLY BBB N 1
ATOM 5434 C CA . GLY B 1 238 ? -17.111 -14.446 -42.266 1.000 49.313 235 GLY BBB CA 1
ATOM 5435 C C . GLY B 1 238 ? -18.564 -14.074 -42.011 1.000 48.848 235 GLY BBB C 1
ATOM 5436 O O . GLY B 1 238 ? -18.859 -12.876 -41.813 1.000 50.724 235 GLY BBB O 1
ATOM 5437 N N . PHE B 1 239 ? -19.451 -15.069 -42.010 1.000 48.000 236 PHE BBB N 1
ATOM 5438 C CA . PHE B 1 239 ? -20.901 -14.915 -41.719 1.000 48.523 236 PHE BBB CA 1
ATOM 5439 C C . PHE B 1 239 ? -21.093 -14.492 -40.252 1.000 49.319 236 PHE BBB C 1
ATOM 5440 O O . PHE B 1 239 ? -21.871 -13.539 -39.975 1.000 49.669 236 PHE BBB O 1
ATOM 5448 N N . VAL B 1 240 ? -20.385 -15.157 -39.334 1.000 48.949 237 VAL BBB N 1
ATOM 5449 C CA . VAL B 1 240 ? -20.421 -14.835 -37.875 1.000 50.263 237 VAL BBB CA 1
ATOM 5450 C C . VAL B 1 240 ? -19.928 -13.399 -37.693 1.000 52.151 237 VAL BBB C 1
ATOM 5451 O O . VAL B 1 240 ? -20.602 -12.639 -36.992 1.000 53.874 237 VAL BBB O 1
ATOM 5455 N N . ASP B 1 241 ? -18.813 -13.048 -38.336 1.000 54.044 238 ASP BBB N 1
ATOM 5456 C CA . ASP B 1 241 ? -18.170 -11.713 -38.232 1.000 57.513 238 ASP BBB CA 1
ATOM 5457 C C . ASP B 1 241 ? -19.136 -10.635 -38.743 1.000 58.658 238 ASP BBB C 1
ATOM 5458 O O . ASP B 1 241 ? -19.174 -9.546 -38.132 1.000 60.335 238 ASP BBB O 1
ATOM 5463 N N . ALA B 1 242 ? -19.903 -10.935 -39.796 1.000 57.002 239 ALA BBB N 1
ATOM 5464 C CA . ALA B 1 242 ? -20.832 -9.988 -40.460 1.000 56.871 239 ALA BBB CA 1
ATOM 5465 C C . ALA B 1 242 ? -22.131 -9.841 -39.659 1.000 55.732 239 ALA BBB C 1
ATOM 5466 O O . ALA B 1 242 ? -22.732 -8.764 -39.729 1.000 56.608 239 ALA BBB O 1
ATOM 5468 N N . ASN B 1 243 ? -22.564 -10.881 -38.942 1.000 53.915 240 ASN BBB N 1
ATOM 5469 C CA . ASN B 1 243 ? -23.856 -10.875 -38.201 1.000 54.171 240 ASN BBB CA 1
ATOM 5470 C C . ASN B 1 243 ? -23.602 -10.892 -36.684 1.000 54.604 240 ASN BBB C 1
ATOM 5471 O O . ASN B 1 243 ? -24.525 -11.266 -35.942 1.000 53.416 240 ASN BBB O 1
ATOM 5476 N N . LYS B 1 244 ? -22.426 -10.451 -36.233 1.000 56.480 241 LYS BBB N 1
ATOM 5477 C CA . LYS B 1 244 ? -22.013 -10.542 -34.803 1.000 59.393 241 LYS BBB CA 1
ATOM 5478 C C . LYS B 1 244 ? -22.829 -9.589 -33.924 1.000 60.417 241 LYS BBB C 1
ATOM 5479 O O . LYS B 1 244 ? -22.768 -9.761 -32.702 1.000 62.702 241 LYS BBB O 1
ATOM 5485 N N . ARG B 1 245 ? -23.567 -8.641 -34.501 1.000 61.506 242 ARG BBB N 1
ATOM 5486 C CA . ARG B 1 245 ? -24.385 -7.663 -33.731 1.000 63.859 242 ARG BBB CA 1
ATOM 5487 C C . ARG B 1 245 ? -25.866 -7.824 -34.086 1.000 61.427 242 ARG BBB C 1
ATOM 5488 O O . ARG B 1 245 ? -26.637 -6.875 -33.827 1.000 61.372 242 ARG BBB O 1
ATOM 5496 N N . LYS B 1 246 ? -26.234 -8.976 -34.649 1.000 58.795 243 LYS BBB N 1
ATOM 5497 C CA . LYS B 1 246 ? -27.604 -9.301 -35.143 1.000 59.189 243 LYS BBB CA 1
ATOM 5498 C C . LYS B 1 246 ? -27.972 -10.720 -34.716 1.000 56.556 243 LYS BBB C 1
ATOM 5499 O O . LYS B 1 246 ? -27.088 -11.562 -34.555 1.000 55.134 243 LYS BBB O 1
ATOM 5505 N N . PRO B 1 247 ? -29.278 -11.052 -34.573 1.000 56.001 244 PRO BBB N 1
ATOM 5506 C CA . PRO B 1 247 ? -29.694 -12.438 -34.361 1.000 54.662 244 PRO BBB CA 1
ATOM 5507 C C . PRO B 1 247 ? -29.377 -13.312 -35.589 1.000 54.223 244 PRO BBB C 1
ATOM 5508 O O . PRO B 1 247 ? -29.821 -12.961 -36.686 1.000 53.828 244 PRO BBB O 1
ATOM 5512 N N . PHE B 1 248 ? -28.615 -14.400 -35.417 1.000 52.362 245 PHE BBB N 1
ATOM 5513 C CA . PHE B 1 248 ? -28.293 -15.325 -36.536 1.000 50.974 245 PHE BBB CA 1
ATOM 5514 C C . PHE B 1 248 ? -28.610 -16.770 -36.147 1.000 50.685 245 PHE BBB C 1
ATOM 5515 O O . PHE B 1 248 ? -28.418 -17.156 -34.968 1.000 51.224 245 PHE BBB O 1
ATOM 5523 N N . PHE B 1 249 ? -29.114 -17.522 -37.134 1.000 48.861 246 PHE BBB N 1
ATOM 5524 C CA . PHE B 1 249 ? -29.299 -18.992 -37.121 1.000 46.976 246 PHE BBB CA 1
ATOM 5525 C C . PHE B 1 249 ? -28.386 -19.591 -38.195 1.000 46.790 246 PHE BBB C 1
ATOM 5526 O O . PHE B 1 249 ? -28.629 -19.368 -39.394 1.000 48.070 246 PHE BBB O 1
ATOM 5534 N N . LEU B 1 250 ? -27.371 -20.336 -37.764 1.000 46.390 247 LEU BBB N 1
ATOM 5535 C CA . LEU B 1 250 ? -26.236 -20.827 -38.586 1.000 46.214 247 LEU BBB CA 1
ATOM 5536 C C . LEU B 1 250 ? -26.216 -22.358 -38.537 1.000 44.847 247 LEU BBB C 1
ATOM 5537 O O . LEU B 1 250 ? -26.090 -22.900 -37.423 1.000 44.071 247 LEU BBB O 1
ATOM 5542 N N . MET B 1 251 ? -26.359 -23.034 -39.679 1.000 43.322 248 MET BBB N 1
ATOM 5543 C CA . MET B 1 251 ? -26.226 -24.515 -39.744 1.000 42.384 248 MET BBB CA 1
ATOM 5544 C C . MET B 1 251 ? -24.878 -24.849 -40.378 1.000 40.608 248 MET BBB C 1
ATOM 5545 O O . MET B 1 251 ? -24.630 -24.450 -41.524 1.000 40.774 248 MET BBB O 1
ATOM 5550 N N . TRP B 1 252 ? -24.007 -25.476 -39.594 1.000 39.441 249 TRP BBB N 1
ATOM 5551 C CA . TRP B 1 252 ? -22.679 -25.970 -40.027 1.000 38.743 249 TRP BBB CA 1
ATOM 5552 C C . TRP B 1 252 ? -22.847 -27.442 -40.416 1.000 38.751 249 TRP BBB C 1
ATOM 5553 O O . TRP B 1 252 ? -22.623 -28.306 -39.545 1.000 37.114 249 TRP BBB O 1
ATOM 5564 N N . THR B 1 253 ? -23.282 -27.699 -41.661 1.000 38.927 250 THR BBB N 1
ATOM 5565 C CA . THR B 1 253 ? -23.573 -29.055 -42.191 1.000 39.500 250 THR BBB CA 1
ATOM 5566 C C . THR B 1 253 ? -22.315 -29.581 -42.881 1.000 40.140 250 THR BBB C 1
ATOM 5567 O O . THR B 1 253 ? -22.337 -29.749 -44.114 1.000 41.186 250 THR BBB O 1
ATOM 5571 N N . THR B 1 254 ? -21.252 -29.809 -42.108 1.000 39.358 251 THR BBB N 1
ATOM 5572 C CA . THR B 1 254 ? -19.961 -30.313 -42.622 1.000 39.001 251 THR BBB CA 1
ATOM 5573 C C . THR B 1 254 ? -20.174 -31.686 -43.254 1.000 40.143 251 THR BBB C 1
ATOM 5574 O O . THR B 1 254 ? -20.915 -32.519 -42.722 1.000 36.622 251 THR BBB O 1
ATOM 5578 N N . PRO B 1 255 ? -19.568 -31.929 -44.443 1.000 41.178 252 PRO BBB N 1
ATOM 5579 C CA . PRO B 1 255 ? -19.486 -33.269 -45.010 1.000 41.604 252 PRO BBB CA 1
ATOM 5580 C C . PRO B 1 255 ? -18.573 -34.206 -44.208 1.000 41.324 252 PRO BBB C 1
ATOM 5581 O O . PRO B 1 255 ? -18.651 -35.392 -44.429 1.000 41.658 252 PRO BBB O 1
ATOM 5585 N N . LEU B 1 256 ? -17.738 -33.681 -43.305 1.000 40.590 253 LEU BBB N 1
ATOM 5586 C CA . LEU B 1 256 ? -16.859 -34.537 -42.463 1.000 39.423 253 LEU BBB CA 1
ATOM 5587 C C . LEU B 1 256 ? -17.707 -35.304 -41.455 1.000 38.311 253 LEU BBB C 1
ATOM 5588 O O . LEU B 1 256 ? -18.723 -34.794 -40.990 1.000 38.494 253 LEU BBB O 1
ATOM 5593 N N . PRO B 1 257 ? -17.330 -36.550 -41.081 1.000 37.886 254 PRO BBB N 1
ATOM 5594 C CA . PRO B 1 257 ? -16.215 -37.274 -41.690 1.000 37.699 254 PRO BBB CA 1
ATOM 5595 C C . PRO B 1 257 ? -16.620 -38.305 -42.759 1.000 36.983 254 PRO BBB C 1
ATOM 5596 O O . PRO B 1 257 ? -16.055 -39.384 -42.790 1.000 36.287 254 PRO BBB O 1
ATOM 5600 N N . HIS B 1 258 ? -17.566 -37.950 -43.632 1.000 37.044 255 HIS BBB N 1
ATOM 5601 C CA . HIS B 1 258 ? -17.963 -38.770 -44.809 1.000 36.491 255 HIS BBB CA 1
ATOM 5602 C C . HIS B 1 258 ? -16.722 -39.023 -45.674 1.000 37.173 255 HIS BBB C 1
ATOM 5603 O O . HIS B 1 258 ? -15.911 -38.092 -45.843 1.000 37.229 255 HIS BBB O 1
ATOM 5610 N N . VAL B 1 259 ? -16.562 -40.244 -46.179 1.000 37.672 256 VAL BBB N 1
ATOM 5611 C CA . VAL B 1 259 ? -15.486 -40.613 -47.148 1.000 37.809 256 VAL BBB CA 1
ATOM 5612 C C . VAL B 1 259 ? -15.690 -39.776 -48.410 1.000 37.240 256 VAL BBB C 1
ATOM 5613 O O . VAL B 1 259 ? -16.818 -39.360 -48.666 1.000 37.208 256 VAL BBB O 1
ATOM 5617 N N . SER B 1 260 ? -14.636 -39.516 -49.201 1.000 37.886 257 SER BBB N 1
ATOM 5618 C CA . SER B 1 260 ? -13.323 -40.145 -49.130 1.000 38.600 257 SER BBB CA 1
ATOM 5619 C C . SER B 1 260 ? -12.512 -39.685 -47.915 1.000 39.114 257 SER BBB C 1
ATOM 5620 O O . SER B 1 260 ? -12.744 -38.588 -47.390 1.000 36.731 257 SER BBB O 1
ATOM 5623 N N . LEU B 1 261 ? -11.530 -40.505 -47.536 1.000 41.489 258 LEU BBB N 1
ATOM 5624 C CA . LEU B 1 261 ? -10.570 -40.221 -46.441 1.000 41.597 258 LEU BBB CA 1
ATOM 5625 C C . LEU B 1 261 ? -9.498 -39.267 -46.968 1.000 43.110 258 LEU BBB C 1
ATOM 5626 O O . LEU B 1 261 ? -8.552 -39.735 -47.645 1.000 44.897 258 LEU BBB O 1
ATOM 5631 N N . GLN B 1 262 ? -9.677 -37.973 -46.697 1.000 42.803 259 GLN BBB N 1
ATOM 5632 C CA . GLN B 1 262 ? -8.714 -36.900 -47.041 1.000 43.675 259 GLN BBB CA 1
ATOM 5633 C C . GLN B 1 262 ? -8.673 -35.892 -45.888 1.000 43.703 259 GLN BBB C 1
ATOM 5634 O O . GLN B 1 262 ? -9.744 -35.407 -45.460 1.000 41.735 259 GLN BBB O 1
ATOM 5640 N N . ALA B 1 263 ? -7.467 -35.573 -45.432 1.000 44.379 260 ALA BBB N 1
ATOM 5641 C CA . ALA B 1 263 ? -7.210 -34.633 -44.326 1.000 44.964 260 ALA BBB CA 1
ATOM 5642 C C . ALA B 1 263 ? -5.851 -33.985 -44.535 1.000 46.065 260 ALA BBB C 1
ATOM 5643 O O . ALA B 1 263 ? -4.983 -34.556 -45.206 1.000 45.292 260 ALA BBB O 1
ATOM 5645 N N . PRO B 1 264 ? -5.641 -32.776 -43.969 1.000 46.123 261 PRO BBB N 1
ATOM 5646 C CA . PRO B 1 264 ? -4.344 -32.110 -44.054 1.000 48.432 261 PRO BBB CA 1
ATOM 5647 C C . PRO B 1 264 ? -3.257 -33.007 -43.452 1.000 49.176 261 PRO BBB C 1
ATOM 5648 O O . PRO B 1 264 ? -3.507 -33.626 -42.448 1.000 48.684 261 PRO BBB O 1
ATOM 5652 N N . GLU B 1 265 ? -2.092 -33.034 -44.097 1.000 52.470 262 GLU BBB N 1
ATOM 5653 C CA . GLU B 1 265 ? -0.923 -33.887 -43.763 1.000 55.927 262 GLU BBB CA 1
ATOM 5654 C C . GLU B 1 265 ? -0.557 -33.740 -42.273 1.000 55.218 262 GLU BBB C 1
ATOM 5655 O O . GLU B 1 265 ? -0.194 -34.761 -41.655 1.000 55.532 262 GLU BBB O 1
ATOM 5661 N N A ARG B 1 266 ? -0.649 -32.520 -41.728 0.500 55.086 263 ARG BBB N 1
ATOM 5662 N N B ARG B 1 266 ? -0.667 -32.539 -41.691 0.500 55.555 263 ARG BBB N 1
ATOM 5663 C CA A ARG B 1 266 ? -0.306 -32.225 -40.311 0.500 55.473 263 ARG BBB CA 1
ATOM 5664 C CA B ARG B 1 266 ? -0.250 -32.289 -40.281 0.500 56.335 263 ARG BBB CA 1
ATOM 5665 C C A ARG B 1 266 ? -1.109 -33.170 -39.407 0.500 54.283 263 ARG BBB C 1
ATOM 5666 C C B ARG B 1 266 ? -1.128 -33.120 -39.332 0.500 54.760 263 ARG BBB C 1
ATOM 5667 O O A ARG B 1 266 ? -0.478 -33.789 -38.539 0.500 55.444 263 ARG BBB O 1
ATOM 5668 O O B ARG B 1 266 ? -0.583 -33.594 -38.315 0.500 55.909 263 ARG BBB O 1
ATOM 5683 N N . TRP B 1 267 ? -2.416 -33.321 -39.650 1.000 52.031 264 TRP BBB N 1
ATOM 5684 C CA . TRP B 1 267 ? -3.343 -34.117 -38.800 1.000 49.986 264 TRP BBB CA 1
ATOM 5685 C C . TRP B 1 267 ? -3.178 -35.616 -39.066 1.000 49.797 264 TRP BBB C 1
ATOM 5686 O O . TRP B 1 267 ? -3.264 -36.392 -38.095 1.000 50.638 264 TRP BBB O 1
ATOM 5697 N N . VAL B 1 268 ? -2.934 -36.016 -40.316 1.000 49.119 265 VAL BBB N 1
ATOM 5698 C CA . VAL B 1 268 ? -2.680 -37.443 -40.664 1.000 48.626 265 VAL BBB CA 1
ATOM 5699 C C . VAL B 1 268 ? -1.419 -37.906 -39.925 1.000 50.921 265 VAL BBB C 1
ATOM 5700 O O . VAL B 1 268 ? -1.472 -38.990 -39.327 1.000 51.101 265 VAL BBB O 1
ATOM 5704 N N . GLN B 1 269 ? -0.337 -37.118 -39.954 1.000 53.520 266 GLN BBB N 1
ATOM 5705 C CA . GLN B 1 269 ? 0.981 -37.509 -39.370 1.000 56.178 266 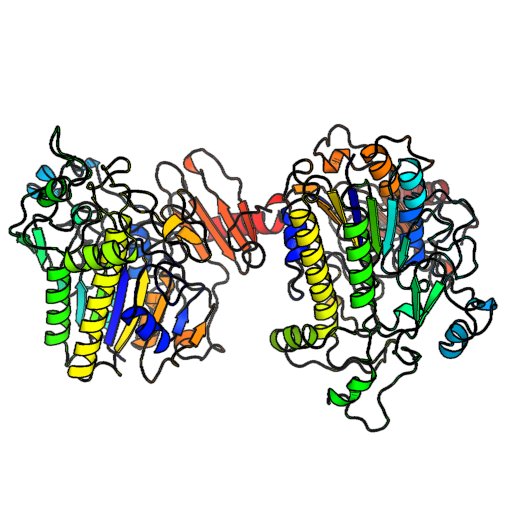GLN BBB CA 1
ATOM 5706 C C . GLN B 1 269 ? 0.865 -37.619 -37.842 1.000 55.721 266 GLN BBB C 1
ATOM 5707 O O . GLN B 1 269 ? 1.490 -38.536 -37.279 1.000 55.886 266 GLN BBB O 1
ATOM 5713 N N . HIS B 1 270 ? 0.089 -36.739 -37.196 1.000 55.177 267 HIS BBB N 1
ATOM 5714 C CA . HIS B 1 270 ? -0.219 -36.798 -35.737 1.000 54.048 267 HIS BBB CA 1
ATOM 5715 C C . HIS B 1 270 ? -0.679 -38.218 -35.389 1.000 52.300 267 HIS BBB C 1
ATOM 5716 O O . HIS B 1 270 ? -0.162 -38.777 -34.422 1.000 54.213 267 HIS BBB O 1
ATOM 5723 N N . TYR B 1 271 ? -1.581 -38.793 -36.185 1.000 49.948 268 TYR BBB N 1
ATOM 5724 C CA . TYR B 1 271 ? -2.215 -40.110 -35.917 1.000 49.693 268 TYR BBB CA 1
ATOM 5725 C C . TYR B 1 271 ? -1.360 -41.253 -36.476 1.000 49.974 268 TYR BBB C 1
ATOM 5726 O O . TYR B 1 271 ? -1.509 -42.381 -35.994 1.000 50.119 268 TYR BBB O 1
ATOM 5735 N N . VAL B 1 272 ? -0.479 -40.988 -37.437 1.000 51.668 269 VAL BBB N 1
ATOM 5736 C CA . VAL B 1 272 ? 0.526 -41.997 -37.883 1.000 53.638 269 VAL BBB CA 1
ATOM 5737 C C . VAL B 1 272 ? 1.500 -42.241 -36.724 1.000 56.709 269 VAL BBB C 1
ATOM 5738 O O . VAL B 1 272 ? 1.844 -43.417 -36.496 1.000 57.678 269 VAL BBB O 1
ATOM 5742 N N . LYS B 1 273 ? 1.907 -41.177 -36.020 1.000 58.895 270 LYS BBB N 1
ATOM 5743 C CA . LYS B 1 273 ? 2.777 -41.228 -34.808 1.000 62.342 270 LYS BBB CA 1
ATOM 5744 C C . LYS B 1 273 ? 2.082 -42.017 -33.693 1.000 60.572 270 LYS BBB C 1
ATOM 5745 O O . LYS B 1 273 ? 2.762 -42.851 -33.050 1.000 61.343 270 LYS BBB O 1
ATOM 5751 N N . LYS B 1 274 ? 0.786 -41.758 -33.472 1.000 56.548 271 LYS BBB N 1
ATOM 5752 C CA . LYS B 1 274 ? -0.003 -42.350 -32.362 1.000 55.951 271 LYS BBB CA 1
ATOM 5753 C C . LYS B 1 274 ? -0.306 -43.827 -32.648 1.000 54.968 271 LYS BBB C 1
ATOM 5754 O O . LYS B 1 274 ? -0.049 -44.656 -31.769 1.000 56.378 271 LYS BBB O 1
ATOM 5760 N N . PHE B 1 275 ? -0.867 -44.137 -33.818 1.000 53.642 272 PHE BBB N 1
ATOM 5761 C CA . PHE B 1 275 ? -1.366 -45.491 -34.187 1.000 52.753 272 PHE BBB CA 1
ATOM 5762 C C . PHE B 1 275 ? -0.237 -46.352 -34.753 1.000 54.311 272 PHE BBB C 1
ATOM 5763 O O . PHE B 1 275 ? -0.281 -47.567 -34.533 1.000 54.336 272 PHE BBB O 1
ATOM 5771 N N . GLY B 1 276 ? 0.702 -45.741 -35.485 1.000 56.267 273 GLY BBB N 1
ATOM 5772 C CA . GLY B 1 276 ? 1.805 -46.432 -36.182 1.000 57.699 273 GLY BBB CA 1
ATOM 5773 C C . GLY B 1 276 ? 1.434 -46.727 -37.627 1.000 57.433 273 GLY BBB C 1
ATOM 5774 O O . GLY B 1 276 ? 0.375 -46.230 -38.092 1.000 56.467 273 GLY BBB O 1
ATOM 5775 N N . ASP B 1 277 ? 2.262 -47.512 -38.319 1.000 58.722 274 ASP BBB N 1
ATOM 5776 C CA . ASP B 1 277 ? 2.034 -47.929 -39.727 1.000 58.611 274 ASP BBB CA 1
ATOM 5777 C C . ASP B 1 277 ? 0.772 -48.801 -39.773 1.000 57.148 274 ASP BBB C 1
ATOM 5778 O O . ASP B 1 277 ? 0.419 -49.399 -38.742 1.000 59.261 274 ASP BBB O 1
ATOM 5783 N N . GLU B 1 278 ? 0.097 -48.837 -40.920 1.000 56.027 275 GLU BBB N 1
ATOM 5784 C CA . GLU B 1 278 ? -1.153 -49.611 -41.141 1.000 54.534 275 GLU BBB CA 1
ATOM 5785 C C . GLU B 1 278 ? -1.226 -50.028 -42.613 1.000 56.082 275 GLU BBB C 1
ATOM 5786 O O . GLU B 1 278 ? -0.501 -49.433 -43.447 1.000 55.299 275 GLU BBB O 1
ATOM 5792 N N . LYS B 1 279 ? -2.063 -51.029 -42.897 1.000 58.155 276 LYS BBB N 1
ATOM 5793 C CA . LYS B 1 279 ? -2.459 -51.457 -44.265 1.000 59.324 276 LYS BBB CA 1
ATOM 5794 C C . LYS B 1 279 ? -3.025 -50.247 -45.012 1.000 56.505 276 LYS BBB C 1
ATOM 5795 O O . LYS B 1 279 ? -3.885 -49.536 -44.489 1.000 53.618 276 LYS BBB O 1
ATOM 5801 N N . PRO B 1 280 ? -2.568 -49.977 -46.257 1.000 54.895 277 PRO BBB N 1
ATOM 5802 C CA . PRO B 1 280 ? -3.165 -48.929 -47.082 1.000 52.763 277 PRO BBB CA 1
ATOM 5803 C C . PRO B 1 280 ? -4.547 -49.334 -47.611 1.000 50.469 277 PRO BBB C 1
ATOM 5804 O O . PRO B 1 280 ? -4.814 -50.514 -47.682 1.000 51.964 277 PRO BBB O 1
ATOM 5808 N N . TYR B 1 281 ? -5.379 -48.346 -47.944 1.000 47.868 278 TYR BBB N 1
ATOM 5809 C CA . TYR B 1 281 ? -6.693 -48.521 -48.618 1.000 47.199 278 TYR BBB CA 1
ATOM 5810 C C . TYR B 1 281 ? -6.522 -48.220 -50.112 1.000 48.939 278 TYR BBB C 1
ATOM 5811 O O . TYR B 1 281 ? -6.046 -47.124 -50.447 1.000 47.270 278 TYR BBB O 1
ATOM 5820 N N . THR B 1 282 ? -6.896 -49.166 -50.978 1.000 50.750 279 THR BBB N 1
ATOM 5821 C CA . THR B 1 282 ? -6.652 -49.125 -52.451 1.000 52.724 279 THR BBB CA 1
ATOM 5822 C C . THR B 1 282 ? -7.957 -48.859 -53.214 1.000 50.228 279 THR BBB C 1
ATOM 5823 O O . THR B 1 282 ? -7.912 -48.863 -54.451 1.000 49.330 279 THR BBB O 1
ATOM 5827 N N . GLY B 1 283 ? -9.068 -48.630 -52.509 1.000 48.770 280 GLY BBB N 1
ATOM 5828 C CA . GLY B 1 283 ? -10.360 -48.255 -53.120 1.000 47.109 280 GLY BBB CA 1
ATOM 5829 C C . GLY B 1 283 ? -11.292 -49.433 -53.342 1.000 46.246 280 GLY BBB C 1
ATOM 5830 O O . GLY B 1 283 ? -12.290 -49.226 -54.019 1.000 44.459 280 GLY BBB O 1
ATOM 5831 N N . GLN B 1 284 ? -11.026 -50.592 -52.724 1.000 47.638 281 GLN BBB N 1
ATOM 5832 C CA . GLN B 1 284 ? -11.801 -51.848 -52.913 1.000 49.976 281 GLN BBB CA 1
ATOM 5833 C C . GLN B 1 284 ? -13.267 -51.641 -52.523 1.000 47.155 281 GLN BBB C 1
ATOM 5834 O O . GLN B 1 284 ? -14.114 -52.349 -53.084 1.000 48.316 281 GLN BBB O 1
ATOM 5840 N N . ALA B 1 285 ? -13.550 -50.759 -51.559 1.000 44.060 282 ALA BBB N 1
ATOM 5841 C CA . ALA B 1 285 ? -14.914 -50.471 -51.058 1.000 41.276 282 ALA BBB CA 1
ATOM 5842 C C . ALA B 1 285 ? -15.345 -49.067 -51.496 1.000 39.246 282 ALA BBB C 1
ATOM 5843 O O . ALA B 1 285 ? -16.082 -48.419 -50.730 1.000 37.388 282 ALA BBB O 1
ATOM 5845 N N . GLY B 1 286 ? -14.926 -48.626 -52.694 1.000 38.998 283 GLY BBB N 1
ATOM 5846 C CA . GLY B 1 286 ? -15.305 -47.327 -53.285 1.000 38.231 283 GLY BBB CA 1
ATOM 5847 C C . GLY B 1 286 ? -14.463 -46.172 -52.754 1.000 38.314 283 GLY BBB C 1
ATOM 5848 O O . GLY B 1 286 ? -13.641 -46.380 -51.850 1.000 40.006 283 GLY BBB O 1
ATOM 5849 N N . TYR B 1 287 ? -14.654 -44.977 -53.300 1.000 38.526 284 TYR BBB N 1
ATOM 5850 C CA . TYR B 1 287 ? -13.988 -43.717 -52.874 1.000 38.470 284 TYR BBB CA 1
ATOM 5851 C C . TYR B 1 287 ? -12.481 -43.817 -53.145 1.000 39.522 284 TYR BBB C 1
ATOM 5852 O O . TYR B 1 287 ? -12.019 -44.768 -53.810 1.000 41.273 284 TYR BBB O 1
ATOM 5861 N N . LEU B 1 288 ? -11.737 -42.797 -52.736 1.000 39.898 285 LEU BBB N 1
ATOM 5862 C CA . LEU B 1 288 ? -10.308 -42.630 -53.104 1.000 41.551 285 LEU BBB CA 1
ATOM 5863 C C . LEU B 1 288 ? -9.459 -43.601 -52.295 1.000 42.483 285 LEU BBB C 1
ATOM 5864 O O . LEU B 1 288 ? -9.746 -43.857 -51.130 1.000 41.793 285 LEU BBB O 1
ATOM 5869 N N . PRO B 1 289 ? -8.381 -44.152 -52.894 1.000 44.279 286 PRO BBB N 1
ATOM 5870 C CA . PRO B 1 289 ? -7.301 -44.743 -52.113 1.000 44.512 286 PRO BBB CA 1
ATOM 5871 C C . PRO B 1 289 ? -6.798 -43.759 -51.045 1.000 44.662 286 PRO BBB C 1
ATOM 5872 O O . PRO B 1 289 ? -6.867 -42.555 -51.255 1.000 44.103 286 PRO BBB O 1
ATOM 5876 N N . CYS B 1 290 ? -6.334 -44.303 -49.920 1.000 44.702 287 CYS BBB N 1
ATOM 5877 C CA . CYS B 1 290 ? -5.789 -43.562 -48.761 1.000 45.051 287 CYS BBB CA 1
ATOM 5878 C C . CYS B 1 290 ? -4.674 -44.407 -48.137 1.000 46.208 287 CYS BBB C 1
ATOM 5879 O O . CYS B 1 290 ? -4.952 -45.563 -47.764 1.000 46.058 287 CYS BBB O 1
ATOM 5882 N N . ARG B 1 291 ? -3.452 -43.871 -48.072 1.000 47.062 288 ARG BBB N 1
ATOM 5883 C CA . ARG B 1 291 ? -2.261 -44.579 -47.538 1.000 48.295 288 ARG BBB CA 1
ATOM 5884 C C . ARG B 1 291 ? -2.530 -45.027 -46.097 1.000 47.380 288 ARG BBB C 1
ATOM 5885 O O . ARG B 1 291 ? -2.183 -46.182 -45.780 1.000 48.102 288 ARG BBB O 1
ATOM 5893 N N . TYR B 1 292 ? -3.128 -44.152 -45.279 1.000 46.267 289 TYR BBB N 1
ATOM 5894 C CA . TYR B 1 292 ? -3.321 -44.327 -43.812 1.000 45.931 289 TYR BBB CA 1
ATOM 5895 C C . TYR B 1 292 ? -4.788 -44.110 -43.436 1.000 44.478 289 TYR BBB C 1
ATOM 5896 O O . TYR B 1 292 ? -5.153 -43.061 -42.901 1.000 44.265 289 TYR BBB O 1
ATOM 5905 N N . PRO B 1 293 ? -5.682 -45.086 -43.718 1.000 43.533 290 PRO BBB N 1
ATOM 5906 C CA . PRO B 1 293 ? -7.118 -44.907 -43.495 1.000 42.059 290 PRO BBB CA 1
ATOM 5907 C C . PRO B 1 293 ? -7.523 -44.607 -42.042 1.000 41.680 290 PRO BBB C 1
ATOM 5908 O O . PRO B 1 293 ? -8.370 -43.769 -41.854 1.000 41.193 290 PRO BBB O 1
ATOM 5912 N N . HIS B 1 294 ? -6.939 -45.297 -41.059 1.000 43.025 291 HIS BBB N 1
ATOM 5913 C CA . HIS B 1 294 ? -7.205 -45.062 -39.614 1.000 42.828 291 HIS BBB CA 1
ATOM 5914 C C . HIS B 1 294 ? -6.750 -43.648 -39.236 1.000 42.737 291 HIS BBB C 1
ATOM 5915 O O . HIS B 1 294 ? -7.554 -42.871 -38.690 1.000 42.625 291 HIS BBB O 1
ATOM 5922 N N . ALA B 1 295 ? -5.493 -43.330 -39.518 1.000 43.513 292 ALA BBB N 1
ATOM 5923 C CA . ALA B 1 295 ? -4.888 -42.018 -39.209 1.000 44.197 292 ALA BBB CA 1
ATOM 5924 C C . ALA B 1 295 ? -5.705 -40.908 -39.876 1.000 42.857 292 ALA BBB C 1
ATOM 5925 O O . ALA B 1 295 ? -5.894 -39.854 -39.238 1.000 43.514 292 ALA BBB O 1
ATOM 5927 N N . THR B 1 296 ? -6.179 -41.132 -41.107 1.000 41.537 293 THR BBB N 1
ATOM 5928 C CA . THR B 1 296 ? -6.877 -40.095 -41.908 1.000 40.623 293 THR BBB CA 1
ATOM 5929 C C . THR B 1 296 ? -8.300 -39.889 -41.364 1.000 39.205 293 THR BBB C 1
ATOM 5930 O O . THR B 1 296 ? -8.736 -38.711 -41.261 1.000 38.152 293 THR BBB O 1
ATOM 5934 N N . TYR B 1 297 ? -9.006 -40.966 -41.013 1.000 39.070 294 TYR BBB N 1
ATOM 5935 C CA . TYR B 1 297 ? -10.369 -40.861 -40.423 1.000 39.217 294 TYR BBB CA 1
ATOM 5936 C C . TYR B 1 297 ? -10.289 -40.066 -39.111 1.000 39.779 294 TYR BBB C 1
ATOM 5937 O O . TYR B 1 297 ? -11.109 -39.163 -38.907 1.000 39.679 294 TYR BBB O 1
ATOM 5946 N N . ALA B 1 298 ? -9.314 -40.382 -38.254 1.000 40.866 295 ALA BBB N 1
ATOM 5947 C CA . ALA B 1 298 ? -9.059 -39.664 -36.979 1.000 41.918 295 ALA BBB CA 1
ATOM 5948 C C . ALA B 1 298 ? -8.669 -38.213 -37.279 1.000 42.226 295 ALA BBB C 1
ATOM 5949 O O . ALA B 1 298 ? -9.206 -37.306 -36.617 1.000 42.927 295 ALA BBB O 1
ATOM 5951 N N . ALA B 1 299 ? -7.779 -38.003 -38.253 1.000 42.370 296 ALA BBB N 1
ATOM 5952 C CA . ALA B 1 299 ? -7.333 -36.661 -38.697 1.000 42.751 296 ALA BBB CA 1
ATOM 5953 C C . ALA B 1 299 ? -8.552 -35.808 -39.064 1.000 41.709 296 ALA BBB C 1
ATOM 5954 O O . ALA B 1 299 ? -8.597 -34.630 -38.681 1.000 42.365 296 ALA BBB O 1
ATOM 5956 N N . MET B 1 300 ? -9.514 -36.390 -39.777 1.000 41.516 297 MET BBB N 1
ATOM 5957 C CA . MET B 1 300 ? -10.694 -35.658 -40.308 1.000 41.168 297 MET BBB CA 1
ATOM 5958 C C . MET B 1 300 ? -11.511 -35.118 -39.129 1.000 40.753 297 MET BBB C 1
ATOM 5959 O O . MET B 1 300 ? -11.823 -33.902 -39.112 1.000 40.132 297 MET BBB O 1
ATOM 5964 N N . ILE B 1 301 ? -11.794 -35.967 -38.141 1.000 41.227 298 ILE BBB N 1
ATOM 5965 C CA . ILE B 1 301 ? -12.651 -35.595 -36.974 1.000 40.397 298 ILE BBB CA 1
ATOM 5966 C C . ILE B 1 301 ? -11.907 -34.581 -36.088 1.000 40.521 298 ILE BBB C 1
ATOM 5967 O O . ILE B 1 301 ? -12.547 -33.609 -35.651 1.000 39.424 298 ILE BBB O 1
ATOM 5972 N N . SER B 1 302 ? -10.603 -34.758 -35.861 1.000 41.226 299 SER BBB N 1
ATOM 5973 C CA . SER B 1 302 ? -9.799 -33.877 -34.972 1.000 42.842 299 SER BBB CA 1
ATOM 5974 C C . SER B 1 302 ? -9.589 -32.501 -35.622 1.000 43.357 299 SER BBB C 1
ATOM 5975 O O . SER B 1 302 ? -9.563 -31.485 -34.889 1.000 44.029 299 SER BBB O 1
ATOM 5978 N N . TYR B 1 303 ? -9.414 -32.467 -36.945 1.000 43.176 300 TYR BBB N 1
ATOM 5979 C CA . TYR B 1 303 ? -9.312 -31.215 -37.739 1.000 42.740 300 TYR BBB CA 1
ATOM 5980 C C . TYR B 1 303 ? -10.614 -30.425 -37.564 1.000 41.741 300 TYR BBB C 1
ATOM 5981 O O . TYR B 1 303 ? -10.563 -29.212 -37.303 1.000 42.986 300 TYR BBB O 1
ATOM 5990 N N . PHE B 1 304 ? -11.759 -31.091 -37.698 1.000 40.427 301 PHE BBB N 1
ATOM 5991 C CA . PHE B 1 304 ? -13.078 -30.433 -37.531 1.000 40.501 301 PHE BBB CA 1
ATOM 5992 C C . PHE B 1 304 ? -13.228 -29.959 -36.087 1.000 40.491 301 PHE BBB C 1
ATOM 5993 O O . PHE B 1 304 ? -13.693 -28.831 -35.854 1.000 41.233 301 PHE BBB O 1
ATOM 6001 N N . ASP B 1 305 ? -12.834 -30.809 -35.143 1.000 41.083 302 ASP BBB N 1
ATOM 6002 C CA . ASP B 1 305 ? -12.757 -30.462 -33.703 1.000 41.323 302 ASP BBB CA 1
ATOM 6003 C C . ASP B 1 305 ? -12.004 -29.139 -33.532 1.000 43.174 302 ASP BBB C 1
ATOM 6004 O O . ASP B 1 305 ? -12.524 -28.257 -32.822 1.000 43.774 302 ASP BBB O 1
ATOM 6009 N N . GLU B 1 306 ? -10.829 -29.007 -34.153 1.000 45.617 303 GLU BBB N 1
ATOM 6010 C CA . GLU B 1 306 ? -9.987 -27.781 -34.070 1.000 48.495 303 GLU BBB CA 1
ATOM 6011 C C . GLU B 1 306 ? -10.765 -26.583 -34.630 1.000 47.275 303 GLU BBB C 1
ATOM 6012 O O . GLU B 1 306 ? -10.634 -25.486 -34.066 1.000 49.033 303 GLU BBB O 1
ATOM 6018 N N . GLN B 1 307 ? -11.570 -26.773 -35.675 1.000 45.989 304 GLN BBB N 1
ATOM 6019 C CA . GLN B 1 307 ? -12.375 -25.672 -36.271 1.000 44.685 304 GLN BBB CA 1
ATOM 6020 C C . GLN B 1 307 ? -13.440 -25.216 -35.257 1.000 43.285 304 GLN BBB C 1
ATOM 6021 O O . GLN B 1 307 ? -13.630 -23.997 -35.108 1.000 42.002 304 GLN BBB O 1
ATOM 6027 N N . ILE B 1 308 ? -14.105 -26.149 -34.577 1.000 42.074 305 ILE BBB N 1
ATOM 6028 C CA . ILE B 1 308 ? -15.126 -25.810 -33.539 1.000 43.835 305 ILE BBB CA 1
ATOM 6029 C C . ILE B 1 308 ? -14.449 -24.972 -32.446 1.000 44.307 305 ILE BBB C 1
ATOM 6030 O O . ILE B 1 308 ? -15.016 -23.938 -32.052 1.000 44.094 305 ILE BBB O 1
ATOM 6035 N N . GLY B 1 309 ? -13.251 -25.381 -32.026 1.000 45.604 306 GLY BBB N 1
ATOM 6036 C CA . GLY B 1 309 ? -12.411 -24.637 -31.069 1.000 47.380 306 GLY BBB CA 1
ATOM 6037 C C . GLY B 1 309 ? -12.175 -23.205 -31.516 1.000 48.751 306 GLY BBB C 1
ATOM 6038 O O . GLY B 1 309 ? -12.263 -22.306 -30.665 1.000 51.315 306 GLY BBB O 1
ATOM 6039 N N . GLN B 1 310 ? -11.878 -22.985 -32.800 1.000 48.079 307 GLN BBB N 1
ATOM 6040 C CA . GLN B 1 310 ? -11.618 -21.625 -33.350 1.000 49.312 307 GLN BBB CA 1
ATOM 6041 C C . GLN B 1 310 ? -12.918 -20.808 -33.324 1.000 47.995 307 GLN BBB C 1
ATOM 6042 O O . GLN B 1 310 ? -12.839 -19.603 -33.007 1.000 48.652 307 GLN BBB O 1
ATOM 6048 N N . LEU B 1 311 ? -14.060 -21.437 -33.625 1.000 46.108 308 LEU BBB N 1
ATOM 6049 C CA . LEU B 1 311 ? -15.396 -20.785 -33.612 1.000 46.257 308 LEU BBB CA 1
ATOM 6050 C C . LEU B 1 311 ? -15.743 -20.336 -32.191 1.000 48.340 308 LEU BBB C 1
ATOM 6051 O O . LEU B 1 311 ? -16.264 -19.210 -32.055 1.000 50.230 308 LEU BBB O 1
ATOM 6056 N N . ILE B 1 312 ? -15.501 -21.182 -31.184 1.000 48.599 309 ILE BBB N 1
ATOM 6057 C CA . ILE B 1 312 ? -15.777 -20.856 -29.749 1.000 50.121 309 ILE BBB CA 1
ATOM 6058 C C . ILE B 1 312 ? -14.948 -19.623 -29.377 1.000 52.328 309 ILE BBB C 1
ATOM 6059 O O . ILE B 1 312 ? -15.524 -18.693 -28.797 1.000 55.191 309 ILE BBB O 1
ATOM 6064 N N . GLU B 1 313 ? -13.649 -19.627 -29.697 1.000 53.855 310 GLU BBB N 1
ATOM 6065 C CA . GLU B 1 313 ? -12.725 -18.475 -29.510 1.000 57.422 310 GLU BBB CA 1
ATOM 6066 C C . GLU B 1 313 ? -13.349 -17.199 -30.080 1.000 57.711 310 GLU BBB C 1
ATOM 6067 O O . GLU B 1 313 ? -13.332 -16.175 -29.369 1.000 60.126 310 GLU BBB O 1
ATOM 6073 N N . LYS B 1 314 ? -13.842 -17.247 -31.323 1.000 56.082 311 LYS BBB N 1
ATOM 6074 C CA . LYS B 1 314 ? -14.411 -16.058 -32.011 1.000 57.447 311 LYS BBB CA 1
ATOM 6075 C C . LYS B 1 314 ? -15.652 -15.581 -31.247 1.000 56.862 311 LYS BBB C 1
ATOM 6076 O O . LYS B 1 314 ? -15.754 -14.362 -31.004 1.000 59.437 311 LYS BBB O 1
ATOM 6082 N N . LEU B 1 315 ? -16.549 -16.501 -30.879 1.000 53.872 312 LEU BBB N 1
ATOM 6083 C CA . LEU B 1 315 ? -17.798 -16.177 -30.143 1.000 54.077 312 LEU BBB CA 1
ATOM 6084 C C . LEU B 1 315 ? -17.442 -15.470 -28.828 1.000 56.669 312 LEU BBB C 1
ATOM 6085 O O . LEU B 1 315 ? -18.083 -14.450 -28.526 1.000 58.027 312 LEU BBB O 1
ATOM 6090 N N . LYS B 1 316 ? -16.452 -15.984 -28.090 1.000 57.062 313 LYS BBB N 1
ATOM 6091 C CA . LYS B 1 316 ? -15.973 -15.396 -26.805 1.000 59.189 313 LYS BBB CA 1
ATOM 6092 C C . LYS B 1 316 ? -15.363 -14.012 -27.049 1.000 60.813 313 LYS BBB C 1
ATOM 6093 O O . LYS B 1 316 ? -15.723 -13.093 -26.314 1.000 63.283 313 LYS BBB O 1
ATOM 6099 N N . ALA B 1 317 ? -14.484 -13.876 -28.045 1.000 61.643 314 ALA BBB N 1
ATOM 6100 C CA . ALA B 1 317 ? -13.779 -12.615 -28.391 1.000 63.924 314 ALA BBB CA 1
ATOM 6101 C C . ALA B 1 317 ? -14.785 -11.526 -28.804 1.000 64.490 314 ALA BBB C 1
ATOM 6102 O O . ALA B 1 317 ? -14.506 -10.343 -28.538 1.000 66.193 314 ALA BBB O 1
ATOM 6104 N N . GLU B 1 318 ? -15.918 -11.909 -29.409 1.000 63.727 315 GLU BBB N 1
ATOM 6105 C CA . GLU B 1 318 ? -16.985 -10.979 -29.876 1.000 64.271 315 GLU BBB CA 1
ATOM 6106 C C . GLU B 1 318 ? -18.121 -10.904 -28.849 1.000 64.603 315 GLU BBB C 1
ATOM 6107 O O . GLU B 1 318 ? -19.145 -10.280 -29.162 1.000 64.806 315 GLU BBB O 1
ATOM 6113 N N . HIS B 1 319 ? -17.940 -11.496 -27.664 1.000 65.216 316 HIS BBB N 1
ATOM 6114 C CA . HIS B 1 319 ? -18.898 -11.449 -26.526 1.000 67.232 316 HIS BBB CA 1
ATOM 6115 C C . HIS B 1 319 ? -20.242 -12.051 -26.953 1.000 64.989 316 HIS BBB C 1
ATOM 6116 O O . HIS B 1 319 ? -21.289 -11.517 -26.547 1.000 65.009 316 HIS BBB O 1
ATOM 6123 N N . LEU B 1 320 ? -20.205 -13.127 -27.740 1.000 63.086 317 LEU BBB N 1
ATOM 6124 C CA . LEU B 1 320 ? -21.407 -13.848 -28.229 1.000 62.398 317 LEU BBB CA 1
ATOM 6125 C C . LEU B 1 320 ? -21.621 -15.153 -27.453 1.000 62.269 317 LEU BBB C 1
ATOM 6126 O O . LEU B 1 320 ? -22.736 -15.682 -27.550 1.000 62.112 317 LEU BBB O 1
ATOM 6131 N N . TYR B 1 321 ? -20.621 -15.644 -26.711 1.000 64.153 318 TYR BBB N 1
ATOM 6132 C CA . TYR B 1 321 ? -20.598 -17.015 -26.133 1.000 65.338 318 TYR BBB CA 1
ATOM 6133 C C . TYR B 1 321 ? -21.812 -17.249 -25.226 1.000 66.433 318 TYR BBB C 1
ATOM 6134 O O . TYR B 1 321 ? -22.381 -18.350 -25.295 1.000 67.148 318 TYR BBB O 1
ATOM 6143 N N . GLU B 1 322 ? -22.198 -16.265 -24.413 1.000 68.932 319 GLU BBB N 1
ATOM 6144 C CA . GLU B 1 322 ? -23.294 -16.415 -23.418 1.000 70.712 319 GLU BBB CA 1
ATOM 6145 C C . GLU B 1 322 ? -24.651 -16.315 -24.124 1.000 67.875 319 GLU BBB C 1
ATOM 6146 O O . GLU B 1 322 ? -25.621 -16.864 -23.584 1.000 66.580 319 GLU BBB O 1
ATOM 6152 N N . ASN B 1 323 ? -24.711 -15.655 -25.286 1.000 66.812 320 ASN BBB N 1
ATOM 6153 C CA . ASN B 1 323 ? -25.975 -15.345 -26.013 1.000 66.503 320 ASN BBB CA 1
ATOM 6154 C C . ASN B 1 323 ? -26.135 -16.255 -27.239 1.000 61.600 320 ASN BBB C 1
ATOM 6155 O O . ASN B 1 323 ? -26.864 -15.858 -28.171 1.000 61.559 320 ASN BBB O 1
ATOM 6160 N N . THR B 1 324 ? -25.494 -17.428 -27.244 1.000 56.405 321 THR BBB N 1
ATOM 6161 C CA . THR B 1 324 ? -25.494 -18.381 -28.386 1.000 52.612 321 THR BBB CA 1
ATOM 6162 C C . THR B 1 324 ? -25.699 -19.799 -27.849 1.000 51.969 321 THR BBB C 1
ATOM 6163 O O . THR B 1 324 ? -24.886 -20.233 -26.994 1.000 51.965 321 THR BBB O 1
ATOM 6167 N N . LEU B 1 325 ? -26.759 -20.462 -28.328 1.000 50.340 322 LEU BBB N 1
ATOM 6168 C CA . LEU B 1 325 ? -27.044 -21.898 -28.101 1.000 48.177 322 LEU BBB CA 1
ATOM 6169 C C . LEU B 1 325 ? -26.403 -22.692 -29.237 1.000 47.016 322 LEU BBB C 1
ATOM 6170 O O . LEU B 1 325 ? -26.641 -22.357 -30.421 1.000 47.296 322 LEU BBB O 1
ATOM 6175 N N . ILE B 1 326 ? -25.634 -23.718 -28.891 1.000 44.895 323 ILE BBB N 1
ATOM 6176 C CA . ILE B 1 326 ? -24.888 -24.563 -29.858 1.000 42.469 323 ILE BBB CA 1
ATOM 6177 C C . ILE B 1 326 ? -25.376 -26.003 -29.709 1.000 41.495 323 ILE BBB C 1
ATOM 6178 O O . ILE B 1 326 ? -25.298 -26.530 -28.601 1.000 41.740 323 ILE BBB O 1
ATOM 6183 N N . VAL B 1 327 ? -25.847 -26.597 -30.808 1.000 40.599 324 VAL BBB N 1
ATOM 6184 C CA . VAL B 1 327 ? -26.133 -28.049 -30.940 1.000 39.342 324 VAL BBB CA 1
ATOM 6185 C C . VAL B 1 327 ? -24.977 -28.671 -31.732 1.000 39.123 324 VAL BBB C 1
ATOM 6186 O O . VAL B 1 327 ? -24.549 -28.063 -32.743 1.000 40.362 324 VAL BBB O 1
ATOM 6190 N N . PHE B 1 328 ? -24.486 -29.827 -31.281 1.000 38.491 325 PHE BBB N 1
ATOM 6191 C CA . PHE B 1 328 ? -23.548 -30.697 -32.027 1.000 38.567 325 PHE BBB CA 1
ATOM 6192 C C . PHE B 1 328 ? -24.143 -32.096 -32.119 1.000 38.874 325 PHE BBB C 1
ATOM 6193 O O . PHE B 1 328 ? -24.486 -32.662 -31.080 1.000 40.490 325 PHE BBB O 1
ATOM 6201 N N . THR B 1 329 ? -24.257 -32.630 -33.335 1.000 39.272 326 THR BBB N 1
ATOM 6202 C CA . THR B 1 329 ? -24.808 -33.987 -33.586 1.000 38.499 326 THR BBB CA 1
ATOM 6203 C C . THR B 1 329 ? -24.338 -34.488 -34.953 1.000 37.894 326 THR BBB C 1
ATOM 6204 O O . THR B 1 329 ? -23.497 -33.823 -35.582 1.000 37.397 326 THR BBB O 1
ATOM 6208 N N . SER B 1 330 ? -24.837 -35.654 -35.355 1.0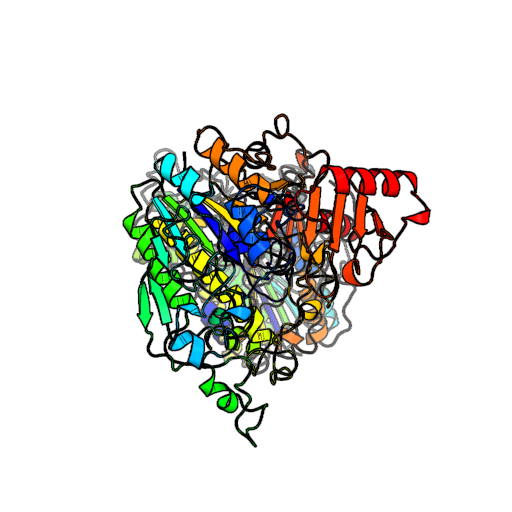00 38.754 327 SER BBB N 1
ATOM 6209 C CA . SER B 1 330 ? -24.534 -36.349 -36.631 1.000 37.927 327 SER BBB CA 1
ATOM 6210 C C . SER B 1 330 ? -25.856 -36.696 -37.320 1.000 38.587 327 SER BBB C 1
ATOM 6211 O O . SER B 1 330 ? -26.868 -36.816 -36.619 1.000 38.948 327 SER BBB O 1
ATOM 6214 N N . ASP B 1 331 ? -25.851 -36.825 -38.642 1.000 37.867 328 ASP BBB N 1
ATOM 6215 C CA . ASP B 1 331 ? -27.087 -37.069 -39.430 1.000 38.510 328 ASP BBB CA 1
ATOM 6216 C C . ASP B 1 331 ? -27.442 -38.560 -39.408 1.000 37.736 328 ASP BBB C 1
ATOM 6217 O O . ASP B 1 331 ? -28.617 -38.877 -39.626 1.000 39.541 328 ASP BBB O 1
ATOM 6222 N N . ASN B 1 332 ? -26.487 -39.446 -39.138 1.000 36.875 329 ASN BBB N 1
ATOM 6223 C CA . ASN B 1 332 ? -26.757 -40.910 -39.075 1.000 36.410 329 ASN BBB CA 1
ATOM 6224 C C . ASN B 1 332 ? -25.530 -41.652 -38.540 1.000 35.333 329 ASN BBB C 1
ATOM 6225 O O . ASN B 1 332 ? -24.499 -41.008 -38.319 1.000 35.373 329 ASN BBB O 1
ATOM 6230 N N . GLY B 1 333 ? -25.658 -42.967 -38.369 1.000 35.593 330 GLY BBB N 1
ATOM 6231 C CA . GLY B 1 333 ? -24.620 -43.835 -37.798 1.000 35.868 330 GLY BBB CA 1
ATOM 6232 C C . GLY B 1 333 ? -23.408 -43.932 -38.711 1.000 36.048 330 GLY BBB C 1
ATOM 6233 O O . GLY B 1 333 ? -23.446 -43.494 -39.856 1.000 37.987 330 GLY BBB O 1
ATOM 6234 N N . PRO B 1 334 ? -22.319 -44.560 -38.236 1.000 35.689 331 PRO BBB N 1
ATOM 6235 C CA . PRO B 1 334 ? -21.076 -44.630 -38.987 1.000 35.664 331 PRO BBB CA 1
ATOM 6236 C C . PRO B 1 334 ? -21.126 -45.658 -40.126 1.000 35.974 331 PRO BBB C 1
ATOM 6237 O O . PRO B 1 334 ? -21.895 -46.592 -40.076 1.000 37.475 331 PRO BBB O 1
ATOM 6241 N N . THR B 1 335 ? -20.258 -45.494 -41.113 1.000 36.350 332 THR BBB N 1
ATOM 6242 C CA . THR B 1 335 ? -20.365 -46.213 -42.408 1.000 37.155 332 THR BBB CA 1
ATOM 6243 C C . THR B 1 335 ? -19.545 -47.507 -42.363 1.000 37.829 332 THR BBB C 1
ATOM 6244 O O . THR B 1 335 ? -18.937 -47.807 -41.311 1.000 38.713 332 THR BBB O 1
ATOM 6248 N N . PHE B 1 336 ? -19.539 -48.222 -43.489 1.000 37.726 333 PHE BBB N 1
ATOM 6249 C CA . PHE B 1 336 ? -18.975 -49.586 -43.679 1.000 37.892 333 PHE BBB CA 1
ATOM 6250 C C . PHE B 1 336 ? -18.092 -49.644 -44.937 1.000 38.509 333 PHE BBB C 1
ATOM 6251 O O . PHE B 1 336 ? -17.633 -50.722 -45.255 1.000 38.492 333 PHE BBB O 1
ATOM 6259 N N . ASN B 1 337 ? -17.837 -48.520 -45.620 1.000 38.140 334 ASN BBB N 1
ATOM 6260 C CA . ASN B 1 337 ? -17.100 -48.508 -46.912 1.000 38.300 334 ASN BBB CA 1
ATOM 6261 C C . ASN B 1 337 ? -16.103 -47.341 -46.957 1.000 38.388 334 ASN BBB C 1
ATOM 6262 O O . ASN B 1 337 ? -15.912 -46.658 -45.944 1.000 36.226 334 ASN BBB O 1
ATOM 6267 N N . GLY B 1 338 ? -15.455 -47.159 -48.109 1.000 39.773 335 GLY BBB N 1
ATOM 6268 C CA . GLY B 1 338 ? -14.612 -45.988 -48.411 1.000 39.573 335 GLY BBB CA 1
ATOM 6269 C C . GLY B 1 338 ? -13.314 -45.973 -47.632 1.000 39.482 335 GLY BBB C 1
ATOM 6270 O O . GLY B 1 338 ? -12.659 -44.915 -47.632 1.000 39.132 335 GLY BBB O 1
ATOM 6271 N N . GLY B 1 339 ? -12.944 -47.103 -47.020 1.000 39.687 336 GLY BBB N 1
ATOM 6272 C CA . GLY B 1 339 ? -11.741 -47.227 -46.181 1.000 40.298 336 GLY BBB CA 1
ATOM 6273 C C . GLY B 1 339 ? -12.019 -46.893 -44.721 1.000 39.524 336 GLY BBB C 1
ATOM 6274 O O . GLY B 1 339 ? -11.070 -46.929 -43.934 1.000 40.198 336 GLY BBB O 1
ATOM 6275 N N . SER B 1 340 ? -13.271 -46.594 -44.362 1.000 38.918 337 SER BBB N 1
ATOM 6276 C CA . SER B 1 340 ? -13.747 -46.519 -42.953 1.000 37.681 337 SER BBB CA 1
ATOM 6277 C C . SER B 1 340 ? -13.391 -47.822 -42.247 1.000 38.994 337 SER BBB C 1
ATOM 6278 O O . SER B 1 340 ? -13.273 -48.850 -42.928 1.000 39.385 337 SER BBB O 1
ATOM 6281 N N . ASP B 1 341 ? -13.216 -47.770 -40.926 1.000 39.214 338 ASP BBB N 1
ATOM 6282 C CA . ASP B 1 341 ? -13.036 -48.981 -40.089 1.000 39.435 338 ASP BBB CA 1
ATOM 6283 C C . ASP B 1 341 ? -13.766 -48.728 -38.767 1.000 39.253 338 ASP BBB C 1
ATOM 6284 O O . ASP B 1 341 ? -13.105 -48.528 -37.730 1.000 38.800 338 ASP BBB O 1
ATOM 6289 N N . SER B 1 342 ? -15.094 -48.693 -38.839 1.000 37.817 339 SER BBB N 1
ATOM 6290 C CA . SER B 1 342 ? -15.990 -48.367 -37.711 1.000 38.190 339 SER BBB CA 1
ATOM 6291 C C . SER B 1 342 ? -15.749 -49.308 -36.533 1.000 39.694 339 SER BBB C 1
ATOM 6292 O O . SER B 1 342 ? -15.677 -48.845 -35.404 1.000 40.836 339 SER BBB O 1
ATOM 6295 N N . PRO B 1 343 ? -15.631 -50.641 -36.740 1.000 41.675 340 PRO BBB N 1
ATOM 6296 C CA . PRO B 1 343 ? -15.375 -51.567 -35.635 1.000 42.738 340 PRO BBB CA 1
ATOM 6297 C C . PRO B 1 343 ? -14.059 -51.270 -34.889 1.000 43.900 340 PRO BBB C 1
ATOM 6298 O O . PRO B 1 343 ? -14.064 -51.332 -33.679 1.000 45.061 340 PRO BBB O 1
ATOM 6302 N N . TRP B 1 344 ? -12.989 -50.929 -35.616 1.000 44.094 341 TRP BBB N 1
ATOM 6303 C CA . TRP B 1 344 ? -11.641 -50.617 -35.066 1.000 44.375 341 TRP BBB CA 1
ATOM 6304 C C . TRP B 1 344 ? -11.701 -49.384 -34.142 1.000 44.630 341 TRP BBB C 1
ATOM 6305 O O . TRP B 1 344 ? -11.020 -49.396 -33.103 1.000 44.565 341 TRP BBB O 1
ATOM 6316 N N . PHE B 1 345 ? -12.485 -48.368 -34.503 1.000 43.362 342 PHE BBB N 1
ATOM 6317 C CA . PHE B 1 345 ? -12.700 -47.127 -33.708 1.000 43.441 342 PHE BBB CA 1
ATOM 6318 C C . PHE B 1 345 ? -13.832 -47.330 -32.698 1.000 42.229 342 PHE BBB C 1
ATOM 6319 O O . PHE B 1 345 ? -14.062 -46.428 -31.893 1.000 42.574 342 PHE BBB O 1
ATOM 6327 N N . ASN B 1 346 ? -14.554 -48.444 -32.788 1.000 41.838 343 ASN BBB N 1
ATOM 6328 C CA . ASN B 1 346 ? -15.856 -48.644 -32.101 1.000 42.407 343 ASN BBB CA 1
ATOM 6329 C C . ASN B 1 346 ? -16.722 -47.391 -32.309 1.000 40.630 343 ASN BBB C 1
ATOM 6330 O O . ASN B 1 346 ? -17.143 -46.782 -31.312 1.000 40.920 343 ASN BBB O 1
ATOM 6335 N N . SER B 1 347 ? -16.992 -47.022 -33.562 1.000 39.576 344 SER BBB N 1
ATOM 6336 C CA . SER B 1 347 ? -17.724 -45.780 -33.937 1.000 38.809 344 SER BBB CA 1
ATOM 6337 C C . SER B 1 347 ? -19.183 -45.839 -33.464 1.000 38.497 344 SER BBB C 1
ATOM 6338 O O . SER B 1 347 ? -19.801 -44.769 -33.270 1.000 38.142 344 SER BBB O 1
ATOM 6341 N N . GLY B 1 348 ? -19.721 -47.042 -33.262 1.000 38.529 345 GLY BBB N 1
ATOM 6342 C CA . GLY B 1 348 ? -21.071 -47.230 -32.707 1.000 38.496 345 GLY BBB CA 1
ATOM 6343 C C . GLY B 1 348 ? -21.137 -46.944 -31.217 1.000 38.345 345 GLY BBB C 1
ATOM 6344 O O . GLY B 1 348 ? -22.256 -46.726 -30.713 1.000 39.704 345 GLY BBB O 1
ATOM 6345 N N . GLY B 1 349 ? -20.000 -46.956 -30.522 1.000 37.895 346 GLY BBB N 1
ATOM 6346 C CA . GLY B 1 349 ? -19.934 -46.752 -29.057 1.000 37.873 346 GLY BBB CA 1
ATOM 6347 C C . GLY B 1 349 ? -20.581 -47.897 -28.301 1.000 38.866 346 GLY BBB C 1
ATOM 6348 O O . GLY B 1 349 ? -19.922 -48.920 -28.119 1.000 39.576 346 GLY BBB O 1
ATOM 6349 N N . LEU B 1 350 ? -21.837 -47.732 -27.882 1.000 39.210 347 LEU BBB N 1
ATOM 6350 C CA . LEU B 1 350 ? -22.668 -48.811 -27.289 1.000 40.358 347 LEU BBB CA 1
ATOM 6351 C C . LEU B 1 350 ? -23.055 -49.842 -28.365 1.000 40.386 347 LEU BBB C 1
ATOM 6352 O O . LEU B 1 350 ? -23.327 -50.991 -28.014 1.000 40.588 347 LEU BBB O 1
ATOM 6357 N N . PHE B 1 351 ? -23.113 -49.449 -29.639 1.000 40.361 348 PHE BBB N 1
ATOM 6358 C CA . PHE B 1 351 ? -23.785 -50.235 -30.703 1.000 39.389 348 PHE BBB CA 1
ATOM 6359 C C . PHE B 1 351 ? -22.749 -50.844 -31.647 1.000 39.161 348 PHE BBB C 1
ATOM 6360 O O . PHE B 1 351 ? -21.715 -50.226 -31.909 1.000 38.727 348 PHE BBB O 1
ATOM 6368 N N . ASN B 1 352 ? -23.044 -52.034 -32.164 1.000 40.873 349 ASN BBB N 1
ATOM 6369 C CA . ASN B 1 352 ? -22.340 -52.629 -33.333 1.000 40.424 349 ASN BBB CA 1
ATOM 6370 C C . ASN B 1 352 ? -22.349 -51.624 -34.502 1.000 39.135 349 ASN BBB C 1
ATOM 6371 O O . ASN B 1 352 ? -23.339 -50.875 -34.635 1.000 37.557 349 ASN BBB O 1
ATOM 6376 N N . SER B 1 353 ? -21.276 -51.604 -35.306 1.000 38.332 350 SER BBB N 1
ATOM 6377 C CA . SER B 1 353 ? -21.071 -50.660 -36.432 1.000 37.524 350 SER BBB CA 1
ATOM 6378 C C . SER B 1 353 ? -20.608 -51.364 -37.723 1.000 37.453 350 SER BBB C 1
ATOM 6379 O O . SER B 1 353 ? -20.360 -50.650 -38.701 1.000 36.392 350 SER BBB O 1
ATOM 6382 N N . ALA B 1 354 ? -20.543 -52.699 -37.780 1.000 37.746 351 ALA BBB N 1
ATOM 6383 C CA . ALA B 1 354 ? -20.293 -53.438 -39.049 1.000 38.713 351 ALA BBB CA 1
ATOM 6384 C C . ALA B 1 354 ? -21.482 -53.231 -39.997 1.000 38.339 351 ALA BBB C 1
ATOM 6385 O O . ALA B 1 354 ? -22.571 -52.849 -39.523 1.000 37.033 351 ALA BBB O 1
ATOM 6387 N N . TYR B 1 355 ? -21.288 -53.485 -41.292 1.000 38.971 352 TYR BBB N 1
ATOM 6388 C CA . TYR B 1 355 ? -22.382 -53.472 -42.299 1.000 39.079 352 TYR BBB CA 1
ATOM 6389 C C . TYR B 1 355 ? -23.612 -54.173 -41.721 1.000 38.255 352 TYR BBB C 1
ATOM 6390 O O . TYR B 1 355 ? -23.503 -55.346 -41.319 1.000 39.763 352 TYR BBB O 1
ATOM 6399 N N . GLY B 1 356 ? -24.753 -53.488 -41.713 1.000 37.850 353 GLY BBB N 1
ATOM 6400 C CA . GLY B 1 356 ? -26.044 -54.038 -41.264 1.000 38.670 353 GLY BBB CA 1
ATOM 6401 C C . GLY B 1 356 ? -26.446 -53.499 -39.901 1.000 38.257 353 GLY BBB C 1
ATOM 6402 O O . GLY B 1 356 ? -27.614 -53.713 -39.520 1.000 38.572 353 GLY BBB O 1
ATOM 6403 N N . TRP B 1 357 ? -25.521 -52.834 -39.198 1.000 37.316 354 TRP BBB N 1
ATOM 6404 C CA . TRP B 1 357 ? -25.701 -52.376 -37.792 1.000 38.084 354 TRP BBB CA 1
ATOM 6405 C C . TRP B 1 357 ? -25.624 -50.851 -37.671 1.000 37.317 354 TRP BBB C 1
ATOM 6406 O O . TRP B 1 357 ? -26.077 -50.326 -36.638 1.000 37.935 354 TRP BBB O 1
ATOM 6417 N N . GLY B 1 358 ? -25.052 -50.168 -38.663 1.000 37.210 355 GLY BBB N 1
ATOM 6418 C CA . GLY B 1 358 ? -24.852 -48.707 -38.663 1.000 35.895 355 GLY BBB CA 1
ATOM 6419 C C . GLY B 1 358 ? -25.608 -48.043 -39.795 1.000 36.318 355 GLY BBB C 1
ATOM 6420 O O . GLY B 1 358 ? -26.806 -48.340 -39.965 1.000 37.551 355 GLY BBB O 1
ATOM 6421 N N . LYS B 1 359 ? -24.940 -47.139 -40.512 1.000 36.542 356 LYS BBB N 1
ATOM 6422 C CA . LYS B 1 359 ? -25.486 -46.396 -41.671 1.000 37.740 356 LYS BBB CA 1
ATOM 6423 C C . LYS B 1 359 ? -26.298 -47.332 -42.578 1.000 38.065 356 LYS BBB C 1
ATOM 6424 O O . LYS B 1 359 ? -25.824 -48.432 -42.847 1.000 37.912 356 LYS BBB O 1
ATOM 6430 N N . CYS B 1 360 ? -27.471 -46.880 -43.027 1.000 39.260 357 CYS BBB N 1
ATOM 6431 C CA . CYS B 1 360 ? -28.413 -47.570 -43.961 1.000 40.204 357 CYS BBB CA 1
ATOM 6432 C C . CYS B 1 360 ? -29.382 -48.499 -43.220 1.000 40.690 357 CYS BBB C 1
ATOM 6433 O O . CYS B 1 360 ? -30.262 -49.070 -43.903 1.000 40.390 357 CYS BBB O 1
ATOM 6436 N N . PHE B 1 361 ? -29.250 -48.677 -41.897 1.000 40.901 358 PHE BBB N 1
ATOM 6437 C CA . PHE B 1 361 ? -30.087 -49.648 -41.142 1.000 40.870 358 PHE BBB CA 1
ATOM 6438 C C . PHE B 1 361 ? -30.759 -48.968 -39.949 1.000 41.381 358 PHE BBB C 1
ATOM 6439 O O . PHE B 1 361 ? -30.233 -47.959 -39.444 1.000 42.505 358 PHE BBB O 1
ATOM 6447 N N . LEU B 1 362 ? -31.882 -49.533 -39.494 1.000 41.853 359 LEU BBB N 1
ATOM 6448 C CA . LEU B 1 362 ? -32.701 -48.959 -38.394 1.000 40.330 359 LEU BBB CA 1
ATOM 6449 C C . LEU B 1 362 ? -32.320 -49.572 -37.039 1.000 41.317 359 LEU BBB C 1
ATOM 6450 O O . LEU B 1 362 ? -33.013 -49.281 -36.041 1.000 41.154 359 LEU BBB O 1
ATOM 6455 N N . HIS B 1 363 ? -31.247 -50.370 -36.980 1.000 41.490 360 HIS BBB N 1
ATOM 6456 C CA . HIS B 1 363 ? -30.563 -50.708 -35.708 1.000 40.221 360 HIS BBB CA 1
ATOM 6457 C C . HIS B 1 363 ? -30.155 -49.395 -35.028 1.000 39.925 360 HIS BBB C 1
ATOM 6458 O O . HIS B 1 363 ? -29.985 -48.383 -35.744 1.000 38.409 360 HIS BBB O 1
ATOM 6465 N N . GLU B 1 364 ? -30.051 -49.401 -33.694 1.000 40.040 361 GLU BBB N 1
ATOM 6466 C CA . GLU B 1 364 ? -29.698 -48.210 -32.874 1.000 40.161 361 GLU BBB CA 1
ATOM 6467 C C . GLU B 1 364 ? -28.412 -47.592 -33.431 1.000 39.044 361 GLU BBB C 1
ATOM 6468 O O . GLU B 1 364 ? -28.344 -46.356 -33.520 1.000 37.816 361 GLU BBB O 1
ATOM 6474 N N . GLY B 1 365 ? -27.442 -48.424 -33.819 1.000 39.318 362 GLY BBB N 1
ATOM 6475 C CA . GLY B 1 365 ? -26.159 -47.957 -34.380 1.000 39.266 362 GLY BBB CA 1
ATOM 6476 C C . GLY B 1 365 ? -26.343 -47.089 -35.613 1.000 39.070 362 GLY BBB C 1
ATOM 6477 O O . GLY B 1 365 ? -25.426 -46.307 -35.920 1.000 39.377 362 GLY BBB O 1
ATOM 6478 N N . GLY B 1 366 ? -27.475 -47.211 -36.307 1.000 38.966 363 GLY BBB N 1
ATOM 6479 C CA . GLY B 1 366 ? -27.751 -46.461 -37.547 1.000 38.435 363 GLY BBB CA 1
ATOM 6480 C C . GLY B 1 366 ? -28.468 -45.138 -37.303 1.000 38.094 363 GLY BBB C 1
ATOM 6481 O O . GLY B 1 366 ? -28.208 -44.188 -38.079 1.000 37.433 363 GLY BBB O 1
ATOM 6482 N N . ILE B 1 367 ? -29.335 -45.059 -36.284 1.000 37.547 364 ILE BBB N 1
ATOM 6483 C CA . ILE B 1 367 ? -30.318 -43.944 -36.118 1.000 38.561 364 ILE BBB CA 1
ATOM 6484 C C . ILE B 1 367 ? -30.056 -43.158 -34.832 1.000 39.199 364 ILE BBB C 1
ATOM 6485 O O . ILE B 1 367 ? -30.519 -42.024 -34.751 1.000 39.100 364 ILE BBB O 1
ATOM 6490 N N . ARG B 1 368 ? -29.342 -43.720 -33.862 1.000 40.430 365 ARG BBB N 1
ATOM 6491 C CA . ARG B 1 368 ? -28.997 -42.973 -32.633 1.000 40.144 365 ARG BBB CA 1
ATOM 6492 C C . ARG B 1 368 ? -27.655 -42.277 -32.831 1.000 39.746 365 ARG BBB C 1
ATOM 6493 O O . ARG B 1 368 ? -26.645 -42.947 -33.162 1.000 39.725 365 ARG BBB O 1
ATOM 6501 N N . VAL B 1 369 ? -27.660 -40.972 -32.593 1.000 39.039 366 VAL BBB N 1
ATOM 6502 C CA . VAL B 1 369 ? -26.532 -40.064 -32.898 1.000 39.004 366 VAL BBB CA 1
ATOM 6503 C C . VAL B 1 369 ? -26.175 -39.343 -31.613 1.000 39.920 366 VAL BBB C 1
ATOM 6504 O O . VAL B 1 369 ? -27.055 -39.063 -30.798 1.000 41.446 366 VAL BBB O 1
ATOM 6508 N N . PRO B 1 370 ? -24.885 -39.004 -31.402 1.000 38.814 367 PRO BBB N 1
ATOM 6509 C CA . PRO B 1 370 ? -24.478 -38.314 -30.189 1.000 39.781 367 PRO BBB CA 1
ATOM 6510 C C . PRO B 1 370 ? -25.016 -36.884 -30.309 1.000 40.192 367 PRO BBB C 1
ATOM 6511 O O . PRO B 1 370 ? -25.101 -36.391 -31.427 1.000 38.676 367 PRO BBB O 1
ATOM 6515 N N . ALA B 1 371 ? -25.409 -36.278 -29.186 1.000 40.076 368 ALA BBB N 1
ATOM 6516 C CA . ALA B 1 371 ? -25.954 -34.907 -29.163 1.000 40.213 368 ALA BBB CA 1
ATOM 6517 C C . ALA B 1 371 ? -25.445 -34.154 -27.927 1.000 40.255 368 ALA BBB C 1
ATOM 6518 O O . ALA B 1 371 ? -25.506 -34.701 -26.813 1.000 40.675 368 ALA BBB O 1
ATOM 6520 N N . ILE B 1 372 ? -24.930 -32.948 -28.162 1.000 40.128 369 ILE BBB N 1
ATOM 6521 C CA . ILE B 1 372 ? -24.510 -31.944 -27.145 1.000 41.444 369 ILE BBB CA 1
ATOM 6522 C C . ILE B 1 372 ? -25.272 -30.648 -27.424 1.000 41.837 369 ILE BBB C 1
ATOM 6523 O O . ILE B 1 372 ? -25.297 -30.239 -28.608 1.000 40.914 369 ILE BBB O 1
ATOM 6528 N N . ILE B 1 373 ? -25.844 -30.014 -26.396 1.000 42.165 370 ILE BBB N 1
ATOM 6529 C CA . ILE B 1 373 ? -26.383 -28.626 -26.513 1.000 43.537 370 ILE BBB CA 1
ATOM 6530 C C . ILE B 1 373 ? -25.796 -27.780 -25.380 1.000 45.279 370 ILE BBB C 1
ATOM 6531 O O . ILE B 1 373 ? -25.899 -28.204 -24.200 1.000 44.595 370 ILE BBB O 1
ATOM 6536 N N . THR B 1 374 ? -25.209 -26.626 -25.723 1.000 45.420 371 THR BBB N 1
ATOM 6537 C CA . THR B 1 374 ? -24.694 -25.635 -24.748 1.000 47.753 371 THR BBB CA 1
ATOM 6538 C C . THR B 1 374 ? -25.456 -24.327 -24.944 1.000 48.397 371 THR BBB C 1
ATOM 6539 O O . THR B 1 374 ? -25.872 -24.040 -26.084 1.000 47.247 371 THR BBB O 1
ATOM 6543 N N . TRP B 1 375 ? -25.622 -23.588 -23.846 1.000 48.566 372 TRP BBB N 1
ATOM 6544 C CA . TRP B 1 375 ? -26.180 -22.217 -23.784 1.000 49.294 372 TRP BBB CA 1
ATOM 6545 C C . TRP B 1 375 ? -25.734 -21.635 -22.452 1.000 51.527 372 TRP BBB C 1
ATOM 6546 O O . TRP B 1 375 ? -26.478 -21.642 -21.470 1.000 54.036 372 TRP BBB O 1
ATOM 6557 N N . PRO B 1 376 ? -24.457 -21.195 -22.368 1.000 52.063 373 PRO BBB N 1
ATOM 6558 C CA . PRO B 1 376 ? -23.841 -20.790 -21.097 1.000 53.235 373 PRO BBB CA 1
ATOM 6559 C C . PRO B 1 376 ? -24.710 -19.864 -20.231 1.000 54.721 373 PRO BBB C 1
ATOM 6560 O O . PRO B 1 376 ? -25.135 -18.833 -20.707 1.000 53.991 373 PRO BBB O 1
ATOM 6564 N N . GLY B 1 377 ? -24.941 -20.279 -18.980 1.000 56.837 374 GLY BBB N 1
ATOM 6565 C CA . GLY B 1 377 ? -25.738 -19.566 -17.960 1.000 58.151 374 GLY BBB CA 1
ATOM 6566 C C . GLY B 1 377 ? -27.187 -20.030 -17.929 1.000 58.376 374 GLY BBB C 1
ATOM 6567 O O . GLY B 1 377 ? -27.888 -19.657 -16.995 1.000 60.808 374 GLY BBB O 1
ATOM 6568 N N . LYS B 1 378 ? -27.632 -20.819 -18.914 1.000 58.322 375 LYS BBB N 1
ATOM 6569 C CA . LYS B 1 378 ? -29.054 -21.247 -19.050 1.000 58.181 375 LYS BBB CA 1
ATOM 6570 C C . LYS B 1 378 ? -29.136 -22.773 -18.961 1.000 55.367 375 LYS BBB C 1
ATOM 6571 O O . LYS B 1 378 ? -30.011 -23.265 -18.235 1.000 56.003 375 LYS BBB O 1
ATOM 6577 N N . ILE B 1 379 ? -28.271 -23.480 -19.690 1.000 52.534 376 ILE BBB N 1
ATOM 6578 C CA . ILE B 1 379 ? -28.151 -24.966 -19.655 1.000 51.077 376 ILE BBB CA 1
ATOM 6579 C C . ILE B 1 379 ? -27.052 -25.314 -18.644 1.000 51.984 376 ILE BBB C 1
ATOM 6580 O O . ILE B 1 379 ? -25.908 -24.875 -18.846 1.000 51.150 376 ILE BBB O 1
ATOM 6585 N N . LYS B 1 380 ? -27.399 -26.054 -17.586 1.000 53.030 377 LYS BBB N 1
ATOM 6586 C CA . LYS B 1 380 ? -26.451 -26.423 -16.503 1.000 53.869 377 LYS BBB CA 1
ATOM 6587 C C . LYS B 1 380 ? -25.325 -27.245 -17.130 1.000 50.938 377 LYS BBB C 1
ATOM 6588 O O . LYS B 1 380 ? -25.588 -28.209 -17.848 1.000 48.983 377 LYS BBB O 1
ATOM 6594 N N . PRO B 1 381 ? -24.044 -26.888 -16.882 1.000 49.499 378 PRO BBB N 1
ATOM 6595 C CA . PRO B 1 381 ? -22.918 -27.584 -17.502 1.000 47.887 378 PRO BBB CA 1
ATOM 6596 C C . PRO B 1 381 ? -22.648 -28.988 -16.933 1.000 47.866 378 PRO BBB C 1
ATOM 6597 O O . PRO B 1 381 ? -22.783 -29.196 -15.753 1.000 49.092 378 PRO BBB O 1
ATOM 6601 N N . GLY B 1 382 ? -22.263 -29.922 -17.806 1.000 47.122 379 GLY BBB N 1
ATOM 6602 C CA . GLY B 1 382 ? -21.835 -31.282 -17.424 1.000 46.824 379 GLY BBB CA 1
ATOM 6603 C C . GLY B 1 382 ? -23.009 -32.162 -17.037 1.000 46.735 379 GLY BBB C 1
ATOM 6604 O O . GLY B 1 382 ? -22.779 -33.158 -16.346 1.000 46.573 379 GLY BBB O 1
ATOM 6605 N N . THR B 1 383 ? -24.220 -31.814 -17.480 1.000 47.494 380 THR BBB N 1
ATOM 6606 C CA . THR B 1 383 ? -25.468 -32.573 -17.206 1.000 48.410 380 THR BBB CA 1
ATOM 6607 C C . THR B 1 383 ? -25.755 -33.538 -18.355 1.000 47.427 380 THR BBB C 1
ATOM 6608 O O . THR B 1 383 ? -25.089 -33.446 -19.420 1.000 46.622 380 THR BBB O 1
ATOM 6612 N N . GLN B 1 384 ? -26.708 -34.438 -18.111 1.000 47.986 381 GLN BBB N 1
ATOM 6613 C CA . GLN B 1 384 ? -27.105 -35.540 -19.022 1.000 46.886 381 GLN BBB CA 1
ATOM 6614 C C . GLN B 1 384 ? -28.625 -35.723 -18.939 1.000 47.377 381 GLN BBB C 1
ATOM 6615 O O . GLN B 1 384 ? -29.157 -35.564 -17.848 1.000 47.852 381 GLN BBB O 1
ATOM 6621 N N . SER B 1 385 ? -29.282 -36.038 -20.057 1.000 46.583 382 SER BBB N 1
ATOM 6622 C CA . SER B 1 385 ? -30.711 -36.435 -20.109 1.000 47.071 382 SER BBB CA 1
ATOM 6623 C C . SER B 1 385 ? -30.872 -37.598 -21.085 1.000 46.604 382 SER BBB C 1
ATOM 6624 O O . SER B 1 385 ? -30.309 -37.523 -22.202 1.000 46.356 382 SER BBB O 1
ATOM 6627 N N . ASP B 1 386 ? -31.617 -38.621 -20.671 1.000 47.243 383 ASP BBB N 1
ATOM 6628 C CA . ASP B 1 386 ? -31.917 -39.824 -21.487 1.000 48.309 383 ASP BBB CA 1
ATOM 6629 C C . ASP B 1 386 ? -33.279 -39.635 -22.179 1.000 46.729 383 ASP BBB C 1
ATOM 6630 O O . ASP B 1 386 ? -33.817 -40.631 -22.671 1.000 46.070 383 ASP BBB O 1
ATOM 6635 N N . HIS B 1 387 ? -33.819 -38.413 -22.198 1.000 45.734 384 HIS BBB N 1
ATOM 6636 C CA . HIS B 1 387 ? -35.120 -38.088 -22.841 1.000 45.388 384 HIS BBB CA 1
ATOM 6637 C C . HIS B 1 387 ? -35.091 -38.529 -24.315 1.000 44.310 384 HIS BBB C 1
ATOM 6638 O O . HIS B 1 387 ? -34.155 -38.154 -25.045 1.000 41.758 384 HIS BBB O 1
ATOM 6645 N N . ILE B 1 388 ? -36.078 -39.332 -24.712 1.000 44.609 385 ILE BBB N 1
ATOM 6646 C CA . ILE B 1 388 ? -36.212 -39.874 -26.090 1.000 44.532 385 ILE BBB CA 1
ATOM 6647 C C . ILE B 1 388 ? -36.696 -38.722 -26.974 1.000 44.561 385 ILE BBB C 1
ATOM 6648 O O . ILE B 1 388 ? -37.821 -38.241 -26.760 1.000 46.390 385 ILE BBB O 1
ATOM 6653 N N . CYS B 1 389 ? -35.834 -38.262 -27.880 1.000 43.231 386 CYS BBB N 1
ATOM 6654 C CA . CYS B 1 389 ? -36.121 -37.163 -28.831 1.000 43.009 386 CYS BBB CA 1
ATOM 6655 C C . CYS B 1 389 ? -35.409 -37.435 -30.168 1.000 41.294 386 CYS BBB C 1
ATOM 6656 O O . CYS B 1 389 ? -34.601 -38.381 -30.247 1.000 40.526 386 CYS BBB O 1
ATOM 6659 N N . ALA B 1 390 ? -35.719 -36.639 -31.189 1.000 40.963 387 ALA BBB N 1
ATOM 6660 C CA . ALA B 1 390 ? -35.319 -36.890 -32.590 1.000 40.587 387 ALA BBB CA 1
ATOM 6661 C C . ALA B 1 390 ? -35.327 -35.585 -33.395 1.000 40.417 387 ALA BBB C 1
ATOM 6662 O O . ALA B 1 390 ? -35.721 -34.532 -32.859 1.000 39.832 387 ALA BBB O 1
ATOM 6664 N N . PHE B 1 391 ? -34.901 -35.672 -34.657 1.000 40.164 388 PHE BBB N 1
ATOM 6665 C CA . PHE B 1 391 ? -34.673 -34.508 -35.547 1.000 39.778 388 PHE BBB CA 1
ATOM 6666 C C . PHE B 1 391 ? -35.978 -33.724 -35.737 1.000 41.017 388 PHE BBB C 1
ATOM 6667 O O . PHE B 1 391 ? -35.894 -32.489 -35.788 1.000 42.487 388 PHE BBB O 1
ATOM 6675 N N . GLN B 1 392 ? -37.137 -34.393 -35.810 1.000 42.350 389 GLN BBB N 1
ATOM 6676 C CA . GLN B 1 392 ? -38.477 -33.733 -35.854 1.000 43.104 389 GLN BBB CA 1
ATOM 6677 C C . GLN B 1 392 ? -38.577 -32.643 -34.785 1.000 43.403 389 GLN BBB C 1
ATOM 6678 O O . GLN B 1 392 ? -39.315 -31.669 -35.001 1.000 44.410 389 GLN BBB O 1
ATOM 6684 N N . ASP B 1 393 ? -37.972 -32.896 -33.618 1.000 42.672 390 ASP BBB N 1
ATOM 6685 C CA . ASP B 1 393 ? -38.183 -32.104 -32.379 1.000 43.925 390 ASP BBB CA 1
ATOM 6686 C C . ASP B 1 393 ? -37.465 -30.761 -32.495 1.000 43.163 390 ASP BBB C 1
ATOM 6687 O O . ASP B 1 393 ? -37.806 -29.853 -31.711 1.000 43.999 390 ASP BBB O 1
ATOM 6692 N N . VAL B 1 394 ? -36.518 -30.626 -33.426 1.000 42.617 391 VAL BBB N 1
ATOM 6693 C CA . VAL B 1 394 ? -35.664 -29.405 -33.514 1.000 42.378 391 VAL BBB CA 1
ATOM 6694 C C . VAL B 1 394 ? -36.544 -28.211 -33.894 1.000 43.519 391 VAL BBB C 1
ATOM 6695 O O . VAL B 1 394 ? -36.379 -27.142 -33.283 1.000 44.042 391 VAL BBB O 1
ATOM 6699 N N . MET B 1 395 ? -37.479 -28.389 -34.827 1.000 45.215 392 MET BBB N 1
ATOM 6700 C CA . MET B 1 395 ? -38.341 -27.278 -35.301 1.000 46.032 392 MET BBB CA 1
ATOM 6701 C C . MET B 1 395 ? -39.089 -26.688 -34.104 1.000 46.511 392 MET BBB C 1
ATOM 6702 O O . MET B 1 395 ? -38.960 -25.492 -33.856 1.000 46.727 392 MET BBB O 1
ATOM 6707 N N . PRO B 1 396 ? -39.898 -27.462 -33.335 1.000 46.212 393 PRO BBB N 1
ATOM 6708 C CA . PRO B 1 396 ? -40.594 -26.904 -32.171 1.000 48.188 393 PRO BBB CA 1
ATOM 6709 C C . PRO B 1 396 ? -39.659 -26.430 -31.044 1.000 48.412 393 PRO BBB C 1
ATOM 6710 O O . PRO B 1 396 ? -40.031 -25.512 -30.357 1.000 51.175 393 PRO BBB O 1
ATOM 6714 N N . THR B 1 397 ? -38.478 -27.035 -30.881 1.000 47.340 394 THR BBB N 1
ATOM 6715 C CA . THR B 1 397 ? -37.487 -26.607 -29.855 1.000 47.704 394 THR BBB CA 1
ATOM 6716 C C . THR B 1 397 ? -37.045 -25.180 -30.182 1.000 48.491 394 THR BBB C 1
ATOM 6717 O O . THR B 1 397 ? -37.063 -24.331 -29.274 1.000 49.471 394 THR BBB O 1
ATOM 6721 N N . LEU B 1 398 ? -36.702 -24.924 -31.446 1.000 49.016 395 LEU BBB N 1
ATOM 6722 C CA . LEU B 1 398 ? -36.248 -23.593 -31.924 1.000 48.880 395 LEU BBB CA 1
ATOM 6723 C C . LEU B 1 398 ? -37.410 -22.594 -31.862 1.000 50.106 395 LEU BBB C 1
ATOM 6724 O O . LEU B 1 398 ? -37.151 -21.421 -31.516 1.000 51.291 395 LEU BBB O 1
ATOM 6729 N N . ALA B 1 399 ? -38.638 -23.037 -32.156 1.000 50.643 396 ALA BBB N 1
ATOM 6730 C CA . ALA B 1 399 ? -39.859 -22.196 -32.109 1.000 52.062 396 ALA BBB CA 1
ATOM 6731 C C . ALA B 1 399 ? -40.078 -21.713 -30.669 1.000 53.066 396 ALA BBB C 1
ATOM 6732 O O . ALA B 1 399 ? -40.230 -20.501 -30.468 1.000 53.795 396 ALA BBB O 1
ATOM 6734 N N . GLU B 1 400 ? -40.070 -22.628 -29.700 1.000 53.630 397 GLU BBB N 1
ATOM 6735 C CA . GLU B 1 400 ? -40.223 -22.285 -28.262 1.000 55.476 397 GLU BBB CA 1
ATOM 6736 C C . GLU B 1 400 ? -39.092 -21.332 -27.856 1.000 56.096 397 GLU BBB C 1
ATOM 6737 O O . GLU B 1 400 ? -39.385 -20.316 -27.191 1.000 58.561 397 GLU BBB O 1
ATOM 6743 N N . LEU B 1 401 ? -37.864 -21.634 -28.277 1.000 54.703 398 LEU BBB N 1
ATOM 6744 C CA . LEU B 1 401 ? -36.641 -20.866 -27.933 1.000 55.902 398 LEU BBB CA 1
ATOM 6745 C C . LEU B 1 401 ? -36.749 -19.421 -28.448 1.000 57.423 398 LEU BBB C 1
ATOM 6746 O O . LEU B 1 401 ? -36.474 -18.510 -27.655 1.000 59.545 398 LEU BBB O 1
ATOM 6751 N N . ALA B 1 402 ? -37.168 -19.213 -29.702 1.000 58.557 399 ALA BBB N 1
ATOM 6752 C CA . ALA B 1 402 ? -37.242 -17.887 -30.372 1.000 59.175 399 ALA BBB CA 1
ATOM 6753 C C . ALA B 1 402 ? -38.564 -17.164 -30.056 1.000 61.721 399 ALA BBB C 1
ATOM 6754 O O . ALA B 1 402 ? -38.703 -15.994 -30.465 1.000 62.694 399 ALA BBB O 1
ATOM 6756 N N . GLY B 1 403 ? -39.505 -17.831 -29.380 1.000 62.377 400 GLY BBB N 1
ATOM 6757 C CA . GLY B 1 403 ? -40.767 -17.239 -28.899 1.000 64.150 400 GLY BBB CA 1
ATOM 6758 C C . GLY B 1 403 ? -41.755 -16.973 -30.023 1.000 65.698 400 GLY BBB C 1
ATOM 6759 O O . GLY B 1 403 ? -42.451 -15.951 -29.961 1.000 69.181 400 GLY BBB O 1
ATOM 6760 N N . ILE B 1 404 ? -41.841 -17.880 -30.997 1.000 64.919 401 ILE BBB N 1
ATOM 6761 C CA . ILE B 1 404 ? -42.709 -17.781 -32.209 1.000 65.606 401 ILE BBB CA 1
ATOM 6762 C C . ILE B 1 404 ? -43.603 -19.019 -32.243 1.000 65.355 401 ILE BBB C 1
ATOM 6763 O O . ILE B 1 404 ? -43.136 -20.091 -31.784 1.000 65.504 401 ILE BBB O 1
ATOM 6768 N N . THR B 1 405 ? -44.830 -18.896 -32.761 1.000 66.515 402 THR BBB N 1
ATOM 6769 C CA . THR B 1 405 ? -45.789 -20.029 -32.851 1.000 66.639 402 THR BBB CA 1
ATOM 6770 C C . THR B 1 405 ? -45.187 -21.064 -33.805 1.000 64.521 402 THR BBB C 1
ATOM 6771 O O . THR B 1 405 ? -44.715 -20.682 -34.891 1.000 64.190 402 THR BBB O 1
ATOM 6775 N N . CYS B 1 406 ? -45.166 -22.320 -33.367 1.000 61.764 403 CYS BBB N 1
ATOM 6776 C CA . CYS B 1 406 ? -44.581 -23.466 -34.097 1.000 58.972 403 CYS BBB CA 1
ATOM 6777 C C . CYS B 1 406 ? -45.432 -23.790 -35.322 1.000 58.677 403 CYS BBB C 1
ATOM 6778 O O . CYS B 1 406 ? -46.654 -23.874 -35.222 1.000 59.708 403 CYS BBB O 1
ATOM 6781 N N . PRO B 1 407 ? -44.825 -23.953 -36.522 1.000 56.290 404 PRO BBB N 1
ATOM 6782 C CA . PRO B 1 407 ? -45.549 -24.479 -37.676 1.000 56.498 404 PRO BBB CA 1
ATOM 6783 C C . PRO B 1 407 ? -46.001 -25.915 -37.438 1.000 55.343 404 PRO BBB C 1
ATOM 6784 O O . PRO B 1 407 ? -45.642 -26.522 -36.434 1.000 53.533 404 PRO BBB O 1
ATOM 6788 N N . PRO B 1 408 ? -46.821 -26.491 -38.347 1.000 55.920 405 PRO BBB N 1
ATOM 6789 C CA . PRO B 1 408 ? -47.161 -27.914 -38.280 1.000 55.399 405 PRO BBB CA 1
ATOM 6790 C C . PRO B 1 408 ? -45.884 -28.757 -38.137 1.000 53.622 405 PRO BBB C 1
ATOM 6791 O O . PRO B 1 408 ? -44.911 -28.452 -38.800 1.000 53.167 405 PRO BBB O 1
ATOM 6795 N N . THR B 1 409 ? -45.904 -29.770 -37.267 1.000 52.328 406 THR BBB N 1
ATOM 6796 C CA . THR B 1 409 ? -44.717 -30.602 -36.943 1.000 49.737 406 THR BBB CA 1
ATOM 6797 C C . THR B 1 409 ? -45.162 -31.942 -36.347 1.000 49.854 406 THR BBB C 1
ATOM 6798 O O . THR B 1 409 ? -46.267 -32.008 -35.779 1.000 51.125 406 THR BBB O 1
ATOM 6802 N N . ASP B 1 410 ? -44.319 -32.968 -36.488 1.000 48.793 407 ASP BBB N 1
ATOM 6803 C CA . ASP B 1 410 ? -44.435 -34.274 -35.782 1.000 48.768 407 ASP BBB CA 1
ATOM 6804 C C . ASP B 1 410 ? -43.592 -34.223 -34.499 1.000 47.949 407 ASP BBB C 1
ATOM 6805 O O . ASP B 1 410 ? -43.610 -35.199 -33.727 1.000 47.202 407 ASP BBB O 1
ATOM 6810 N N . GLY B 1 411 ? -42.869 -33.121 -34.297 1.000 47.841 408 GLY BBB N 1
ATOM 6811 C CA . GLY B 1 411 ? -41.891 -32.970 -33.210 1.000 47.647 408 GLY BBB CA 1
ATOM 6812 C C . GLY B 1 411 ? -42.533 -32.492 -31.922 1.000 48.941 408 GLY BBB C 1
ATOM 6813 O O . GLY B 1 411 ? -43.697 -32.043 -31.945 1.000 50.786 408 GLY BBB O 1
ATOM 6814 N N . ILE B 1 412 ? -41.780 -32.610 -30.832 1.000 48.792 409 ILE BBB N 1
ATOM 6815 C CA . ILE B 1 412 ? -42.109 -32.076 -29.480 1.000 49.710 409 ILE BBB CA 1
ATOM 6816 C C . ILE B 1 412 ? -40.861 -31.362 -28.972 1.000 48.240 409 ILE BBB C 1
ATOM 6817 O O . ILE B 1 412 ? -39.794 -32.002 -28.949 1.000 46.033 409 ILE BBB O 1
ATOM 6822 N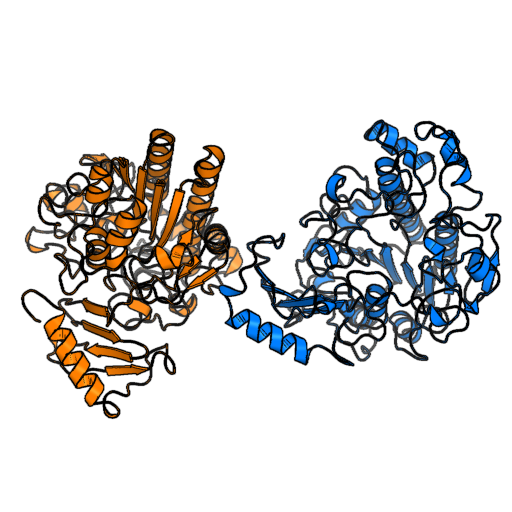 N . SER B 1 413 ? -41.002 -30.103 -28.567 1.000 49.044 410 SER BBB N 1
ATOM 6823 C CA . SER B 1 413 ? -39.912 -29.283 -27.980 1.000 49.215 410 SER BBB CA 1
ATOM 6824 C C . SER B 1 413 ? -39.216 -30.071 -26.870 1.000 48.629 410 SER BBB C 1
ATOM 6825 O O . SER B 1 413 ? -39.927 -30.632 -26.027 1.000 48.662 410 SER BBB O 1
ATOM 6828 N N . PHE B 1 414 ? -37.880 -30.112 -26.886 1.000 48.200 411 PHE BBB N 1
ATOM 6829 C CA . PHE B 1 414 ? -37.058 -30.645 -25.774 1.000 47.887 411 PHE BBB CA 1
ATOM 6830 C C . PHE B 1 414 ? -36.351 -29.492 -25.045 1.000 48.899 411 PHE BBB C 1
ATOM 6831 O O . PHE B 1 414 ? -35.422 -29.778 -24.267 1.000 48.836 411 PHE BBB O 1
ATOM 6839 N N . LEU B 1 415 ? -36.809 -28.246 -25.227 1.000 48.667 412 LEU BBB N 1
ATOM 6840 C CA . LEU B 1 415 ? -36.269 -27.064 -24.502 1.000 50.238 412 LEU BBB CA 1
ATOM 6841 C C . LEU B 1 415 ? -36.419 -27.264 -22.992 1.000 51.424 412 LEU BBB C 1
ATOM 6842 O O . LEU B 1 415 ? -35.483 -26.974 -22.250 1.000 51.375 412 LEU BBB O 1
ATOM 6847 N N . PRO B 1 416 ? -37.568 -27.761 -22.474 1.000 52.664 413 PRO BBB N 1
ATOM 6848 C CA . PRO B 1 416 ? -37.714 -27.982 -21.029 1.000 53.857 413 PRO BBB CA 1
ATOM 6849 C C . PRO B 1 416 ? -36.598 -28.871 -20.450 1.000 53.357 413 PRO BBB C 1
ATOM 6850 O O . PRO B 1 416 ? -36.099 -28.558 -19.390 1.000 55.029 413 PRO BBB O 1
ATOM 6854 N N . THR B 1 417 ? -36.217 -29.938 -21.155 1.000 52.146 414 THR BBB N 1
ATOM 6855 C CA . THR B 1 417 ? -35.066 -30.816 -20.807 1.000 51.778 414 THR BBB CA 1
ATOM 6856 C C . THR B 1 417 ? -33.771 -29.986 -20.785 1.000 52.216 414 THR BBB C 1
ATOM 6857 O O . THR B 1 417 ? -32.998 -30.120 -19.827 1.000 52.235 414 THR BBB O 1
ATOM 6861 N N . LEU B 1 418 ? -33.546 -29.149 -21.801 1.000 52.477 415 LEU BBB N 1
ATOM 6862 C CA . LEU B 1 418 ? -32.314 -28.318 -21.922 1.000 52.294 415 LEU BBB CA 1
ATOM 6863 C C . LEU B 1 418 ? -32.205 -27.378 -20.715 1.000 54.165 415 LEU BBB C 1
ATOM 6864 O O . LEU B 1 418 ? -31.081 -27.180 -20.247 1.000 54.337 415 LEU BBB O 1
ATOM 6869 N N . LEU B 1 419 ? -33.325 -26.832 -20.235 1.000 56.771 416 LEU BBB N 1
ATOM 6870 C CA . LEU B 1 419 ? -33.364 -25.832 -19.125 1.000 60.583 416 LEU BBB CA 1
ATOM 6871 C C . LEU B 1 419 ? -33.575 -26.511 -17.758 1.000 62.860 416 LEU BBB C 1
ATOM 6872 O O . LEU B 1 419 ? -33.655 -25.784 -16.761 1.000 63.586 416 LEU BBB O 1
ATOM 6877 N N . GLY B 1 420 ? -33.653 -27.845 -17.715 1.000 64.850 417 GLY BBB N 1
ATOM 6878 C CA . GLY B 1 420 ? -33.778 -28.645 -16.482 1.000 69.507 417 GLY BBB CA 1
ATOM 6879 C C . GLY B 1 420 ? -35.142 -28.496 -15.828 1.000 75.364 417 GLY BBB C 1
ATOM 6880 O O . GLY B 1 420 ? -35.201 -28.534 -14.585 1.000 77.325 417 GLY BBB O 1
ATOM 6881 N N . LYS B 1 421 ? -36.198 -28.318 -16.629 1.000 80.735 418 LYS BBB N 1
ATOM 6882 C CA . LYS B 1 421 ? -37.612 -28.234 -16.172 1.000 85.710 418 LYS BBB CA 1
ATOM 6883 C C . LYS B 1 421 ? -38.328 -29.507 -16.634 1.000 87.507 418 LYS BBB C 1
ATOM 6884 O O . LYS B 1 421 ? -39.326 -29.397 -17.369 1.000 88.676 418 LYS BBB O 1
ATOM 6890 N N . LYS B 1 422 ? -37.829 -30.663 -16.184 1.000 89.672 419 LYS BBB N 1
ATOM 6891 C CA . LYS B 1 422 ? -38.238 -32.033 -16.618 1.000 89.465 419 LYS BBB CA 1
ATOM 6892 C C . LYS B 1 422 ? -39.739 -32.239 -16.365 1.000 89.289 419 LYS BBB C 1
ATOM 6893 O O . LYS B 1 422 ? -40.368 -32.983 -17.156 1.000 85.844 419 LYS BBB O 1
ATOM 6899 N N . GLY B 1 423 ? -40.270 -31.614 -15.298 1.000 87.434 420 GLY BBB N 1
ATOM 6900 C CA . GLY B 1 423 ? -41.708 -31.554 -14.968 1.000 85.995 420 GLY BBB CA 1
ATOM 6901 C C . GLY B 1 423 ? -42.576 -31.181 -16.167 1.000 83.646 420 GLY BBB C 1
ATOM 6902 O O . GLY B 1 423 ? -43.677 -31.738 -16.273 1.000 84.959 420 GLY BBB O 1
ATOM 6903 N N . LYS B 1 424 ? -42.094 -30.293 -17.045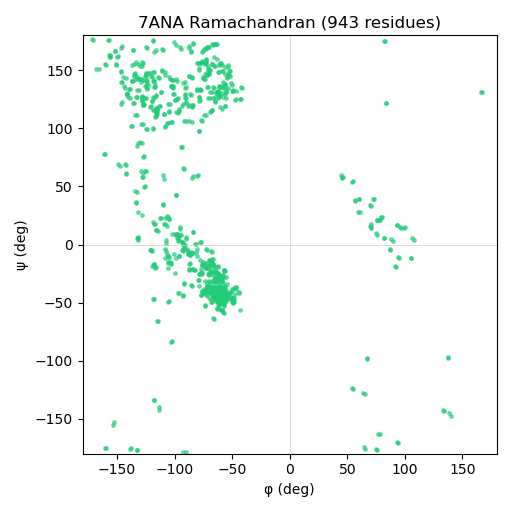 1.000 79.159 421 LYS BBB N 1
ATOM 6904 C CA . LYS B 1 424 ? -42.851 -29.701 -18.185 1.000 77.714 421 LYS BBB CA 1
ATOM 6905 C C . LYS B 1 424 ? -42.393 -30.295 -19.528 1.000 71.932 421 LYS BBB C 1
ATOM 6906 O O . LYS B 1 424 ? -42.725 -29.689 -20.565 1.000 71.016 421 LYS BBB O 1
ATOM 6912 N N . GLN B 1 425 ? -41.682 -31.431 -19.523 1.000 67.518 422 GLN BBB N 1
ATOM 6913 C CA . GLN B 1 425 ? -41.175 -32.098 -20.755 1.000 63.515 422 GLN BBB CA 1
ATOM 6914 C C . GLN B 1 425 ? -42.213 -33.117 -21.234 1.000 63.276 422 GLN BBB C 1
ATOM 6915 O O . GLN B 1 425 ? -42.342 -34.174 -20.593 1.000 62.358 422 GLN BBB O 1
ATOM 6921 N N . LYS B 1 426 ? -42.920 -32.808 -22.323 1.000 63.256 423 LYS BBB N 1
ATOM 6922 C CA . LYS B 1 426 ? -4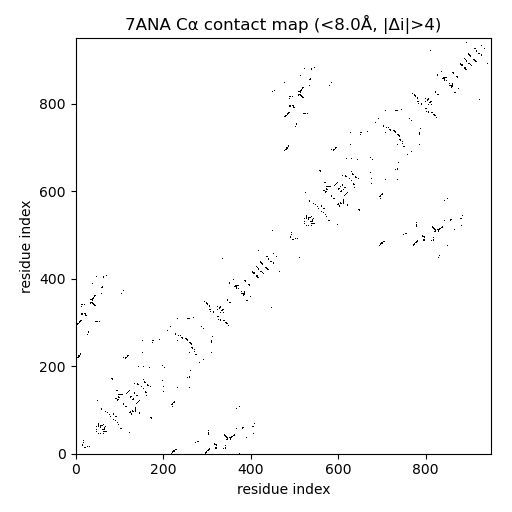3.877 -33.737 -22.970 1.000 64.347 423 LYS BBB CA 1
ATOM 6923 C C . LYS B 1 426 ? -43.080 -34.873 -23.619 1.000 61.263 423 LYS BBB C 1
ATOM 6924 O O . LYS B 1 426 ? -41.919 -34.649 -24.023 1.000 57.406 423 LYS BBB O 1
ATOM 6930 N N . GLU B 1 427 ? -43.695 -36.052 -23.688 1.000 61.112 424 GLU BBB N 1
ATOM 6931 C CA . GLU B 1 427 ? -43.061 -37.315 -24.123 1.000 60.495 424 GLU BBB CA 1
ATOM 6932 C C . GLU B 1 427 ? -43.762 -37.802 -25.390 1.000 57.439 424 GLU BBB C 1
ATOM 6933 O O . GLU B 1 427 ? -44.994 -37.728 -25.436 1.000 57.568 424 GLU BBB O 1
ATOM 6939 N N . HIS B 1 428 ? -42.995 -38.277 -26.375 1.000 54.299 425 HIS BBB N 1
ATOM 6940 C CA . HIS B 1 428 ? -43.500 -39.102 -27.506 1.000 52.516 425 HIS BBB CA 1
ATOM 6941 C C . HIS B 1 428 ? -44.068 -40.410 -26.936 1.000 53.039 425 HIS BBB C 1
ATOM 6942 O O . HIS B 1 428 ? -43.355 -41.079 -26.153 1.000 51.750 425 HIS BBB O 1
ATOM 6949 N N . THR B 1 429 ? -45.290 -40.778 -27.322 1.000 53.273 426 THR BBB N 1
ATOM 6950 C CA . THR B 1 429 ? -45.867 -42.119 -27.059 1.000 54.758 426 THR BBB CA 1
ATOM 6951 C C . THR B 1 429 ? -44.938 -43.165 -27.694 1.000 53.622 426 THR BBB C 1
ATOM 6952 O O . THR B 1 429 ? -44.605 -44.149 -27.017 1.000 54.196 426 THR BBB O 1
ATOM 6956 N N . TYR B 1 430 ? -44.513 -42.936 -28.938 1.000 52.516 427 TYR BBB N 1
ATOM 6957 C CA . TYR B 1 430 ? -43.555 -43.795 -29.681 1.000 51.231 427 TYR BBB CA 1
ATOM 6958 C C . TYR B 1 430 ? -42.859 -42.963 -30.757 1.000 49.345 427 TYR BBB C 1
ATOM 6959 O O . TYR B 1 430 ? -43.359 -41.879 -31.105 1.000 49.691 427 TYR BBB O 1
ATOM 6968 N N . LEU B 1 431 ? -41.739 -43.474 -31.268 1.000 48.142 428 LEU BBB N 1
ATOM 6969 C CA . LEU B 1 431 ? -41.056 -42.959 -32.478 1.000 46.630 428 LEU BBB CA 1
ATOM 6970 C C . LEU B 1 431 ? -41.157 -44.019 -33.573 1.000 47.213 428 LEU BBB C 1
ATOM 6971 O O . LEU B 1 431 ? -41.115 -45.224 -33.227 1.000 47.735 428 LEU BBB O 1
ATOM 6976 N N . TYR B 1 432 ? -41.316 -43.569 -34.823 1.000 46.971 429 TYR BBB N 1
ATOM 6977 C CA . TYR B 1 432 ? -41.381 -44.388 -36.065 1.000 46.535 429 TYR BBB CA 1
ATOM 6978 C C . TYR B 1 432 ? -40.302 -43.904 -37.028 1.000 44.998 429 TYR BBB C 1
ATOM 6979 O O . TYR B 1 432 ? -40.064 -42.683 -37.095 1.000 45.164 429 TYR BBB O 1
ATOM 6988 N N . TRP B 1 433 ? -39.667 -44.846 -37.723 1.000 44.761 430 TRP BBB N 1
ATOM 6989 C CA . TRP B 1 433 ? -38.704 -44.601 -38.827 1.000 43.892 430 TRP BBB CA 1
ATOM 6990 C C . TRP B 1 433 ? -39.084 -45.486 -40.008 1.000 44.717 430 TRP BBB C 1
ATOM 6991 O O . TRP B 1 433 ? -39.483 -46.636 -39.766 1.000 46.561 430 TRP BBB O 1
ATOM 7002 N N . GLU B 1 434 ? -38.930 -44.988 -41.229 1.000 44.052 431 GLU BBB N 1
ATOM 7003 C CA . GLU B 1 434 ? -38.869 -45.876 -42.414 1.000 44.246 431 GLU BBB CA 1
ATOM 7004 C C . GLU B 1 434 ? -37.718 -45.414 -43.305 1.000 43.113 431 GLU BBB C 1
ATOM 7005 O O . GLU B 1 434 ? -37.457 -44.187 -43.389 1.000 42.431 431 GLU BBB O 1
ATOM 7011 N N . TYR B 1 435 ? -37.020 -46.389 -43.879 1.000 42.834 432 TYR BBB N 1
ATOM 7012 C CA . TYR B 1 435 ? -35.980 -46.202 -44.915 1.000 43.254 432 TYR BBB CA 1
ATOM 7013 C C . TYR B 1 435 ? -36.336 -47.126 -46.073 1.000 44.746 432 TYR BBB C 1
ATOM 7014 O O . TYR B 1 435 ? -35.919 -48.285 -46.105 1.000 44.898 432 TYR BBB O 1
ATOM 7023 N N . PRO B 1 436 ? -37.177 -46.654 -47.019 1.000 46.466 433 PRO BBB N 1
ATOM 7024 C CA . PRO B 1 436 ? -37.587 -47.456 -48.171 1.000 48.496 433 PRO BBB CA 1
ATOM 7025 C C . PRO B 1 436 ? -36.567 -47.384 -49.315 1.000 49.512 433 PRO BBB C 1
ATOM 7026 O O . PRO B 1 436 ? -36.921 -46.980 -50.401 1.000 51.638 433 PRO BBB O 1
ATOM 7030 N N . ASP B 1 437 ? -35.323 -47.778 -49.043 1.000 49.519 434 ASP BBB N 1
ATOM 7031 C CA . ASP B 1 437 ? -34.256 -47.915 -50.070 1.000 50.193 434 ASP BBB CA 1
ATOM 7032 C C . ASP B 1 437 ? -34.727 -48.946 -51.091 1.000 52.031 434 ASP BBB C 1
ATOM 7033 O O . ASP B 1 437 ? -35.569 -49.783 -50.768 1.000 51.698 434 ASP BBB O 1
ATOM 7038 N N . PRO B 1 438 ? -34.224 -48.918 -52.348 1.000 54.309 435 PRO BBB N 1
ATOM 7039 C CA . PRO B 1 438 ? -34.726 -49.803 -53.403 1.000 55.960 435 PRO BBB CA 1
ATOM 7040 C C . PRO B 1 438 ? -34.460 -51.297 -53.156 1.000 57.952 435 PRO BBB C 1
ATOM 7041 O O . PRO B 1 438 ? -35.239 -52.112 -53.598 1.000 59.183 435 PRO BBB O 1
ATOM 7045 N N . ARG B 1 439 ? -33.372 -51.610 -52.449 1.000 59.594 436 ARG BBB N 1
ATOM 7046 C CA . ARG B 1 439 ? -32.769 -52.966 -52.366 1.000 62.026 436 ARG BBB CA 1
ATOM 7047 C C . ARG B 1 439 ? -33.319 -53.732 -51.148 1.000 59.456 436 ARG BBB C 1
ATOM 7048 O O . ARG B 1 439 ? -33.637 -54.920 -51.295 1.000 60.065 436 ARG BBB O 1
ATOM 7056 N N . ILE B 1 440 ? -33.419 -53.093 -49.976 1.000 56.487 437 ILE BBB N 1
ATOM 7057 C CA . ILE B 1 440 ? -33.682 -53.801 -48.684 1.000 53.459 437 ILE BBB CA 1
ATOM 7058 C C . ILE B 1 440 ? -35.046 -53.373 -48.119 1.000 51.392 437 ILE BBB C 1
ATOM 7059 O O . ILE B 1 440 ? -35.947 -54.237 -48.047 1.000 49.985 437 ILE BBB O 1
ATOM 7064 N N . GLY B 1 441 ? -35.202 -52.103 -47.731 1.000 48.867 438 GLY BBB N 1
ATOM 7065 C CA . GLY B 1 441 ? -36.475 -51.567 -47.212 1.000 48.679 438 GLY BBB CA 1
ATOM 7066 C C . GLY B 1 441 ? -36.652 -51.850 -45.724 1.000 47.724 438 GLY BBB C 1
ATOM 7067 O O . GLY B 1 441 ? -36.663 -53.029 -45.347 1.000 48.213 438 GLY BBB O 1
ATOM 7068 N N . ASN B 1 442 ? -36.819 -50.800 -44.912 1.000 46.008 439 ASN BBB N 1
ATOM 7069 C CA . ASN B 1 442 ? -36.754 -50.877 -43.428 1.000 45.919 439 ASN BBB CA 1
ATOM 7070 C C . ASN B 1 442 ? -37.879 -50.054 -42.784 1.000 45.057 439 ASN BBB C 1
ATOM 7071 O O . ASN B 1 442 ? -38.176 -48.970 -43.294 1.000 44.376 439 ASN BBB O 1
ATOM 7076 N N . LYS B 1 443 ? -38.463 -50.574 -41.701 1.000 44.369 440 LYS BBB N 1
ATOM 7077 C CA . LYS B 1 443 ? -39.369 -49.849 -40.769 1.000 44.668 440 LYS BBB CA 1
ATOM 7078 C C . LYS B 1 443 ? -38.972 -50.191 -39.324 1.000 45.201 440 LYS BBB C 1
ATOM 7079 O O . LYS B 1 443 ? -38.545 -51.328 -39.081 1.000 45.229 440 LYS BBB O 1
ATOM 7085 N N . ALA B 1 444 ? -39.119 -49.246 -38.399 1.000 45.547 441 ALA BBB N 1
ATOM 7086 C CA . ALA B 1 444 ? -38.806 -49.437 -36.965 1.000 46.459 441 ALA BBB CA 1
ATOM 7087 C C . ALA B 1 444 ? -39.763 -48.623 -36.090 1.000 47.159 441 ALA BBB C 1
ATOM 7088 O O . ALA B 1 444 ? -40.231 -47.556 -36.525 1.000 47.449 441 ALA BBB O 1
ATOM 7090 N N . ILE B 1 445 ? -40.037 -49.144 -34.898 1.000 48.107 442 ILE BBB N 1
ATOM 7091 C CA . ILE B 1 445 ? -40.782 -48.470 -33.797 1.000 49.424 442 ILE BBB CA 1
ATOM 7092 C C . ILE B 1 445 ? -39.893 -48.523 -32.553 1.000 48.779 442 ILE BBB C 1
ATOM 7093 O O . ILE B 1 445 ? -39.290 -49.587 -32.305 1.000 47.709 442 ILE BBB O 1
ATOM 7098 N N . ARG B 1 446 ? -39.807 -47.418 -31.815 1.000 48.164 443 ARG BBB N 1
ATOM 7099 C CA . ARG B 1 446 ? -39.386 -47.450 -30.399 1.000 48.707 443 ARG BBB CA 1
ATOM 7100 C C . ARG B 1 446 ? -40.535 -46.941 -29.523 1.000 49.919 443 ARG BBB C 1
ATOM 7101 O O . ARG B 1 446 ? -41.042 -45.830 -29.774 1.000 49.845 443 ARG BBB O 1
ATOM 7109 N N . MET B 1 447 ? -40.909 -47.744 -28.530 1.000 51.237 444 MET BBB N 1
ATOM 7110 C CA . MET B 1 447 ? -41.901 -47.403 -27.482 1.000 53.197 444 MET BBB CA 1
ATOM 7111 C C . MET B 1 447 ? -41.356 -47.911 -26.148 1.000 52.745 444 MET BBB C 1
ATOM 7112 O O . MET B 1 447 ? -41.412 -49.130 -25.912 1.000 52.348 444 MET BBB O 1
ATOM 7117 N N . GLY B 1 448 ? -40.806 -47.003 -25.341 1.000 52.718 445 GLY BBB N 1
ATOM 7118 C CA . GLY B 1 448 ? -40.148 -47.321 -24.058 1.000 52.955 445 GLY BBB CA 1
ATOM 7119 C C . GLY B 1 448 ? -38.895 -48.140 -24.293 1.000 51.972 445 GLY BBB C 1
ATOM 7120 O O . GLY B 1 448 ? -38.084 -47.734 -25.148 1.000 52.443 445 GLY BBB O 1
ATOM 7121 N N . LYS B 1 449 ? -38.768 -49.274 -23.601 1.000 53.304 446 LYS BBB N 1
ATOM 7122 C CA . LYS B 1 449 ? -37.606 -50.194 -23.697 1.000 52.432 446 LYS BBB CA 1
ATOM 7123 C C . LYS B 1 449 ? -37.659 -51.011 -25.001 1.000 52.043 446 LYS BBB C 1
ATOM 7124 O O . LYS B 1 449 ? -36.626 -51.615 -25.350 1.000 50.501 446 LYS BBB O 1
ATOM 7130 N N . TRP B 1 450 ? -38.813 -51.045 -25.679 1.000 53.245 447 TRP BBB N 1
ATOM 7131 C CA . TRP B 1 450 ? -39.092 -51.946 -26.827 1.000 53.127 447 TRP BBB CA 1
ATOM 7132 C C . TRP B 1 450 ? -38.713 -51.277 -28.147 1.000 51.880 447 TRP BBB C 1
ATOM 7133 O O . TRP B 1 450 ? -39.055 -50.092 -28.360 1.000 51.251 447 TRP BBB O 1
ATOM 7144 N N . LYS B 1 451 ? -38.025 -52.038 -28.997 1.000 51.052 448 LYS BBB N 1
ATOM 7145 C CA . LYS B 1 451 ? -37.545 -51.591 -30.322 1.000 48.992 448 LYS BBB CA 1
ATOM 7146 C C . LYS B 1 451 ? -37.920 -52.672 -31.333 1.000 49.366 448 LYS BBB C 1
ATOM 7147 O O . LYS B 1 451 ? -37.393 -53.793 -31.211 1.000 51.236 448 LYS BBB O 1
ATOM 7153 N N . GLY B 1 452 ? -38.858 -52.364 -32.227 1.000 48.411 449 GLY BBB N 1
ATOM 7154 C CA . GLY B 1 452 ? -39.287 -53.264 -33.310 1.000 48.875 449 GLY BBB CA 1
ATOM 7155 C C . GLY B 1 452 ? -38.683 -52.842 -34.636 1.000 47.113 449 GLY BBB C 1
ATOM 7156 O O . GLY B 1 452 ? -38.662 -51.640 -34.902 1.000 45.348 449 GLY BBB O 1
ATOM 7157 N N . ILE B 1 453 ? -38.189 -53.801 -35.425 1.000 47.675 450 ILE BBB N 1
ATOM 7158 C CA . ILE B 1 453 ? -37.611 -53.575 -36.782 1.000 46.460 450 ILE BBB CA 1
ATOM 7159 C C . ILE B 1 453 ? -38.207 -54.603 -37.744 1.000 48.291 450 ILE BBB C 1
ATOM 7160 O O . ILE B 1 453 ? -38.255 -55.810 -37.386 1.000 50.344 450 ILE BBB O 1
ATOM 7165 N N . ILE B 1 454 ? -38.644 -54.131 -38.912 1.000 48.125 451 ILE BBB N 1
ATOM 7166 C CA . ILE B 1 454 ? -38.920 -54.963 -40.117 1.000 48.990 451 ILE BBB CA 1
ATOM 7167 C C . ILE B 1 454 ? -37.920 -54.529 -41.191 1.000 47.930 451 ILE BBB C 1
ATOM 7168 O O . ILE B 1 454 ? -37.958 -53.345 -41.599 1.000 47.115 451 ILE BBB O 1
ATOM 7173 N N . THR B 1 455 ? -37.047 -55.441 -41.613 1.000 48.061 452 THR BBB N 1
ATOM 7174 C CA . THR B 1 455 ? -36.071 -55.228 -42.712 1.000 47.792 452 THR BBB CA 1
ATOM 7175 C C . THR B 1 455 ? -36.390 -56.241 -43.818 1.000 49.406 452 THR BBB C 1
ATOM 7176 O O . THR B 1 455 ? -37.319 -57.043 -43.628 1.000 49.596 452 THR BBB O 1
ATOM 7180 N N . ASP B 1 456 ? -35.665 -56.165 -44.938 1.000 50.771 453 ASP BBB N 1
ATOM 7181 C CA . ASP B 1 456 ? -35.830 -57.033 -46.135 1.000 52.929 453 ASP BBB CA 1
ATOM 7182 C C . ASP B 1 456 ? -37.279 -56.929 -46.626 1.000 55.387 453 ASP BBB C 1
ATOM 7183 O O . ASP B 1 456 ? -37.837 -57.970 -47.067 1.000 57.700 453 ASP BBB O 1
ATOM 7188 N N . ILE B 1 457 ? -37.874 -55.730 -46.562 1.000 54.961 454 ILE BBB N 1
ATOM 7189 C CA . ILE B 1 457 ? -39.297 -55.506 -46.964 1.000 56.861 454 ILE BBB CA 1
ATOM 7190 C C . ILE B 1 457 ? -39.419 -55.689 -48.486 1.000 57.241 454 ILE BBB C 1
ATOM 7191 O O . ILE B 1 457 ? -40.398 -56.305 -48.912 1.000 58.922 454 ILE BBB O 1
ATOM 7196 N N . ARG B 1 458 ? -38.435 -55.221 -49.262 1.000 57.807 455 ARG BBB N 1
ATOM 7197 C CA . ARG B 1 458 ? -38.409 -55.306 -50.752 1.000 60.290 455 ARG BBB CA 1
ATOM 7198 C C . ARG B 1 458 ? -38.363 -56.774 -51.209 1.000 63.774 455 ARG BBB C 1
ATOM 7199 O O . ARG B 1 458 ? -38.778 -57.023 -52.343 1.000 66.575 455 ARG BBB O 1
ATOM 7207 N N . LYS B 1 459 ? -37.889 -57.701 -50.366 1.000 64.689 456 LYS BBB N 1
ATOM 7208 C CA . LYS B 1 459 ? -37.895 -59.164 -50.640 1.000 66.238 456 LYS BBB CA 1
ATOM 7209 C C . LYS B 1 459 ? -39.201 -59.792 -50.131 1.000 66.536 456 LYS BBB C 1
ATOM 7210 O O . LYS B 1 459 ? -39.313 -61.022 -50.197 1.000 67.039 456 LYS BBB O 1
ATOM 7216 N N . GLY B 1 460 ? -40.147 -58.983 -49.640 1.000 65.469 457 GLY BBB N 1
ATOM 7217 C CA . GLY B 1 460 ? -41.465 -59.439 -49.150 1.000 66.393 457 GLY BBB CA 1
ATOM 7218 C C . GLY B 1 460 ? -41.433 -60.024 -47.740 1.000 65.330 457 GLY BBB C 1
ATOM 7219 O O . GLY B 1 460 ? -42.349 -60.793 -47.419 1.000 66.848 457 GLY BBB O 1
ATOM 7220 N N . ASN B 1 461 ? -40.451 -59.671 -46.906 1.000 63.099 458 ASN BBB N 1
ATOM 7221 C CA . ASN B 1 461 ? -40.484 -59.970 -45.445 1.000 61.763 458 ASN BBB CA 1
ATOM 7222 C C . ASN B 1 461 ? -41.421 -58.969 -44.754 1.000 61.453 458 ASN BBB C 1
ATOM 7223 O O . ASN B 1 461 ? -41.311 -57.749 -45.036 1.000 60.159 458 ASN BBB O 1
ATOM 7228 N N . THR B 1 462 ? -42.297 -59.474 -43.884 1.000 62.426 459 THR BBB N 1
ATOM 7229 C CA . THR B 1 462 ? -43.165 -58.675 -42.984 1.000 63.101 459 THR BBB CA 1
ATOM 7230 C C . THR B 1 462 ? -42.891 -59.050 -41.523 1.000 63.507 459 THR BBB C 1
ATOM 7231 O O . THR B 1 462 ? -43.474 -58.397 -40.636 1.000 64.653 459 THR BBB O 1
ATOM 7235 N N . GLN B 1 463 ? -42.042 -60.053 -41.277 1.000 63.350 460 GLN BBB N 1
ATOM 7236 C CA . GLN B 1 463 ? -41.730 -60.543 -39.912 1.000 63.037 460 GLN BBB CA 1
ATOM 7237 C C . GLN B 1 463 ? -40.921 -59.481 -39.166 1.000 60.055 460 GLN BBB C 1
ATOM 7238 O O . GLN B 1 463 ? -39.865 -59.053 -39.672 1.000 57.192 460 GLN BBB O 1
ATOM 7244 N N . MET B 1 464 ? -41.406 -59.101 -37.987 1.000 60.372 461 MET BBB N 1
ATOM 7245 C CA . MET B 1 464 ? -40.781 -58.072 -37.129 1.000 58.835 461 MET BBB CA 1
ATOM 7246 C C . MET B 1 464 ? -39.831 -58.748 -36.146 1.000 58.236 461 MET BBB C 1
ATOM 7247 O O . MET B 1 464 ? -40.176 -59.816 -35.610 1.000 61.370 461 MET BBB O 1
ATOM 7252 N N . GLN B 1 465 ? -38.674 -58.134 -35.930 1.000 56.724 462 GLN BBB N 1
ATOM 7253 C CA . GLN B 1 465 ? -37.743 -58.488 -34.834 1.000 57.226 462 GLN BBB CA 1
ATOM 7254 C C . GLN B 1 465 ? -37.986 -57.482 -33.706 1.000 55.011 462 GLN BBB C 1
ATOM 7255 O O . GLN B 1 465 ? -38.271 -56.318 -34.023 1.000 55.330 462 GLN BBB O 1
ATOM 7261 N N . LEU B 1 466 ? -37.918 -57.933 -32.453 1.000 54.342 463 LEU BBB N 1
ATOM 7262 C CA . LEU B 1 466 ? -38.216 -57.131 -31.235 1.000 53.237 463 LEU BBB CA 1
ATOM 7263 C C . LEU B 1 466 ? -37.044 -57.246 -30.260 1.000 51.676 463 LEU BBB C 1
ATOM 7264 O O . LEU B 1 466 ? -36.669 -58.379 -29.932 1.000 52.434 463 LEU BBB O 1
ATOM 7269 N N . TYR B 1 467 ? -36.498 -56.117 -29.812 1.000 49.863 464 TYR BBB N 1
ATOM 7270 C CA . TYR B 1 467 ? -35.369 -56.079 -28.853 1.000 49.509 464 TYR BBB CA 1
ATOM 7271 C C . TYR B 1 467 ? -35.774 -55.267 -27.624 1.000 49.695 464 TYR BBB C 1
ATOM 7272 O O . TYR B 1 467 ? -36.438 -54.223 -27.772 1.000 49.250 464 TYR BBB O 1
ATOM 7281 N N . ASN B 1 468 ? -35.414 -55.791 -26.452 1.000 50.197 465 ASN BBB N 1
ATOM 7282 C CA . ASN B 1 468 ? -35.460 -55.096 -25.145 1.000 50.252 465 ASN BBB CA 1
ATOM 7283 C C . ASN B 1 468 ? -34.156 -54.296 -25.011 1.000 49.451 465 ASN BBB C 1
ATOM 7284 O O . ASN B 1 468 ? -33.078 -54.914 -24.780 1.000 49.331 465 ASN BBB O 1
ATOM 7289 N N . LEU B 1 469 ? -34.239 -52.972 -25.168 1.000 49.332 466 LEU BBB N 1
ATOM 7290 C CA . LEU B 1 469 ? -33.044 -52.093 -25.159 1.000 49.297 466 LEU BBB CA 1
ATOM 7291 C C . LEU B 1 469 ? -32.497 -51.971 -23.734 1.000 50.368 466 LEU BBB C 1
ATOM 7292 O O . LEU B 1 469 ? -31.362 -51.484 -23.603 1.000 50.087 466 LEU BBB O 1
ATOM 7297 N N . GLU B 1 470 ? -33.269 -52.348 -22.709 1.000 52.601 467 GLU BBB N 1
ATOM 7298 C CA . GLU B 1 470 ? -32.793 -52.329 -21.301 1.000 54.174 467 GLU BBB CA 1
ATOM 7299 C C . GLU B 1 470 ? -31.809 -53.483 -21.097 1.000 53.640 467 GLU BBB C 1
ATOM 7300 O O . GLU B 1 470 ? -30.800 -53.260 -20.412 1.000 54.221 467 GLU BBB O 1
ATOM 7306 N N . THR B 1 471 ? -32.099 -54.664 -21.658 1.000 52.975 468 THR BBB N 1
ATOM 7307 C CA . THR B 1 471 ? -31.324 -55.912 -21.418 1.000 53.125 468 THR BBB CA 1
ATOM 7308 C C . THR B 1 471 ? -30.458 -56.278 -22.629 1.000 51.816 468 THR BBB C 1
ATOM 7309 O O . THR B 1 471 ? -29.549 -57.095 -22.451 1.000 52.504 468 THR BBB O 1
ATOM 7313 N N . ASP B 1 472 ? -30.708 -55.684 -23.801 1.000 50.304 469 ASP BBB N 1
ATOM 7314 C CA . ASP B 1 472 ? -30.047 -56.066 -25.076 1.000 48.959 469 ASP BBB CA 1
ATOM 7315 C C . ASP B 1 472 ? -29.906 -54.798 -25.931 1.000 47.435 469 ASP BBB C 1
ATOM 7316 O O . ASP B 1 472 ? -30.581 -54.690 -26.965 1.000 46.743 469 ASP BBB O 1
ATOM 7321 N N . ILE B 1 473 ? -29.067 -53.861 -25.478 1.000 46.958 470 ILE BBB N 1
ATOM 7322 C CA . ILE B 1 473 ? -28.863 -52.509 -26.081 1.000 45.822 470 ILE BBB CA 1
ATOM 7323 C C . ILE B 1 473 ? -28.327 -52.689 -27.513 1.000 44.866 470 ILE BBB C 1
ATOM 7324 O O . ILE B 1 473 ? -28.560 -51.801 -28.342 1.000 43.662 470 ILE BBB O 1
ATOM 7329 N N . ARG B 1 474 ? -27.633 -53.798 -27.787 1.000 45.514 471 ARG BBB N 1
ATOM 7330 C CA . ARG B 1 474 ? -26.967 -54.079 -29.085 1.000 45.635 471 ARG BBB CA 1
ATOM 7331 C C . ARG B 1 474 ? -27.906 -54.841 -30.031 1.000 45.793 471 ARG BBB C 1
ATOM 7332 O O . ARG B 1 474 ? -27.485 -55.136 -31.150 1.000 45.697 471 ARG BBB O 1
ATOM 7340 N N . GLU B 1 475 ? -29.127 -55.152 -29.594 1.000 47.722 472 GLU BBB N 1
ATOM 7341 C CA . GLU B 1 475 ? -30.193 -55.763 -30.429 1.000 48.153 472 GLU BBB CA 1
ATOM 7342 C C . GLU B 1 475 ? -29.659 -57.046 -31.067 1.000 48.060 472 GLU BBB C 1
ATOM 7343 O O . GLU B 1 475 ? -29.722 -57.163 -32.310 1.000 47.960 472 GLU BBB O 1
ATOM 7349 N N . GLU B 1 476 ? -29.143 -57.959 -30.243 1.000 48.497 473 GLU BBB N 1
ATOM 7350 C CA . GLU B 1 476 ? -28.535 -59.243 -30.683 1.000 48.418 473 GLU BBB CA 1
ATOM 7351 C C . GLU B 1 476 ? -29.492 -60.406 -30.393 1.000 49.777 473 GLU BBB C 1
ATOM 7352 O O . GLU B 1 476 ? -29.232 -61.504 -30.913 1.000 50.392 473 GLU BBB O 1
ATOM 7358 N N . HIS B 1 477 ? -30.567 -60.180 -29.627 1.000 50.867 474 HIS BBB N 1
ATOM 7359 C CA . HIS B 1 477 ? -31.463 -61.255 -29.115 1.000 53.131 474 HIS BBB CA 1
ATOM 7360 C C . HIS B 1 477 ? -32.936 -60.917 -29.359 1.000 54.967 474 HIS BBB C 1
ATOM 7361 O O . HIS B 1 477 ? -33.589 -60.324 -28.466 1.000 55.979 474 HIS BBB O 1
ATOM 7368 N N . ASP B 1 478 ? -33.415 -61.303 -30.544 1.000 56.495 475 ASP BBB N 1
ATOM 7369 C CA . ASP B 1 478 ? -34.818 -61.142 -31.002 1.000 58.676 475 ASP BBB CA 1
ATOM 7370 C C . ASP B 1 478 ? -35.729 -61.929 -30.055 1.000 61.014 475 ASP BBB C 1
ATOM 7371 O O . ASP B 1 478 ? -35.460 -63.121 -29.848 1.000 63.052 475 ASP BBB O 1
ATOM 7376 N N . VAL B 1 479 ? -36.767 -61.284 -29.515 1.000 61.880 476 VAL BBB N 1
ATOM 7377 C CA . VAL B 1 479 ? -37.734 -61.900 -28.557 1.000 64.759 476 VAL BBB CA 1
ATOM 7378 C C . VAL B 1 479 ? -39.174 -61.663 -29.041 1.000 66.139 476 VAL BBB C 1
ATOM 7379 O O . VAL B 1 479 ? -40.082 -61.712 -28.205 1.000 67.496 476 VAL BBB O 1
ATOM 7383 N N . ALA B 1 480 ? -39.369 -61.480 -30.352 1.000 66.581 477 ALA BBB N 1
ATOM 7384 C CA . ALA B 1 480 ? -40.675 -61.199 -30.994 1.000 68.922 477 ALA BBB CA 1
ATOM 7385 C C . ALA B 1 480 ? -41.679 -62.306 -30.649 1.000 73.638 477 ALA BBB C 1
ATOM 7386 O O . ALA B 1 480 ? -42.824 -61.960 -30.294 1.000 76.745 477 ALA BBB O 1
ATOM 7388 N N . ALA B 1 481 ? -41.260 -63.578 -30.706 1.000 75.806 478 ALA BBB N 1
ATOM 7389 C CA . ALA B 1 481 ? -42.085 -64.773 -30.402 1.000 77.689 478 ALA BBB CA 1
ATOM 7390 C C . ALA B 1 481 ? -42.587 -64.766 -28.948 1.000 78.921 478 ALA BBB C 1
ATOM 7391 O O . ALA B 1 481 ? -43.639 -65.384 -28.691 1.000 80.974 478 ALA BBB O 1
ATOM 7393 N N . GLN B 1 482 ? -41.876 -64.105 -28.032 1.000 78.426 479 GLN BBB N 1
ATOM 7394 C CA . GLN B 1 482 ? -42.248 -64.043 -26.591 1.000 79.769 479 GLN BBB CA 1
ATOM 7395 C C . GLN B 1 482 ? -43.185 -62.858 -26.314 1.000 79.012 479 GLN BBB C 1
ATOM 7396 O O . GLN B 1 482 ? -43.660 -62.754 -25.169 1.000 78.125 479 GLN BBB O 1
ATOM 7402 N N . HIS B 1 483 ? -43.426 -61.987 -27.301 1.000 77.044 480 HIS BBB N 1
ATOM 7403 C CA . HIS B 1 483 ? -44.285 -60.782 -27.150 1.000 76.086 480 HIS BBB CA 1
ATOM 7404 C C . HIS B 1 483 ? -45.103 -60.544 -28.417 1.000 74.877 480 HIS BBB C 1
ATOM 7405 O O . HIS B 1 483 ? -45.001 -59.485 -29.030 1.000 72.994 480 HIS BBB O 1
ATOM 7412 N N . PRO B 1 484 ? -45.973 -61.495 -28.828 1.000 76.281 481 PRO BBB N 1
ATOM 7413 C CA . PRO B 1 484 ? -46.792 -61.314 -30.025 1.000 76.098 481 PRO BBB CA 1
ATOM 7414 C C . PRO B 1 484 ? -47.758 -60.132 -29.842 1.000 75.981 481 PRO BBB C 1
ATOM 7415 O O . PRO B 1 484 ? -48.096 -59.510 -30.825 1.000 76.017 481 PRO BBB O 1
ATOM 7419 N N . ASP B 1 485 ? -48.155 -59.850 -28.596 1.000 76.476 482 ASP BBB N 1
ATOM 7420 C CA . ASP B 1 485 ? -48.986 -58.676 -28.212 1.000 76.826 482 ASP BBB CA 1
ATOM 7421 C C . ASP B 1 485 ? -48.276 -57.395 -28.669 1.000 73.113 482 ASP BBB C 1
ATOM 7422 O O . ASP B 1 485 ? -48.928 -56.547 -29.292 1.000 73.228 482 ASP BBB O 1
ATOM 7427 N N . ILE B 1 486 ? -46.982 -57.269 -28.377 1.000 69.999 483 ILE BBB N 1
ATOM 7428 C CA . ILE B 1 486 ? -46.187 -56.036 -28.648 1.000 66.664 483 ILE BBB CA 1
ATOM 7429 C C . ILE B 1 486 ? -45.966 -55.921 -30.159 1.000 65.344 483 ILE BBB C 1
ATOM 7430 O O . ILE B 1 486 ? -45.993 -54.789 -30.677 1.000 63.382 483 ILE BBB O 1
ATOM 7435 N N . VAL B 1 487 ? -45.787 -57.047 -30.846 1.000 66.421 484 VAL BBB N 1
ATOM 7436 C CA . VAL B 1 487 ? -45.560 -57.057 -32.318 1.000 66.731 484 VAL BBB CA 1
ATOM 7437 C C . VAL B 1 487 ? -46.836 -56.538 -32.989 1.000 68.312 484 VAL BBB C 1
ATOM 7438 O O . VAL B 1 487 ? -46.715 -55.654 -33.844 1.000 66.646 484 VAL BBB O 1
ATOM 7442 N N . LYS B 1 488 ? -48.007 -57.028 -32.571 1.000 72.085 485 LYS BBB N 1
ATOM 7443 C CA . LYS B 1 488 ? -49.326 -56.606 -33.118 1.000 73.902 485 LYS BBB CA 1
ATOM 7444 C C . LYS B 1 488 ? -49.522 -55.101 -32.886 1.000 71.703 485 LYS BBB C 1
ATOM 7445 O O . LYS B 1 488 ? -49.930 -54.421 -33.848 1.000 69.891 485 LYS BBB O 1
ATOM 7451 N N . ARG B 1 489 ? -49.225 -54.603 -31.680 1.000 70.795 486 ARG BBB N 1
ATOM 7452 C CA . ARG B 1 489 ? -49.336 -53.160 -31.328 1.000 70.788 486 ARG BBB CA 1
ATOM 7453 C C . ARG B 1 489 ? -48.422 -52.343 -32.249 1.000 67.609 486 ARG BBB C 1
ATOM 7454 O O . ARG B 1 489 ? -48.860 -51.281 -32.713 1.000 66.871 486 ARG BBB O 1
ATOM 7462 N N . PHE B 1 490 ? -47.203 -52.820 -32.515 1.000 64.514 487 PHE BBB N 1
ATOM 7463 C CA . PHE B 1 490 ? -46.180 -52.090 -33.311 1.000 61.599 487 PHE BBB CA 1
ATOM 7464 C C . PHE B 1 490 ? -46.584 -52.070 -34.789 1.000 61.621 487 PHE BBB C 1
ATOM 7465 O O . PHE B 1 490 ? -46.369 -51.030 -35.442 1.000 60.605 487 PHE BBB O 1
ATOM 7473 N N . GLU B 1 491 ? -47.142 -53.172 -35.298 1.000 63.105 488 GLU BBB N 1
ATOM 7474 C CA . GLU B 1 491 ? -47.698 -53.268 -36.676 1.000 64.009 488 GLU BBB CA 1
ATOM 7475 C C . GLU B 1 491 ? -48.789 -52.208 -36.846 1.000 65.123 488 GLU BBB C 1
ATOM 7476 O O . GLU B 1 491 ? -48.752 -51.503 -37.868 1.000 64.407 488 GLU BBB O 1
ATOM 7482 N N . ARG B 1 492 ? -49.699 -52.093 -35.873 1.000 67.150 489 ARG BBB N 1
ATOM 7483 C CA . ARG B 1 492 ? -50.804 -51.098 -35.880 1.000 69.341 489 ARG BBB CA 1
ATOM 7484 C C . ARG B 1 492 ? -50.199 -49.688 -35.901 1.000 66.838 489 ARG BBB C 1
ATOM 7485 O O . ARG B 1 492 ? -50.595 -48.901 -36.775 1.000 65.940 489 ARG BBB O 1
ATOM 7493 N N . LEU B 1 493 ? -49.267 -49.390 -34.988 1.000 64.334 490 LEU BBB N 1
ATOM 7494 C CA . LEU B 1 493 ? -48.665 -48.037 -34.831 1.000 62.352 490 LEU BBB CA 1
ATOM 7495 C C . LEU B 1 493 ? -47.877 -47.672 -36.098 1.000 61.373 490 LEU BBB C 1
ATOM 7496 O O . LEU B 1 493 ? -47.793 -46.470 -36.407 1.000 60.477 490 LEU BBB O 1
ATOM 7501 N N . MET B 1 494 ? -47.326 -48.658 -36.811 1.000 61.274 491 MET BBB N 1
ATOM 7502 C CA . MET B 1 494 ? -46.587 -48.426 -38.084 1.000 61.295 491 MET BBB CA 1
ATOM 7503 C C . MET B 1 494 ? -47.564 -47.967 -39.180 1.000 63.077 491 MET BBB C 1
ATOM 7504 O O . MET B 1 494 ? -47.181 -47.075 -39.950 1.000 62.052 491 MET BBB O 1
ATOM 7509 N N . LYS B 1 495 ? -48.775 -48.534 -39.245 1.000 66.381 492 LYS BBB N 1
ATOM 7510 C CA . LYS B 1 495 ? -49.839 -48.096 -40.195 1.000 68.514 492 LYS BBB CA 1
ATOM 7511 C C . LYS B 1 495 ? -50.278 -46.666 -39.850 1.000 67.092 492 LYS BBB C 1
ATOM 7512 O O . LYS B 1 495 ? -50.368 -45.853 -40.779 1.000 67.582 492 LYS BBB O 1
ATOM 7518 N N . GLU B 1 496 ? -50.510 -46.365 -38.570 1.000 65.823 493 GLU BBB N 1
ATOM 7519 C CA . GLU B 1 496 ? -51.021 -45.044 -38.106 1.000 65.993 493 GLU BBB CA 1
ATOM 7520 C C . GLU B 1 496 ? -49.998 -43.933 -38.361 1.000 62.584 493 GLU BBB C 1
ATOM 7521 O O . GLU B 1 496 ? -50.437 -42.792 -38.595 1.000 62.831 493 GLU BBB O 1
ATOM 7527 N N . ALA B 1 497 ? -48.699 -44.244 -38.313 1.000 59.683 494 ALA BBB N 1
ATOM 7528 C CA . ALA B 1 497 ? -47.606 -43.244 -38.264 1.000 57.464 494 ALA BBB CA 1
ATOM 7529 C C . ALA B 1 497 ? -47.224 -42.747 -39.663 1.000 56.684 494 ALA BBB C 1
ATOM 7530 O O . ALA B 1 497 ? -46.630 -41.667 -39.725 1.000 55.176 494 ALA BBB O 1
ATOM 7532 N N . ARG B 1 498 ? -47.535 -43.486 -40.733 1.000 57.518 495 ARG BBB N 1
ATOM 7533 C CA . ARG B 1 498 ? -46.933 -43.249 -42.074 1.000 57.363 495 ARG BBB CA 1
ATOM 7534 C C . ARG B 1 498 ? -47.962 -42.696 -43.073 1.000 59.567 495 ARG BBB C 1
ATOM 7535 O O . ARG B 1 498 ? -49.152 -43.026 -42.950 1.000 61.078 495 ARG BBB O 1
ATOM 7543 N N . ASN B 1 499 ? -47.467 -41.887 -44.021 1.000 60.833 496 ASN BBB N 1
ATOM 7544 C CA . ASN B 1 499 ? -48.161 -41.288 -45.198 1.000 62.631 496 ASN BBB CA 1
ATOM 7545 C C . ASN B 1 499 ? -47.667 -41.915 -46.497 1.000 62.551 496 ASN BBB C 1
ATOM 7546 O O . ASN B 1 499 ? -46.571 -42.518 -46.489 1.000 60.561 496 ASN BBB O 1
ATOM 7551 N N . GLY B 1 500 ? -48.400 -41.645 -47.582 1.000 64.115 497 GLY BBB N 1
ATOM 7552 C CA . GLY B 1 500 ? -47.965 -41.873 -48.968 1.000 63.600 497 GLY BBB CA 1
ATOM 7553 C C . GLY B 1 500 ? -48.012 -43.354 -49.314 1.000 65.302 497 GLY BBB C 1
ATOM 7554 O O . GLY B 1 500 ? -48.440 -44.176 -48.501 1.000 64.525 497 GLY BBB O 1
ATOM 7555 N N . PRO B 1 501 ? -47.566 -43.725 -50.535 1.000 66.250 498 PRO BBB N 1
ATOM 7556 C CA . PRO B 1 501 ? -47.565 -45.123 -50.962 1.000 67.156 498 PRO BBB CA 1
ATOM 7557 C C . PRO B 1 501 ? -46.734 -46.009 -50.017 1.000 66.197 498 PRO BBB C 1
ATOM 7558 O O . PRO B 1 501 ? -45.643 -45.604 -49.640 1.000 63.637 498 PRO BBB O 1
ATOM 7562 N N . ASP B 1 502 ? -47.265 -47.184 -49.660 1.000 68.023 499 ASP BBB N 1
ATOM 7563 C CA . ASP B 1 502 ? -46.543 -48.225 -48.879 1.000 67.633 499 ASP BBB CA 1
ATOM 7564 C C . ASP B 1 502 ? -45.485 -48.869 -49.790 1.000 66.899 499 ASP BBB C 1
ATOM 7565 O O . ASP B 1 502 ? -45.474 -48.583 -51.003 1.000 67.847 499 ASP BBB O 1
ATOM 7570 N N . PHE B 1 503 ? -44.601 -49.689 -49.219 1.000 65.929 500 PHE BBB N 1
ATOM 7571 C CA . PHE B 1 503 ? -43.567 -50.466 -49.956 1.000 65.301 500 PHE BBB CA 1
ATOM 7572 C C . PHE B 1 503 ? -43.529 -51.900 -49.396 1.000 66.921 500 PHE BBB C 1
ATOM 7573 O O . PHE B 1 503 ? -42.915 -52.797 -49.962 1.000 67.467 500 PHE BBB O 1
#

B-factor: mean 61.89, std 21.12, range [29.09, 155.74]

Sequence (950 aa):
SPNVIYILMDDLGYGDIGCFGQDKIETPHIDRLCSEGIKLTQHYSGSPVSAPARCVLMTGMHSGHAQIRFNNELAERGAVNNYDSVYVHKELEGQFPLQANTMTIGRMMQQAGYTTGCFGKWGLGYPGSEGTPNKQGFDRFYGYNCQRQSHTYYPPFLYNDEERVYLSNKVTDPHRSPLDKGADPNDPASYAKYTQKEYANDLIFDELMGFVDANKRKPFFLMWTTPLPHVSLQAPERWVQHYVKKFGDEKPYTGQAGYLPCRYPHATYAAMISYFDEQIGQLIEKLKAEHLYENTLIVFTSDNGPTFNGGSDSPWFNSGGLFNSAYGWGKCFLHEGGIRVPAIITWPGKIKPGTQSDHICAFQDVMPTLAELAGITCPPTDGISFLPTLLGKKGKQKEHTYLYWEYPDPRIGNKAIRMGKWKGIITDIRKGNTQMQLYNLETDIREEHDVAAQHPDIVKRFERLMKEARNGPDFSPNVIYILMDDLGYGDIGCFGQDKIETPHIDRLCSEGIKLTQHYSGSPVSAPARCVLMTGMHSGHAQIRFNNELAERGAVNNYDSVYVHKELEGQFPLQANTMTIGRMMQQAGYTTGCFGKWGLGYPGSEGTPNKQGFDRFYGYNCQRQSHTYYPPFLYNDEERVYLSNKVTDPHRSPLDKGADPNDPASYAKYTQKEYANDLIFDELMGFVDANKRKPFFLMWTTPLPHVSLQAPERRWVQHYVKKFGDEKPYTGQAGYLPCRYPHATYAAMISYFDEQIGQLIEKLKAEHLYENTLIVFTSDNGPTFNGGSDSPWFNSGGLFNSAYGWGKCFLHEGGIRVPAIITWPGKIKPGTQSDHICAFQDVMPTLAELAGITCPPTDGISFLPTLLGKKGKQKEHTYLYWEYPDPRIGNKAIRMGKWKGIITDIRKGNTQMQLYNLETDIREEHDVAAQHPDIVKRFERLMKEARNGPDF

Foldseek 3Di:
DFAEEEEAEAQQFCQNAVCLPFDQFHLPLVNVLQQQFAWAQQEWFLALHFQSSVQCLFQLAHLQAGPDQAFAQVCVQDPLLDQVCCVVPLSSAATAADDQPRRTLLQVVVVLFAQEEEFAEARHDGQPDCRFVVRSNHVWYWAAPHPQQVLAQQGQWIDTRSDTDGDPGDGDNQQPDFFDPPDDLLDVVSCVNSDDDDRRVVVSLVVQLVVCVVQVVHHHHYYHHHHPPPDDQDAPPVQLVVSCVVVPADCWARQPQGGHTGSRLPSSNSSRSVVVSVSSVVVCVSCVVSVRNLRYKYKHKYNWAHDAGNSDDCVVSVSNSLEDRHPATTRPHPHCNSTPMIMTIHNRPQGHGNHYDNANAYSSQNQVQVCVVSVHDGDDHPHHHCVCVRRVVVVPGDHDQKDKHWNCDQQKTKIWIDGPQKIWIFISVNVVTPDIFIDRCVVCVHSPDGCCVVCVVVVVVVSVVNVVSHDDDDD/DFAEEEEAEAQQFQQNAVCLPFDQFDQPLVNVLQQQFAWAQQEWFLALHFQSSVQCLFQLAHLQAGPDQAWAQVCVQDPLLDQVCCVVPLSSAATAADDQPRRTLLQVVVVLFAQEEEFAEARHDGQPDCRFVVRRNHVWYWAADHPQQVLAQQGQWIDGRNDTDGDPGDGDNQQPDFFDPPDDLLDCVSCVNSDDDGRRVVVSLVVQLVVCVVQVVHHHHYYHHHNPPPDDQDAPPVQLVVSCVVVPADCWARQPQGGHTGNRLVSSNSSRSNVVSVSSVVVCVSCVVSVSNQRYKYKHKYNWAHDAGNSDDCVVSVSNSLEDRHPATTRPHPHCNSIPMIMRIHNRPQGHGNHYDNANFYSSQNQVQVCVVSVHDGDDHPHHHCVCVRRVVVVPGDHDQKDKHWNCDQQKTKIWIDGPQKIWIFISVNVVTPDIFIDRCVVCVHSPDGCCVVCVVVVVVVVVVNVVSHDDDDD

Radius of gyration: 33.83 Å; Cα contacts (8 Å, |Δi|>4): 2406; chains: 2; bounding box: 86×65×96 Å

Secondary structure (P-SEA, 3-state):
cbbbbbbbbcccccccccccccccccaaaaaaaaaabbbbccccccccccaaaaaaaaccccccccccccccccccccccccaaaaaaccccccccccccccccaaaaaaaaccbbbbccccccccccccccccccccccccccccccccccccccccccccbbbbcccccccccccccccccccccccccccccccccaaaaaaaaaaaaaaaaccbbbbbbbccccccccccccaaaaaaaaaaccccccccccccccccccaaaaaaaaaaaaaaaaaaaaaaaaaacccccbbbbbbccccccccccccccccccccccccccccccccccccccbbbbbbbbcccccccccccccccccaaaaaaaaaaccccccccccccccccccccccbbbbcbbbbbbccccccccccccccbbbbbccccccccbbbbbccccccccccccccccaaaaaaaaaaaaaccccccc/cbbbbbbbbccccccccccccccccccaaaaaaaaaccccccccccccccaaaaaaaaccccccccccccccccccccccccaaaaaaccccccccccccccccaaaaaaaaccbbbbccccccccccccccccccccccccccccccccccccccccccccbbbbcccccccccccccccccccccccccccccccccaaaaaaaaaaaaaaaaccbbbbbbbccccccccccccaaaaaaaaaaccbbbbbccccccbbbccaaaaaaaaaaaaaaaaaaaaaaaaaacccccbbbbbbccccccccccccccccccccccccccccccccccccccbbbbbbbbcccccccccccccccccaaaaaaaaaacccccccccccccccccccccccccccbbbbbbbcccccccccccccbbbbbccccccccbbbbbccccccccccccccccaaaaaaaaaaaaaccccccc

Nearest PDB structures (foldseek):
  7anb-assembly2_BBB  TM=1.001E+00  e=0.000E+00  Bacteroides thetaiotaomicron VPI-5482
  7oqd-assembly1_AAA  TM=8.531E-01  e=2.517E-49  Bacteroides thetaiotaomicron VPI-5482
  6psm-assembly3_D  TM=8.504E-01  e=4.013E-35  Pseudoalteromonas fuliginea
  6psm-assembly2_E  TM=8.434E-01  e=7.412E-35  Pseudoalteromonas fuliginea
  6psm-assembly3_F  TM=8.366E-01  e=1.288E-34  Pseudoalteromonas fuliginea

Solvent-accessible surface area: 35302 Å² total; per-residue (Å²): 98,3,8,1,0,1,0,0,0,0,2,0,0,10,2,0,0,23,31,18,65,14,113,52,4,63,2,75,57,0,44,126,4,13,65,58,0,8,45,1,20,29,3,0,0,2,0,0,3,4,1,0,0,2,0,0,0,3,10,0,58,23,0,0,50,5,68,6,32,76,50,33,46,29,64,143,66,41,53,2,98,50,19,93,28,3,81,102,90,90,99,18,1,0,2,72,28,2,124,56,130,17,60,0,0,0,44,1,1,58,118,36,54,13,39,0,0,0,0,0,3,2,0,1,0,60,9,52,8,88,0,4,5,46,81,0,3,1,76,53,1,10,0,2,6,0,13,15,5,1,26,4,0,15,0,9,4,1,9,53,48,79,126,38,48,124,27,84,8,64,48,45,28,1,81,164,25,92,32,92,214,92,31,81,52,90,64,71,74,20,19,67,95,21,63,55,77,53,8,0,2,63,41,2,14,93,62,0,33,37,9,0,66,79,15,60,216,125,67,0,0,0,0,1,2,2,0,0,2,13,1,0,4,12,13,33,120,208,48,14,84,73,0,26,176,101,51,29,116,29,182,32,12,60,22,138,43,28,27,7,6,11,19,32,13,27,0,5,12,0,0,0,0,2,13,0,2,73,8,0,8,79,0,16,120,38,0,98,76,56,157,14,18,110,82,0,3,0,12,0,0,0,0,0,0,1,6,77,36,0,11,21,47,5,85,90,2,78,0,0,21,97,7,42,7,51,112,18,70,2,21,29,20,1,27,0,2,0,0,6,0,0,1,0,2,0,19,30,86,102,2,150,95,56,50,112,16,98,14,35,0,0,0,7,0,6,0,12,6,4,1,95,17,18,67,58,132,55,21,123,45,39,11,49,18,7,16,20,4,5,64,44,143,145,88,178,21,161,110,32,101,52,5,4,6,1,21,15,13,109,172,22,0,1,20,0,0,15,59,43,47,30,0,0,5,14,30,55,18,107,139,64,47,108,135,3,55,0,9,10,8,102,16,16,57,114,4,78,58,53,9,18,54,4,13,71,90,12,20,153,86,0,54,129,12,4,144,113,6,34,75,53,130,94,57,105,10,13,1,0,1,0,0,0,0,2,0,0,11,2,0,0,4,6,17,53,5,126,68,4,41,2,41,60,0,11,90,3,0,11,37,0,7,13,1,21,28,3,0,0,2,0,0,3,4,1,0,0,2,0,0,0,2,10,0,59,22,1,0,52,5,66,6,36,72,52,36,45,29,62,148,69,41,52,4,100,51,19,93,28,4,80,104,91,103,100,17,1,0,2,74,28,1,120,56,128,17,60,0,0,0,42,4,1,57,134,38,52,14,27,0,0,0,0,0,3,3,0,0,0,59,10,57,7,88,0,4,5,46,79,0,3,1,73,54,2,11,0,4,6,0,14,14,6,1,26,4,0,14,0,8,4,1,10,56,48,73,123,41,51,124,26,94,8,64,45,43,25,1,82,162,25,90,31,91,213,92,32,82,53,91,64,67,76,18,19,67,92,20,86,53,76,50,8,0,3,59,34,3,14,94,61,0,34,39,9,0,61,78,14,62,214,110,68,0,0,0,0,1,2,2,0,0,2,12,1,0,4,13,14,24,116,140,44,10,61,72,0,27,172,100,49,28,116,28,180,25,12,62,21,136,44,28,26,6,6,10,20,32,13,27,0,5,12,0,0,0,0,2,3,0,2,55,8,0,9,78,0,19,123,41,0,102,76,55,146,13,16,95,77,0,3,0,10,0,0,0,0,0,0,1,7,77,36,0,10,21,48,5,84,91,8,78,0,0,21,98,6,43,6,50,116,18,72,2,21,29,20,2,26,0,2,0,0,6,0,0,0,0,1,0,32,23,83,96,3,148,81,5,27,49,18,98,15,38,0,0,0,7,0,5,0,12,5,4,1,91,16,16,68,47,137,56,21,121,45,37,11,44,19,6,13,17,9,4,69,52,124,156,89,157,21,160,120,29,103,51,6,5,6,1,19,14,12,108,172,24,0,2,23,0,0,15,52,44,78,32,0,0,6,15,33,54,18,107,140,63,48,106,128,4,57,0,9,24,9,137,114,18,50,115,4,75,121,70,32,16,101,130,50,84,94,11,22,151,79,0,69,130,11,7,159,114,5,34,75,53,131,89,56